Protein 3D7J (pdb70)

Radius of gyration: 25.8 Å; Cα contacts (8 Å, |Δi|>4): 2047; chains: 6; bounding box: 66×68×60 Å

Sequence (794 aa):
SHFSITVRDHIIAHSFRGDVFGPAQRLHGATFLVDATFRRREQLDEDNIVVDIGLATQELGAVVGALNYRNLDNEPDFAGVNTSTEFLAKVIADRLAERVHKGALGEGARGLAGLTVTLHEESHVAWASYERALSHFSITVRDHIIAHSFRGDVFGPAQRLHGATFLVDATFRREQLDEDNIVVDIGLATQELGAVVGALNYRNLDNEPDFAGVNTSTEFLAKVIADRLAERVHKGALGEGARGLAGLTVTLHEESHVAWASYEERALLGSHFSSITVRDHIIAHSFRGDVFGPAQRLHGATFLVDATFRREQLDEDNIVVDIGLATQELGAVVGALNYRNLDNEPDFAGVNTSTEFLAKVIADRLAERVHKGALGEGARGLAGLTVTLHESHVAWASYERALSHFSITVRDHIIAHSFRGDVFGPAQRLHGATFLVDATFRREQLDEDNIVVDIGLATQELGAVVGALNYRNLDNEPDFAGVNTSTEFLAKVIADRLAERVHKGALGEGARGLAGLTVTLHEESHVAWASYERALSHFSITVRDHIIAHSFRRGDVFGPAQRLHGATFLVDATFRREQQLDEDNIVVVVDDIIGLATQELGAVVGALNYRNLDNEPDFAGVNTSTEFLAKKVIADRLAERVHKGALGEGARGLAGLTVTLHEESHVAWASYERALGSHFSSITVRDHIIAHSFRGDVFGPAQRLHGATFLVDATFRRREQLDEDNIVVDIGLATQELGAVVGALNYRNLDNEPDFAGVNTSTEFLAKVIADRLAERVHKGALGEGARGLAGLTVTLHESHVAWASYERAL

Organism: Streptomyces coelicolor (strain ATCC BAA-471 / A3(2) / M145) (NCBI:txid100226)

Structure (mmCIF, N/CA/C/O backbone):
data_3D7J
#
_entry.id   3D7J
#
_cell.length_a   77.400
_cell.length_b   88.000
_cell.length_c   120.900
_cell.angle_alpha   90.00
_cell.angle_beta   90.00
_cell.angle_gamma   90.00
#
_symmetry.space_group_name_H-M   'P 21 21 21'
#
loop_
_entity.id
_entity.type
_entity.pdbx_description
1 polymer 'Uncharacterized protein SCO6650'
2 non-polymer 'SODIUM ION'
3 non-polymer 'CHLORIDE ION'
4 water water
#
loop_
_atom_site.group_PDB
_atom_site.id
_atom_site.type_symbol
_atom_site.label_atom_id
_atom_site.label_alt_id
_atom_site.label_comp_id
_atom_site.label_asym_id
_atom_site.label_entity_id
_atom_site.label_seq_id
_atom_site.pdbx_PDB_ins_code
_atom_site.Cartn_x
_atom_site.Cartn_y
_atom_site.Cartn_z
_atom_site.occupancy
_atom_site.B_iso_or_equiv
_atom_site.auth_seq_id
_atom_site.auth_comp_id
_atom_site.auth_asym_id
_atom_site.auth_atom_id
_atom_site.pdbx_PDB_model_num
ATOM 1 N N . SER A 1 19 ? 87.669 8.841 78.338 1.00 32.24 -1 SER A N 1
ATOM 2 C CA . SER A 1 19 ? 87.148 8.846 79.737 1.00 31.26 -1 SER A CA 1
ATOM 3 C C . SER A 1 19 ? 86.127 7.703 79.900 1.00 29.97 -1 SER A C 1
ATOM 4 O O . SER A 1 19 ? 85.787 7.038 78.916 1.00 30.96 -1 SER A O 1
ATOM 7 N N . HIS A 1 20 ? 85.650 7.474 81.125 1.00 26.88 0 HIS A N 1
ATOM 8 C CA . HIS A 1 20 ? 84.663 6.406 81.390 1.00 23.94 0 HIS A CA 1
ATOM 9 C C . HIS A 1 20 ? 83.750 6.737 82.573 1.00 21.45 0 HIS A C 1
ATOM 10 O O . HIS A 1 20 ? 84.060 7.577 83.398 1.00 20.87 0 HIS A O 1
ATOM 25 N N . PHE A 1 22 ? 80.542 4.811 85.223 1.00 14.26 2 PHE A N 1
ATOM 26 C CA . PHE A 1 22 ? 79.573 3.790 85.634 1.00 14.61 2 PHE A CA 1
ATOM 27 C C . PHE A 1 22 ? 78.298 4.462 86.118 1.00 14.03 2 PHE A C 1
ATOM 28 O O . PHE A 1 22 ? 78.344 5.585 86.650 1.00 14.19 2 PHE A O 1
ATOM 36 N N . SER A 1 23 ? 77.159 3.762 85.987 1.00 14.23 3 SER A N 1
ATOM 37 C CA . SER A 1 23 ? 75.923 4.250 86.587 1.00 13.99 3 SER A CA 1
ATOM 38 C C . SER A 1 23 ? 75.032 3.103 86.983 1.00 13.70 3 SER A C 1
ATOM 39 O O . SER A 1 23 ? 75.162 1.975 86.477 1.00 13.57 3 SER A O 1
ATOM 42 N N . ILE A 1 24 ? 74.142 3.408 87.922 1.00 12.44 4 ILE A N 1
ATOM 43 C CA . ILE A 1 24 ? 73.008 2.528 88.223 1.00 12.76 4 ILE A CA 1
ATOM 44 C C . ILE A 1 24 ? 71.752 3.376 88.270 1.00 12.51 4 ILE A C 1
ATOM 45 O O . ILE A 1 24 ? 71.795 4.566 88.617 1.00 12.68 4 ILE A O 1
ATOM 50 N N . THR A 1 25 ? 70.633 2.760 87.902 1.00 11.52 5 THR A N 1
ATOM 51 C CA . THR A 1 25 ? 69.326 3.432 87.916 1.00 11.64 5 THR A CA 1
ATOM 52 C C . THR A 1 25 ? 68.326 2.554 88.634 1.00 12.33 5 THR A C 1
ATOM 53 O O . THR A 1 25 ? 68.287 1.337 88.412 1.00 12.59 5 THR A O 1
ATOM 57 N N . VAL A 1 26 ? 67.544 3.181 89.503 1.00 10.87 6 VAL A N 1
ATOM 58 C CA . VAL A 1 26 ? 66.442 2.532 90.179 1.00 11.43 6 VAL A CA 1
ATOM 59 C C . VAL A 1 26 ? 65.134 3.279 89.906 1.00 11.86 6 VAL A C 1
ATOM 60 O O . VAL A 1 26 ? 65.132 4.515 89.743 1.00 11.72 6 VAL A O 1
ATOM 64 N N . ARG A 1 27 ? 64.023 2.534 89.847 1.00 11.15 7 ARG A N 1
ATOM 65 C CA . ARG A 1 27 ? 62.718 3.062 89.484 1.00 10.89 7 ARG A CA 1
ATOM 66 C C . ARG A 1 27 ? 61.678 2.979 90.595 1.00 11.50 7 ARG A C 1
ATOM 67 O O . ARG A 1 27 ? 61.490 1.928 91.218 1.00 13.26 7 ARG A O 1
ATOM 75 N N . ASP A 1 28 ? 61.016 4.097 90.860 1.00 11.50 8 ASP A N 1
ATOM 76 C CA . ASP A 1 28 ? 59.866 4.156 91.763 1.00 11.65 8 ASP A CA 1
ATOM 77 C C . ASP A 1 28 ? 58.751 4.884 90.983 1.00 10.92 8 ASP A C 1
ATOM 78 O O . ASP A 1 28 ? 58.855 5.072 89.756 1.00 10.83 8 ASP A O 1
ATOM 83 N N . HIS A 1 29 ? 57.668 5.267 91.665 1.00 11.27 9 HIS A N 1
ATOM 84 C CA . HIS A 1 29 ? 56.637 6.074 91.021 1.00 11.81 9 HIS A CA 1
ATOM 85 C C . HIS A 1 29 ? 55.798 6.820 92.010 1.00 11.83 9 HIS A C 1
ATOM 86 O O . HIS A 1 29 ? 55.698 6.444 93.183 1.00 12.42 9 HIS A O 1
ATOM 93 N N . ILE A 1 30 ? 55.186 7.892 91.506 1.00 11.51 10 ILE A N 1
ATOM 94 C CA . ILE A 1 30 ? 54.259 8.688 92.316 1.00 12.36 10 ILE A CA 1
ATOM 95 C C . ILE A 1 30 ? 52.992 8.984 91.530 1.00 10.54 10 ILE A C 1
ATOM 96 O O . ILE A 1 30 ? 52.970 8.948 90.300 1.00 11.34 10 ILE A O 1
ATOM 109 N N . ILE A 1 32 ? 50.025 11.931 91.597 1.00 12.89 12 ILE A N 1
ATOM 110 C CA . ILE A 1 32 ? 49.744 13.244 92.155 1.00 13.33 12 ILE A CA 1
ATOM 111 C C . ILE A 1 32 ? 48.655 13.969 91.380 1.00 13.96 12 ILE A C 1
ATOM 112 O O . ILE A 1 32 ? 48.309 13.593 90.255 1.00 13.34 12 ILE A O 1
ATOM 117 N N . ALA A 1 33 ? 48.122 15.030 91.998 1.00 13.44 13 ALA A N 1
ATOM 118 C CA . ALA A 1 33 ? 47.244 15.983 91.314 1.00 13.51 13 ALA A CA 1
ATOM 119 C C . ALA A 1 33 ? 47.918 17.344 91.192 1.00 13.10 13 ALA A C 1
ATOM 120 O O . ALA A 1 33 ? 48.735 17.712 92.034 1.00 13.49 13 ALA A O 1
ATOM 122 N N . HIS A 1 34 ? 47.546 18.082 90.151 1.00 12.66 14 HIS A N 1
ATOM 123 C CA . HIS A 1 34 ? 48.028 19.463 89.975 1.00 13.30 14 HIS A CA 1
ATOM 124 C C . HIS A 1 34 ? 47.316 20.125 88.816 1.00 13.37 14 HIS A C 1
ATOM 125 O O . HIS A 1 34 ? 46.640 19.473 88.020 1.00 13.69 14 HIS A O 1
ATOM 132 N N . SER A 1 35 ? 47.450 21.447 88.757 1.00 14.43 15 SER A N 1
ATOM 133 C CA . SER A 1 35 ? 46.987 22.250 87.606 1.00 14.55 15 SER A CA 1
ATOM 134 C C . SER A 1 35 ? 48.123 23.194 87.209 1.00 14.99 15 SER A C 1
ATOM 135 O O . SER A 1 35 ? 49.023 23.436 88.017 1.00 15.13 15 SER A O 1
ATOM 138 N N . PHE A 1 36 ? 48.066 23.711 85.984 1.00 15.56 16 PHE A N 1
ATOM 139 C CA . PHE A 1 36 ? 49.087 24.662 85.520 1.00 15.92 16 PHE A CA 1
ATOM 140 C C . PHE A 1 36 ? 48.522 26.052 85.312 1.00 16.79 16 PHE A C 1
ATOM 141 O O . PHE A 1 36 ? 47.335 26.211 85.012 1.00 16.43 16 PHE A O 1
ATOM 149 N N . ARG A 1 37 ? 49.398 27.045 85.483 1.00 16.24 17 ARG A N 1
ATOM 150 C CA . ARG A 1 37 ? 49.030 28.446 85.300 1.00 16.97 17 ARG A CA 1
ATOM 151 C C . ARG A 1 37 ? 49.582 28.907 83.969 1.00 16.46 17 ARG A C 1
ATOM 152 O O . ARG A 1 37 ? 50.797 28.815 83.733 1.00 17.06 17 ARG A O 1
ATOM 160 N N . GLY A 1 38 ? 48.696 29.405 83.110 1.00 16.76 18 GLY A N 1
ATOM 161 C CA . GLY A 1 38 ? 49.089 29.930 81.811 1.00 17.38 18 GLY A CA 1
ATOM 162 C C . GLY A 1 38 ? 48.281 29.348 80.677 1.00 18.42 18 GLY A C 1
ATOM 163 O O . GLY A 1 38 ? 48.085 28.123 80.588 1.00 17.90 18 GLY A O 1
ATOM 164 N N . ASP A 1 39 ? 47.802 30.233 79.808 1.00 19.35 19 ASP A N 1
ATOM 165 C CA . ASP A 1 39 ? 46.999 29.841 78.653 1.00 20.57 19 ASP A CA 1
ATOM 166 C C . ASP A 1 39 ? 47.693 28.792 77.779 1.00 20.71 19 ASP A C 1
ATOM 167 O O . ASP A 1 39 ? 47.026 27.958 77.165 1.00 21.55 19 ASP A O 1
ATOM 172 N N . VAL A 1 40 ? 49.027 28.823 77.749 1.00 21.07 20 VAL A N 1
ATOM 173 C CA . VAL A 1 40 ? 49.812 27.870 76.965 1.00 20.72 20 VAL A CA 1
ATOM 174 C C . VAL A 1 40 ? 49.500 26.400 77.332 1.00 20.54 20 VAL A C 1
ATOM 175 O O . VAL A 1 40 ? 49.632 25.501 76.506 1.00 20.52 20 VAL A O 1
ATOM 179 N N . PHE A 1 41 ? 49.082 26.171 78.568 1.00 18.97 21 PHE A N 1
ATOM 180 C CA . PHE A 1 41 ? 48.816 24.807 79.020 1.00 18.41 21 PHE A CA 1
ATOM 181 C C . PHE A 1 41 ? 47.470 24.258 78.570 1.00 18.67 21 PHE A C 1
ATOM 182 O O . PHE A 1 41 ? 47.205 23.065 78.725 1.00 19.29 21 PHE A O 1
ATOM 190 N N . GLY A 1 42 ? 46.616 25.106 78.009 1.00 18.39 22 GLY A N 1
ATOM 191 C CA . GLY A 1 42 ? 45.344 24.622 77.471 1.00 18.66 22 GLY A CA 1
ATOM 192 C C . GLY A 1 42 ? 44.535 23.914 78.538 1.00 18.21 22 GLY A C 1
ATOM 193 O O . GLY A 1 42 ? 44.381 24.447 79.640 1.00 18.02 22 GLY A O 1
ATOM 194 N N . PRO A 1 43 ? 44.065 22.674 78.249 1.00 18.60 23 PRO A N 1
ATOM 195 C CA . PRO A 1 43 ? 43.219 21.976 79.223 1.00 18.21 23 PRO A CA 1
ATOM 196 C C . PRO A 1 43 ? 43.967 21.592 80.498 1.00 16.97 23 PRO A C 1
ATOM 197 O O . PRO A 1 43 ? 43.330 21.307 81.504 1.00 17.71 23 PRO A O 1
ATOM 201 N N . ALA A 1 44 ? 45.305 21.607 80.470 1.00 16.18 24 ALA A N 1
ATOM 202 C CA . ALA A 1 44 ? 46.083 21.325 81.679 1.00 15.97 24 ALA A CA 1
ATOM 203 C C . ALA A 1 44 ? 46.090 22.481 82.697 1.00 15.58 24 ALA A C 1
ATOM 204 O O . ALA A 1 44 ? 46.713 22.398 83.762 1.00 15.44 24 ALA A O 1
ATOM 206 N N . GLN A 1 45 ? 45.383 23.562 82.371 1.00 15.28 25 GLN A N 1
ATOM 207 C CA . GLN A 1 45 ? 45.047 24.580 83.358 1.00 15.90 25 GLN A CA 1
ATOM 208 C C . GLN A 1 45 ? 44.032 24.084 84.382 1.00 14.87 25 GLN A C 1
ATOM 209 O O . GLN A 1 45 ? 43.922 24.639 85.474 1.00 15.90 25 GLN A O 1
ATOM 215 N N . ARG A 1 46 ? 43.261 23.046 84.037 1.00 15.08 26 ARG A N 1
ATOM 216 C CA . ARG A 1 46 ? 42.316 22.447 84.976 1.00 15.69 26 ARG A CA 1
ATOM 217 C C . ARG A 1 46 ? 43.044 21.581 85.983 1.00 15.16 26 ARG A C 1
ATOM 218 O O . ARG A 1 46 ? 44.094 21.009 85.682 1.00 14.78 26 ARG A O 1
ATOM 226 N N . LEU A 1 47 ? 42.471 21.422 87.159 1.00 15.13 27 LEU A N 1
ATOM 227 C CA . LEU A 1 47 ? 43.015 20.486 88.126 1.00 14.78 27 LEU A CA 1
ATOM 228 C C . LEU A 1 47 ? 42.909 19.055 87.554 1.00 14.69 27 LEU A C 1
ATOM 229 O O . LEU A 1 47 ? 41.828 18.593 87.218 1.00 15.23 27 LEU A O 1
ATOM 234 N N . HIS A 1 48 ? 44.050 18.387 87.384 1.00 14.09 28 HIS A N 1
ATOM 235 C CA . HIS A 1 48 ? 44.071 17.022 86.883 1.00 13.51 28 HIS A CA 1
ATOM 236 C C . HIS A 1 48 ? 45.190 16.314 87.645 1.00 13.50 28 HIS A C 1
ATOM 237 O O . HIS A 1 48 ? 45.470 16.646 88.801 1.00 12.86 28 HIS A O 1
ATOM 244 N N . GLY A 1 49 ? 45.816 15.308 87.039 1.00 13.32 29 GLY A N 1
ATOM 245 C CA . GLY A 1 49 ? 46.856 14.595 87.746 1.00 13.60 29 GLY A CA 1
ATOM 246 C C . GLY A 1 49 ? 47.646 13.743 86.804 1.00 13.87 29 GLY A C 1
ATOM 247 O O . GLY A 1 49 ? 47.442 13.787 85.587 1.00 15.50 29 GLY A O 1
ATOM 248 N N . ALA A 1 50 ? 48.556 12.979 87.399 1.00 13.30 30 ALA A N 1
ATOM 249 C CA . ALA A 1 50 ? 49.440 12.124 86.612 1.00 13.33 30 ALA A CA 1
ATOM 250 C C . ALA A 1 50 ? 50.082 11.059 87.460 1.00 12.31 30 ALA A C 1
ATOM 251 O O . ALA A 1 50 ? 50.209 11.198 88.685 1.00 11.99 30 ALA A O 1
ATOM 253 N N . THR A 1 51 ? 50.470 9.964 86.786 1.00 11.32 31 THR A N 1
ATOM 254 C CA . THR A 1 51 ? 51.423 9.028 87.340 1.00 11.56 31 THR A CA 1
ATOM 255 C C . THR A 1 51 ? 52.768 9.390 86.731 1.00 11.87 31 THR A C 1
ATOM 256 O O . THR A 1 51 ? 52.897 9.513 85.495 1.00 12.65 31 THR A O 1
ATOM 260 N N . PHE A 1 52 ? 53.768 9.534 87.583 1.00 11.35 32 PHE A N 1
ATOM 261 C CA . PHE A 1 52 ? 55.124 9.674 87.107 1.00 11.87 32 PHE A CA 1
ATOM 262 C C . PHE A 1 52 ? 55.937 8.459 87.519 1.00 10.83 32 PHE A C 1
ATOM 263 O O . PHE A 1 52 ? 56.065 8.184 88.710 1.00 10.83 32 PHE A O 1
ATOM 271 N N . LEU A 1 53 ? 56.510 7.750 86.558 1.00 10.99 33 LEU A N 1
ATOM 272 C CA . LEU A 1 53 ? 57.578 6.799 86.890 1.00 11.60 33 LEU A CA 1
ATOM 273 C C . LEU A 1 53 ? 58.804 7.627 87.172 1.00 11.82 33 LEU A C 1
ATOM 274 O O . LEU A 1 53 ? 59.114 8.561 86.437 1.00 13.22 33 LEU A O 1
ATOM 279 N N . VAL A 1 54 ? 59.458 7.320 88.271 1.00 10.71 34 VAL A N 1
ATOM 280 C CA . VAL A 1 54 ? 60.619 8.118 88.716 1.00 11.03 34 VAL A CA 1
ATOM 281 C C . VAL A 1 54 ? 61.870 7.257 88.701 1.00 12.01 34 VAL A C 1
ATOM 282 O O . VAL A 1 54 ? 61.998 6.325 89.505 1.00 11.95 34 VAL A O 1
ATOM 286 N N . ASP A 1 55 ? 62.785 7.574 87.784 1.00 10.76 35 ASP A N 1
ATOM 287 C CA . ASP A 1 55 ? 64.046 6.842 87.624 1.00 11.91 35 ASP A CA 1
ATOM 288 C C . ASP A 1 55 ? 65.175 7.705 88.148 1.00 12.14 35 ASP A C 1
ATOM 289 O O . ASP A 1 55 ? 65.382 8.831 87.658 1.00 13.21 35 ASP A O 1
ATOM 294 N N . ALA A 1 56 ? 65.902 7.195 89.123 1.00 11.93 36 ALA A N 1
ATOM 295 C CA . ALA A 1 56 ? 67.070 7.901 89.660 1.00 11.33 36 ALA A CA 1
ATOM 296 C C . ALA A 1 56 ? 68.350 7.200 89.230 1.00 11.72 36 ALA A C 1
ATOM 297 O O . ALA A 1 56 ? 68.545 6.033 89.586 1.00 11.39 36 ALA A O 1
ATOM 299 N N . THR A 1 57 ? 69.208 7.909 88.490 1.00 12.53 37 THR A N 1
ATOM 300 C CA . THR A 1 57 ? 70.476 7.399 88.011 1.00 12.57 37 THR A CA 1
ATOM 301 C C . THR A 1 57 ? 71.588 8.030 88.819 1.00 12.73 37 THR A C 1
ATOM 302 O O . THR A 1 57 ? 71.593 9.236 88.990 1.00 13.05 37 THR A O 1
ATOM 306 N N . PHE A 1 58 ? 72.491 7.206 89.318 1.00 12.82 38 PHE A N 1
ATOM 307 C CA . PHE A 1 58 ? 73.659 7.659 90.066 1.00 13.00 38 PHE A CA 1
ATOM 308 C C . PHE A 1 58 ? 74.881 7.262 89.273 1.00 13.87 38 PHE A C 1
ATOM 309 O O . PHE A 1 58 ? 74.983 6.122 88.820 1.00 14.11 38 PHE A O 1
ATOM 317 N N . ARG A 1 59 ? 75.809 8.200 89.077 1.00 14.77 39 ARG A N 1
ATOM 318 C CA . ARG A 1 59 ? 76.982 7.895 88.266 1.00 15.18 39 ARG A CA 1
ATOM 319 C C . ARG A 1 59 ? 78.275 8.124 89.010 1.00 14.59 39 ARG A C 1
ATOM 320 O O . ARG A 1 59 ? 78.342 9.007 89.875 1.00 15.17 39 ARG A O 1
ATOM 328 N N A ARG A 1 60 ? 79.287 7.313 88.715 0.50 14.71 40 ARG A N 1
ATOM 329 N N B ARG A 1 60 ? 79.284 7.321 88.668 0.50 15.52 40 ARG A N 1
ATOM 330 C CA A ARG A 1 60 ? 80.598 7.506 89.317 0.50 14.72 40 ARG A CA 1
ATOM 331 C CA B ARG A 1 60 ? 80.563 7.285 89.368 0.50 16.28 40 ARG A CA 1
ATOM 332 C C A ARG A 1 60 ? 81.684 6.880 88.477 0.50 15.04 40 ARG A C 1
ATOM 333 C C B ARG A 1 60 ? 81.668 6.941 88.371 0.50 15.96 40 ARG A C 1
ATOM 334 O O A ARG A 1 60 ? 81.464 5.887 87.778 0.50 14.74 40 ARG A O 1
ATOM 335 O O B ARG A 1 60 ? 81.438 6.219 87.399 0.50 15.75 40 ARG A O 1
ATOM 350 N N . GLU A 1 61 ? 82.876 7.454 88.599 1.00 15.88 41 GLU A N 1
ATOM 351 C CA . GLU A 1 61 ? 83.981 7.138 87.704 1.00 17.55 41 GLU A CA 1
ATOM 352 C C . GLU A 1 61 ? 84.613 5.784 87.997 1.00 16.89 41 GLU A C 1
ATOM 353 O O . GLU A 1 61 ? 85.091 5.130 87.088 1.00 18.71 41 GLU A O 1
ATOM 359 N N . GLN A 1 62 ? 84.601 5.378 89.260 1.00 17.64 42 GLN A N 1
ATOM 360 C CA . GLN A 1 62 ? 85.208 4.100 89.660 1.00 18.21 42 GLN A CA 1
ATOM 361 C C . GLN A 1 62 ? 84.285 3.376 90.622 1.00 18.53 42 GLN A C 1
ATOM 362 O O . GLN A 1 62 ? 83.649 3.993 91.457 1.00 19.06 42 GLN A O 1
ATOM 368 N N . LEU A 1 63 ? 84.223 2.059 90.515 1.00 18.58 43 LEU A N 1
ATOM 369 C CA . LEU A 1 63 ? 83.446 1.283 91.477 1.00 18.30 43 LEU A CA 1
ATOM 370 C C . LEU A 1 63 ? 84.027 1.384 92.870 1.00 19.06 43 LEU A C 1
ATOM 371 O O . LEU A 1 63 ? 85.255 1.510 93.029 1.00 19.43 43 LEU A O 1
ATOM 376 N N . ASP A 1 64 ? 83.151 1.317 93.875 1.00 18.70 44 ASP A N 1
ATOM 377 C CA . ASP A 1 64 ? 83.554 1.440 95.270 1.00 19.72 44 ASP A CA 1
ATOM 378 C C . ASP A 1 64 ? 84.161 0.135 95.785 1.00 19.68 44 ASP A C 1
ATOM 379 O O . ASP A 1 64 ? 84.335 -0.811 95.029 1.00 19.39 44 ASP A O 1
ATOM 384 N N . GLU A 1 65 ? 84.503 0.078 97.067 1.00 20.18 45 GLU A N 1
ATOM 385 C CA . GLU A 1 65 ? 85.201 -1.112 97.576 1.00 21.25 45 GLU A CA 1
ATOM 386 C C . GLU A 1 65 ? 84.339 -2.381 97.638 1.00 20.88 45 GLU A C 1
ATOM 387 O O . GLU A 1 65 ? 84.869 -3.475 97.844 1.00 21.26 45 GLU A O 1
ATOM 393 N N . ASP A 1 66 ? 83.021 -2.239 97.473 1.00 19.23 46 ASP A N 1
ATOM 394 C CA . ASP A 1 66 ? 82.141 -3.412 97.311 1.00 18.35 46 ASP A CA 1
ATOM 395 C C . ASP A 1 66 ? 81.918 -3.763 95.828 1.00 17.51 46 ASP A C 1
ATOM 396 O O . ASP A 1 66 ? 81.175 -4.705 95.509 1.00 16.58 46 ASP A O 1
ATOM 401 N N . ASN A 1 67 ? 82.576 -3.018 94.943 1.00 16.93 47 ASN A N 1
ATOM 402 C CA . ASN A 1 67 ? 82.492 -3.200 93.502 1.00 15.77 47 ASN A CA 1
ATOM 403 C C . ASN A 1 67 ? 81.140 -2.751 92.918 1.00 16.06 47 ASN A C 1
ATOM 404 O O . ASN A 1 67 ? 80.650 -3.313 91.925 1.00 15.82 47 ASN A O 1
ATOM 409 N N . ILE A 1 68 ? 80.582 -1.700 93.517 1.00 16.20 48 ILE A N 1
ATOM 410 C CA . ILE A 1 68 ? 79.310 -1.142 93.066 1.00 16.42 48 ILE A CA 1
ATOM 411 C C . ILE A 1 68 ? 79.352 0.377 92.970 1.00 16.02 48 ILE A C 1
ATOM 412 O O . ILE A 1 68 ? 80.291 1.036 93.460 1.00 16.50 48 ILE A O 1
ATOM 417 N N . VAL A 1 69 ? 78.346 0.944 92.308 1.00 15.66 49 VAL A N 1
ATOM 418 C CA . VAL A 1 69 ? 78.215 2.407 92.223 1.00 16.06 49 VAL A CA 1
ATOM 419 C C . VAL A 1 69 ? 77.634 2.918 93.530 1.00 16.94 49 VAL A C 1
ATOM 420 O O . VAL A 1 69 ? 78.133 3.868 94.125 1.00 17.02 49 VAL A O 1
ATOM 424 N N . VAL A 1 70 ? 76.542 2.301 93.948 1.00 18.13 50 VAL A N 1
ATOM 425 C CA . VAL A 1 70 ? 75.901 2.649 95.193 1.00 19.78 50 VAL A CA 1
ATOM 426 C C . VAL A 1 70 ? 75.095 1.445 95.637 1.00 21.01 50 VAL A C 1
ATOM 427 O O . VAL A 1 70 ? 74.672 0.633 94.802 1.00 20.39 50 VAL A O 1
ATOM 431 N N . ASP A 1 71 ? 74.982 1.343 96.962 1.00 22.89 51 ASP A N 1
ATOM 432 C CA . ASP A 1 71 ? 74.149 0.398 97.675 1.00 24.55 51 ASP A CA 1
ATOM 433 C C . ASP A 1 71 ? 72.724 0.594 97.160 1.00 25.05 51 ASP A C 1
ATOM 434 O O . ASP A 1 71 ? 72.087 1.598 97.486 1.00 25.61 51 ASP A O 1
ATOM 439 N N . ILE A 1 72 ? 72.246 -0.347 96.339 1.00 24.98 52 ILE A N 1
ATOM 440 C CA . ILE A 1 72 ? 70.882 -0.296 95.780 1.00 25.69 52 ILE A CA 1
ATOM 441 C C . ILE A 1 72 ? 69.807 -0.282 96.858 1.00 24.82 52 ILE A C 1
ATOM 442 O O . ILE A 1 72 ? 68.754 0.336 96.682 1.00 24.07 52 ILE A O 1
ATOM 447 N N . GLY A 1 73 ? 70.063 -0.972 97.965 1.00 24.39 53 GLY A N 1
ATOM 448 C CA . GLY A 1 73 ? 69.131 -0.958 99.083 1.00 23.96 53 GLY A CA 1
ATOM 449 C C . GLY A 1 73 ? 68.981 0.440 99.629 1.00 23.09 53 GLY A C 1
ATOM 450 O O . GLY A 1 73 ? 67.861 0.901 99.895 1.00 23.16 53 GLY A O 1
ATOM 451 N N . LEU A 1 74 ? 70.100 1.135 99.800 1.00 21.28 54 LEU A N 1
ATOM 452 C CA . LEU A 1 74 ? 70.024 2.508 100.263 1.00 20.81 54 LEU A CA 1
ATOM 453 C C . LEU A 1 74 ? 69.450 3.395 99.166 1.00 19.26 54 LEU A C 1
ATOM 454 O O . LEU A 1 74 ? 68.649 4.267 99.475 1.00 19.77 54 LEU A O 1
ATOM 459 N N . ALA A 1 75 ? 69.842 3.151 97.911 1.00 18.99 55 ALA A N 1
ATOM 460 C CA . ALA A 1 75 ? 69.338 3.956 96.776 1.00 17.70 55 ALA A CA 1
ATOM 461 C C . ALA A 1 75 ? 67.815 3.903 96.669 1.00 17.61 55 ALA A C 1
ATOM 462 O O . ALA A 1 75 ? 67.149 4.930 96.568 1.00 17.17 55 ALA A O 1
ATOM 464 N N . THR A 1 76 ? 67.271 2.691 96.707 1.00 17.40 56 THR A N 1
ATOM 465 C CA . THR A 1 76 ? 65.819 2.528 96.621 1.00 18.67 56 THR A CA 1
ATOM 466 C C . THR A 1 76 ? 65.118 3.061 97.879 1.00 17.89 56 THR A C 1
ATOM 467 O O . THR A 1 76 ? 64.059 3.689 97.792 1.00 17.78 56 THR A O 1
ATOM 471 N N . GLN A 1 77 ? 65.696 2.806 99.051 1.00 17.90 57 GLN A N 1
ATOM 472 C CA . GLN A 1 77 ? 65.188 3.368 100.297 1.00 18.27 57 GLN A CA 1
ATOM 473 C C . GLN A 1 77 ? 65.120 4.885 100.245 1.00 17.68 57 GLN A C 1
ATOM 474 O O . GLN A 1 77 ? 64.109 5.468 100.594 1.00 17.51 57 GLN A O 1
ATOM 480 N N . GLU A 1 78 ? 66.225 5.524 99.855 1.00 16.72 58 GLU A N 1
ATOM 481 C CA . GLU A 1 78 ? 66.325 6.963 99.920 1.00 17.04 58 GLU A CA 1
ATOM 482 C C . GLU A 1 78 ? 65.478 7.609 98.837 1.00 15.76 58 GLU A C 1
ATOM 483 O O . GLU A 1 78 ? 64.858 8.642 99.079 1.00 16.04 58 GLU A O 1
ATOM 489 N N . LEU A 1 79 ? 65.433 6.989 97.649 1.00 15.00 59 LEU A N 1
ATOM 490 C CA . LEU A 1 79 ? 64.497 7.450 96.626 1.00 14.78 59 LEU A CA 1
ATOM 491 C C . LEU A 1 79 ? 63.071 7.371 97.170 1.00 14.80 59 LEU A C 1
ATOM 492 O O . LEU A 1 79 ? 62.298 8.304 96.995 1.00 15.00 59 LEU A O 1
ATOM 497 N N . GLY A 1 80 ? 62.756 6.263 97.841 1.00 15.47 60 GLY A N 1
ATOM 498 C CA . GLY A 1 80 ? 61.429 6.054 98.439 1.00 15.98 60 GLY A CA 1
ATOM 499 C C . GLY A 1 80 ? 61.133 7.137 99.466 1.00 16.79 60 GLY A C 1
ATOM 500 O O . GLY A 1 80 ? 60.004 7.641 99.530 1.00 17.38 60 GLY A O 1
ATOM 501 N N . ALA A 1 81 ? 62.131 7.497 100.273 1.00 15.65 61 ALA A N 1
ATOM 502 C CA . ALA A 1 81 ? 61.960 8.564 101.261 1.00 15.99 61 ALA A CA 1
ATOM 503 C C . ALA A 1 81 ? 61.643 9.891 100.602 1.00 16.26 61 ALA A C 1
ATOM 504 O O . ALA A 1 81 ? 60.778 10.637 101.069 1.00 17.98 61 ALA A O 1
ATOM 506 N N . VAL A 1 82 ? 62.305 10.187 99.484 1.00 16.16 62 VAL A N 1
ATOM 507 C CA . VAL A 1 82 ? 62.062 11.450 98.793 1.00 15.75 62 VAL A CA 1
ATOM 508 C C . VAL A 1 82 ? 60.675 11.474 98.163 1.00 16.72 62 VAL A C 1
ATOM 509 O O . VAL A 1 82 ? 59.916 12.420 98.381 1.00 17.42 62 VAL A O 1
ATOM 513 N N . VAL A 1 83 ? 60.346 10.447 97.382 1.00 16.61 63 VAL A N 1
ATOM 514 C CA . VAL A 1 83 ? 59.090 10.500 96.627 1.00 17.96 63 VAL A CA 1
ATOM 515 C C . VAL A 1 83 ? 57.890 10.250 97.530 1.00 18.01 63 VAL A C 1
ATOM 516 O O . VAL A 1 83 ? 56.778 10.706 97.229 1.00 18.80 63 VAL A O 1
ATOM 520 N N . GLY A 1 84 ? 58.114 9.573 98.658 1.00 18.11 64 GLY A N 1
ATOM 521 C CA . GLY A 1 84 ? 57.039 9.323 99.645 1.00 18.90 64 GLY A CA 1
ATOM 522 C C . GLY A 1 84 ? 56.409 10.600 100.182 1.00 18.83 64 GLY A C 1
ATOM 523 O O . GLY A 1 84 ? 55.233 10.614 100.592 1.00 19.94 64 GLY A O 1
ATOM 524 N N . ALA A 1 85 ? 57.177 11.684 100.166 1.00 18.82 65 ALA A N 1
ATOM 525 C CA . ALA A 1 85 ? 56.690 12.988 100.609 1.00 18.94 65 ALA A CA 1
ATOM 526 C C . ALA A 1 85 ? 55.850 13.718 99.566 1.00 19.44 65 ALA A C 1
ATOM 527 O O . ALA A 1 85 ? 55.218 14.737 99.871 1.00 19.74 65 ALA A O 1
ATOM 529 N N . LEU A 1 86 ? 55.848 13.195 98.338 1.00 18.50 66 LEU A N 1
ATOM 530 C CA . LEU A 1 86 ? 55.080 13.763 97.230 1.00 18.10 66 LEU A CA 1
ATOM 531 C C . LEU A 1 86 ? 53.886 12.898 96.862 1.00 17.59 66 LEU A C 1
ATOM 532 O O . LEU A 1 86 ? 52.893 13.382 96.314 1.00 18.03 66 LEU A O 1
ATOM 537 N N . ASN A 1 87 ? 53.986 11.607 97.140 1.00 16.80 67 ASN A N 1
ATOM 538 C CA . ASN A 1 87 ? 53.015 10.651 96.645 1.00 16.75 67 ASN A CA 1
ATOM 539 C C . ASN A 1 87 ? 51.634 10.889 97.219 1.00 17.03 67 ASN A C 1
ATOM 540 O O . ASN A 1 87 ? 51.504 11.319 98.375 1.00 18.54 67 ASN A O 1
ATOM 545 N N . TYR A 1 88 ? 50.616 10.626 96.401 1.00 16.47 68 TYR A N 1
ATOM 546 C CA . TYR A 1 88 ? 49.215 10.728 96.815 1.00 17.05 68 TYR A CA 1
ATOM 547 C C . TYR A 1 88 ? 48.871 12.111 97.353 1.00 17.13 68 TYR A C 1
ATOM 548 O O . TYR A 1 88 ? 48.164 12.245 98.348 1.00 17.49 68 TYR A O 1
ATOM 557 N N . ARG A 1 89 ? 49.403 13.143 96.707 1.00 16.21 69 ARG A N 1
ATOM 558 C CA . ARG A 1 89 ? 49.150 14.524 97.108 1.00 16.87 69 ARG A CA 1
ATOM 559 C C . ARG A 1 89 ? 48.660 15.379 95.955 1.00 15.84 69 ARG A C 1
ATOM 560 O O . ARG A 1 89 ? 48.996 15.143 94.782 1.00 15.82 69 ARG A O 1
ATOM 568 N N . ASN A 1 90 ? 47.881 16.394 96.307 1.00 15.77 70 ASN A N 1
ATOM 569 C CA . ASN A 1 90 ? 47.557 17.470 95.395 1.00 15.13 70 ASN A CA 1
ATOM 570 C C . ASN A 1 90 ? 48.625 18.548 95.573 1.00 15.23 70 ASN A C 1
ATOM 571 O O . ASN A 1 90 ? 48.678 19.257 96.605 1.00 16.09 70 ASN A O 1
ATOM 576 N N . LEU A 1 91 ? 49.495 18.655 94.575 1.00 15.69 71 LEU A N 1
ATOM 577 C CA . LEU A 1 91 ? 50.635 19.567 94.647 1.00 16.32 71 LEU A CA 1
ATOM 578 C C . LEU A 1 91 ? 50.251 21.046 94.608 1.00 17.43 71 LEU A C 1
ATOM 579 O O . LEU A 1 91 ? 51.048 21.884 95.023 1.00 17.79 71 LEU A O 1
ATOM 584 N N . ASP A 1 92 ? 49.047 21.353 94.135 1.00 17.74 72 ASP A N 1
ATOM 585 C CA . ASP A 1 92 ? 48.522 22.725 94.176 1.00 18.51 72 ASP A CA 1
ATOM 586 C C . ASP A 1 92 ? 48.323 23.199 95.605 1.00 20.36 72 ASP A C 1
ATOM 587 O O . ASP A 1 92 ? 48.235 24.406 95.855 1.00 21.16 72 ASP A O 1
ATOM 592 N N . ASN A 1 93 ? 48.245 22.260 96.541 1.00 20.93 73 ASN A N 1
ATOM 593 C CA . ASN A 1 93 ? 48.062 22.601 97.957 1.00 22.47 73 ASN A CA 1
ATOM 594 C C . ASN A 1 93 ? 49.325 22.501 98.788 1.00 23.30 73 ASN A C 1
ATOM 595 O O . ASN A 1 93 ? 49.299 22.703 100.012 1.00 23.87 73 ASN A O 1
ATOM 600 N N . GLU A 1 94 ? 50.439 22.201 98.136 1.00 23.63 74 GLU A N 1
ATOM 601 C CA . GLU A 1 94 ? 51.701 22.010 98.834 1.00 24.90 74 GLU A CA 1
ATOM 602 C C . GLU A 1 94 ? 52.480 23.324 98.927 1.00 25.29 74 GLU A C 1
ATOM 603 O O . GLU A 1 94 ? 52.837 23.905 97.911 1.00 25.61 74 GLU A O 1
ATOM 609 N N . PRO A 1 95 ? 52.701 23.832 100.161 1.00 25.89 75 PRO A N 1
ATOM 610 C CA . PRO A 1 95 ? 53.409 25.110 100.326 1.00 26.32 75 PRO A CA 1
ATOM 611 C C . PRO A 1 95 ? 54.770 25.201 99.636 1.00 26.08 75 PRO A C 1
ATOM 612 O O . PRO A 1 95 ? 55.147 26.289 99.200 1.00 26.17 75 PRO A O 1
ATOM 616 N N . ASP A 1 96 ? 55.483 24.073 99.522 1.00 25.82 76 ASP A N 1
ATOM 617 C CA . ASP A 1 96 ? 56.805 24.055 98.890 1.00 25.91 76 ASP A CA 1
ATOM 618 C C . ASP A 1 96 ? 56.726 24.537 97.438 1.00 24.91 76 ASP A C 1
ATOM 619 O O . ASP A 1 96 ? 57.716 25.035 96.888 1.00 25.67 76 ASP A O 1
ATOM 624 N N . PHE A 1 97 ? 55.543 24.400 96.835 1.00 23.73 77 PHE A N 1
ATOM 625 C CA . PHE A 1 97 ? 55.329 24.714 95.419 1.00 22.35 77 PHE A CA 1
ATOM 626 C C . PHE A 1 97 ? 54.360 25.870 95.165 1.00 22.44 77 PHE A C 1
ATOM 627 O O . PHE A 1 97 ? 53.950 26.110 94.023 1.00 21.89 77 PHE A O 1
ATOM 635 N N . ALA A 1 98 ? 54.034 26.628 96.217 1.00 22.17 78 ALA A N 1
ATOM 636 C CA . ALA A 1 98 ? 53.125 27.766 96.055 1.00 22.10 78 ALA A CA 1
ATOM 637 C C . ALA A 1 98 ? 53.579 28.689 94.926 1.00 21.85 78 ALA A C 1
ATOM 638 O O . ALA A 1 98 ? 54.730 29.122 94.894 1.00 22.06 78 ALA A O 1
ATOM 640 N N . GLY A 1 99 ? 52.667 28.968 94.003 1.00 21.97 79 GLY A N 1
ATOM 641 C CA . GLY A 1 99 ? 52.915 29.889 92.893 1.00 20.98 79 GLY A CA 1
ATOM 642 C C . GLY A 1 99 ? 53.799 29.371 91.770 1.00 20.63 79 GLY A C 1
ATOM 643 O O . GLY A 1 99 ? 54.182 30.122 90.868 1.00 21.63 79 GLY A O 1
ATOM 644 N N . VAL A 1 100 ? 54.144 28.089 91.837 1.00 20.06 80 VAL A N 1
ATOM 645 C CA . VAL A 1 100 ? 55.060 27.477 90.862 1.00 19.53 80 VAL A CA 1
ATOM 646 C C . VAL A 1 100 ? 54.361 26.380 90.060 1.00 18.17 80 VAL A C 1
ATOM 647 O O . VAL A 1 100 ? 53.636 25.562 90.613 1.00 17.73 80 VAL A O 1
ATOM 651 N N . ASN A 1 101 ? 54.576 26.377 88.753 1.00 16.23 81 ASN A N 1
ATOM 652 C CA . ASN A 1 101 ? 54.114 25.281 87.910 1.00 16.08 81 ASN A CA 1
ATOM 653 C C . ASN A 1 101 ? 54.902 23.990 88.117 1.00 14.99 81 ASN A C 1
ATOM 654 O O . ASN A 1 101 ? 56.089 23.922 87.830 1.00 15.08 81 ASN A O 1
ATOM 659 N N . THR A 1 102 ? 54.212 22.957 88.585 1.00 14.30 82 THR A N 1
ATOM 660 C CA . THR A 1 102 ? 54.883 21.691 88.905 1.00 14.34 82 THR A CA 1
ATOM 661 C C . THR A 1 102 ? 54.933 20.790 87.670 1.00 14.08 82 THR A C 1
ATOM 662 O O . THR A 1 102 ? 54.378 19.687 87.660 1.00 14.28 82 THR A O 1
ATOM 666 N N . SER A 1 103 ? 55.636 21.270 86.648 1.00 13.60 83 SER A N 1
ATOM 667 C CA . SER A 1 103 ? 55.831 20.551 85.402 1.00 13.13 83 SER A CA 1
ATOM 668 C C . SER A 1 103 ? 56.703 19.322 85.662 1.00 12.71 83 SER A C 1
ATOM 669 O O . SER A 1 103 ? 57.368 19.239 86.690 1.00 13.39 83 SER A O 1
ATOM 672 N N . THR A 1 104 ? 56.653 18.370 84.739 1.00 12.67 84 THR A N 1
ATOM 673 C CA . THR A 1 104 ? 57.404 17.132 84.875 1.00 13.35 84 THR A CA 1
ATOM 674 C C . THR A 1 104 ? 58.903 17.442 85.048 1.00 12.88 84 THR A C 1
ATOM 675 O O . THR A 1 104 ? 59.566 16.882 85.915 1.00 13.52 84 THR A O 1
ATOM 679 N N . GLU A 1 105 ? 59.422 18.371 84.239 1.00 12.57 85 GLU A N 1
ATOM 680 C CA . GLU A 1 105 ? 60.842 18.750 84.296 1.00 13.01 85 GLU A CA 1
ATOM 681 C C . GLU A 1 105 ? 61.188 19.458 85.601 1.00 13.25 85 GLU A C 1
ATOM 682 O O . GLU A 1 105 ? 62.260 19.226 86.180 1.00 13.62 85 GLU A O 1
ATOM 688 N N . PHE A 1 106 ? 60.281 20.293 86.088 1.00 12.71 86 PHE A N 1
ATOM 689 C CA . PHE A 1 106 ? 60.501 20.908 87.404 1.00 12.58 86 PHE A CA 1
ATOM 690 C C . PHE A 1 106 ? 60.577 19.876 88.532 1.00 13.02 86 PHE A C 1
ATOM 691 O O . PHE A 1 106 ? 61.472 19.921 89.378 1.00 13.45 86 PHE A O 1
ATOM 699 N N . LEU A 1 107 ? 59.619 18.944 88.547 1.00 12.52 87 LEU A N 1
ATOM 700 C CA . LEU A 1 107 ? 59.623 17.908 89.583 1.00 12.60 87 LEU A CA 1
ATOM 701 C C . LEU A 1 107 ? 60.844 16.982 89.513 1.00 11.98 87 LEU A C 1
ATOM 702 O O . LEU A 1 107 ? 61.297 16.496 90.539 1.00 13.16 87 LEU A O 1
ATOM 707 N N . ALA A 1 108 ? 61.348 16.732 88.302 1.00 12.13 88 ALA A N 1
ATOM 708 C CA . ALA A 1 108 ? 62.589 15.953 88.160 1.00 12.04 88 ALA A CA 1
ATOM 709 C C . ALA A 1 108 ? 63.723 16.634 88.940 1.00 11.93 88 ALA A C 1
ATOM 710 O O . ALA A 1 108 ? 64.476 15.994 89.674 1.00 12.73 88 ALA A O 1
ATOM 712 N N . LYS A 1 109 ? 63.816 17.956 88.811 1.00 12.70 89 LYS A N 1
ATOM 713 C CA . LYS A 1 109 ? 64.815 18.696 89.567 1.00 12.87 89 LYS A CA 1
ATOM 714 C C . LYS A 1 109 ? 64.566 18.665 91.075 1.00 12.36 89 LYS A C 1
ATOM 715 O O . LYS A 1 109 ? 65.509 18.526 91.861 1.00 13.05 89 LYS A O 1
ATOM 721 N N . VAL A 1 110 ? 63.301 18.823 91.475 1.00 12.45 90 VAL A N 1
ATOM 722 C CA . VAL A 1 110 ? 62.978 18.791 92.908 1.00 13.55 90 VAL A CA 1
ATOM 723 C C . VAL A 1 110 ? 63.464 17.477 93.521 1.00 13.31 90 VAL A C 1
ATOM 724 O O . VAL A 1 110 ? 64.126 17.445 94.551 1.00 14.15 90 VAL A O 1
ATOM 728 N N . ILE A 1 111 ? 63.145 16.377 92.857 1.00 12.68 91 ILE A N 1
ATOM 729 C CA . ILE A 1 111 ? 63.526 15.073 93.362 1.00 12.74 91 ILE A CA 1
ATOM 730 C C . ILE A 1 111 ? 65.052 14.882 93.302 1.00 12.91 91 ILE A C 1
ATOM 731 O O . ILE A 1 111 ? 65.646 14.326 94.228 1.00 13.26 91 ILE A O 1
ATOM 736 N N . ALA A 1 112 ? 65.686 15.340 92.217 1.00 13.24 92 ALA A N 1
ATOM 737 C CA . ALA A 1 112 ? 67.157 15.269 92.095 1.00 12.92 92 ALA A CA 1
ATOM 738 C C . ALA A 1 112 ? 67.859 16.016 93.240 1.00 12.72 92 ALA A C 1
ATOM 739 O O . ALA A 1 112 ? 68.827 15.524 93.819 1.00 12.94 92 ALA A O 1
ATOM 741 N N . ASP A 1 113 ? 67.361 17.212 93.532 1.00 13.57 93 ASP A N 1
ATOM 742 C CA . ASP A 1 113 ? 67.974 18.021 94.580 1.00 13.18 93 ASP A CA 1
ATOM 743 C C . ASP A 1 113 ? 67.799 17.420 95.965 1.00 13.63 93 ASP A C 1
ATOM 744 O O . ASP A 1 113 ? 68.724 17.440 96.784 1.00 14.22 93 ASP A O 1
ATOM 749 N N . ARG A 1 114 ? 66.620 16.864 96.220 1.00 13.52 94 ARG A N 1
ATOM 750 C CA . ARG A 1 114 ? 66.376 16.261 97.532 1.00 14.33 94 ARG A CA 1
ATOM 751 C C . ARG A 1 114 ? 67.221 14.996 97.697 1.00 13.98 94 ARG A C 1
ATOM 752 O O . ARG A 1 114 ? 67.761 14.730 98.785 1.00 14.13 94 ARG A O 1
ATOM 760 N N . LEU A 1 115 ? 67.384 14.247 96.610 1.00 13.55 95 LEU A N 1
ATOM 761 C CA . LEU A 1 115 ? 68.278 13.099 96.618 1.00 14.24 95 LEU A CA 1
ATOM 762 C C . LEU A 1 115 ? 69.735 13.510 96.831 1.00 13.74 95 LEU A C 1
ATOM 763 O O . LEU A 1 115 ? 70.474 12.842 97.564 1.00 14.35 95 LEU A O 1
ATOM 768 N N . ALA A 1 116 ? 70.141 14.596 96.164 1.00 13.95 96 ALA A N 1
ATOM 769 C CA . ALA A 1 116 ? 71.505 15.095 96.283 1.00 14.18 96 ALA A CA 1
ATOM 770 C C . ALA A 1 116 ? 71.807 15.444 97.739 1.00 14.06 96 ALA A C 1
ATOM 771 O O . ALA A 1 116 ? 72.852 15.070 98.264 1.00 14.80 96 ALA A O 1
ATOM 773 N N . GLU A 1 117 ? 70.867 16.120 98.400 1.00 14.48 97 GLU A N 1
ATOM 774 C CA . GLU A 1 117 ? 71.038 16.417 99.834 1.00 15.18 97 GLU A CA 1
ATOM 775 C C . GLU A 1 117 ? 71.198 15.181 100.702 1.00 15.85 97 GLU A C 1
ATOM 776 O O . GLU A 1 117 ? 72.044 15.141 101.602 1.00 15.44 97 GLU A O 1
ATOM 782 N N . ARG A 1 118 ? 70.425 14.139 100.403 1.00 14.69 98 ARG A N 1
ATOM 783 C CA . ARG A 1 118 ? 70.607 12.865 101.102 1.00 14.80 98 ARG A CA 1
ATOM 784 C C . ARG A 1 118 ? 71.973 12.221 100.856 1.00 14.63 98 ARG A C 1
ATOM 785 O O . ARG A 1 118 ? 72.578 11.684 101.795 1.00 15.14 98 ARG A O 1
ATOM 793 N N . VAL A 1 119 ? 72.484 12.312 99.623 1.00 14.47 99 VAL A N 1
ATOM 794 C CA . VAL A 1 119 ? 73.831 11.825 99.339 1.00 14.50 99 VAL A CA 1
ATOM 795 C C . VAL A 1 119 ? 74.827 12.596 100.198 1.00 15.79 99 VAL A C 1
ATOM 796 O O . VAL A 1 119 ? 75.681 11.992 100.854 1.00 15.34 99 VAL A O 1
ATOM 800 N N . HIS A 1 120 ? 74.702 13.921 100.217 1.00 15.79 100 HIS A N 1
ATOM 801 C CA . HIS A 1 120 ? 75.671 14.758 100.944 1.00 17.02 100 HIS A CA 1
ATOM 802 C C . HIS A 1 120 ? 75.660 14.484 102.427 1.00 17.14 100 HIS A C 1
ATOM 803 O O . HIS A 1 120 ? 76.679 14.639 103.099 1.00 18.15 100 HIS A O 1
ATOM 810 N N . LYS A 1 121 ? 74.502 14.084 102.931 1.00 16.83 101 LYS A N 1
ATOM 811 C CA . LYS A 1 121 ? 74.312 13.798 104.349 1.00 17.20 101 LYS A CA 1
ATOM 812 C C . LYS A 1 121 ? 74.782 12.398 104.750 1.00 17.39 101 LYS A C 1
ATOM 813 O O . LYS A 1 121 ? 74.790 12.065 105.933 1.00 17.60 101 LYS A O 1
ATOM 819 N N . GLY A 1 122 ? 75.193 11.595 103.770 1.00 16.89 102 GLY A N 1
ATOM 820 C CA . GLY A 1 122 ? 75.693 10.249 104.026 1.00 16.64 102 GLY A CA 1
ATOM 821 C C . GLY A 1 122 ? 74.636 9.156 103.988 1.00 16.68 102 GLY A C 1
ATOM 822 O O . GLY A 1 122 ? 74.934 8.001 104.298 1.00 17.30 102 GLY A O 1
ATOM 823 N N . ALA A 1 123 ? 73.414 9.509 103.594 1.00 16.77 103 ALA A N 1
ATOM 824 C CA . ALA A 1 123 ? 72.315 8.545 103.624 1.00 17.49 103 ALA A CA 1
ATOM 825 C C . ALA A 1 123 ? 72.444 7.390 102.632 1.00 18.41 103 ALA A C 1
ATOM 826 O O . ALA A 1 123 ? 71.804 6.345 102.818 1.00 18.40 103 ALA A O 1
ATOM 828 N N . LEU A 1 124 ? 73.266 7.562 101.599 1.00 18.00 104 LEU A N 1
ATOM 829 C CA . LEU A 1 124 ? 73.519 6.488 100.656 1.00 18.74 104 LEU A CA 1
ATOM 830 C C . LEU A 1 124 ? 74.890 5.836 100.913 1.00 18.85 104 LEU A C 1
ATOM 831 O O . LEU A 1 124 ? 75.448 5.150 100.051 1.00 19.50 104 LEU A O 1
ATOM 836 N N . GLY A 1 125 ? 75.421 6.047 102.119 1.00 19.49 105 GLY A N 1
ATOM 837 C CA . GLY A 1 125 ? 76.725 5.502 102.509 1.00 20.30 105 GLY A CA 1
ATOM 838 C C . GLY A 1 125 ? 77.884 6.442 102.233 1.00 21.25 105 GLY A C 1
ATOM 839 O O . GLY A 1 125 ? 77.784 7.324 101.363 1.00 20.66 105 GLY A O 1
ATOM 840 N N . GLU A 1 126 ? 78.991 6.258 102.958 1.00 21.75 106 GLU A N 1
ATOM 841 C CA . GLU A 1 126 ? 80.212 7.066 102.742 1.00 22.80 106 GLU A CA 1
ATOM 842 C C . GLU A 1 126 ? 80.742 6.953 101.308 1.00 22.55 106 GLU A C 1
ATOM 843 O O . GLU A 1 126 ? 81.320 7.907 100.751 1.00 24.45 106 GLU A O 1
ATOM 849 N N . GLY A 1 127 ? 80.550 5.791 100.704 1.00 22.33 107 GLY A N 1
ATOM 850 C CA . GLY A 1 127 ? 80.940 5.566 99.318 1.00 20.55 107 GLY A CA 1
ATOM 851 C C . GLY A 1 127 ? 80.237 6.514 98.362 1.00 19.85 107 GLY A C 1
ATOM 852 O O . GLY A 1 127 ? 80.823 6.921 97.348 1.00 20.13 107 GLY A O 1
ATOM 853 N N . ALA A 1 128 ? 78.985 6.857 98.664 1.00 18.32 108 ALA A N 1
ATOM 854 C CA . ALA A 1 128 ? 78.177 7.645 97.725 1.00 17.21 108 ALA A CA 1
ATOM 855 C C . ALA A 1 128 ? 78.643 9.108 97.653 1.00 16.89 108 ALA A C 1
ATOM 856 O O . ALA A 1 128 ? 78.262 9.840 96.747 1.00 15.47 108 ALA A O 1
ATOM 858 N N . ARG A 1 129 ? 79.467 9.519 98.615 1.00 17.32 109 ARG A N 1
ATOM 859 C CA . ARG A 1 129 ? 80.082 10.857 98.560 1.00 17.13 109 ARG A CA 1
ATOM 860 C C . ARG A 1 129 ? 80.958 11.010 97.331 1.00 16.97 109 ARG A C 1
ATOM 861 O O . ARG A 1 129 ? 81.197 12.125 96.892 1.00 16.59 109 ARG A O 1
ATOM 869 N N . GLY A 1 130 ? 81.469 9.905 96.810 1.00 16.05 110 GLY A N 1
ATOM 870 C CA . GLY A 1 130 ? 82.266 9.919 95.603 1.00 15.51 110 GLY A CA 1
ATOM 871 C C . GLY A 1 130 ? 81.502 9.840 94.285 1.00 15.30 110 GLY A C 1
ATOM 872 O O . GLY A 1 130 ? 82.126 9.799 93.211 1.00 15.61 110 GLY A O 1
ATOM 873 N N . LEU A 1 131 ? 80.165 9.845 94.335 1.00 15.24 111 LEU A N 1
ATOM 874 C CA . LEU A 1 131 ? 79.381 9.919 93.104 1.00 15.67 111 LEU A CA 1
ATOM 875 C C . LEU A 1 131 ? 79.701 11.215 92.358 1.00 15.12 111 LEU A C 1
ATOM 876 O O . LEU A 1 131 ? 79.892 12.264 92.981 1.00 15.78 111 LEU A O 1
ATOM 881 N N . ALA A 1 132 ? 79.707 11.149 91.033 1.00 15.25 112 ALA A N 1
ATOM 882 C CA . ALA A 1 132 ? 79.991 12.309 90.186 1.00 14.71 112 ALA A CA 1
ATOM 883 C C . ALA A 1 132 ? 78.746 13.107 89.874 1.00 15.13 112 ALA A C 1
ATOM 884 O O . ALA A 1 132 ? 78.828 14.293 89.609 1.00 15.88 112 ALA A O 1
ATOM 886 N N . GLY A 1 133 ? 77.596 12.446 89.831 1.00 13.95 113 GLY A N 1
ATOM 887 C CA . GLY A 1 133 ? 76.381 13.153 89.479 1.00 14.05 113 GLY A CA 1
ATOM 888 C C . GLY A 1 133 ? 75.189 12.248 89.572 1.00 13.56 113 GLY A C 1
ATOM 889 O O . GLY A 1 133 ? 75.318 11.051 89.847 1.00 13.57 113 GLY A O 1
ATOM 890 N N . LEU A 1 134 ? 74.027 12.833 89.347 1.00 13.69 114 LEU A N 1
ATOM 891 C CA . LEU A 1 134 ? 72.816 12.037 89.276 1.00 14.72 114 LEU A CA 1
ATOM 892 C C . LEU A 1 134 ? 71.846 12.617 88.262 1.00 15.10 114 LEU A C 1
ATOM 893 O O . LEU A 1 134 ? 71.964 13.775 87.864 1.00 15.17 114 LEU A O 1
ATOM 898 N N . THR A 1 135 ? 70.908 11.804 87.815 1.00 13.92 115 THR A N 1
ATOM 899 C CA . THR A 1 135 ? 69.869 12.216 86.875 1.00 14.13 115 THR A CA 1
ATOM 900 C C . THR A 1 135 ? 68.568 11.665 87.403 1.00 13.64 115 THR A C 1
ATOM 901 O O . THR A 1 135 ? 68.508 10.514 87.863 1.00 13.82 115 THR A O 1
ATOM 905 N N . VAL A 1 136 ? 67.534 12.487 87.360 1.00 12.58 116 VAL A N 1
ATOM 906 C CA . VAL A 1 136 ? 66.195 12.011 87.635 1.00 11.86 116 VAL A CA 1
ATOM 907 C C . VAL A 1 136 ? 65.369 12.170 86.382 1.00 11.78 116 VAL A C 1
ATOM 908 O O . VAL A 1 136 ? 65.336 13.252 85.789 1.00 12.17 116 VAL A O 1
ATOM 912 N N . THR A 1 137 ? 64.710 11.078 85.985 1.00 11.71 117 THR A N 1
ATOM 913 C CA . THR A 1 137 ? 63.836 11.053 84.820 1.00 11.26 117 THR A CA 1
ATOM 914 C C . THR A 1 137 ? 62.422 10.705 85.289 1.00 11.85 117 THR A C 1
ATOM 915 O O . THR A 1 137 ? 62.229 9.727 86.023 1.00 12.41 117 THR A O 1
ATOM 919 N N . LEU A 1 138 ? 61.454 11.530 84.903 1.00 11.60 118 LEU A N 1
ATOM 920 C CA . LEU A 1 138 ? 60.037 11.274 85.192 1.00 10.77 118 LEU A CA 1
ATOM 921 C C . LEU A 1 138 ? 59.300 10.996 83.902 1.00 10.75 118 LEU A C 1
ATOM 922 O O . LEU A 1 138 ? 59.336 11.785 82.961 1.00 12.03 118 LEU A O 1
ATOM 927 N N . HIS A 1 139 ? 58.595 9.865 83.881 1.00 11.27 119 HIS A N 1
ATOM 928 C CA . HIS A 1 139 ? 57.786 9.482 82.728 1.00 11.49 119 HIS A CA 1
ATOM 929 C C . HIS A 1 139 ? 56.346 9.735 83.063 1.00 12.08 119 HIS A C 1
ATOM 930 O O . HIS A 1 139 ? 55.807 9.066 83.957 1.00 12.90 119 HIS A O 1
ATOM 937 N N A GLU A 1 140 ? 55.714 10.675 82.366 0.50 11.85 120 GLU A N 1
ATOM 938 N N B GLU A 1 140 ? 55.725 10.689 82.371 0.50 12.21 120 GLU A N 1
ATOM 939 C CA A GLU A 1 140 ? 54.335 11.054 82.676 0.50 12.10 120 GLU A CA 1
ATOM 940 C CA B GLU A 1 140 ? 54.343 11.072 82.654 0.50 12.82 120 GLU A CA 1
ATOM 941 C C A GLU A 1 140 ? 53.300 10.257 81.876 0.50 11.77 120 GLU A C 1
ATOM 942 C C B GLU A 1 140 ? 53.335 10.166 81.940 0.50 12.15 120 GLU A C 1
ATOM 943 O O A GLU A 1 140 ? 52.096 10.310 82.188 0.50 12.11 120 GLU A O 1
ATOM 944 O O B GLU A 1 140 ? 52.194 10.022 82.394 0.50 12.72 120 GLU A O 1
ATOM 955 N N . SER A 1 141 ? 53.758 9.579 80.824 1.00 11.88 121 SER A N 1
ATOM 956 C CA . SER A 1 141 ? 52.911 8.733 79.998 1.00 12.39 121 SER A CA 1
ATOM 957 C C . SER A 1 141 ? 53.807 7.856 79.142 1.00 12.80 121 SER A C 1
ATOM 958 O O . SER A 1 141 ? 55.032 7.874 79.274 1.00 13.47 121 SER A O 1
ATOM 961 N N . HIS A 1 142 ? 53.204 7.109 78.233 1.00 12.51 122 HIS A N 1
ATOM 962 C CA . HIS A 1 142 ? 54.001 6.285 77.324 1.00 12.94 122 HIS A CA 1
ATOM 963 C C . HIS A 1 142 ? 54.627 7.112 76.198 1.00 13.49 122 HIS A C 1
ATOM 964 O O . HIS A 1 142 ? 55.459 6.588 75.457 1.00 14.93 122 HIS A O 1
ATOM 971 N N . VAL A 1 143 ? 54.256 8.394 76.107 1.00 13.06 123 VAL A N 1
ATOM 972 C CA . VAL A 1 143 ? 54.727 9.240 75.019 1.00 13.78 123 VAL A CA 1
ATOM 973 C C . VAL A 1 143 ? 55.397 10.542 75.449 1.00 13.63 123 VAL A C 1
ATOM 974 O O . VAL A 1 143 ? 55.789 11.332 74.578 1.00 14.28 123 VAL A O 1
ATOM 978 N N . ALA A 1 144 ? 55.553 10.756 76.761 1.00 13.04 124 ALA A N 1
ATOM 979 C CA . ALA A 1 144 ? 56.256 11.949 77.252 1.00 13.84 124 ALA A CA 1
ATOM 980 C C . ALA A 1 144 ? 57.016 11.668 78.543 1.00 13.75 124 ALA A C 1
ATOM 981 O O . ALA A 1 144 ? 56.469 11.056 79.483 1.00 13.58 124 ALA A O 1
ATOM 983 N N . TRP A 1 145 ? 58.273 12.120 78.581 1.00 13.18 125 TRP A N 1
ATOM 984 C CA . TRP A 1 145 ? 59.111 12.016 79.772 1.00 13.41 125 TRP A CA 1
ATOM 985 C C . TRP A 1 145 ? 60.075 13.174 79.862 1.00 14.08 125 TRP A C 1
ATOM 986 O O . TRP A 1 145 ? 60.319 13.847 78.858 1.00 16.61 125 TRP A O 1
ATOM 997 N N . ALA A 1 146 ? 60.532 13.480 81.056 1.00 12.42 126 ALA A N 1
ATOM 998 C CA . ALA A 1 146 ? 61.413 14.625 81.254 1.00 13.10 126 ALA A CA 1
ATOM 999 C C . ALA A 1 146 ? 62.551 14.233 82.162 1.00 13.64 126 ALA A C 1
ATOM 1000 O O . ALA A 1 146 ? 62.441 13.253 82.919 1.00 13.64 126 ALA A O 1
ATOM 1002 N N . SER A 1 147 ? 63.661 14.961 82.098 1.00 13.13 127 SER A N 1
ATOM 1003 C CA . SER A 1 147 ? 64.774 14.626 82.955 1.00 13.65 127 SER A CA 1
ATOM 1004 C C . SER A 1 147 ? 65.489 15.857 83.447 1.00 13.03 127 SER A C 1
ATOM 1005 O O . SER A 1 147 ? 65.418 16.929 82.835 1.00 13.31 127 SER A O 1
ATOM 1008 N N . TYR A 1 148 ? 66.181 15.672 84.563 1.00 12.65 128 TYR A N 1
ATOM 1009 C CA . TYR A 1 148 ? 67.104 16.679 85.067 1.00 12.34 128 TYR A CA 1
ATOM 1010 C C . TYR A 1 148 ? 68.379 15.992 85.493 1.00 12.53 128 TYR A C 1
ATOM 1011 O O . TYR A 1 148 ? 68.371 15.070 86.312 1.00 13.00 128 TYR A O 1
ATOM 1020 N N . GLU A 1 149 ? 69.495 16.471 84.966 1.00 13.50 129 GLU A N 1
ATOM 1021 C CA . GLU A 1 149 ? 70.792 15.925 85.286 1.00 13.48 129 GLU A CA 1
ATOM 1022 C C . GLU A 1 149 ? 71.582 16.964 86.049 1.00 14.18 129 GLU A C 1
ATOM 1023 O O . GLU A 1 149 ? 71.547 18.139 85.709 1.00 13.84 129 GLU A O 1
ATOM 1029 N N . ARG A 1 150 ? 72.334 16.547 87.055 1.00 13.55 130 ARG A N 1
ATOM 1030 C CA . ARG A 1 150 ? 73.210 17.485 87.760 1.00 14.31 130 ARG A CA 1
ATOM 1031 C C . ARG A 1 150 ? 74.454 16.814 88.301 1.00 14.82 130 ARG A C 1
ATOM 1032 O O . ARG A 1 150 ? 74.505 15.600 88.498 1.00 14.80 130 ARG A O 1
ATOM 1040 N N . ALA A 1 151 ? 75.475 17.612 88.549 1.00 15.09 131 ALA A N 1
ATOM 1041 C CA . ALA A 1 151 ? 76.671 17.120 89.196 1.00 15.36 131 ALA A CA 1
ATOM 1042 C C . ALA A 1 151 ? 76.484 17.006 90.712 1.00 16.38 131 ALA A C 1
ATOM 1043 O O . ALA A 1 151 ? 75.551 17.553 91.284 1.00 17.69 131 ALA A O 1
ATOM 1045 N N . LEU A 1 152 ? 77.387 16.269 91.344 1.00 17.04 132 LEU A N 1
ATOM 1046 C CA . LEU A 1 152 ? 77.408 16.140 92.795 1.00 18.60 132 LEU A CA 1
ATOM 1047 C C . LEU A 1 152 ? 78.780 16.512 93.362 1.00 19.06 132 LEU A C 1
ATOM 1048 O O . LEU A 1 152 ? 78.868 16.943 94.505 1.00 19.69 132 LEU A O 1
ATOM 1054 N N . SER B 1 19 ? 78.557 20.549 68.411 1.00 31.33 -1 SER B N 1
ATOM 1055 C CA . SER B 1 19 ? 79.093 19.213 67.991 1.00 30.71 -1 SER B CA 1
ATOM 1056 C C . SER B 1 19 ? 77.929 18.236 67.730 1.00 29.47 -1 SER B C 1
ATOM 1057 O O . SER B 1 19 ? 76.764 18.630 67.839 1.00 30.49 -1 SER B O 1
ATOM 1060 N N . HIS B 1 20 ? 78.237 16.986 67.366 1.00 27.31 0 HIS B N 1
ATOM 1061 C CA . HIS B 1 20 ? 77.181 15.988 67.090 1.00 24.52 0 HIS B CA 1
ATOM 1062 C C . HIS B 1 20 ? 77.654 14.540 67.239 1.00 22.20 0 HIS B C 1
ATOM 1063 O O . HIS B 1 20 ? 78.859 14.262 67.271 1.00 20.92 0 HIS B O 1
ATOM 1078 N N . PHE B 1 22 ? 76.306 10.252 66.343 1.00 15.20 2 PHE B N 1
ATOM 1079 C CA . PHE B 1 22 ? 75.393 9.165 65.966 1.00 15.94 2 PHE B CA 1
ATOM 1080 C C . PHE B 1 22 ? 75.615 7.971 66.879 1.00 16.08 2 PHE B C 1
ATOM 1081 O O . PHE B 1 22 ? 76.737 7.734 67.359 1.00 16.84 2 PHE B O 1
ATOM 1089 N N . SER B 1 23 ? 74.562 7.184 67.093 1.00 15.74 3 SER B N 1
ATOM 1090 C CA . SER B 1 23 ? 74.724 5.907 67.776 1.00 16.05 3 SER B CA 1
ATOM 1091 C C . SER B 1 23 ? 73.760 4.855 67.255 1.00 15.48 3 SER B C 1
ATOM 1092 O O . SER B 1 23 ? 72.722 5.178 66.675 1.00 15.40 3 SER B O 1
ATOM 1095 N N . ILE B 1 24 ? 74.117 3.599 67.480 1.00 15.50 4 ILE B N 1
ATOM 1096 C CA . ILE B 1 24 ? 73.136 2.533 67.354 1.00 15.05 4 ILE B CA 1
ATOM 1097 C C . ILE B 1 24 ? 73.264 1.640 68.564 1.00 15.47 4 ILE B C 1
ATOM 1098 O O . ILE B 1 24 ? 74.348 1.509 69.135 1.00 15.61 4 ILE B O 1
ATOM 1103 N N . THR B 1 25 ? 72.156 1.001 68.940 1.00 14.76 5 THR B N 1
ATOM 1104 C CA . THR B 1 25 ? 72.143 0.097 70.079 1.00 14.41 5 THR B CA 1
ATOM 1105 C C . THR B 1 25 ? 71.482 -1.203 69.666 1.00 14.40 5 THR B C 1
ATOM 1106 O O . THR B 1 25 ? 70.453 -1.183 68.964 1.00 15.82 5 THR B O 1
ATOM 1110 N N . VAL B 1 26 ? 72.094 -2.319 70.085 1.00 13.78 6 VAL B N 1
ATOM 1111 C CA . VAL B 1 26 ? 71.507 -3.645 69.913 1.00 14.57 6 VAL B CA 1
ATOM 1112 C C . VAL B 1 26 ? 71.342 -4.344 71.266 1.00 13.82 6 VAL B C 1
ATOM 1113 O O . VAL B 1 26 ? 72.150 -4.152 72.188 1.00 14.29 6 VAL B O 1
ATOM 1117 N N . ARG B 1 27 ? 70.297 -5.156 71.374 1.00 13.21 7 ARG B N 1
ATOM 1118 C CA . ARG B 1 27 ? 69.942 -5.844 72.616 1.00 13.23 7 ARG B CA 1
ATOM 1119 C C . ARG B 1 27 ? 70.099 -7.366 72.497 1.00 13.85 7 ARG B C 1
ATOM 1120 O O . ARG B 1 27 ? 69.586 -7.979 71.552 1.00 14.14 7 ARG B O 1
ATOM 1128 N N . ASP B 1 28 ? 70.777 -7.938 73.495 1.00 14.18 8 ASP B N 1
ATOM 1129 C CA . ASP B 1 28 ? 70.847 -9.382 73.722 1.00 14.84 8 ASP B CA 1
ATOM 1130 C C . ASP B 1 28 ? 70.447 -9.623 75.181 1.00 14.87 8 ASP B C 1
ATOM 1131 O O . ASP B 1 28 ? 70.009 -8.697 75.869 1.00 14.16 8 ASP B O 1
ATOM 1136 N N . HIS B 1 29 ? 70.582 -10.851 75.655 1.00 14.55 9 HIS B N 1
ATOM 1137 C CA . HIS B 1 29 ? 70.329 -11.145 77.056 1.00 14.78 9 HIS B CA 1
ATOM 1138 C C . HIS B 1 29 ? 71.056 -12.393 77.501 1.00 14.38 9 HIS B C 1
ATOM 1139 O O . HIS B 1 29 ? 71.375 -13.266 76.685 1.00 16.04 9 HIS B O 1
ATOM 1146 N N . ILE B 1 30 ? 71.341 -12.440 78.797 1.00 14.55 10 ILE B N 1
ATOM 1147 C CA . ILE B 1 30 ? 71.910 -13.637 79.417 1.00 15.35 10 ILE B CA 1
ATOM 1148 C C . ILE B 1 30 ? 71.183 -13.949 80.710 1.00 14.92 10 ILE B C 1
ATOM 1149 O O . ILE B 1 30 ? 70.507 -13.078 81.302 1.00 14.46 10 ILE B O 1
ATOM 1162 N N . ILE B 1 32 ? 72.018 -15.841 84.363 1.00 14.18 12 ILE B N 1
ATOM 1163 C CA . ILE B 1 32 ? 73.181 -16.216 85.173 1.00 14.31 12 ILE B CA 1
ATOM 1164 C C . ILE B 1 32 ? 72.833 -16.420 86.637 1.00 14.61 12 ILE B C 1
ATOM 1165 O O . ILE B 1 32 ? 71.779 -15.986 87.114 1.00 15.10 12 ILE B O 1
ATOM 1170 N N . ALA B 1 33 ? 73.724 -17.109 87.353 1.00 14.97 13 ALA B N 1
ATOM 1171 C CA . ALA B 1 33 ? 73.653 -17.152 88.809 1.00 14.88 13 ALA B CA 1
ATOM 1172 C C . ALA B 1 33 ? 74.855 -16.416 89.371 1.00 14.62 13 ALA B C 1
ATOM 1173 O O . ALA B 1 33 ? 75.903 -16.358 88.717 1.00 15.26 13 ALA B O 1
ATOM 1175 N N . HIS B 1 34 ? 74.688 -15.883 90.576 1.00 15.29 14 HIS B N 1
ATOM 1176 C CA . HIS B 1 34 ? 75.794 -15.286 91.352 1.00 15.70 14 HIS B CA 1
ATOM 1177 C C . HIS B 1 34 ? 75.337 -14.979 92.768 1.00 16.48 14 HIS B C 1
ATOM 1178 O O . HIS B 1 34 ? 74.128 -14.975 93.038 1.00 16.50 14 HIS B O 1
ATOM 1185 N N . SER B 1 35 ? 76.298 -14.743 93.671 1.00 17.85 15 SER B N 1
ATOM 1186 C CA . SER B 1 35 ? 76.046 -14.200 95.012 1.00 18.47 15 SER B CA 1
ATOM 1187 C C . SER B 1 35 ? 77.032 -13.070 95.278 1.00 18.56 15 SER B C 1
ATOM 1188 O O . SER B 1 35 ? 78.031 -12.962 94.580 1.00 19.18 15 SER B O 1
ATOM 1191 N N . PHE B 1 36 ? 76.766 -12.256 96.293 1.00 19.03 16 PHE B N 1
ATOM 1192 C CA . PHE B 1 36 ? 77.656 -11.140 96.605 1.00 19.43 16 PHE B CA 1
ATOM 1193 C C . PHE B 1 36 ? 78.275 -11.253 98.000 1.00 20.03 16 PHE B C 1
ATOM 1194 O O . PHE B 1 36 ? 77.667 -11.798 98.929 1.00 20.71 16 PHE B O 1
ATOM 1202 N N . ARG B 1 37 ? 79.482 -10.704 98.138 1.00 20.57 17 ARG B N 1
ATOM 1203 C CA . ARG B 1 37 ? 80.184 -10.677 99.418 1.00 21.74 17 ARG B CA 1
ATOM 1204 C C . ARG B 1 37 ? 80.118 -9.257 99.979 1.00 22.74 17 ARG B C 1
ATOM 1205 O O . ARG B 1 37 ? 80.492 -8.296 99.298 1.00 21.86 17 ARG B O 1
ATOM 1213 N N . GLY B 1 38 ? 79.634 -9.135 101.215 1.00 24.55 18 GLY B N 1
ATOM 1214 C CA . GLY B 1 38 ? 79.468 -7.837 101.872 1.00 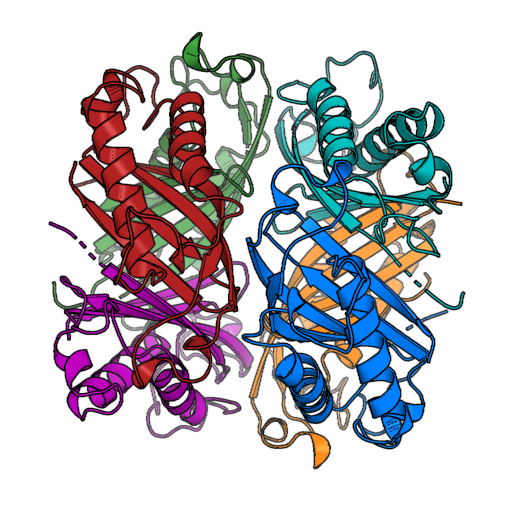27.18 18 GLY B CA 1
ATOM 1215 C C . GLY B 1 38 ? 78.109 -7.669 102.532 1.00 28.85 18 GLY B C 1
ATOM 1216 O O . GLY B 1 38 ? 77.077 -8.043 101.957 1.00 29.03 18 GLY B O 1
ATOM 1217 N N . ASP B 1 39 ? 78.108 -7.099 103.739 1.00 29.93 19 ASP B N 1
ATOM 1218 C CA . ASP B 1 39 ? 76.881 -6.875 104.521 1.00 30.46 19 ASP B CA 1
ATOM 1219 C C . ASP B 1 39 ? 75.905 -5.948 103.814 1.00 30.74 19 ASP B C 1
ATOM 1220 O O . ASP B 1 39 ? 74.691 -6.099 103.936 1.00 31.19 19 ASP B O 1
ATOM 1225 N N . VAL B 1 40 ? 76.455 -4.997 103.067 1.00 30.84 20 VAL B N 1
ATOM 1226 C CA . VAL B 1 40 ? 75.687 -4.050 102.269 1.00 30.89 20 VAL B CA 1
ATOM 1227 C C . VAL B 1 40 ? 74.604 -4.740 101.403 1.00 30.28 20 VAL B C 1
ATOM 1228 O O . VAL B 1 40 ? 73.532 -4.169 101.153 1.00 30.51 20 VAL B O 1
ATOM 1232 N N . PHE B 1 41 ? 74.878 -5.975 100.984 1.00 29.37 21 PHE B N 1
ATOM 1233 C CA . PHE B 1 41 ? 74.027 -6.676 100.011 1.00 28.63 21 PHE B CA 1
ATOM 1234 C C . PHE B 1 41 ? 72.793 -7.385 100.573 1.00 29.02 21 PHE B C 1
ATOM 1235 O O . PHE B 1 41 ? 71.907 -7.785 99.809 1.00 29.18 21 PHE B O 1
ATOM 1243 N N . GLY B 1 42 ? 72.744 -7.570 101.890 1.00 28.79 22 GLY B N 1
ATOM 1244 C CA . GLY B 1 42 ? 71.590 -8.192 102.535 1.00 28.75 22 GLY B CA 1
ATOM 1245 C C . GLY B 1 42 ? 71.276 -9.567 101.967 1.00 28.36 22 GLY B C 1
ATOM 1246 O O . GLY B 1 42 ? 72.129 -10.457 101.957 1.00 28.16 22 GLY B O 1
ATOM 1247 N N . PRO B 1 43 ? 70.047 -9.749 101.453 1.00 27.79 23 PRO B N 1
ATOM 1248 C CA . PRO B 1 43 ? 69.689 -11.079 100.965 1.00 27.30 23 PRO B CA 1
ATOM 1249 C C . PRO B 1 43 ? 70.445 -11.486 99.692 1.00 26.51 23 PRO B C 1
ATOM 1250 O O . PRO B 1 43 ? 70.495 -12.671 99.375 1.00 26.21 23 PRO B O 1
ATOM 1254 N N . ALA B 1 44 ? 71.043 -10.514 98.996 1.00 25.71 24 ALA B N 1
ATOM 1255 C CA . ALA B 1 44 ? 71.808 -10.787 97.772 1.00 25.20 24 ALA B CA 1
ATOM 1256 C C . ALA B 1 44 ? 73.162 -11.452 98.065 1.00 24.82 24 ALA B C 1
ATOM 1257 O O . ALA B 1 44 ? 73.896 -11.842 97.153 1.00 23.86 24 ALA B O 1
ATOM 1259 N N . GLN B 1 45 ? 73.472 -11.599 99.353 1.00 25.05 25 GLN B N 1
ATOM 1260 C CA . GLN B 1 45 ? 74.614 -12.404 99.772 1.00 24.88 25 GLN B CA 1
ATOM 1261 C C . GLN B 1 45 ? 74.383 -13.876 99.460 1.00 24.87 25 GLN B C 1
ATOM 1262 O O . GLN B 1 45 ? 75.325 -14.635 99.269 1.00 24.93 25 GLN B O 1
ATOM 1268 N N . ARG B 1 46 ? 73.109 -14.266 99.392 1.00 24.51 26 ARG B N 1
ATOM 1269 C CA . ARG B 1 46 ? 72.739 -15.619 99.000 1.00 24.58 26 ARG B CA 1
ATOM 1270 C C . ARG B 1 46 ? 72.945 -15.844 97.504 1.00 23.66 26 ARG B C 1
ATOM 1271 O O . ARG B 1 46 ? 72.870 -14.909 96.720 1.00 23.24 26 ARG B O 1
ATOM 1279 N N . LEU B 1 47 ? 73.236 -17.084 97.131 1.00 22.56 27 LEU B N 1
ATOM 1280 C CA . LEU B 1 47 ? 73.290 -17.485 95.735 1.00 21.83 27 LEU B CA 1
ATOM 1281 C C . LEU B 1 47 ? 71.908 -17.285 95.106 1.00 21.52 27 LEU B C 1
ATOM 1282 O O . LEU B 1 47 ? 70.900 -17.833 95.566 1.00 22.21 27 LEU B O 1
ATOM 1287 N N . HIS B 1 48 ? 71.874 -16.446 94.075 1.00 20.21 28 HIS B N 1
ATOM 1288 C CA . HIS B 1 48 ? 70.651 -16.176 93.351 1.00 19.13 28 HIS B CA 1
ATOM 1289 C C . HIS B 1 48 ? 71.014 -16.044 91.876 1.00 19.18 28 HIS B C 1
ATOM 1290 O O . HIS B 1 48 ? 71.978 -16.669 91.406 1.00 19.34 28 HIS B O 1
ATOM 1297 N N . GLY B 1 49 ? 70.217 -15.311 91.119 1.00 18.07 29 GLY B N 1
ATOM 1298 C CA . GLY B 1 49 ? 70.503 -15.132 89.707 1.00 17.34 29 GLY B CA 1
ATOM 1299 C C . GLY B 1 49 ? 69.901 -13.874 89.115 1.00 17.16 29 GLY B C 1
ATOM 1300 O O . GLY B 1 49 ? 69.348 -13.025 89.823 1.00 18.18 29 GLY B O 1
ATOM 1301 N N . ALA B 1 50 ? 70.030 -13.763 87.808 1.00 15.96 30 ALA B N 1
ATOM 1302 C CA . ALA B 1 50 ? 69.491 -12.593 87.107 1.00 15.56 30 ALA B CA 1
ATOM 1303 C C . ALA B 1 50 ? 69.343 -12.912 85.658 1.00 15.23 30 ALA B C 1
ATOM 1304 O O . ALA B 1 50 ? 70.104 -13.689 85.087 1.00 14.93 30 ALA B O 1
ATOM 1306 N N . THR B 1 51 ? 68.319 -12.322 85.052 1.00 13.25 31 THR B N 1
ATOM 1307 C CA . THR B 1 51 ? 68.314 -12.173 83.624 1.00 13.85 31 THR B CA 1
ATOM 1308 C C . THR B 1 51 ? 68.753 -10.747 83.371 1.00 13.47 31 THR B C 1
ATOM 1309 O O . THR B 1 51 ? 68.162 -9.800 83.907 1.00 15.52 31 THR B O 1
ATOM 1313 N N . PHE B 1 52 ? 69.854 -10.598 82.648 1.00 12.79 32 PHE B N 1
ATOM 1314 C CA . PHE B 1 52 ? 70.318 -9.277 82.228 1.00 12.64 32 PHE B CA 1
ATOM 1315 C C . PHE B 1 52 ? 69.973 -9.043 80.778 1.00 13.21 32 PHE B C 1
ATOM 1316 O O . PHE B 1 52 ? 70.430 -9.786 79.903 1.00 14.35 32 PHE B O 1
ATOM 1324 N N . LEU B 1 53 ? 69.153 -8.024 80.506 1.00 13.08 33 LEU B N 1
ATOM 1325 C CA . LEU B 1 53 ? 69.073 -7.513 79.131 1.00 13.54 33 LEU B CA 1
ATOM 1326 C C . LEU B 1 53 ? 70.352 -6.725 78.910 1.00 13.33 33 LEU B C 1
ATOM 1327 O O . LEU B 1 53 ? 70.718 -5.900 79.747 1.00 14.60 33 LEU B O 1
ATOM 1332 N N . VAL B 1 54 ? 71.031 -6.997 77.806 1.00 13.08 34 VAL B N 1
ATOM 1333 C CA . VAL B 1 54 ? 72.331 -6.392 77.529 1.00 13.23 34 VAL B CA 1
ATOM 1334 C C . VAL B 1 54 ? 72.227 -5.539 76.285 1.00 13.75 34 VAL B C 1
ATOM 1335 O O . VAL B 1 54 ? 72.011 -6.045 75.192 1.00 13.67 34 VAL B O 1
ATOM 1339 N N . ASP B 1 55 ? 72.359 -4.232 76.468 1.00 13.34 35 ASP B N 1
ATOM 1340 C CA . ASP B 1 55 ? 72.254 -3.303 75.354 1.00 13.68 35 ASP B CA 1
ATOM 1341 C C . ASP B 1 55 ? 73.630 -2.737 75.071 1.00 14.26 35 ASP B C 1
ATOM 1342 O O . ASP B 1 55 ? 74.210 -2.078 75.928 1.00 14.94 35 ASP B O 1
ATOM 1347 N N . ALA B 1 56 ? 74.124 -2.950 73.862 1.00 14.26 36 ALA B N 1
ATOM 1348 C CA . ALA B 1 56 ? 75.413 -2.379 73.474 1.00 14.12 36 ALA B CA 1
ATOM 1349 C C . ALA B 1 56 ? 75.184 -1.224 72.511 1.00 14.92 36 ALA B C 1
ATOM 1350 O O . ALA B 1 56 ? 74.612 -1.415 71.437 1.00 13.91 36 ALA B O 1
ATOM 1352 N N . THR B 1 57 ? 75.657 -0.037 72.899 1.00 14.30 37 THR B N 1
ATOM 1353 C CA . THR B 1 57 ? 75.551 1.193 72.119 1.00 14.61 37 THR B CA 1
ATOM 1354 C C . THR B 1 57 ? 76.905 1.528 71.538 1.00 15.22 37 THR B C 1
ATOM 1355 O O . THR B 1 57 ? 77.887 1.597 72.284 1.00 16.17 37 THR B O 1
ATOM 1359 N N . PHE B 1 58 ? 76.942 1.750 70.227 1.00 15.54 38 PHE B N 1
ATOM 1360 C CA . PHE B 1 58 ? 78.184 2.136 69.518 1.00 16.20 38 PHE B CA 1
ATOM 1361 C C . PHE B 1 58 ? 77.970 3.547 69.015 1.00 17.02 38 PHE B C 1
ATOM 1362 O O . PHE B 1 58 ? 76.929 3.831 68.440 1.00 16.38 38 PHE B O 1
ATOM 1370 N N . ARG B 1 59 ? 78.946 4.436 69.216 1.00 16.98 39 ARG B N 1
ATOM 1371 C CA . ARG B 1 59 ? 78.771 5.821 68.798 1.00 17.83 39 ARG B CA 1
ATOM 1372 C C . ARG B 1 59 ? 79.896 6.278 67.887 1.00 17.17 39 ARG B C 1
ATOM 1373 O O . ARG B 1 59 ? 81.052 5.839 68.038 1.00 17.60 39 ARG B O 1
ATOM 1381 N N . ARG B 1 60 ? 79.556 7.141 66.942 1.00 17.94 40 ARG B N 1
ATOM 1382 C CA . ARG B 1 60 ? 80.583 7.779 66.101 1.00 18.61 40 ARG B CA 1
ATOM 1383 C C . ARG B 1 60 ? 80.126 9.134 65.621 1.00 18.50 40 ARG B C 1
ATOM 1384 O O . ARG B 1 60 ? 78.924 9.395 65.537 1.00 17.85 40 ARG B O 1
ATOM 1392 N N . GLU B 1 61 ? 81.085 9.992 65.262 1.00 19.13 41 GLU B N 1
ATOM 1393 C CA . GLU B 1 61 ? 80.772 11.360 64.841 1.00 19.75 41 GLU B CA 1
ATOM 1394 C C . GLU B 1 61 ? 80.254 11.475 63.402 1.00 19.73 41 GLU B C 1
ATOM 1395 O O . GLU B 1 61 ? 79.472 12.370 63.096 1.00 20.96 41 GLU B O 1
ATOM 1401 N N . GLN B 1 62 ? 80.722 10.592 62.520 1.00 20.45 42 GLN B N 1
ATOM 1402 C CA . GLN B 1 62 ? 80.306 10.610 61.105 1.00 20.95 42 GLN B CA 1
ATOM 1403 C C . GLN B 1 62 ? 79.953 9.197 60.659 1.00 20.82 42 GLN B C 1
ATOM 1404 O O . GLN B 1 62 ? 80.654 8.246 60.994 1.00 20.47 42 GLN B O 1
ATOM 1410 N N . LEU B 1 63 ? 78.867 9.066 59.901 1.00 20.71 43 LEU B N 1
ATOM 1411 C CA . LEU B 1 63 ? 78.481 7.764 59.337 1.00 20.74 43 LEU B CA 1
ATOM 1412 C C . LEU B 1 63 ? 79.556 7.202 58.393 1.00 21.44 43 LEU B C 1
ATOM 1413 O O . LEU B 1 63 ? 80.308 7.961 57.762 1.00 22.66 43 LEU B O 1
ATOM 1418 N N . ASP B 1 64 ? 79.638 5.879 58.322 1.00 21.77 44 ASP B N 1
ATOM 1419 C CA . ASP B 1 64 ? 80.662 5.212 57.511 1.00 22.28 44 ASP B CA 1
ATOM 1420 C C . ASP B 1 64 ? 80.255 5.199 56.037 1.00 22.93 44 ASP B C 1
ATOM 1421 O O . ASP B 1 64 ? 79.265 5.826 55.656 1.00 23.04 44 ASP B O 1
ATOM 1426 N N . GLU B 1 65 ? 81.028 4.496 55.212 1.00 24.14 45 GLU B N 1
ATOM 1427 C CA . GLU B 1 65 ? 80.773 4.499 53.767 1.00 25.17 45 GLU B CA 1
ATOM 1428 C C . GLU B 1 65 ? 79.459 3.835 53.343 1.00 24.69 45 GLU B C 1
ATOM 1429 O O . GLU B 1 65 ? 78.971 4.086 52.242 1.00 24.94 45 GLU B O 1
ATOM 1435 N N . ASP B 1 66 ? 78.886 3.008 54.218 1.00 23.81 46 ASP B N 1
ATOM 1436 C CA . ASP B 1 66 ? 77.571 2.400 53.976 1.00 23.02 46 ASP B CA 1
ATOM 1437 C C . ASP B 1 66 ? 76.418 3.229 54.559 1.00 22.46 46 ASP B C 1
ATOM 1438 O O . ASP B 1 66 ? 75.249 2.840 54.454 1.00 22.33 46 ASP B O 1
ATOM 1443 N N . ASN B 1 67 ? 76.759 4.383 55.138 1.00 21.74 47 ASN B N 1
ATOM 1444 C CA . ASN B 1 67 ? 75.809 5.287 55.801 1.00 20.85 47 ASN B CA 1
ATOM 1445 C C . ASN B 1 67 ? 75.261 4.759 57.134 1.00 20.39 47 ASN B C 1
ATOM 1446 O O . ASN B 1 67 ? 74.100 5.020 57.503 1.00 19.81 47 ASN B O 1
ATOM 1451 N N . ILE B 1 68 ? 76.124 4.038 57.846 1.00 20.34 48 ILE B N 1
ATOM 1452 C CA . ILE B 1 68 ? 75.778 3.445 59.135 1.00 19.84 48 ILE B CA 1
ATOM 1453 C C . ILE B 1 68 ? 76.851 3.683 60.196 1.00 20.19 48 ILE B C 1
ATOM 1454 O O . ILE B 1 68 ? 77.984 4.100 59.905 1.00 20.10 48 ILE B O 1
ATOM 1459 N N . VAL B 1 69 ? 76.480 3.426 61.447 1.00 20.13 49 VAL B N 1
ATOM 1460 C CA . VAL B 1 69 ? 77.432 3.516 62.548 1.00 19.86 49 VAL B CA 1
ATOM 1461 C C . VAL B 1 69 ? 78.300 2.268 62.568 1.00 20.60 49 VAL B C 1
ATOM 1462 O O . VAL B 1 69 ? 79.520 2.350 62.653 1.00 20.20 49 VAL B O 1
ATOM 1466 N N . VAL B 1 70 ? 77.667 1.107 62.492 1.00 21.11 50 VAL B N 1
ATOM 1467 C CA . VAL B 1 70 ? 78.411 -0.147 62.459 1.00 23.22 50 VAL B CA 1
ATOM 1468 C C . VAL B 1 70 ? 77.596 -1.214 61.732 1.00 24.79 50 VAL B C 1
ATOM 1469 O O . VAL B 1 70 ? 76.368 -1.163 61.728 1.00 24.69 50 VAL B O 1
ATOM 1473 N N . ASP B 1 71 ? 78.305 -2.152 61.098 1.00 26.32 51 ASP B N 1
ATOM 1474 C CA . ASP B 1 71 ? 77.723 -3.372 60.559 1.00 27.65 51 ASP B CA 1
ATOM 1475 C C . ASP B 1 71 ? 76.905 -4.025 61.679 1.00 28.11 51 ASP B C 1
ATOM 1476 O O . ASP B 1 71 ? 77.464 -4.588 62.628 1.00 28.15 51 ASP B O 1
ATOM 1481 N N . ILE B 1 72 ? 75.580 -3.893 61.590 1.00 28.65 52 ILE B N 1
ATOM 1482 C CA . ILE B 1 72 ? 74.668 -4.386 62.631 1.00 29.42 52 ILE B CA 1
ATOM 1483 C C . ILE B 1 72 ? 74.704 -5.912 62.813 1.00 29.46 52 ILE B C 1
ATOM 1484 O O . ILE B 1 72 ? 74.517 -6.426 63.929 1.00 30.03 52 ILE B O 1
ATOM 1489 N N . GLY B 1 73 ? 74.940 -6.630 61.718 1.00 29.30 53 GLY B N 1
ATOM 1490 C CA . GLY B 1 73 ? 75.113 -8.074 61.759 1.00 29.19 53 GLY B CA 1
ATOM 1491 C C . GLY B 1 73 ? 76.361 -8.479 62.521 1.00 29.00 53 GLY B C 1
ATOM 1492 O O . GLY B 1 73 ? 76.326 -9.421 63.323 1.00 29.32 53 GLY B O 1
ATOM 1493 N N . LEU B 1 74 ? 77.468 -7.771 62.297 1.00 28.68 54 LEU B N 1
ATOM 1494 C CA . LEU B 1 74 ? 78.680 -8.065 63.052 1.00 28.18 54 LEU B CA 1
ATOM 1495 C C . LEU B 1 74 ? 78.520 -7.624 64.508 1.00 27.44 54 LEU B C 1
ATOM 1496 O O . LEU B 1 74 ? 79.017 -8.294 65.409 1.00 27.45 54 LEU B O 1
ATOM 1501 N N . ALA B 1 75 ? 77.818 -6.511 64.725 1.00 26.43 55 ALA B N 1
ATOM 1502 C CA . ALA B 1 75 ? 77.557 -6.004 66.082 1.00 25.96 55 ALA B CA 1
ATOM 1503 C C . ALA B 1 75 ? 76.770 -7.009 66.933 1.00 25.50 55 ALA B C 1
ATOM 1504 O O . ALA B 1 75 ? 77.160 -7.305 68.068 1.00 25.25 55 ALA B O 1
ATOM 1506 N N . THR B 1 76 ? 75.677 -7.538 66.387 1.00 25.19 56 THR B N 1
ATOM 1507 C CA . THR B 1 76 ? 74.904 -8.572 67.078 1.00 24.95 56 THR B CA 1
ATOM 1508 C C . THR B 1 76 ? 75.699 -9.875 67.209 1.00 25.02 56 THR B C 1
ATOM 1509 O O . T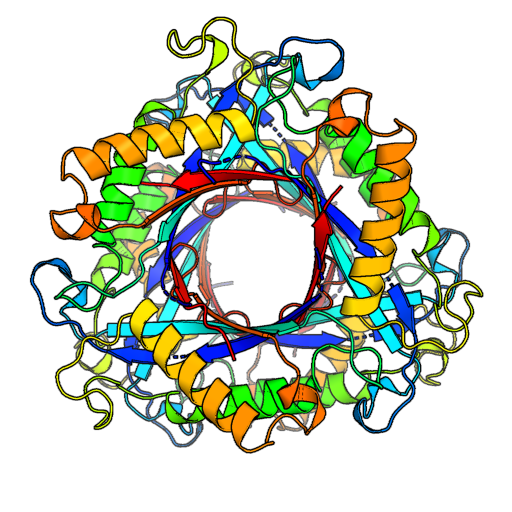HR B 1 76 ? 75.677 -10.514 68.269 1.00 23.93 56 THR B O 1
ATOM 1513 N N . GLN B 1 77 ? 76.421 -10.261 66.152 1.00 24.89 57 GLN B N 1
ATOM 1514 C CA . GLN B 1 77 ? 77.284 -11.449 66.211 1.00 25.02 57 GLN B CA 1
ATOM 1515 C C . GLN B 1 77 ? 78.321 -11.337 67.327 1.00 24.52 57 GLN B C 1
ATOM 1516 O O . GLN B 1 77 ? 78.500 -12.265 68.127 1.00 24.71 57 GLN B O 1
ATOM 1522 N N . GLU B 1 78 ? 79.014 -10.198 67.365 1.00 23.46 58 GLU B N 1
ATOM 1523 C CA . GLU B 1 78 ? 80.115 -10.038 68.296 1.00 23.11 58 GLU B CA 1
ATOM 1524 C C . GLU B 1 78 ? 79.602 -9.867 69.725 1.00 21.65 58 GLU B C 1
ATOM 1525 O O . GLU B 1 78 ? 80.186 -10.420 70.663 1.00 21.53 58 GLU B O 1
ATOM 1531 N N . LEU B 1 79 ? 78.501 -9.128 69.892 1.00 21.01 59 LEU B N 1
ATOM 1532 C CA . LEU B 1 79 ? 77.860 -9.057 71.211 1.00 19.74 59 LEU B CA 1
ATOM 1533 C C . LEU B 1 79 ? 77.409 -10.447 71.677 1.00 19.76 59 LEU B C 1
ATOM 1534 O O . LEU B 1 79 ? 77.594 -10.813 72.844 1.00 19.21 59 LEU B O 1
ATOM 1539 N N . GLY B 1 80 ? 76.819 -11.200 70.753 1.00 20.49 60 GLY B N 1
ATOM 1540 C CA . GLY B 1 80 ? 76.377 -12.563 71.027 1.00 20.74 60 GLY B CA 1
ATOM 1541 C C . GLY B 1 80 ? 77.533 -13.433 71.472 1.00 21.15 60 GLY B C 1
ATOM 1542 O O . GLY B 1 80 ? 77.399 -14.196 72.422 1.00 21.45 60 GLY B O 1
ATOM 1543 N N . ALA B 1 81 ? 78.676 -13.296 70.799 1.00 21.29 61 ALA B N 1
ATOM 1544 C CA . ALA B 1 81 ? 79.875 -14.032 71.191 1.00 21.66 61 ALA B CA 1
ATOM 1545 C C . ALA B 1 81 ? 80.369 -13.624 72.574 1.00 21.63 61 ALA B C 1
ATOM 1546 O O . ALA B 1 81 ? 80.735 -14.482 73.381 1.00 21.81 61 ALA B O 1
ATOM 1548 N N . VAL B 1 82 ? 80.370 -12.317 72.864 1.00 21.26 62 VAL B N 1
ATOM 1549 C CA . VAL B 1 82 ? 80.836 -11.856 74.165 1.00 21.19 62 VAL B CA 1
ATOM 1550 C C . VAL B 1 82 ? 79.952 -12.392 75.286 1.00 20.82 62 VAL B C 1
ATOM 1551 O O . VAL B 1 82 ? 80.444 -13.003 76.238 1.00 21.74 62 VAL B O 1
ATOM 1555 N N . VAL B 1 83 ? 78.643 -12.158 75.192 1.00 21.15 63 VAL B N 1
ATOM 1556 C CA . VAL B 1 83 ? 77.753 -12.584 76.277 1.00 20.63 63 VAL B CA 1
ATOM 1557 C C . VAL B 1 83 ? 77.537 -14.110 76.309 1.00 20.63 63 VAL B C 1
ATOM 1558 O O . VAL B 1 83 ? 77.225 -14.682 77.369 1.00 20.88 63 VAL B O 1
ATOM 1562 N N . GLY B 1 84 ? 77.732 -14.761 75.157 1.00 20.68 64 GLY B N 1
ATOM 1563 C CA . GLY B 1 84 ? 77.648 -16.226 75.059 1.00 21.26 64 GLY B CA 1
ATOM 1564 C C . GLY B 1 84 ? 78.611 -16.956 75.986 1.00 20.78 64 GLY B C 1
ATOM 1565 O O . GLY B 1 84 ? 78.340 -18.071 76.415 1.00 21.63 64 GLY B O 1
ATOM 1566 N N . ALA B 1 85 ? 79.740 -16.322 76.294 1.00 19.73 65 ALA B N 1
ATOM 1567 C CA . ALA B 1 85 ? 80.695 -16.868 77.252 1.00 19.29 65 ALA B CA 1
ATOM 1568 C C . ALA B 1 85 ? 80.207 -16.806 78.707 1.00 19.04 65 ALA B C 1
ATOM 1569 O O . ALA B 1 85 ? 80.787 -17.443 79.605 1.00 19.74 65 ALA B O 1
ATOM 1571 N N . LEU B 1 86 ? 79.160 -16.005 78.946 1.00 18.57 66 LEU B N 1
ATOM 1572 C CA . LEU B 1 86 ? 78.643 -15.796 80.293 1.00 18.29 66 LEU B CA 1
ATOM 1573 C C . LEU B 1 86 ? 77.306 -16.513 80.501 1.00 17.29 66 LEU B C 1
ATOM 1574 O O . LEU B 1 86 ? 76.932 -16.845 81.624 1.00 17.78 66 LEU B O 1
ATOM 1579 N N . ASN B 1 87 ? 76.611 -16.756 79.405 1.00 17.77 67 ASN B N 1
ATOM 1580 C CA . ASN B 1 87 ? 75.228 -17.218 79.474 1.00 18.68 67 ASN B CA 1
ATOM 1581 C C . ASN B 1 87 ? 75.085 -18.598 80.102 1.00 19.05 67 ASN B C 1
ATOM 1582 O O . ASN B 1 87 ? 75.923 -19.471 79.882 1.00 19.36 67 ASN B O 1
ATOM 1587 N N . TYR B 1 88 ? 74.018 -18.792 80.870 1.00 18.35 68 TYR B N 1
ATOM 1588 C CA . TYR B 1 88 ? 73.713 -20.082 81.510 1.00 18.77 68 TYR B CA 1
ATOM 1589 C C . TYR B 1 88 ? 74.816 -20.558 82.448 1.00 19.03 68 TYR B C 1
ATOM 1590 O O . TYR B 1 88 ? 75.044 -21.771 82.605 1.00 19.25 68 TYR B O 1
ATOM 1599 N N . ARG B 1 89 ? 75.478 -19.611 83.102 1.00 18.62 69 ARG B N 1
ATOM 1600 C CA . ARG B 1 89 ? 76.556 -19.938 84.036 1.00 18.36 69 ARG B CA 1
ATOM 1601 C C . ARG B 1 89 ? 76.377 -19.352 85.417 1.00 17.96 69 ARG B C 1
ATOM 1602 O O . ARG B 1 89 ? 75.662 -18.359 85.590 1.00 16.36 69 ARG B O 1
ATOM 1610 N N . ASN B 1 90 ? 77.024 -19.958 86.405 1.00 17.34 70 ASN B N 1
ATOM 1611 C CA . ASN B 1 90 ? 77.109 -19.423 87.746 1.00 17.45 70 ASN B CA 1
ATOM 1612 C C . ASN B 1 90 ? 78.425 -18.659 87.808 1.00 17.77 70 ASN B C 1
ATOM 1613 O O . ASN B 1 90 ? 79.517 -19.258 87.817 1.00 17.84 70 ASN B O 1
ATOM 1618 N N . LEU B 1 91 ? 78.338 -17.339 87.837 1.00 16.92 71 LEU B N 1
ATOM 1619 C CA . LEU B 1 91 ? 79.529 -16.507 87.719 1.00 16.82 71 LEU B CA 1
ATOM 1620 C C . LEU B 1 91 ? 80.423 -16.610 88.956 1.00 17.14 71 LEU B C 1
ATOM 1621 O O . LEU B 1 91 ? 81.604 -16.264 88.872 1.00 17.27 71 LEU B O 1
ATOM 1626 N N . ASP B 1 92 ? 79.874 -17.085 90.082 1.00 17.39 72 ASP B N 1
ATOM 1627 C CA . ASP B 1 92 ? 80.662 -17.297 91.321 1.00 19.03 72 ASP B CA 1
ATOM 1628 C C . ASP B 1 92 ? 81.732 -18.331 91.084 1.00 19.81 72 ASP B C 1
ATOM 1629 O O . ASP B 1 92 ? 82.760 -18.326 91.775 1.00 20.04 72 ASP B O 1
ATOM 1634 N N . ASN B 1 93 ? 81.466 -19.240 90.148 1.00 20.21 73 ASN B N 1
ATOM 1635 C CA . ASN B 1 93 ? 82.382 -20.348 89.876 1.00 20.49 73 ASN B CA 1
ATOM 1636 C C . ASN B 1 93 ? 83.199 -20.141 88.617 1.00 20.79 73 ASN B C 1
ATOM 1637 O O . ASN B 1 93 ? 83.934 -21.039 88.203 1.00 22.37 73 ASN B O 1
ATOM 1642 N N . GLU B 1 94 ? 83.085 -18.947 88.031 1.00 21.85 74 GLU B N 1
ATOM 1643 C CA . GLU B 1 94 ? 83.861 -18.574 86.846 1.00 21.50 74 GLU B CA 1
ATOM 1644 C C . GLU B 1 94 ? 85.237 -18.018 87.211 1.00 22.24 74 GLU B C 1
ATOM 1645 O O . GLU B 1 94 ? 85.337 -17.034 87.953 1.00 22.64 74 GLU B O 1
ATOM 1651 N N . PRO B 1 95 ? 86.313 -18.668 86.713 1.00 22.85 75 PRO B N 1
ATOM 1652 C CA . PRO B 1 95 ? 87.689 -18.266 87.031 1.00 22.93 75 PRO B CA 1
ATOM 1653 C C . PRO B 1 95 ? 87.984 -16.786 86.793 1.00 22.74 75 PRO B C 1
ATOM 1654 O O . PRO B 1 95 ? 88.730 -16.170 87.561 1.00 22.99 75 PRO B O 1
ATOM 1658 N N . ASP B 1 96 ? 87.379 -16.214 85.749 1.00 22.46 76 ASP B N 1
ATOM 1659 C CA . ASP B 1 96 ? 87.631 -14.810 85.408 1.00 22.20 76 ASP B CA 1
ATOM 1660 C C . ASP B 1 96 ? 87.214 -13.847 86.544 1.00 21.81 76 ASP B C 1
ATOM 1661 O O . ASP B 1 96 ? 87.744 -12.742 86.644 1.00 22.55 76 ASP B O 1
ATOM 1666 N N . PHE B 1 97 ? 86.276 -14.278 87.388 1.00 20.56 77 PHE B N 1
ATOM 1667 C CA . PHE B 1 97 ? 85.657 -13.409 88.384 1.00 19.85 77 PHE B CA 1
ATOM 1668 C C . PHE B 1 97 ? 85.903 -13.885 89.814 1.00 19.66 77 PHE B C 1
ATOM 1669 O O . PHE B 1 97 ? 85.250 -13.442 90.750 1.00 19.62 77 PHE B O 1
ATOM 1677 N N . ALA B 1 98 ? 86.894 -14.765 89.978 1.00 19.88 78 ALA B N 1
ATOM 1678 C CA . ALA B 1 98 ? 87.186 -15.331 91.287 1.00 20.38 78 ALA B CA 1
ATOM 1679 C C . ALA B 1 98 ? 87.428 -14.231 92.308 1.00 20.73 78 ALA B C 1
ATOM 1680 O O . ALA B 1 98 ? 88.284 -13.356 92.115 1.00 21.35 78 ALA B O 1
ATOM 1682 N N . GLY B 1 99 ? 86.639 -14.269 93.376 1.00 21.08 79 GLY B N 1
ATOM 1683 C CA . GLY B 1 99 ? 86.772 -13.344 94.490 1.00 21.31 79 GLY B CA 1
ATOM 1684 C C . GLY B 1 99 ? 86.193 -11.951 94.276 1.00 21.86 79 GLY B C 1
ATOM 1685 O O . GLY B 1 99 ? 86.307 -11.104 95.155 1.00 22.74 79 GLY B O 1
ATOM 1686 N N . VAL B 1 100 ? 85.550 -11.738 93.131 1.00 20.85 80 VAL B N 1
ATOM 1687 C CA . VAL B 1 100 ? 85.065 -10.408 92.728 1.00 20.68 80 VAL B CA 1
ATOM 1688 C C . VAL B 1 100 ? 83.540 -10.400 92.728 1.00 18.93 80 VAL B C 1
ATOM 1689 O O . VAL B 1 100 ? 82.920 -11.376 92.313 1.00 18.58 80 VAL B O 1
ATOM 1693 N N . ASN B 1 101 ? 82.935 -9.321 93.220 1.00 17.04 81 ASN B N 1
ATOM 1694 C CA . ASN B 1 101 ? 81.478 -9.174 93.168 1.00 16.35 81 ASN B CA 1
ATOM 1695 C C . ASN B 1 101 ? 81.048 -8.835 91.755 1.00 16.67 81 ASN B C 1
ATOM 1696 O O . ASN B 1 101 ? 81.427 -7.778 91.218 1.00 16.53 81 ASN B O 1
ATOM 1701 N N . THR B 1 102 ? 80.252 -9.710 91.156 1.00 15.58 82 THR B N 1
ATOM 1702 C CA . THR B 1 102 ? 79.838 -9.514 89.766 1.00 15.46 82 THR B CA 1
ATOM 1703 C C . THR B 1 102 ? 78.556 -8.695 89.690 1.00 15.18 82 THR B C 1
ATOM 1704 O O . THR B 1 102 ? 77.496 -9.176 89.264 1.00 15.77 82 THR B O 1
ATOM 1708 N N . SER B 1 103 ? 78.666 -7.449 90.143 1.00 14.36 83 SER B N 1
ATOM 1709 C CA . SER B 1 103 ? 77.534 -6.520 90.132 1.00 13.54 83 SER B CA 1
ATOM 1710 C C . SER B 1 103 ? 77.147 -6.205 88.697 1.00 13.27 83 SER B C 1
ATOM 1711 O O . SER B 1 103 ? 77.918 -6.399 87.767 1.00 14.37 83 SER B O 1
ATOM 1714 N N . THR B 1 104 ? 75.924 -5.705 88.537 1.00 13.64 84 THR B N 1
ATOM 1715 C CA . THR B 1 104 ? 75.464 -5.334 87.223 1.00 13.92 84 THR B CA 1
ATOM 1716 C C . THR B 1 104 ? 76.425 -4.338 86.553 1.00 13.38 84 THR B C 1
ATOM 1717 O O . THR B 1 104 ? 76.780 -4.482 85.382 1.00 13.71 84 THR B O 1
ATOM 1721 N N . GLU B 1 105 ? 76.836 -3.329 87.314 1.00 13.83 85 GLU B N 1
ATOM 1722 C CA . GLU B 1 105 ? 77.744 -2.324 86.784 1.00 13.77 85 GLU B CA 1
ATOM 1723 C C . GLU B 1 105 ? 79.147 -2.885 86.440 1.00 13.88 85 GLU B C 1
ATOM 1724 O O . GLU B 1 105 ? 79.757 -2.480 85.441 1.00 15.18 85 GLU B O 1
ATOM 1730 N N . PHE B 1 106 ? 79.643 -3.807 87.264 1.00 14.17 86 PHE B N 1
ATOM 1731 C CA . PHE B 1 106 ? 80.925 -4.443 86.970 1.00 14.64 86 PHE B CA 1
ATOM 1732 C C . PHE B 1 106 ? 80.855 -5.225 85.675 1.00 14.41 86 PHE B C 1
ATOM 1733 O O . PHE B 1 106 ? 81.729 -5.112 84.843 1.00 14.60 86 PHE B O 1
ATOM 1741 N N . LEU B 1 107 ? 79.783 -6.016 85.510 1.00 13.59 87 LEU B N 1
ATOM 1742 C CA . LEU B 1 107 ? 79.605 -6.808 84.308 1.00 13.79 87 LEU B CA 1
ATOM 1743 C C . LEU B 1 107 ? 79.439 -5.952 83.056 1.00 13.97 87 LEU B C 1
ATOM 1744 O O . LEU B 1 107 ? 79.886 -6.328 81.953 1.00 14.88 87 LEU B O 1
ATOM 1749 N N . ALA B 1 108 ? 78.802 -4.790 83.213 1.00 13.62 88 ALA B N 1
ATOM 1750 C CA . ALA B 1 108 ? 78.673 -3.888 82.069 1.00 13.74 88 ALA B CA 1
ATOM 1751 C C . ALA B 1 108 ? 80.047 -3.482 81.531 1.00 12.99 88 ALA B C 1
ATOM 1752 O O . ALA B 1 108 ? 80.227 -3.440 80.317 1.00 14.01 88 ALA B O 1
ATOM 1754 N N . LYS B 1 109 ? 81.000 -3.205 82.434 1.00 14.76 89 LYS B N 1
ATOM 1755 C CA . LYS B 1 109 ? 82.380 -2.906 82.021 1.00 14.92 89 LYS B CA 1
ATOM 1756 C C . LYS B 1 109 ? 83.079 -4.112 81.392 1.00 15.17 89 LYS B C 1
ATOM 1757 O O . LYS B 1 109 ? 83.782 -3.977 80.381 1.00 15.23 89 LYS B O 1
ATOM 1763 N N . VAL B 1 110 ? 82.896 -5.284 82.003 1.00 15.50 90 VAL B N 1
ATOM 1764 C CA . VAL B 1 110 ? 83.484 -6.507 81.446 1.00 16.35 90 VAL B CA 1
ATOM 1765 C C . VAL B 1 110 ? 83.052 -6.692 79.982 1.00 16.36 90 VAL B C 1
ATOM 1766 O O . VAL B 1 110 ? 83.860 -6.932 79.088 1.00 17.22 90 VAL B O 1
ATOM 1770 N N . ILE B 1 111 ? 81.757 -6.556 79.741 1.00 15.22 91 ILE B N 1
ATOM 1771 C CA . ILE B 1 111 ? 81.214 -6.700 78.398 1.00 15.55 91 ILE B CA 1
ATOM 1772 C C . ILE B 1 111 ? 81.690 -5.590 77.459 1.00 15.47 91 ILE B C 1
ATOM 1773 O O . ILE B 1 111 ? 82.083 -5.857 76.335 1.00 16.37 91 ILE B O 1
ATOM 1778 N N . ALA B 1 112 ? 81.682 -4.350 77.939 1.00 15.61 92 ALA B N 1
ATOM 1779 C CA . ALA B 1 112 ? 82.178 -3.220 77.145 1.00 15.88 92 ALA B CA 1
ATOM 1780 C C . ALA B 1 112 ? 83.639 -3.411 76.727 1.00 15.69 92 ALA B C 1
ATOM 1781 O O . ALA B 1 112 ? 83.973 -3.179 75.576 1.00 16.94 92 ALA B O 1
ATOM 1783 N N . ASP B 1 113 ? 84.476 -3.859 77.662 1.00 16.56 93 ASP B N 1
ATOM 1784 C CA . ASP B 1 113 ? 85.909 -4.013 77.368 1.00 17.02 93 ASP B CA 1
ATOM 1785 C C . ASP B 1 113 ? 86.127 -5.153 76.408 1.00 17.49 93 ASP B C 1
ATOM 1786 O O . ASP B 1 113 ? 86.965 -5.076 75.511 1.00 17.46 93 ASP B O 1
ATOM 1791 N N . ARG B 1 114 ? 85.337 -6.214 76.547 1.00 17.04 94 ARG B N 1
ATOM 1792 C CA . ARG B 1 114 ? 85.483 -7.331 75.629 1.00 17.92 94 ARG B CA 1
ATOM 1793 C C . ARG B 1 114 ? 85.036 -6.971 74.215 1.00 18.05 94 ARG B C 1
ATOM 1794 O O . ARG B 1 114 ? 85.637 -7.396 73.224 1.00 18.30 94 ARG B O 1
ATOM 1802 N N . LEU B 1 115 ? 83.966 -6.188 74.127 1.00 17.33 95 LEU B N 1
ATOM 1803 C CA . LEU B 1 115 ? 83.528 -5.640 72.840 1.00 17.74 95 LEU B CA 1
ATOM 1804 C C . LEU B 1 115 ? 84.574 -4.728 72.203 1.00 18.00 95 LEU B C 1
ATOM 1805 O O . LEU B 1 115 ? 84.810 -4.798 70.996 1.00 18.06 95 LEU B O 1
ATOM 1810 N N . ALA B 1 116 ? 85.191 -3.877 73.022 1.00 18.25 96 ALA B N 1
ATOM 1811 C CA . ALA B 1 116 ? 86.240 -2.960 72.554 1.00 19.84 96 ALA B CA 1
ATOM 1812 C C . ALA B 1 116 ? 87.431 -3.748 71.983 1.00 21.07 96 ALA B C 1
ATOM 1813 O O . ALA B 1 116 ? 87.957 -3.406 70.928 1.00 21.71 96 ALA B O 1
ATOM 1815 N N . GLU B 1 117 ? 87.814 -4.823 72.667 1.00 22.34 97 GLU B N 1
ATOM 1816 C CA . GLU B 1 117 ? 88.903 -5.703 72.230 1.00 23.55 97 GLU B CA 1
ATOM 1817 C C . GLU B 1 117 ? 88.606 -6.221 70.822 1.00 24.24 97 GLU B C 1
ATOM 1818 O O . GLU B 1 117 ? 89.478 -6.210 69.946 1.00 24.67 97 GLU B O 1
ATOM 1824 N N . ARG B 1 118 ? 87.356 -6.619 70.590 1.00 24.50 98 ARG B N 1
ATOM 1825 C CA . ARG B 1 118 ? 86.916 -7.118 69.288 1.00 25.25 98 ARG B CA 1
ATOM 1826 C C . ARG B 1 118 ? 86.867 -6.031 68.217 1.00 25.72 98 ARG B C 1
ATOM 1827 O O . ARG B 1 118 ? 87.244 -6.273 67.074 1.00 25.58 98 ARG B O 1
ATOM 1835 N N . VAL B 1 119 ? 86.410 -4.836 68.585 1.00 26.11 99 VAL B N 1
ATOM 1836 C CA . VAL B 1 119 ? 86.491 -3.684 67.680 1.00 27.17 99 VAL B CA 1
ATOM 1837 C C . VAL B 1 119 ? 87.943 -3.434 67.237 1.00 27.81 99 VAL B C 1
ATOM 1838 O O . VAL B 1 119 ? 88.209 -3.237 66.047 1.00 28.21 99 VAL B O 1
ATOM 1842 N N . HIS B 1 120 ? 88.876 -3.478 68.185 1.00 28.75 100 HIS B N 1
ATOM 1843 C CA . HIS B 1 120 ? 90.291 -3.185 67.904 1.00 29.60 100 HIS B CA 1
ATOM 1844 C C . HIS B 1 120 ? 91.023 -4.303 67.150 1.00 30.02 100 HIS B C 1
ATOM 1845 O O . HIS B 1 120 ? 92.094 -4.068 66.564 1.00 30.29 100 HIS B O 1
ATOM 1852 N N . LYS B 1 121 ? 90.455 -5.507 67.164 1.00 30.16 101 LYS B N 1
ATOM 1853 C CA . LYS B 1 121 ? 90.972 -6.632 66.373 1.00 30.46 101 LYS B CA 1
ATOM 1854 C C . LYS B 1 121 ? 90.302 -6.707 64.992 1.00 30.32 101 LYS B C 1
ATOM 1855 O O . LYS B 1 121 ? 90.591 -7.613 64.203 1.00 30.64 101 LYS B O 1
ATOM 1861 N N . GLY B 1 122 ? 89.413 -5.756 64.705 1.00 29.97 102 GLY B N 1
ATOM 1862 C CA . GLY B 1 122 ? 88.737 -5.678 63.404 1.00 29.72 102 GLY B CA 1
ATOM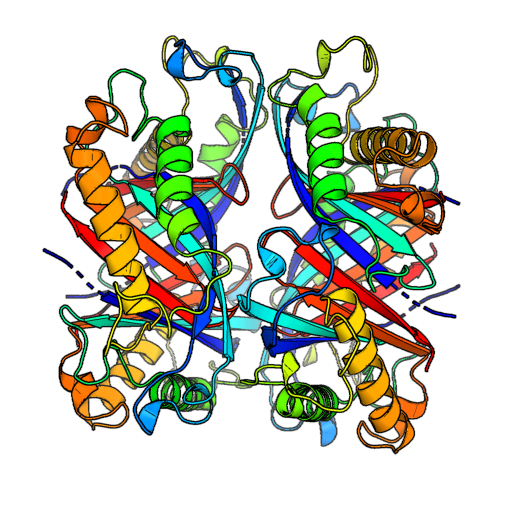 1863 C C . GLY B 1 122 ? 87.503 -6.551 63.231 1.00 29.60 102 GLY B C 1
ATOM 1864 O O . GLY B 1 122 ? 86.975 -6.670 62.117 1.00 29.68 102 GLY B O 1
ATOM 1865 N N . ALA B 1 123 ? 87.019 -7.135 64.330 1.00 29.26 103 ALA B N 1
ATOM 1866 C CA . ALA B 1 123 ? 85.912 -8.088 64.271 1.00 28.97 103 ALA B CA 1
ATOM 1867 C C . ALA B 1 123 ? 84.555 -7.454 63.922 1.00 28.80 103 ALA B C 1
ATOM 1868 O O . ALA B 1 123 ? 83.624 -8.159 63.521 1.00 28.53 103 ALA B O 1
ATOM 1870 N N . LEU B 1 124 ? 84.456 -6.133 64.065 1.00 28.47 104 LEU B N 1
ATOM 1871 C CA . LEU B 1 124 ? 83.228 -5.406 63.720 1.00 28.28 104 LEU B CA 1
ATOM 1872 C C . LEU B 1 124 ? 83.385 -4.615 62.416 1.00 28.21 104 LEU B C 1
ATOM 1873 O O . LEU B 1 124 ? 82.610 -3.691 62.122 1.00 28.21 104 LEU B O 1
ATOM 1878 N N . GLY B 1 125 ? 84.390 -5.005 61.637 1.00 28.07 105 GLY B N 1
ATOM 1879 C CA . GLY B 1 125 ? 84.689 -4.372 60.365 1.00 27.94 105 GLY B CA 1
ATOM 1880 C C . GLY B 1 125 ? 85.739 -3.301 60.532 1.00 27.86 105 GLY B C 1
ATOM 1881 O O . GLY B 1 125 ? 85.937 -2.786 61.637 1.00 27.68 105 GLY B O 1
ATOM 1882 N N . GLU B 1 126 ? 86.428 -2.967 59.442 1.00 28.05 106 GLU B N 1
ATOM 1883 C CA . GLU B 1 126 ? 87.457 -1.927 59.492 1.00 28.20 106 GLU B CA 1
ATOM 1884 C C . GLU B 1 126 ? 86.874 -0.557 59.829 1.00 28.07 106 GLU B C 1
ATOM 1885 O O . GLU B 1 126 ? 87.507 0.237 60.525 1.00 27.85 106 GLU B O 1
ATOM 1891 N N . GLY B 1 127 ? 85.657 -0.304 59.349 1.00 27.52 107 GLY B N 1
ATOM 1892 C CA . GLY B 1 127 ? 84.951 0.951 59.619 1.00 27.55 107 GLY B CA 1
ATOM 1893 C C . GLY B 1 127 ? 84.687 1.200 61.094 1.00 27.18 107 GLY B C 1
ATOM 1894 O O . GLY B 1 127 ? 84.605 2.358 61.522 1.00 27.52 107 GLY B O 1
ATOM 1895 N N . ALA B 1 128 ? 84.569 0.118 61.871 1.00 26.60 108 ALA B N 1
ATOM 1896 C CA . ALA B 1 128 ? 84.343 0.221 63.314 1.00 26.50 108 ALA B CA 1
ATOM 1897 C C . ALA B 1 128 ? 85.539 0.813 64.081 1.00 26.28 108 ALA B C 1
ATOM 1898 O O . ALA B 1 128 ? 85.388 1.268 65.209 1.00 26.34 108 ALA B O 1
ATOM 1900 N N . ARG B 1 129 ? 86.727 0.814 63.472 1.00 26.42 109 ARG B N 1
ATOM 1901 C CA . ARG B 1 129 ? 87.889 1.466 64.100 1.00 26.30 109 ARG B CA 1
ATOM 1902 C C . ARG B 1 129 ? 87.687 2.981 64.207 1.00 25.27 109 ARG B C 1
ATOM 1903 O O . ARG B 1 129 ? 88.339 3.643 65.014 1.00 25.54 109 ARG B O 1
ATOM 1911 N N . GLY B 1 130 ? 86.768 3.516 63.405 1.00 24.88 110 GLY B N 1
ATOM 1912 C CA . GLY B 1 130 ? 86.386 4.916 63.480 1.00 23.73 110 GLY B CA 1
ATOM 1913 C C . GLY B 1 130 ? 85.401 5.278 64.585 1.00 23.06 110 GLY B C 1
ATOM 1914 O O . GLY B 1 130 ? 85.132 6.459 64.804 1.00 22.69 110 GLY B O 1
ATOM 1915 N N . LEU B 1 131 ? 84.869 4.277 65.295 1.00 22.37 111 LEU B N 1
ATOM 1916 C CA . LEU B 1 131 ? 83.946 4.557 66.416 1.00 21.89 111 LEU B CA 1
ATOM 1917 C C . LEU B 1 131 ? 84.591 5.405 67.509 1.00 21.50 111 LEU B C 1
ATOM 1918 O O . LEU B 1 131 ? 85.787 5.242 67.818 1.00 22.24 111 LEU B O 1
ATOM 1923 N N . ALA B 1 132 ? 83.799 6.306 68.096 1.00 20.72 112 ALA B N 1
ATOM 1924 C CA . ALA B 1 132 ? 84.246 7.173 69.190 1.00 19.65 112 ALA B CA 1
ATOM 1925 C C . ALA B 1 132 ? 84.193 6.470 70.548 1.00 19.37 112 ALA B C 1
ATOM 1926 O O . ALA B 1 132 ? 85.024 6.711 71.426 1.00 20.86 112 ALA B O 1
ATOM 1928 N N . GLY B 1 133 ? 83.215 5.589 70.726 1.00 18.34 113 GLY B N 1
ATOM 1929 C CA . GLY B 1 133 ? 83.048 4.964 72.023 1.00 17.20 113 GLY B CA 1
ATOM 1930 C C . GLY B 1 133 ? 81.902 3.982 72.031 1.00 16.77 113 GLY B C 1
ATOM 1931 O O . GLY B 1 133 ? 81.272 3.723 71.004 1.00 15.98 113 GLY B O 1
ATOM 1932 N N . LEU B 1 134 ? 81.669 3.412 73.205 1.00 16.45 114 LEU B N 1
ATOM 1933 C CA . LEU B 1 134 ? 80.547 2.524 73.389 1.00 17.55 114 LEU B CA 1
ATOM 1934 C C . LEU B 1 134 ? 80.037 2.593 74.810 1.00 16.70 114 LEU B C 1
ATOM 1935 O O . LEU B 1 134 ? 80.724 3.037 75.731 1.00 17.25 114 LEU B O 1
ATOM 1940 N N . THR B 1 135 ? 78.781 2.173 74.952 1.00 15.31 115 THR B N 1
ATOM 1941 C CA . THR B 1 135 ? 78.131 2.066 76.249 1.00 14.79 115 THR B CA 1
ATOM 1942 C C . THR B 1 135 ? 77.482 0.704 76.311 1.00 15.17 115 THR B C 1
ATOM 1943 O O . THR B 1 135 ? 76.923 0.233 75.312 1.00 15.93 115 THR B O 1
ATOM 1947 N N . VAL B 1 136 ? 77.625 0.055 77.457 1.00 13.38 116 VAL B N 1
ATOM 1948 C CA . VAL B 1 136 ? 76.902 -1.200 77.687 1.00 13.68 116 VAL B CA 1
ATOM 1949 C C . VAL B 1 136 ? 75.972 -0.967 78.865 1.00 13.44 116 VAL B C 1
ATOM 1950 O O . VAL B 1 136 ? 76.397 -0.493 79.924 1.00 13.81 116 VAL B O 1
ATOM 1954 N N . THR B 1 137 ? 74.693 -1.306 78.662 1.00 12.88 117 THR B N 1
ATOM 1955 C CA . THR B 1 137 ? 73.674 -1.204 79.714 1.00 13.18 117 THR B CA 1
ATOM 1956 C C . THR B 1 137 ? 73.114 -2.598 80.004 1.00 13.17 117 THR B C 1
ATOM 1957 O O . THR B 1 137 ? 72.730 -3.323 79.083 1.00 13.57 117 THR B O 1
ATOM 1961 N N . LEU B 1 138 ? 73.116 -2.962 81.280 1.00 13.22 118 LEU B N 1
ATOM 1962 C CA . LEU B 1 138 ? 72.515 -4.230 81.728 1.00 13.35 118 LEU B CA 1
ATOM 1963 C C . LEU B 1 138 ? 71.295 -3.934 82.575 1.00 13.35 118 LEU B C 1
ATOM 1964 O O . LEU B 1 138 ? 71.365 -3.167 83.540 1.00 13.64 118 LEU B O 1
ATOM 1969 N N . HIS B 1 139 ? 70.172 -4.548 82.190 1.00 13.29 119 HIS B N 1
ATOM 1970 C CA . HIS B 1 139 ? 68.937 -4.415 82.948 1.00 13.90 119 HIS B CA 1
ATOM 1971 C C . HIS B 1 139 ? 68.708 -5.676 83.745 1.00 13.69 119 HIS B C 1
ATOM 1972 O O . HIS B 1 139 ? 68.531 -6.750 83.149 1.00 13.60 119 HIS B O 1
ATOM 1979 N N . GLU B 1 140 ? 68.737 -5.546 85.072 1.00 13.64 120 GLU B N 1
ATOM 1980 C CA A GLU B 1 140 ? 68.564 -6.671 86.002 0.50 13.74 120 GLU B CA 1
ATOM 1981 C CA B GLU B 1 140 ? 68.559 -6.710 85.933 0.50 14.02 120 GLU B CA 1
ATOM 1982 C C . GLU B 1 140 ? 67.086 -7.003 86.211 1.00 14.18 120 GLU B C 1
ATOM 1983 O O . GLU B 1 140 ? 66.723 -8.136 86.553 1.00 13.56 120 GLU B O 1
ATOM 1994 N N . SER B 1 141 ? 66.233 -5.999 86.042 1.00 13.24 121 SER B N 1
ATOM 1995 C CA . SER B 1 141 ? 64.814 -6.152 86.287 1.00 12.81 121 SER B CA 1
ATOM 1996 C C . SER B 1 141 ? 64.111 -4.958 85.667 1.00 12.69 121 SER B C 1
ATOM 1997 O O . SER B 1 141 ? 64.740 -4.145 84.977 1.00 13.88 121 SER B O 1
ATOM 2000 N N . HIS B 1 142 ? 62.812 -4.858 85.948 1.00 12.96 122 HIS B N 1
ATOM 2001 C CA . HIS B 1 142 ? 62.032 -3.723 85.456 1.00 12.74 122 HIS B CA 1
ATOM 2002 C C . HIS B 1 142 ? 62.314 -2.463 86.285 1.00 13.92 122 HIS B C 1
ATOM 2003 O O . HIS B 1 142 ? 61.890 -1.368 85.902 1.00 15.18 122 HIS B O 1
ATOM 2010 N N . VAL B 1 143 ? 63.052 -2.602 87.390 1.00 12.58 123 VAL B N 1
ATOM 2011 C CA . VAL B 1 143 ? 63.266 -1.480 88.321 1.00 13.20 123 VAL B CA 1
ATOM 2012 C C . VAL B 1 143 ? 64.738 -1.201 88.661 1.00 13.29 123 VAL B C 1
ATOM 2013 O O . VAL B 1 143 ? 65.032 -0.347 89.490 1.00 12.96 123 VAL B O 1
ATOM 2017 N N . ALA B 1 144 ? 65.653 -1.904 88.025 1.00 12.71 124 ALA B N 1
ATOM 2018 C CA . ALA B 1 144 ? 67.085 -1.653 88.226 1.00 13.53 124 ALA B CA 1
ATOM 2019 C C . ALA B 1 144 ? 67.900 -1.979 86.983 1.00 13.18 124 ALA B C 1
ATOM 2020 O O . ALA B 1 144 ? 67.714 -3.025 86.359 1.00 13.07 124 ALA B O 1
ATOM 2022 N N . TRP B 1 145 ? 68.803 -1.068 86.635 1.00 13.12 125 TRP B N 1
ATOM 2023 C CA . TRP B 1 145 ? 69.704 -1.276 85.531 1.00 13.06 125 TRP B CA 1
ATOM 2024 C C . TRP B 1 145 ? 70.990 -0.533 85.789 1.00 13.97 125 TRP B C 1
ATOM 2025 O O . TRP B 1 145 ? 71.049 0.276 86.713 1.00 16.41 125 TRP B O 1
ATOM 2036 N N . ALA B 1 146 ? 72.013 -0.851 85.016 1.00 12.88 126 ALA B N 1
ATOM 2037 C CA . ALA B 1 146 ? 73.349 -0.261 85.217 1.00 13.23 126 ALA B CA 1
ATOM 2038 C C . ALA B 1 146 ? 73.989 -0.058 83.875 1.00 13.70 126 ALA B C 1
ATOM 2039 O O . ALA B 1 146 ? 73.674 -0.748 82.915 1.00 14.24 126 ALA B O 1
ATOM 2041 N N . SER B 1 147 ? 74.953 0.849 83.817 1.00 13.48 127 SER B N 1
ATOM 2042 C CA . SER B 1 147 ? 75.670 1.062 82.562 1.00 13.84 127 SER B CA 1
ATOM 2043 C C . SER B 1 147 ? 77.130 1.393 82.782 1.00 13.48 127 SER B C 1
ATOM 2044 O O . SER B 1 147 ? 77.537 1.816 83.865 1.00 13.28 127 SER B O 1
ATOM 2047 N N . TYR B 1 148 ? 77.905 1.180 81.731 1.00 13.42 128 TYR B N 1
ATOM 2048 C CA . TYR B 1 148 ? 79.303 1.620 81.684 1.00 13.40 128 TYR B CA 1
ATOM 2049 C C . TYR B 1 148 ? 79.541 2.221 80.333 1.00 14.45 128 TYR B C 1
ATOM 2050 O O . TYR B 1 148 ? 79.210 1.615 79.311 1.00 14.56 128 TYR B O 1
ATOM 2059 N N A GLU B 1 149 ? 80.105 3.431 80.338 0.50 14.09 129 GLU B N 1
ATOM 2060 N N B GLU B 1 149 ? 80.124 3.420 80.323 0.50 14.02 129 GLU B N 1
ATOM 2061 C CA A GLU B 1 149 ? 80.468 4.140 79.116 0.50 15.32 129 GLU B CA 1
ATOM 2062 C CA B GLU B 1 149 ? 80.437 4.122 79.083 0.50 15.12 129 GLU B CA 1
ATOM 2063 C C A GLU B 1 149 ? 81.978 4.215 79.033 0.50 15.12 129 GLU B C 1
ATOM 2064 C C B GLU B 1 149 ? 81.934 4.358 78.995 0.50 15.08 129 GLU B C 1
ATOM 2065 O O A GLU B 1 149 ? 82.656 4.370 80.051 0.50 15.44 129 GLU B O 1
ATOM 2066 O O B GLU B 1 149 ? 82.552 4.780 79.972 0.50 15.46 129 GLU B O 1
ATOM 2077 N N . ARG B 1 150 ? 82.502 4.088 77.824 1.00 15.35 130 ARG B N 1
ATOM 2078 C CA . ARG B 1 150 ? 83.950 4.267 77.604 1.00 16.15 130 ARG B CA 1
ATOM 2079 C C . ARG B 1 150 ? 84.222 4.741 76.192 1.00 17.45 130 ARG B C 1
ATOM 2080 O O . ARG B 1 150 ? 83.394 4.596 75.290 1.00 18.11 130 ARG B O 1
ATOM 2088 N N . ALA B 1 151 ? 85.392 5.347 76.020 1.00 18.38 131 ALA B N 1
ATOM 2089 C CA . ALA B 1 151 ? 85.871 5.715 74.694 1.00 19.49 131 ALA B CA 1
ATOM 2090 C C . ALA B 1 151 ? 86.462 4.507 73.979 1.00 20.34 131 ALA B C 1
ATOM 2091 O O . ALA B 1 151 ? 86.853 3.525 74.625 1.00 20.91 131 ALA B O 1
ATOM 2093 N N A LEU B 1 152 ? 86.515 4.520 72.651 0.50 20.68 132 LEU B N 1
ATOM 2094 N N B LEU B 1 152 ? 86.512 4.627 72.651 0.50 21.35 132 LEU B N 1
ATOM 2095 C CA A LEU B 1 152 ? 87.076 3.355 71.954 0.50 21.55 132 LEU B CA 1
ATOM 2096 C CA B LEU B 1 152 ? 87.236 3.737 71.753 0.50 22.89 132 LEU B CA 1
ATOM 2097 C C A LEU B 1 152 ? 88.551 3.494 71.597 0.50 22.09 132 LEU B C 1
ATOM 2098 C C B LEU B 1 152 ? 88.468 4.488 71.241 0.50 23.28 132 LEU B C 1
ATOM 2099 O O A LEU B 1 152 ? 89.356 3.652 72.517 0.50 22.18 132 LEU B O 1
ATOM 2100 O O B LEU B 1 152 ? 89.597 4.004 71.340 0.50 24.40 132 LEU B O 1
ATOM 2111 N N . GLY C 1 18 ? 37.821 -25.783 82.222 0.50 23.35 -2 GLY C N 1
ATOM 2112 C CA . GLY C 1 18 ? 37.511 -24.563 83.033 1.00 24.19 -2 GLY C CA 1
ATOM 2113 C C . GLY C 1 18 ? 38.226 -24.477 84.368 1.00 23.53 -2 GLY C C 1
ATOM 2114 O O . GLY C 1 18 ? 37.966 -23.558 85.164 1.00 24.80 -2 GLY C O 1
ATOM 2115 N N . SER C 1 19 ? 39.104 -25.447 84.625 1.00 22.23 -1 SER C N 1
ATOM 2116 C CA . SER C 1 19 ? 39.829 -25.531 85.878 1.00 20.29 -1 SER C CA 1
ATOM 2117 C C . SER C 1 19 ? 41.109 -24.693 85.801 1.00 18.47 -1 SER C C 1
ATOM 2118 O O . SER C 1 19 ? 41.302 -23.822 86.639 1.00 18.93 -1 SER C O 1
ATOM 2121 N N . HIS C 1 20 ? 41.979 -24.981 84.825 1.00 17.18 0 HIS C N 1
ATOM 2122 C CA . HIS C 1 20 ? 43.273 -24.282 84.700 1.00 16.25 0 HIS C CA 1
ATOM 2123 C C . HIS C 1 20 ? 43.898 -24.404 83.330 1.00 15.93 0 HIS C C 1
ATOM 2124 O O . HIS C 1 20 ? 43.491 -25.215 82.514 1.00 16.80 0 HIS C O 1
ATOM 2139 N N . PHE C 1 22 ? 48.001 -23.715 81.398 1.00 13.14 2 PHE C N 1
ATOM 2140 C CA . PHE C 1 22 ? 49.386 -23.229 81.323 1.00 14.17 2 PHE C CA 1
ATOM 2141 C C . PHE C 1 22 ? 49.620 -22.631 79.962 1.00 13.59 2 PHE C C 1
ATOM 2142 O O . PHE C 1 22 ? 49.016 -23.054 78.980 1.00 14.38 2 PHE C O 1
ATOM 2150 N N . SER C 1 23 ? 50.526 -21.649 79.889 1.00 13.83 3 SER C N 1
ATOM 2151 C CA A SER C 1 23 ? 50.963 -21.164 78.585 0.80 13.54 3 SER C CA 1
ATOM 2152 C CA B SER C 1 23 ? 50.919 -21.051 78.619 0.20 13.26 3 SER C CA 1
ATOM 2153 C C . SER C 1 23 ? 52.397 -20.689 78.660 1.00 13.19 3 SER C C 1
ATOM 2154 O O . SER C 1 23 ? 52.924 -20.404 79.733 1.00 13.39 3 SER C O 1
ATOM 2159 N N . ILE C 1 24 ? 53.030 -20.705 77.493 1.00 13.14 4 ILE C N 1
ATOM 2160 C CA . ILE C 1 24 ? 54.327 -20.027 77.298 1.00 12.78 4 ILE C CA 1
ATOM 2161 C C . ILE C 1 24 ? 54.260 -19.234 76.014 1.00 13.70 4 ILE C C 1
ATOM 2162 O O . ILE C 1 24 ? 53.583 -19.616 75.066 1.00 13.73 4 ILE C O 1
ATOM 2167 N N . THR C 1 25 ? 54.973 -18.105 76.004 1.00 12.58 5 THR C N 1
ATOM 2168 C CA . THR C 1 25 ? 55.021 -17.204 74.857 1.00 13.75 5 THR C CA 1
ATOM 2169 C C . THR C 1 25 ? 56.474 -16.881 74.545 1.00 13.89 5 THR C C 1
ATOM 2170 O O . THR C 1 25 ? 57.278 -16.630 75.439 1.00 14.33 5 THR C O 1
ATOM 2174 N N . VAL C 1 26 ? 56.778 -16.897 73.256 1.00 13.18 6 VAL C N 1
ATOM 2175 C CA . VAL C 1 26 ? 58.084 -16.505 72.750 1.00 13.42 6 VAL C CA 1
ATOM 2176 C C . VAL C 1 26 ? 57.925 -15.414 71.693 1.00 13.00 6 VAL C C 1
ATOM 2177 O O . VAL C 1 26 ? 56.956 -15.420 70.920 1.00 12.95 6 VAL C O 1
ATOM 2181 N N . ARG C 1 27 ? 58.886 -14.481 71.674 1.00 12.67 7 ARG C N 1
ATOM 2182 C CA . ARG C 1 27 ? 58.837 -13.319 70.789 1.00 13.52 7 ARG C CA 1
ATOM 2183 C C . ARG C 1 27 ? 59.927 -13.324 69.718 1.00 13.52 7 ARG C C 1
ATOM 2184 O O . ARG C 1 27 ? 61.109 -13.539 70.018 1.00 14.43 7 ARG C O 1
ATOM 2192 N N . ASP C 1 28 ? 59.501 -13.075 68.487 1.00 13.93 8 ASP C N 1
ATOM 2193 C CA . ASP C 1 28 ? 60.385 -12.831 67.344 1.00 14.88 8 ASP C CA 1
ATOM 2194 C C . ASP C 1 28 ? 59.901 -11.541 66.674 1.00 14.75 8 ASP C C 1
ATOM 2195 O O . ASP C 1 28 ? 59.049 -10.821 67.209 1.00 13.85 8 ASP C O 1
ATOM 2200 N N . HIS C 1 29 ? 60.438 -11.215 65.505 1.00 14.70 9 HIS C N 1
ATOM 2201 C CA . HIS C 1 29 ? 59.933 -10.037 64.790 1.00 14.79 9 HIS C CA 1
ATOM 2202 C C . HIS C 1 29 ? 60.259 -10.136 63.329 1.00 15.62 9 HIS C C 1
ATOM 2203 O O . HIS C 1 29 ? 61.177 -10.865 62.948 1.00 16.08 9 HIS C O 1
ATOM 2210 N N . ILE C 1 30 ? 59.504 -9.389 62.538 1.00 15.49 10 ILE C N 1
ATOM 2211 C CA . ILE C 1 30 ? 59.740 -9.269 61.109 1.00 16.33 10 ILE C CA 1
ATOM 2212 C C . ILE C 1 30 ? 59.630 -7.823 60.670 1.00 15.97 10 ILE C C 1
ATOM 2213 O O . ILE C 1 30 ? 58.999 -6.993 61.337 1.00 14.86 10 ILE C O 1
ATOM 2226 N N . ILE C 1 32 ? 58.688 -5.778 57.155 1.00 16.28 12 ILE C N 1
ATOM 2227 C CA . ILE C 1 32 ? 58.086 -6.037 55.850 1.00 16.50 12 ILE C CA 1
ATOM 2228 C C . ILE C 1 32 ? 57.555 -4.774 55.209 1.00 16.42 12 ILE C C 1
ATOM 2229 O O . ILE C 1 32 ? 57.355 -3.744 55.868 1.00 17.07 12 ILE C O 1
ATOM 2234 N N . ALA C 1 33 ? 57.304 -4.873 53.898 1.00 15.88 13 ALA C N 1
ATOM 2235 C CA . ALA C 1 33 ? 56.599 -3.833 53.171 1.00 15.55 13 ALA C CA 1
ATOM 2236 C C . ALA C 1 33 ? 55.254 -4.355 52.683 1.00 15.26 13 ALA C C 1
ATOM 2237 O O . ALA C 1 33 ? 55.092 -5.552 52.444 1.00 15.56 13 ALA C O 1
ATOM 2239 N N . HIS C 1 34 ? 54.283 -3.463 52.593 1.00 16.42 14 HIS C N 1
ATOM 2240 C CA . HIS C 1 34 ? 52.971 -3.805 52.034 1.00 17.58 14 HIS C CA 1
ATOM 2241 C C . HIS C 1 34 ? 52.162 -2.551 51.814 1.00 18.15 14 HIS C C 1
ATOM 2242 O O . HIS C 1 34 ? 52.542 -1.472 52.272 1.00 18.42 14 HIS C O 1
ATOM 2249 N N . SER C 1 35 ? 51.059 -2.706 51.085 1.00 19.17 15 SER C N 1
ATOM 2250 C CA . SER C 1 35 ? 50.087 -1.649 50.856 1.00 19.85 15 SER C CA 1
ATOM 2251 C C . SER C 1 35 ? 48.693 -2.240 51.021 1.00 20.01 15 SER C C 1
ATOM 2252 O O . SER C 1 35 ? 48.510 -3.452 50.866 1.00 19.89 15 SER C O 1
ATOM 2255 N N . PHE C 1 36 ? 47.719 -1.393 51.329 1.00 20.76 16 PHE C N 1
ATOM 2256 C CA . PHE C 1 36 ? 46.349 -1.866 51.480 1.00 22.05 16 PHE C CA 1
ATOM 2257 C C . PHE C 1 36 ? 45.458 -1.341 50.369 1.00 23.19 16 PHE C C 1
ATOM 2258 O O . PHE C 1 36 ? 45.674 -0.248 49.833 1.00 23.38 16 PHE C O 1
ATOM 2266 N N . ARG C 1 37 ? 44.448 -2.141 50.042 1.00 25.00 17 ARG C N 1
ATOM 2267 C CA . ARG C 1 37 ? 43.529 -1.843 48.962 1.00 27.24 17 ARG C CA 1
ATOM 2268 C C . ARG C 1 37 ? 42.172 -1.502 49.582 1.00 27.74 17 ARG C C 1
ATOM 2269 O O . ARG C 1 37 ? 41.578 -2.316 50.295 1.00 28.19 17 ARG C O 1
ATOM 2277 N N . GLY C 1 38 ? 41.715 -0.281 49.326 1.00 28.97 18 GLY C N 1
ATOM 2278 C CA . GLY C 1 38 ? 40.448 0.216 49.853 1.00 30.16 18 GLY C CA 1
ATOM 2279 C C . GLY C 1 38 ? 40.621 1.616 50.403 1.00 31.14 18 GLY C C 1
ATOM 2280 O O . GLY C 1 38 ? 41.602 1.892 51.103 1.00 30.81 18 GLY C O 1
ATOM 2281 N N . ASP C 1 39 ? 39.670 2.500 50.093 1.00 32.04 19 ASP C N 1
ATOM 2282 C CA . ASP C 1 39 ? 39.728 3.898 50.532 1.00 32.77 19 ASP C CA 1
ATOM 2283 C C . ASP C 1 39 ? 39.738 4.049 52.052 1.00 32.41 19 ASP C C 1
ATOM 2284 O O . ASP C 1 39 ? 40.257 5.035 52.579 1.00 33.17 19 ASP C O 1
ATOM 2289 N N . VAL C 1 40 ? 39.162 3.070 52.745 1.00 31.87 20 VAL C N 1
ATOM 2290 C CA . VAL C 1 40 ? 39.138 3.028 54.208 1.00 31.16 20 VAL C CA 1
ATOM 2291 C C . VAL C 1 40 ? 40.534 3.177 54.844 1.00 30.52 20 VAL C C 1
ATOM 2292 O O . VAL C 1 40 ? 40.667 3.686 55.963 1.00 30.50 20 VAL C O 1
ATOM 2296 N N . PHE C 1 41 ? 41.558 2.750 54.109 1.00 29.37 21 PHE C N 1
ATOM 2297 C CA . PHE C 1 41 ? 42.926 2.727 54.620 1.00 28.07 21 PHE C CA 1
ATOM 2298 C C . PHE C 1 41 ? 43.695 4.043 54.488 1.00 28.18 21 PHE C C 1
ATOM 2299 O O . PHE C 1 41 ? 44.798 4.167 55.027 1.00 27.98 21 PHE C O 1
ATOM 2307 N N . GLY C 1 42 ? 43.121 5.024 53.785 1.00 27.68 22 GLY C N 1
ATOM 2308 C CA . GLY C 1 42 ? 43.753 6.339 53.636 1.00 26.90 22 GLY C CA 1
ATOM 2309 C C . GLY C 1 42 ? 45.181 6.270 53.102 1.00 26.13 22 GLY C C 1
ATOM 2310 O O . GLY C 1 42 ? 45.415 5.688 52.043 1.00 26.80 22 GLY C O 1
ATOM 2311 N N . PRO C 1 43 ? 46.153 6.841 53.846 1.00 25.54 23 PRO C N 1
ATOM 2312 C CA . PRO C 1 43 ? 47.546 6.865 53.403 1.00 24.81 23 PRO C CA 1
ATOM 2313 C C . PRO C 1 43 ? 48.180 5.483 53.365 1.00 23.86 23 PRO C C 1
ATOM 2314 O O . PRO C 1 43 ? 49.190 5.309 52.698 1.00 22.76 23 PRO C O 1
ATOM 2318 N N . ALA C 1 44 ? 47.576 4.510 54.050 1.00 23.24 24 ALA C N 1
ATOM 2319 C CA . ALA C 1 44 ? 48.124 3.152 54.079 1.00 22.63 24 ALA C CA 1
ATOM 2320 C C . ALA C 1 44 ? 47.789 2.372 52.798 1.00 22.11 24 ALA C C 1
ATOM 2321 O O . ALA C 1 44 ? 48.189 1.220 52.632 1.00 21.13 24 ALA C O 1
ATOM 2323 N N . GLN C 1 45 ? 47.061 3.023 51.888 1.00 22.35 25 GLN C N 1
ATOM 2324 C CA . GLN C 1 45 ? 46.939 2.535 50.515 1.00 22.71 25 GLN C CA 1
ATOM 2325 C C . GLN C 1 45 ? 48.256 2.624 49.744 1.00 22.54 25 GLN C C 1
ATOM 2326 O O . GLN C 1 45 ? 48.437 1.941 48.724 1.00 22.84 25 GLN C O 1
ATOM 2332 N N . ARG C 1 46 ? 49.162 3.489 50.210 1.00 21.91 26 ARG C N 1
ATOM 2333 C CA . ARG C 1 46 ? 50.481 3.629 49.603 1.00 21.45 26 ARG C CA 1
ATOM 2334 C C . ARG C 1 46 ? 51.361 2.478 50.082 1.00 21.27 26 ARG C C 1
ATOM 2335 O O . ARG C 1 46 ? 51.127 1.933 51.165 1.00 21.34 26 ARG C O 1
ATOM 2343 N N . LEU C 1 47 ? 52.355 2.097 49.284 1.00 20.64 27 LEU C N 1
ATOM 2344 C CA . LEU C 1 47 ? 53.340 1.120 49.710 1.00 20.25 27 LEU C CA 1
ATOM 2345 C C . LEU C 1 47 ? 54.092 1.713 50.906 1.00 20.23 27 LEU C C 1
ATOM 2346 O O . LEU C 1 47 ? 54.686 2.789 50.813 1.00 20.00 27 LEU C O 1
ATOM 2351 N N . HIS C 1 48 ? 54.025 1.017 52.029 1.00 19.30 28 HIS C N 1
ATOM 2352 C CA . HIS C 1 48 ? 54.763 1.405 53.213 1.00 19.64 28 HIS C CA 1
ATOM 2353 C C . HIS C 1 48 ? 55.289 0.129 53.858 1.00 19.83 28 HIS C C 1
ATOM 2354 O O . HIS C 1 48 ? 55.485 -0.883 53.178 1.00 20.00 28 HIS C O 1
ATOM 2361 N N . GLY C 1 49 ? 55.541 0.159 55.158 1.00 19.11 29 GLY C N 1
ATOM 2362 C CA . GLY C 1 49 ? 56.078 -1.019 55.823 1.00 18.57 29 GLY C CA 1
ATOM 2363 C C . GLY C 1 49 ? 55.750 -1.034 57.295 1.00 17.41 29 GLY C C 1
ATOM 2364 O O . GLY C 1 49 ? 55.039 -0.147 57.802 1.00 19.51 29 GLY C O 1
ATOM 2365 N N . ALA C 1 50 ? 56.248 -2.060 57.968 1.00 16.97 30 ALA C N 1
ATOM 2366 C CA . ALA C 1 50 ? 56.018 -2.201 59.404 1.00 15.75 30 ALA C CA 1
ATOM 2367 C C . ALA C 1 50 ? 57.027 -3.143 59.989 1.00 16.10 30 ALA C C 1
ATOM 2368 O O . ALA C 1 50 ? 57.513 -4.047 59.304 1.00 16.53 30 ALA C O 1
ATOM 2370 N N . THR C 1 51 ? 57.347 -2.908 61.264 1.00 14.59 31 THR C N 1
ATOM 2371 C CA . THR C 1 51 ? 57.985 -3.906 62.079 1.00 14.47 31 THR C CA 1
ATOM 2372 C C . THR C 1 51 ? 56.866 -4.535 62.880 1.00 14.80 31 THR C C 1
ATOM 2373 O O . THR C 1 51 ? 56.089 -3.842 63.553 1.00 15.61 31 THR C O 1
ATOM 2377 N N . PHE C 1 52 ? 56.755 -5.846 62.779 1.00 14.74 32 PHE C N 1
ATOM 2378 C CA . PHE C 1 52 ? 55.803 -6.580 63.609 1.00 15.06 32 PHE C CA 1
ATOM 2379 C C . PHE C 1 52 ? 56.572 -7.373 64.638 1.00 14.13 32 PHE C C 1
ATOM 2380 O O . PHE C 1 52 ? 57.382 -8.238 64.275 1.00 14.63 32 PHE C O 1
ATOM 2388 N N . LEU C 1 53 ? 56.353 -7.090 65.924 1.00 14.20 33 LEU C N 1
ATOM 2389 C CA . LEU C 1 53 ? 56.812 -8.012 66.957 1.00 14.44 33 LEU C CA 1
ATOM 2390 C C . LEU C 1 53 ? 55.832 -9.177 66.920 1.00 14.46 33 LEU C C 1
ATOM 2391 O O . LEU C 1 53 ? 54.625 -8.939 66.865 1.00 16.00 33 LEU C O 1
ATOM 2396 N N . VAL C 1 54 ? 56.347 -10.405 66.893 1.00 13.74 34 VAL C N 1
ATOM 2397 C CA . VAL C 1 54 ? 55.504 -11.590 66.699 1.00 13.72 34 VAL C CA 1
ATOM 2398 C C . VAL C 1 54 ? 55.597 -12.422 67.972 1.00 13.67 34 VAL C C 1
ATOM 2399 O O . VAL C 1 54 ? 56.658 -12.954 68.275 1.00 14.18 34 VAL C O 1
ATOM 2403 N N . ASP C 1 55 ? 54.493 -12.527 68.720 1.00 13.88 35 ASP C N 1
ATOM 2404 C CA . ASP C 1 55 ? 54.485 -13.306 69.950 1.00 13.89 35 ASP C CA 1
ATOM 2405 C C . ASP C 1 55 ? 53.664 -14.571 69.738 1.00 13.78 35 ASP C C 1
ATOM 2406 O O . ASP C 1 55 ? 52.487 -14.464 69.399 1.00 15.61 35 ASP C O 1
ATOM 2411 N N . ALA C 1 56 ? 54.266 -15.733 69.959 1.00 12.95 36 ALA C N 1
ATOM 2412 C CA . ALA C 1 56 ? 53.538 -16.991 69.818 1.00 13.20 36 ALA C CA 1
ATOM 2413 C C . ALA C 1 56 ? 53.324 -17.605 71.186 1.00 13.30 36 ALA C C 1
ATOM 2414 O O . ALA C 1 56 ? 54.282 -17.900 71.886 1.00 13.34 36 ALA C O 1
ATOM 2416 N N . THR C 1 57 ? 52.048 -17.805 71.551 1.00 14.21 37 THR C N 1
ATOM 2417 C CA . THR C 1 57 ? 51.640 -18.361 72.819 1.00 14.84 37 THR C CA 1
ATOM 2418 C C . THR C 1 57 ? 51.123 -19.779 72.595 1.00 15.04 37 THR C C 1
ATOM 2419 O O . THR C 1 57 ? 50.269 -19.989 71.733 1.00 16.64 37 THR C O 1
ATOM 2423 N N . PHE C 1 58 ? 51.678 -20.728 73.339 1.00 14.84 38 PHE C N 1
ATOM 2424 C CA . PHE C 1 58 ? 51.282 -22.140 73.286 1.00 14.78 38 PHE C CA 1
ATOM 2425 C C . PHE C 1 58 ? 50.654 -22.467 74.612 1.00 14.93 38 PHE C C 1
ATOM 2426 O O . PHE C 1 58 ? 51.221 -22.156 75.646 1.00 14.48 38 PHE C O 1
ATOM 2434 N N . ARG C 1 59 ? 49.462 -23.075 74.591 1.00 14.99 39 ARG C N 1
ATOM 2435 C CA . ARG C 1 59 ? 48.751 -23.367 75.836 1.00 15.19 39 ARG C CA 1
ATOM 2436 C C . ARG C 1 59 ? 48.434 -24.846 75.997 1.00 15.05 39 ARG C C 1
ATOM 2437 O O . ARG C 1 59 ? 48.204 -25.550 74.999 1.00 15.64 39 ARG C O 1
ATOM 2445 N N . ARG C 1 60 ? 48.458 -25.319 77.238 1.00 15.50 40 ARG C N 1
ATOM 2446 C CA . ARG C 1 60 ? 48.015 -26.690 77.523 1.00 16.12 40 ARG C CA 1
ATOM 2447 C C . ARG C 1 60 ? 47.563 -26.854 78.956 1.00 16.48 40 ARG C C 1
ATOM 2448 O O . ARG C 1 60 ? 47.950 -26.082 79.826 1.00 15.83 40 ARG C O 1
ATOM 2456 N N . GLU C 1 61 ? 46.742 -27.874 79.202 1.00 17.15 41 GLU C N 1
ATOM 2457 C CA . GLU C 1 61 ? 46.176 -28.081 80.520 1.00 17.93 41 GLU C CA 1
ATOM 2458 C C . GLU C 1 61 ? 47.115 -28.698 81.545 1.00 18.20 41 GLU C C 1
ATOM 2459 O O . GLU C 1 61 ? 46.964 -28.447 82.738 1.00 18.47 41 GLU C O 1
ATOM 2465 N N . GLN C 1 62 ? 48.063 -29.513 81.079 1.00 18.65 42 GLN C N 1
ATOM 2466 C CA . GLN C 1 62 ? 48.979 -30.220 81.966 1.00 19.74 42 GLN C CA 1
ATOM 2467 C C . GLN C 1 62 ? 50.379 -30.095 81.409 1.00 19.09 42 GLN C C 1
ATOM 2468 O O . GLN C 1 62 ? 50.564 -30.162 80.194 1.00 19.12 42 GLN C O 1
ATOM 2474 N N . LEU C 1 63 ? 51.359 -29.927 82.291 1.00 19.40 43 LEU C N 1
ATOM 2475 C CA . LEU C 1 63 ? 52.751 -29.863 81.869 1.00 19.57 43 LEU C CA 1
ATOM 2476 C C . LEU C 1 63 ? 53.174 -31.234 81.361 1.00 20.13 43 LEU C C 1
ATOM 2477 O O . LEU C 1 63 ? 52.627 -32.256 81.788 1.00 20.37 43 LEU C O 1
ATOM 2482 N N . ASP C 1 64 ? 54.139 -31.242 80.444 1.00 20.21 44 ASP C N 1
ATOM 2483 C CA . ASP C 1 64 ? 54.640 -32.501 79.874 1.00 21.76 44 ASP C CA 1
ATOM 2484 C C . ASP C 1 64 ? 55.611 -33.195 80.844 1.00 22.28 44 ASP C C 1
ATOM 2485 O O . ASP C 1 64 ? 55.801 -32.741 81.973 1.00 22.99 44 ASP C O 1
ATOM 2490 N N . GLU C 1 65 ? 56.229 -34.289 80.403 1.00 23.42 45 GLU C N 1
ATOM 2491 C CA . GLU C 1 65 ? 57.094 -35.085 81.266 1.00 23.80 45 GLU C CA 1
ATOM 2492 C C . GLU C 1 65 ? 58.376 -34.380 81.710 1.00 23.09 45 GLU C C 1
ATOM 2493 O O . GLU C 1 65 ? 59.004 -34.783 82.699 1.00 23.03 45 GLU C O 1
ATOM 2499 N N . ASP C 1 66 ? 58.736 -33.313 80.998 1.00 22.33 46 ASP C N 1
ATOM 2500 C CA . ASP C 1 66 ? 59.890 -32.485 81.364 1.00 21.40 46 ASP C CA 1
ATOM 2501 C C . ASP C 1 66 ? 59.493 -31.295 82.253 1.00 20.06 46 ASP C C 1
ATOM 2502 O O . ASP C 1 66 ? 60.347 -30.505 82.699 1.00 19.86 46 ASP C O 1
ATOM 2507 N N . ASN C 1 67 ? 58.193 -31.202 82.521 1.00 19.36 47 ASN C N 1
ATOM 2508 C CA . ASN C 1 67 ? 57.600 -30.151 83.363 1.00 18.25 47 ASN C CA 1
ATOM 2509 C C . ASN C 1 67 ? 57.491 -28.804 82.648 1.00 18.18 47 ASN C C 1
ATOM 2510 O O . ASN C 1 67 ? 57.593 -27.739 83.275 1.00 17.57 47 ASN C O 1
ATOM 2515 N N . ILE C 1 68 ? 57.263 -28.875 81.348 1.00 17.27 48 ILE C N 1
ATOM 2516 C CA . ILE C 1 68 ? 57.142 -27.689 80.501 1.00 17.99 48 ILE C CA 1
ATOM 2517 C C . ILE C 1 68 ? 55.909 -27.754 79.585 1.00 17.86 48 ILE C C 1
ATOM 2518 O O . ILE C 1 68 ? 55.274 -28.808 79.426 1.00 17.38 48 ILE C O 1
ATOM 2523 N N . VAL C 1 69 ? 55.574 -26.615 78.988 1.00 17.20 49 VAL C N 1
ATOM 2524 C CA . VAL C 1 69 ? 54.487 -26.541 78.027 1.00 17.75 49 VAL C CA 1
ATOM 2525 C C . VAL C 1 69 ? 54.958 -27.073 76.676 1.00 18.81 49 VAL C C 1
ATOM 2526 O O . VAL C 1 69 ? 54.268 -27.862 76.032 1.00 19.31 49 VAL C O 1
ATOM 2530 N N . VAL C 1 70 ? 56.134 -26.627 76.255 1.00 18.89 50 VAL C N 1
ATOM 2531 C CA . VAL C 1 70 ? 56.714 -27.053 74.988 1.00 20.29 50 VAL C CA 1
ATOM 2532 C C . VAL C 1 70 ? 58.199 -26.826 75.060 1.00 20.99 50 VAL C C 1
ATOM 2533 O O . VAL C 1 70 ? 58.660 -25.949 75.805 1.00 21.44 50 VAL C O 1
ATOM 2537 N N . ASP C 1 71 ? 58.931 -27.670 74.334 1.00 21.68 51 ASP C N 1
ATOM 2538 C CA . ASP C 1 71 ? 60.370 -27.508 74.128 1.00 22.88 51 ASP C CA 1
ATOM 2539 C C . ASP C 1 71 ? 60.584 -26.102 73.563 1.00 22.88 51 ASP C C 1
ATOM 2540 O O . ASP C 1 71 ? 60.226 -25.821 72.423 1.00 22.11 51 ASP C O 1
ATOM 2545 N N . ILE C 1 72 ? 61.157 -25.225 74.385 1.00 23.50 52 ILE C N 1
ATOM 2546 C CA . ILE C 1 72 ? 61.335 -23.817 74.022 1.00 24.79 52 ILE C CA 1
ATOM 2547 C C . ILE C 1 72 ? 62.312 -23.611 72.856 1.00 24.32 52 ILE C C 1
ATOM 2548 O O . ILE C 1 72 ? 62.138 -22.698 72.047 1.00 24.49 52 ILE C O 1
ATOM 2553 N N . GLY C 1 73 ? 63.318 -24.481 72.751 1.00 24.25 53 GLY C N 1
ATOM 2554 C CA . GLY C 1 73 ? 64.252 -24.439 71.627 1.00 24.22 53 GLY C CA 1
ATOM 2555 C C . GLY C 1 73 ? 63.571 -24.751 70.306 1.00 23.47 53 GLY C C 1
ATOM 2556 O O . GLY C 1 73 ? 63.833 -24.099 69.297 1.00 23.48 53 GLY C O 1
ATOM 2557 N N . LEU C 1 74 ? 62.706 -25.763 70.307 1.00 23.69 54 LEU C N 1
ATOM 2558 C CA . LEU C 1 74 ? 61.894 -26.063 69.132 1.00 23.66 54 LEU C CA 1
ATOM 2559 C C . LEU C 1 74 ? 60.822 -24.995 68.852 1.00 22.96 54 LEU C C 1
ATOM 2560 O O . LEU C 1 74 ? 60.536 -24.707 67.699 1.00 23.63 54 LEU C O 1
ATOM 2565 N N . ALA C 1 75 ? 60.249 -24.403 69.897 1.00 22.50 55 ALA C N 1
ATOM 2566 C CA . ALA C 1 75 ? 59.264 -23.334 69.697 1.00 22.23 55 ALA C CA 1
ATOM 2567 C C . ALA C 1 75 ? 59.900 -22.126 69.016 1.00 21.99 55 ALA C C 1
ATOM 2568 O O . ALA C 1 75 ? 59.355 -21.601 68.048 1.00 21.04 55 ALA C O 1
ATOM 2570 N N . THR C 1 76 ? 61.066 -21.706 69.501 1.00 22.16 56 THR C N 1
ATOM 2571 C CA . THR C 1 76 ? 61.755 -20.567 68.890 1.00 23.05 56 THR C CA 1
ATOM 2572 C C . THR C 1 76 ? 62.293 -20.883 67.475 1.00 23.17 56 THR C C 1
ATOM 2573 O O . THR C 1 76 ? 62.217 -20.047 66.572 1.00 23.26 56 THR C O 1
ATOM 2577 N N . GLN C 1 77 ? 62.844 -22.084 67.294 1.00 23.22 57 GLN C N 1
ATOM 2578 C CA . GLN C 1 77 ? 63.265 -22.536 65.971 1.00 23.40 57 GLN C CA 1
ATOM 2579 C C . GLN C 1 77 ? 62.117 -22.503 64.962 1.00 23.00 57 GLN C C 1
ATOM 2580 O O . GLN C 1 77 ? 62.259 -21.968 63.866 1.00 23.17 57 GLN C O 1
ATOM 2586 N N . GLU C 1 78 ? 60.979 -23.091 65.330 1.00 22.00 58 GLU C N 1
ATOM 2587 C CA . GLU C 1 78 ? 59.859 -23.202 64.409 1.00 22.21 58 GLU C CA 1
ATOM 2588 C C . GLU C 1 78 ? 59.175 -21.861 64.177 1.00 21.56 58 GLU C C 1
ATOM 2589 O O . GLU C 1 78 ? 58.788 -21.560 63.053 1.00 22.08 58 GLU C O 1
ATOM 2595 N N . LEU C 1 79 ? 59.059 -21.040 65.219 1.00 21.60 59 LEU C N 1
ATOM 2596 C CA . LEU C 1 79 ? 58.573 -19.678 65.004 1.00 20.75 59 LEU C CA 1
ATOM 2597 C C . LEU C 1 79 ? 59.516 -18.931 64.064 1.00 20.75 59 LEU C C 1
ATOM 2598 O O . LEU C 1 79 ? 59.062 -18.252 63.143 1.00 20.70 59 LEU C O 1
ATOM 2603 N N . GLY C 1 80 ? 60.815 -19.081 64.300 1.00 20.78 60 GLY C N 1
ATOM 2604 C CA . GLY C 1 80 ? 61.848 -18.456 63.465 1.00 22.04 60 GLY C CA 1
ATOM 2605 C C . GLY C 1 80 ? 61.761 -18.902 62.008 1.00 22.52 60 GLY C C 1
ATOM 2606 O O . GLY C 1 80 ? 61.919 -18.094 61.082 1.00 22.87 60 GLY C O 1
ATOM 2607 N N . ALA C 1 81 ? 61.470 -20.180 61.792 1.00 22.96 61 ALA C N 1
ATOM 2608 C CA . ALA C 1 81 ? 61.292 -20.688 60.430 1.00 23.42 61 ALA C CA 1
ATOM 2609 C C . ALA C 1 81 ? 60.053 -20.100 59.748 1.00 23.52 61 ALA C C 1
ATOM 2610 O O . ALA C 1 81 ? 60.106 -19.675 58.591 1.00 24.18 61 ALA C O 1
ATOM 2612 N N . VAL C 1 82 ? 58.936 -20.061 60.472 1.00 23.62 62 VAL C N 1
ATOM 2613 C CA . VAL C 1 82 ? 57.701 -19.477 59.952 1.00 23.66 62 VAL C CA 1
ATOM 2614 C C . VAL C 1 82 ? 57.869 -18.012 59.561 1.00 23.89 62 VAL C C 1
ATOM 2615 O O . VAL C 1 82 ? 57.542 -17.627 58.446 1.00 24.47 62 VAL C O 1
ATOM 2619 N N . VAL C 1 83 ? 58.373 -17.194 60.481 1.00 24.47 63 VAL C N 1
ATOM 2620 C CA . VAL C 1 83 ? 58.501 -15.761 60.203 1.00 24.64 63 VAL C CA 1
ATOM 2621 C C . VAL C 1 83 ? 59.620 -15.455 59.188 1.00 24.50 63 VAL C C 1
ATOM 2622 O O . VAL C 1 83 ? 59.538 -14.468 58.444 1.00 24.45 63 VAL C O 1
ATOM 2626 N N . GLY C 1 84 ? 60.630 -16.325 59.142 1.00 24.49 64 GLY C N 1
ATOM 2627 C CA . GLY C 1 84 ? 61.750 -16.158 58.209 1.00 24.72 64 GLY C CA 1
ATOM 2628 C C . GLY C 1 84 ? 61.289 -16.128 56.764 1.00 24.65 64 GLY C C 1
ATOM 2629 O O . GLY C 1 84 ? 61.843 -15.379 55.943 1.00 25.14 64 GLY C O 1
ATOM 2630 N N . ALA C 1 85 ? 60.273 -16.934 56.454 1.00 24.07 65 ALA C N 1
ATOM 2631 C CA . ALA C 1 85 ? 59.661 -16.959 55.120 1.00 23.89 65 ALA C CA 1
ATOM 2632 C C . ALA C 1 85 ? 58.912 -15.682 54.761 1.00 23.67 65 ALA C C 1
ATOM 2633 O O . ALA C 1 85 ? 58.581 -15.453 53.596 1.00 24.39 65 ALA C O 1
ATOM 2635 N N . LEU C 1 86 ? 58.628 -14.855 55.770 1.00 22.85 66 LEU C N 1
ATOM 2636 C CA . LEU C 1 86 ? 57.908 -13.598 55.564 1.00 22.29 66 LEU C CA 1
ATOM 2637 C C . LEU C 1 86 ? 58.819 -12.375 55.617 1.00 21.24 66 LEU C C 1
ATOM 2638 O O . LEU C 1 86 ? 58.468 -11.315 55.097 1.00 21.96 66 LEU C O 1
ATOM 2643 N N . ASN C 1 87 ? 59.973 -12.538 56.251 1.00 21.10 67 ASN C N 1
ATOM 2644 C CA . ASN C 1 87 ? 60.832 -11.424 56.630 1.00 20.46 67 ASN C CA 1
ATOM 2645 C C . ASN C 1 87 ? 61.567 -10.753 55.476 1.00 20.96 67 ASN C C 1
ATOM 2646 O O . ASN C 1 87 ? 61.919 -11.417 54.497 1.00 21.75 67 ASN C O 1
ATOM 2651 N N . TYR C 1 88 ? 61.789 -9.443 55.604 1.00 20.35 68 TYR C N 1
ATOM 2652 C CA . TYR C 1 88 ? 62.494 -8.644 54.604 1.00 20.49 68 TYR C CA 1
ATOM 2653 C C . TYR C 1 88 ? 61.914 -8.786 53.198 1.00 20.87 68 TYR C C 1
ATOM 2654 O O . TYR C 1 88 ? 62.654 -8.942 52.211 1.00 20.46 68 TYR C O 1
ATOM 2663 N N . ARG C 1 89 ? 60.591 -8.715 53.097 1.00 20.78 69 ARG C N 1
ATOM 2664 C CA . ARG C 1 89 ? 59.913 -8.865 51.811 1.00 20.83 69 ARG C CA 1
ATOM 2665 C C . ARG C 1 89 ? 58.827 -7.823 51.671 1.00 20.20 69 ARG C C 1
ATOM 2666 O O . ARG C 1 89 ? 58.293 -7.335 52.670 1.00 18.96 69 ARG C O 1
ATOM 2674 N N . ASN C 1 90 ? 58.488 -7.495 50.425 1.00 19.19 70 ASN C N 1
ATOM 2675 C CA . ASN C 1 90 ? 57.266 -6.795 50.111 1.00 18.81 70 ASN C CA 1
ATOM 2676 C C . ASN C 1 90 ? 56.175 -7.838 49.949 1.00 18.73 70 ASN C C 1
ATOM 2677 O O . ASN C 1 90 ? 56.136 -8.573 48.951 1.00 18.73 70 ASN C O 1
ATOM 2682 N N . LEU C 1 91 ? 55.272 -7.900 50.920 1.00 18.19 71 LEU C N 1
ATOM 2683 C CA . LEU C 1 91 ? 54.248 -8.952 50.922 1.00 18.39 71 LEU C CA 1
ATOM 2684 C C . LEU C 1 91 ? 53.238 -8.785 49.778 1.00 19.02 71 LEU C C 1
ATOM 2685 O O . LEU C 1 91 ? 52.532 -9.739 49.433 1.00 19.12 71 LEU C O 1
ATOM 2690 N N . ASP C 1 92 ? 53.182 -7.592 49.185 1.00 19.12 72 ASP C N 1
ATOM 2691 C CA . ASP C 1 92 ? 52.303 -7.353 48.041 1.00 20.01 72 ASP C CA 1
ATOM 2692 C C . ASP C 1 92 ? 52.658 -8.290 46.898 1.00 20.25 72 ASP C C 1
ATOM 2693 O O . ASP C 1 92 ? 51.794 -8.623 46.090 1.00 20.95 72 ASP C O 1
ATOM 2698 N N . ASN C 1 93 ? 53.913 -8.720 46.841 1.00 20.85 73 ASN C N 1
ATOM 2699 C CA . ASN C 1 93 ? 54.376 -9.531 45.715 1.00 21.60 73 ASN C CA 1
ATOM 2700 C C . ASN C 1 93 ? 54.062 -11.010 45.874 1.00 23.01 73 ASN C C 1
ATOM 2701 O O . ASN C 1 93 ? 54.061 -11.748 44.887 1.00 23.83 73 ASN C O 1
ATOM 2706 N N . GLU C 1 94 ? 53.779 -11.441 47.103 1.00 23.61 74 GLU C N 1
ATOM 2707 C CA . GLU C 1 94 ? 53.557 -12.855 47.405 1.00 24.15 74 GLU C CA 1
ATOM 2708 C C . GLU C 1 94 ? 52.246 -13.367 46.787 1.00 24.55 74 GLU C C 1
ATOM 2709 O O . GLU C 1 94 ? 51.177 -12.822 47.056 1.00 24.56 74 GLU C O 1
ATOM 2715 N N . PRO C 1 95 ? 52.341 -14.395 45.912 1.00 24.79 75 PRO C N 1
ATOM 2716 C CA . PRO C 1 95 ? 51.170 -14.996 45.249 1.00 25.14 75 PRO C CA 1
ATOM 2717 C C . PRO C 1 95 ? 50.067 -15.414 46.226 1.00 25.51 75 PRO C C 1
ATOM 2718 O O . PRO C 1 95 ? 48.889 -15.173 45.957 1.00 25.45 75 PRO C O 1
ATOM 2722 N N . ASP C 1 96 ? 50.466 -16.017 47.345 1.00 26.54 76 ASP C N 1
ATOM 2723 C CA . ASP C 1 96 ? 49.540 -16.495 48.386 1.00 26.96 76 ASP C CA 1
ATOM 2724 C C . ASP C 1 96 ? 48.684 -15.389 48.990 1.00 26.57 76 ASP C C 1
ATOM 2725 O O . ASP C 1 96 ? 47.576 -15.646 49.455 1.00 27.13 76 ASP C O 1
ATOM 2730 N N . PHE C 1 97 ? 49.213 -14.169 48.981 1.00 25.36 77 PHE C N 1
ATOM 2731 C CA . PHE C 1 97 ? 48.513 -13.006 49.505 1.00 24.35 77 PHE C CA 1
ATOM 2732 C C . PHE C 1 97 ? 47.920 -12.109 48.410 1.00 24.32 77 PHE C C 1
ATOM 2733 O O . PHE C 1 97 ? 47.431 -11.014 48.706 1.00 24.78 77 PHE C O 1
ATOM 2741 N N . ALA C 1 98 ? 47.935 -12.553 47.146 1.00 24.24 78 ALA C N 1
ATOM 2742 C CA . ALA C 1 98 ? 47.306 -11.747 46.092 1.00 24.05 78 ALA C CA 1
ATOM 2743 C C . ALA C 1 98 ? 45.824 -11.547 46.374 1.00 23.70 78 ALA C C 1
ATOM 2744 O O . ALA C 1 98 ? 45.113 -12.495 46.697 1.00 23.43 78 ALA C O 1
ATOM 2746 N N . GLY C 1 99 ? 45.367 -10.304 46.270 1.00 23.47 79 GLY C N 1
ATOM 2747 C CA . GLY C 1 99 ? 43.962 -9.978 46.454 1.00 24.36 79 GLY C CA 1
ATOM 2748 C C . GLY C 1 99 ? 43.570 -9.815 47.908 1.00 24.37 79 GLY C C 1
ATOM 2749 O O . GLY C 1 99 ? 42.408 -9.557 48.212 1.00 25.40 79 GLY C O 1
ATOM 2750 N N . VAL C 1 100 ? 44.552 -9.976 48.798 1.00 24.71 80 VAL C N 1
ATOM 2751 C CA . VAL C 1 100 ? 44.317 -10.005 50.237 1.00 24.48 80 VAL C CA 1
ATOM 2752 C C . VAL C 1 100 ? 45.058 -8.835 50.892 1.00 23.10 80 VAL C C 1
ATOM 2753 O O . VAL C 1 100 ? 46.251 -8.653 50.645 1.00 23.56 80 VAL C O 1
ATOM 2757 N N . ASN C 1 101 ? 44.356 -8.060 51.720 1.00 22.17 81 ASN C N 1
ATOM 2758 C CA . ASN C 1 101 ? 45.015 -7.083 52.600 1.00 20.99 81 ASN C CA 1
ATOM 2759 C C . ASN C 1 101 ? 45.761 -7.789 53.734 1.00 20.61 81 ASN C C 1
ATOM 2760 O O . ASN C 1 101 ? 45.153 -8.495 54.537 1.00 20.32 81 ASN C O 1
ATOM 2765 N N . THR C 1 102 ? 47.075 -7.592 53.780 1.00 19.05 82 THR C N 1
ATOM 2766 C CA . THR C 1 102 ? 47.921 -8.238 54.775 1.00 18.30 82 THR C CA 1
ATOM 2767 C C . THR C 1 102 ? 47.941 -7.413 56.064 1.00 18.10 82 THR C C 1
ATOM 2768 O O . THR C 1 102 ? 48.995 -6.936 56.502 1.00 18.20 82 THR C O 1
ATOM 2772 N N . SER C 1 103 ? 46.755 -7.240 56.639 1.00 17.36 83 SER C N 1
ATOM 2773 C CA . SER C 1 103 ? 46.592 -6.524 57.899 1.00 16.73 83 SER C CA 1
ATOM 2774 C C . SER C 1 103 ? 47.282 -7.295 59.010 1.00 16.81 83 SER C C 1
ATOM 2775 O O . SER C 1 103 ? 47.592 -8.481 58.884 1.00 16.19 83 SER C O 1
ATOM 2778 N N . THR C 1 104 ? 47.556 -6.588 60.103 1.00 16.21 84 THR C N 1
ATOM 2779 C CA . THR C 1 104 ? 48.170 -7.194 61.275 1.00 16.63 84 THR C CA 1
ATOM 2780 C C . THR C 1 104 ? 47.378 -8.429 61.745 1.00 16.10 84 THR C C 1
ATOM 2781 O O . THR C 1 104 ? 47.945 -9.501 61.989 1.00 16.25 84 THR C O 1
ATOM 2785 N N . GLU C 1 105 ? 46.054 -8.272 61.830 1.00 15.87 85 GLU C N 1
ATOM 2786 C CA . GLU C 1 105 ? 45.198 -9.385 62.253 1.00 16.29 85 GLU C CA 1
ATOM 2787 C C . GLU C 1 105 ? 45.201 -10.573 61.275 1.00 16.32 85 GLU C C 1
ATOM 2788 O O . GLU C 1 105 ? 45.199 -11.741 61.696 1.00 16.74 85 GLU C O 1
ATOM 2794 N N . PHE C 1 106 ? 45.235 -10.273 59.973 1.00 16.75 86 PHE C N 1
ATOM 2795 C CA . PHE C 1 106 ? 45.316 -11.336 58.966 1.00 17.20 86 PHE C CA 1
ATOM 2796 C C . PHE C 1 106 ? 46.627 -12.112 59.105 1.00 16.97 86 PHE C C 1
ATOM 2797 O O . PHE C 1 106 ? 46.642 -13.350 59.105 1.00 17.69 86 PHE C O 1
ATOM 2805 N N . LEU C 1 107 ? 47.734 -11.383 59.248 1.00 16.31 87 LEU C N 1
ATOM 2806 C CA . LEU C 1 107 ? 49.032 -12.033 59.379 1.00 16.34 87 LEU C CA 1
ATOM 2807 C C . LEU C 1 107 ? 49.161 -12.846 60.660 1.00 15.99 87 LEU C C 1
ATOM 2808 O O . LEU C 1 107 ? 49.833 -13.872 60.669 1.00 16.73 87 LEU C O 1
ATOM 2813 N N . ALA C 1 108 ? 48.508 -12.402 61.734 1.00 15.47 88 ALA C N 1
ATOM 2814 C CA . ALA C 1 108 ? 48.492 -13.203 62.960 1.00 16.05 88 ALA C CA 1
ATOM 2815 C C . ALA C 1 108 ? 47.935 -14.604 62.699 1.00 15.84 88 ALA C C 1
ATOM 2816 O O . ALA C 1 108 ? 48.481 -15.596 63.184 1.00 16.39 88 ALA C O 1
ATOM 2818 N N . LYS C 1 109 ? 46.857 -14.683 61.912 1.00 16.55 89 LYS C N 1
ATOM 2819 C CA . LYS C 1 109 ? 46.290 -15.990 61.579 1.00 16.97 89 LYS C CA 1
ATOM 2820 C C . LYS C 1 109 ? 47.205 -16.788 60.651 1.00 17.39 89 LYS C C 1
ATOM 2821 O O . LYS C 1 109 ? 47.355 -17.997 60.826 1.00 17.68 89 LYS C O 1
ATOM 2827 N N . VAL C 1 110 ? 47.830 -16.106 59.688 1.00 16.99 90 VAL C N 1
ATOM 2828 C CA . VAL C 1 110 ? 48.746 -16.796 58.782 1.00 17.53 90 VAL C CA 1
ATOM 2829 C C . VAL C 1 110 ? 49.821 -17.507 59.578 1.00 17.55 90 VAL C C 1
ATOM 2830 O O . VAL C 1 110 ? 50.088 -18.696 59.376 1.00 18.09 90 VAL C O 1
ATOM 2834 N N . ILE C 1 111 ? 50.426 -16.779 60.515 1.00 17.32 91 ILE C N 1
ATOM 2835 C CA . ILE C 1 111 ? 51.519 -17.304 61.306 1.00 17.54 91 ILE C CA 1
ATOM 2836 C C . ILE C 1 111 ? 51.029 -18.394 62.260 1.00 17.39 91 ILE C C 1
ATOM 2837 O O . ILE C 1 111 ? 51.666 -19.428 62.406 1.00 17.98 91 ILE C O 1
ATOM 2842 N N . ALA C 1 112 ? 49.872 -18.176 62.875 1.00 17.74 92 ALA C N 1
ATOM 2843 C CA . ALA C 1 112 ? 49.282 -19.183 63.765 1.00 18.31 92 ALA C CA 1
ATOM 2844 C C . ALA C 1 112 ? 49.018 -20.497 63.023 1.00 18.35 92 ALA C C 1
ATOM 2845 O O . ALA C 1 112 ? 49.347 -21.574 63.512 1.00 18.68 92 ALA C O 1
ATOM 2847 N N . ASP C 1 113 ? 48.473 -20.386 61.815 1.00 19.05 93 ASP C N 1
ATOM 2848 C CA . ASP C 1 113 ? 48.116 -21.580 61.035 1.00 20.02 93 ASP C CA 1
ATOM 2849 C C . ASP C 1 113 ? 49.348 -22.362 60.611 1.00 20.52 93 ASP C C 1
ATOM 2850 O O . ASP C 1 113 ? 49.357 -23.600 60.677 1.00 20.59 93 ASP C O 1
ATOM 2855 N N . ARG C 1 114 ? 50.406 -21.640 60.229 1.00 20.04 94 ARG C N 1
ATOM 2856 C CA . ARG C 1 114 ? 51.677 -22.270 59.859 1.00 20.64 94 ARG C CA 1
ATOM 2857 C C . ARG C 1 114 ? 52.387 -22.921 61.054 1.00 20.63 94 ARG C C 1
ATOM 2858 O O . ARG C 1 114 ? 52.991 -23.988 60.926 1.00 21.77 94 ARG C O 1
ATOM 2866 N N . LEU C 1 115 ? 52.335 -22.282 62.224 1.00 20.30 95 LEU C N 1
ATOM 2867 C CA . LEU C 1 115 ? 52.832 -22.904 63.441 1.00 20.81 95 LEU C CA 1
ATOM 2868 C C . LEU C 1 115 ? 52.054 -24.173 63.781 1.00 20.96 95 LEU C C 1
ATOM 2869 O O . LEU C 1 115 ? 52.651 -25.174 64.184 1.00 21.10 95 LEU C O 1
ATOM 2874 N N . ALA C 1 116 ? 50.730 -24.115 63.637 1.00 21.42 96 ALA C N 1
ATOM 2875 C CA . ALA C 1 116 ? 49.885 -25.277 63.898 1.00 22.05 96 ALA C CA 1
ATOM 2876 C C . ALA C 1 116 ? 50.277 -26.459 63.008 1.00 22.83 96 ALA C C 1
ATOM 2877 O O . ALA C 1 116 ? 50.389 -27.592 63.487 1.00 23.22 96 ALA C O 1
ATOM 2879 N N . GLU C 1 117 ? 50.501 -26.183 61.723 1.00 23.55 97 GLU C N 1
ATOM 2880 C CA . GLU C 1 117 ? 50.952 -27.220 60.788 1.00 24.95 97 GLU C CA 1
ATOM 2881 C C . GLU C 1 117 ? 52.207 -27.905 61.310 1.00 24.71 97 GLU C C 1
ATOM 2882 O O . GLU C 1 117 ? 52.316 -29.140 61.264 1.00 25.57 97 GLU C O 1
ATOM 2888 N N . ARG C 1 118 ? 53.145 -27.113 61.831 1.00 24.17 98 ARG C N 1
ATOM 2889 C CA . ARG C 1 118 ? 54.408 -27.636 62.350 1.00 24.74 98 ARG C CA 1
ATOM 2890 C C . ARG C 1 118 ? 54.246 -28.445 63.647 1.00 25.11 98 ARG C C 1
ATOM 2891 O O . ARG C 1 118 ? 54.914 -29.474 63.846 1.00 25.46 98 ARG C O 1
ATOM 2899 N N . VAL C 1 119 ? 53.346 -27.993 64.519 1.00 25.31 99 VAL C N 1
ATOM 2900 C CA . VAL C 1 119 ? 52.975 -28.767 65.708 1.00 25.87 99 VAL C CA 1
ATOM 2901 C C . VAL C 1 119 ? 52.422 -30.128 65.282 1.00 26.46 99 VAL C C 1
ATOM 2902 O O . VAL C 1 119 ? 52.854 -31.170 65.780 1.00 27.23 99 VAL C O 1
ATOM 2906 N N . HIS C 1 120 ? 51.481 -30.097 64.344 1.00 27.50 100 HIS C N 1
ATOM 2907 C CA . HIS C 1 120 ? 50.773 -31.296 63.913 1.00 28.86 100 HIS C CA 1
ATOM 2908 C C . HIS C 1 120 ? 51.668 -32.304 63.180 1.00 29.67 100 HIS C C 1
ATOM 2909 O O . HIS C 1 120 ? 51.361 -33.502 63.157 1.00 30.30 100 HIS C O 1
ATOM 2916 N N . LYS C 1 121 ? 52.773 -31.823 62.607 1.00 29.80 101 LYS C N 1
ATOM 2917 C CA . LYS C 1 121 ? 53.769 -32.693 61.969 1.00 30.34 101 LYS C CA 1
ATOM 2918 C C . LYS C 1 121 ? 54.802 -33.231 62.957 1.00 30.08 101 LYS C C 1
ATOM 2919 O O . LYS C 1 121 ? 55.671 -34.017 62.580 1.00 30.67 101 LYS C O 1
ATOM 2925 N N . GLY C 1 122 ? 54.719 -32.803 64.215 1.00 29.60 102 GLY C N 1
ATOM 2926 C CA . GLY C 1 122 ? 55.656 -33.235 65.245 1.00 28.13 102 GLY C CA 1
ATOM 2927 C C . GLY C 1 122 ? 56.922 -32.406 65.355 1.00 27.83 102 GLY C C 1
ATOM 2928 O O . GLY C 1 122 ? 57.845 -32.779 66.081 1.00 27.21 102 GLY C O 1
ATOM 2929 N N . ALA C 1 123 ? 56.956 -31.260 64.674 1.00 27.13 103 ALA C N 1
ATOM 2930 C CA . ALA C 1 123 ? 58.167 -30.435 64.602 1.00 26.88 103 ALA C CA 1
ATOM 2931 C C . ALA C 1 123 ? 58.522 -29.709 65.912 1.00 26.54 103 ALA C C 1
ATOM 2932 O O . ALA C 1 123 ? 59.648 -29.236 66.078 1.00 26.26 103 ALA C O 1
ATOM 2934 N N . LEU C 1 124 ? 57.568 -29.631 66.841 1.00 26.70 104 LEU C N 1
ATOM 2935 C CA . LEU C 1 124 ? 57.832 -29.043 68.160 1.00 26.95 104 LEU C CA 1
ATOM 2936 C C . LEU C 1 124 ? 57.933 -30.110 69.246 1.00 27.38 104 LEU C C 1
ATOM 2937 O O . LEU C 1 124 ? 57.832 -29.814 70.447 1.00 26.80 104 LEU C O 1
ATOM 2942 N N . GLY C 1 125 ? 58.161 -31.353 68.815 1.00 27.59 105 GLY C N 1
ATOM 2943 C CA . GLY C 1 125 ? 58.244 -32.495 69.723 1.00 28.10 105 GLY C CA 1
ATOM 2944 C C . GLY C 1 125 ? 56.935 -33.263 69.765 1.00 28.88 105 GLY C C 1
ATOM 2945 O O . GLY C 1 125 ? 55.869 -32.714 69.470 1.00 28.25 105 GLY C O 1
ATOM 2946 N N . GLU C 1 126 ? 57.004 -34.542 70.130 1.00 29.13 106 GLU C N 1
ATOM 2947 C CA . GLU C 1 126 ? 55.783 -35.350 70.249 1.00 29.58 106 GLU C CA 1
ATOM 2948 C C . GLU C 1 126 ? 54.855 -34.838 71.356 1.00 29.16 106 GLU C C 1
ATOM 2949 O O . GLU C 1 126 ? 53.635 -34.920 71.227 1.00 29.49 106 GLU C O 1
ATOM 2955 N N . GLY C 1 127 ? 55.448 -34.303 72.424 1.00 28.93 107 GLY C N 1
ATOM 2956 C CA . GLY C 1 127 ? 54.701 -33.662 73.518 1.00 27.80 107 GLY C CA 1
ATOM 2957 C C . GLY C 1 127 ? 53.774 -32.546 73.050 1.00 27.19 107 GLY C C 1
ATOM 2958 O O . GLY C 1 127 ? 52.668 -32.391 73.581 1.00 27.31 107 GLY C O 1
ATOM 2959 N N . ALA C 1 128 ? 54.201 -31.790 72.039 1.00 26.34 108 ALA C N 1
ATOM 2960 C CA . ALA C 1 128 ? 53.424 -30.638 71.561 1.00 25.63 108 ALA C CA 1
ATOM 2961 C C . ALA C 1 128 ? 52.074 -31.028 70.959 1.00 25.57 108 ALA C C 1
ATOM 2962 O O . ALA C 1 128 ? 51.187 -30.192 70.826 1.00 25.56 108 ALA C O 1
ATOM 2964 N N . ARG C 1 129 ? 51.920 -32.303 70.596 1.00 25.69 109 ARG C N 1
ATOM 2965 C CA . ARG C 1 129 ? 50.638 -32.797 70.096 1.00 26.04 109 ARG C CA 1
ATOM 2966 C C . ARG C 1 129 ? 49.542 -32.671 71.150 1.00 25.23 109 ARG C C 1
ATOM 2967 O O . ARG C 1 129 ? 48.361 -32.623 70.810 1.00 26.29 109 ARG C O 1
ATOM 2975 N N . GLY C 1 130 ? 49.953 -32.619 72.417 1.00 24.77 110 GLY C N 1
ATOM 2976 C CA . GLY C 1 130 ? 49.047 -32.435 73.558 1.00 22.94 110 GLY C CA 1
ATOM 2977 C C . GLY C 1 130 ? 48.635 -30.994 73.854 1.00 22.13 110 GLY C C 1
ATOM 2978 O O . GLY C 1 130 ? 47.826 -30.755 74.751 1.00 21.90 110 GLY C O 1
ATOM 2979 N N . LEU C 1 131 ? 49.173 -30.043 73.095 1.00 21.04 111 LEU C N 1
ATOM 2980 C CA . LEU C 1 131 ? 48.794 -28.627 73.275 1.00 20.09 111 LEU C CA 1
ATOM 2981 C C . LEU C 1 131 ? 47.313 -28.401 73.011 1.00 19.83 111 LEU C C 1
ATOM 2982 O O . LEU C 1 131 ? 46.727 -29.011 72.100 1.00 20.24 111 LEU C O 1
ATOM 2987 N N . ALA C 1 132 ? 46.703 -27.532 73.809 1.00 18.42 112 ALA C N 1
ATOM 2988 C CA . ALA C 1 132 ? 45.291 -27.195 73.648 1.00 17.92 112 ALA C CA 1
ATOM 2989 C C . ALA C 1 132 ? 45.074 -26.131 72.585 1.00 17.63 112 ALA C C 1
ATOM 2990 O O . ALA C 1 132 ? 44.052 -26.123 71.889 1.00 18.66 112 ALA C O 1
ATOM 2992 N N . GLY C 1 133 ? 46.024 -25.206 72.445 1.00 16.87 113 GLY C N 1
ATOM 2993 C CA . GLY C 1 133 ? 45.802 -24.125 71.501 1.00 17.06 113 GLY C CA 1
ATOM 2994 C C . GLY C 1 133 ? 47.008 -23.230 71.354 1.00 16.03 113 GLY C C 1
ATOM 2995 O O . GLY C 1 133 ? 48.053 -23.448 71.976 1.00 15.98 113 GLY C O 1
ATOM 2996 N N . LEU C 1 134 ? 46.856 -22.243 70.484 1.00 16.52 114 LEU C N 1
ATOM 2997 C CA . LEU C 1 134 ? 47.881 -21.225 70.332 1.00 17.79 114 LEU C CA 1
ATOM 2998 C C . LEU C 1 134 ? 47.257 -19.888 70.009 1.00 17.09 114 LEU C C 1
ATOM 2999 O O . LEU C 1 134 ? 46.157 -19.804 69.473 1.00 17.19 114 LEU C O 1
ATOM 3004 N N . THR C 1 135 ? 47.978 -18.837 70.387 1.00 16.36 115 THR C N 1
ATOM 3005 C CA . THR C 1 135 ? 47.637 -17.479 70.026 1.00 16.37 115 THR C CA 1
ATOM 3006 C C . THR C 1 135 ? 48.869 -16.832 69.435 1.00 16.28 115 THR C C 1
ATOM 3007 O O . THR C 1 135 ? 49.985 -17.041 69.923 1.00 17.49 115 THR C O 1
ATOM 3011 N N . VAL C 1 136 ? 48.662 -16.061 68.380 1.00 14.78 116 VAL C N 1
ATOM 3012 C CA . VAL C 1 136 ? 49.737 -15.258 67.811 1.00 14.53 116 VAL C CA 1
ATOM 3013 C C . VAL C 1 136 ? 49.292 -13.798 67.900 1.00 13.89 116 VAL C C 1
ATOM 3014 O O . VAL C 1 136 ? 48.165 -13.439 67.502 1.00 13.15 116 VAL C O 1
ATOM 3018 N N . THR C 1 137 ? 50.196 -12.960 68.420 1.00 14.00 117 THR C N 1
ATOM 3019 C CA . THR C 1 137 ? 49.960 -11.530 68.591 1.00 13.99 117 THR C CA 1
ATOM 3020 C C . THR C 1 137 ? 51.043 -10.781 67.809 1.00 13.91 117 THR C C 1
ATOM 3021 O O . THR C 1 137 ? 52.218 -11.082 67.972 1.00 14.92 117 THR C O 1
ATOM 3025 N N . LEU C 1 138 ? 50.630 -9.881 66.921 1.00 13.68 118 LEU C N 1
ATOM 3026 C CA . LEU C 1 138 ? 51.561 -8.997 66.199 1.00 13.97 118 LEU C CA 1
ATOM 3027 C C . LEU C 1 138 ? 51.409 -7.574 66.667 1.00 13.76 118 LEU C C 1
ATOM 3028 O O . LEU C 1 138 ? 50.297 -7.044 66.707 1.00 13.62 118 LEU C O 1
ATOM 3033 N N . HIS C 1 139 ? 52.537 -6.957 67.018 1.00 14.55 119 HIS C N 1
ATOM 3034 C CA . HIS C 1 139 ? 52.571 -5.557 67.474 1.00 14.48 119 HIS C CA 1
ATOM 3035 C C . HIS C 1 139 ? 53.169 -4.750 66.354 1.00 15.08 119 HIS C C 1
ATOM 3036 O O . HIS C 1 139 ? 54.341 -4.953 66.000 1.00 16.10 119 HIS C O 1
ATOM 3043 N N . GLU C 1 140 ? 52.372 -3.854 65.796 1.00 14.96 120 GLU C N 1
ATOM 3044 C CA . GLU C 1 140 ? 52.782 -3.036 64.641 1.00 15.41 120 GLU C CA 1
ATOM 3045 C C . GLU C 1 140 ? 53.412 -1.709 65.087 1.00 15.03 120 GLU C C 1
ATOM 3046 O O . GLU C 1 140 ? 54.136 -1.058 64.335 1.00 15.10 120 GLU C O 1
ATOM 3052 N N . SER C 1 141 ? 53.132 -1.299 66.317 1.00 14.21 121 SER C N 1
ATOM 3053 C CA . SER C 1 141 ? 53.691 -0.069 66.860 1.00 14.16 121 SER C CA 1
ATOM 3054 C C . SER C 1 141 ? 53.526 -0.112 68.380 1.00 13.55 121 SER C C 1
ATOM 3055 O O . SER C 1 141 ? 53.116 -1.127 68.956 1.00 14.90 121 SER C O 1
ATOM 3058 N N . HIS C 1 142 ? 53.835 1.001 69.021 1.00 12.87 122 HIS C N 1
ATOM 3059 C CA . HIS C 1 142 ? 53.659 1.094 70.450 1.00 13.03 122 HIS C CA 1
ATOM 3060 C C . HIS C 1 142 ? 52.185 1.299 70.824 1.00 13.92 122 HIS C C 1
ATOM 3061 O O . HIS C 1 142 ? 51.839 1.233 72.013 1.00 15.02 122 HIS C O 1
ATOM 3068 N N . VAL C 1 143 ? 51.334 1.552 69.827 1.00 14.27 123 VAL C N 1
ATOM 3069 C CA . VAL C 1 143 ? 49.922 1.884 70.092 1.00 14.51 123 VAL C CA 1
ATOM 3070 C C . VAL C 1 143 ? 48.895 1.017 69.343 1.00 14.00 123 VAL C C 1
ATOM 3071 O O . VAL C 1 143 ? 47.700 1.282 69.430 1.00 13.59 123 VAL C O 1
ATOM 3075 N N . ALA C 1 144 ? 49.348 -0.016 68.632 1.00 13.90 124 ALA C N 1
ATOM 3076 C CA . ALA C 1 144 ? 48.433 -0.919 67.910 1.00 14.28 124 ALA C CA 1
ATOM 3077 C C . ALA C 1 144 ? 48.995 -2.317 67.847 1.00 13.93 124 ALA C C 1
ATOM 3078 O O . ALA C 1 144 ? 50.172 -2.501 67.526 1.00 13.74 124 ALA C O 1
ATOM 3080 N N . TRP C 1 145 ? 48.150 -3.298 68.141 1.00 13.87 125 TRP C N 1
ATOM 3081 C CA . TRP C 1 145 ? 48.528 -4.703 68.044 1.00 14.68 125 TRP C CA 1
ATOM 3082 C C . TRP C 1 145 ? 47.300 -5.539 67.739 1.00 14.95 125 TRP C C 1
ATOM 3083 O O . TRP C 1 145 ? 46.175 -5.073 67.901 1.00 17.71 125 TRP C O 1
ATOM 3094 N N . ALA C 1 146 ? 47.508 -6.744 67.233 1.00 14.06 126 ALA C N 1
ATOM 3095 C CA . ALA C 1 146 ? 46.390 -7.618 66.850 1.00 13.78 126 ALA C CA 1
ATOM 3096 C C . ALA C 1 146 ? 46.728 -9.020 67.238 1.00 14.11 126 ALA C C 1
ATOM 3097 O O . ALA C 1 146 ? 47.907 -9.375 67.321 1.00 14.71 126 ALA C O 1
ATOM 3099 N N . SER C 1 147 ? 45.703 -9.853 67.402 1.00 14.16 127 SER C N 1
ATOM 3100 C CA . SER C 1 147 ? 45.933 -11.242 67.740 1.00 14.94 127 SER C CA 1
ATOM 3101 C C . SER C 1 147 ? 44.973 -12.170 67.023 1.00 14.85 127 SER C C 1
ATOM 3102 O O . SER C 1 147 ? 43.894 -11.755 66.547 1.00 14.67 127 SER C O 1
ATOM 3105 N N . TYR C 1 148 ? 45.403 -13.429 66.934 1.00 14.43 128 TYR C N 1
ATOM 3106 C CA . TYR C 1 148 ? 44.537 -14.521 66.482 1.00 15.07 128 TYR C CA 1
ATOM 3107 C C . TYR C 1 148 ? 44.712 -15.686 67.411 1.00 15.46 128 TYR C C 1
ATOM 3108 O O . TYR C 1 148 ? 45.842 -16.133 67.666 1.00 16.03 128 TYR C O 1
ATOM 3117 N N . GLU C 1 149 ? 43.591 -16.208 67.908 1.00 16.19 129 GLU C N 1
ATOM 3118 C CA . GLU C 1 149 ? 43.598 -17.348 68.820 1.00 17.68 129 GLU C CA 1
ATOM 3119 C C . GLU C 1 149 ? 42.897 -18.520 68.150 1.00 17.29 129 GLU C C 1
ATOM 3120 O O . GLU C 1 149 ? 41.856 -18.331 67.531 1.00 17.38 129 GLU C O 1
ATOM 3126 N N . ARG C 1 150 ? 43.495 -19.705 68.250 1.00 16.71 130 ARG C N 1
ATOM 3127 C CA . ARG C 1 150 ? 42.887 -20.936 67.710 1.00 17.56 130 ARG C CA 1
ATOM 3128 C C . ARG C 1 150 ? 43.208 -22.140 68.566 1.00 18.32 130 ARG C C 1
ATOM 3129 O O . ARG C 1 150 ? 44.147 -22.142 69.356 1.00 18.61 130 ARG C O 1
ATOM 3137 N N . ALA C 1 151 ? 42.395 -23.182 68.393 1.00 19.58 131 ALA C N 1
ATOM 3138 C CA . ALA C 1 151 ? 42.654 -24.478 68.982 1.00 21.34 131 ALA C CA 1
ATOM 3139 C C . ALA C 1 151 ? 43.705 -25.248 68.182 1.00 22.41 131 ALA C C 1
ATOM 3140 O O . ALA C 1 151 ? 43.947 -24.948 67.003 1.00 22.78 131 ALA C O 1
ATOM 3142 N N . LEU C 1 152 ? 44.314 -26.237 68.830 1.00 23.82 132 LEU C N 1
ATOM 3143 C CA . LEU C 1 152 ? 45.171 -27.229 68.176 1.00 25.75 132 LEU C CA 1
ATOM 3144 C C . LEU C 1 152 ? 44.591 -28.637 68.380 1.00 27.17 132 LEU C C 1
ATOM 3145 O O . LEU C 1 152 ? 43.566 -28.809 69.045 1.00 28.87 132 LEU C O 1
ATOM 3151 N N . SER D 1 19 ? 37.180 -23.379 68.581 0.50 26.68 -1 SER D N 1
ATOM 3152 C CA . SER D 1 19 ? 36.771 -22.152 67.840 0.50 26.36 -1 SER D CA 1
ATOM 3153 C C . SER D 1 19 ? 37.992 -21.255 67.577 0.50 25.76 -1 SER D C 1
ATOM 3154 O O . SER D 1 19 ? 39.129 -21.678 67.798 0.50 25.87 -1 SER D O 1
ATOM 3157 N N . HIS D 1 20 ? 37.758 -20.032 67.096 1.00 25.00 0 HIS D N 1
ATOM 3158 C CA . HIS D 1 20 ? 38.851 -19.067 66.876 1.00 23.64 0 HIS D CA 1
ATOM 3159 C C . HIS D 1 20 ? 38.377 -17.629 67.071 1.00 21.97 0 HIS D C 1
ATOM 3160 O O . HIS D 1 20 ? 37.168 -17.356 67.094 1.00 21.66 0 HIS D O 1
ATOM 3175 N N . PHE D 1 22 ? 39.727 -13.312 66.313 1.00 16.09 2 PHE D N 1
ATOM 3176 C CA . PHE D 1 22 ? 40.652 -12.216 65.976 1.00 15.81 2 PHE D CA 1
ATOM 3177 C C . PHE D 1 22 ? 40.453 -11.044 66.927 1.00 16.17 2 PHE D C 1
ATOM 3178 O O . PHE D 1 22 ? 39.336 -10.805 67.412 1.00 16.88 2 PHE D O 1
ATOM 3186 N N . SER D 1 23 ? 41.506 -10.253 67.132 1.00 15.31 3 SER D N 1
ATOM 3187 C CA . SER D 1 23 ? 41.348 -9.009 67.881 1.00 15.37 3 SER D CA 1
ATOM 3188 C C . SER D 1 23 ? 42.323 -7.951 67.407 1.00 15.09 3 SER D C 1
ATOM 3189 O O . SER D 1 23 ? 43.334 -8.268 66.790 1.00 14.29 3 SER D O 1
ATOM 3192 N N . ILE D 1 24 ? 41.964 -6.694 67.630 1.00 14.91 4 ILE D N 1
ATOM 3193 C CA . ILE D 1 24 ? 42.898 -5.591 67.497 1.00 14.99 4 ILE D CA 1
ATOM 3194 C C . ILE D 1 24 ? 42.774 -4.768 68.769 1.00 15.32 4 ILE D C 1
ATOM 3195 O O . ILE D 1 24 ? 41.680 -4.668 69.356 1.00 14.90 4 ILE D O 1
ATOM 3200 N N . THR D 1 25 ? 43.900 -4.173 69.169 1.00 14.15 5 THR D N 1
ATOM 3201 C CA . THR D 1 25 ? 43.962 -3.285 70.325 1.00 14.08 5 THR D CA 1
ATOM 3202 C C . THR D 1 25 ? 44.625 -1.982 69.939 1.00 13.84 5 THR D C 1
ATOM 3203 O O . THR D 1 25 ? 45.646 -1.970 69.248 1.00 14.99 5 THR D O 1
ATOM 3207 N N . VAL D 1 26 ? 43.995 -0.890 70.358 1.00 13.35 6 VAL D N 1
ATOM 3208 C CA . VAL D 1 26 ? 44.564 0.447 70.206 1.00 13.84 6 VAL D CA 1
ATOM 3209 C C . VAL D 1 26 ? 44.731 1.125 71.551 1.00 12.97 6 VAL D C 1
ATOM 3210 O O . VAL D 1 26 ? 43.898 0.954 72.438 1.00 12.49 6 VAL D O 1
ATOM 3214 N N . ARG D 1 27 ? 45.816 1.890 71.695 1.00 12.71 7 ARG D N 1
ATOM 3215 C CA . ARG D 1 27 ? 46.175 2.538 72.955 1.00 12.24 7 ARG D CA 1
ATOM 3216 C C . ARG D 1 27 ? 46.032 4.061 72.894 1.00 12.75 7 ARG D C 1
ATOM 3217 O O . ARG D 1 27 ? 46.527 4.699 71.946 1.00 14.20 7 ARG D O 1
ATOM 3225 N N . ASP D 1 28 ? 45.370 4.625 73.918 1.00 12.77 8 ASP D N 1
ATOM 3226 C CA . ASP D 1 28 ? 45.281 6.072 74.138 1.00 13.18 8 ASP D CA 1
ATOM 3227 C C . ASP D 1 28 ? 45.683 6.294 75.614 1.00 12.51 8 ASP D C 1
ATOM 3228 O O . ASP D 1 28 ? 46.142 5.355 76.281 1.00 12.14 8 ASP D O 1
ATOM 3233 N N . HIS D 1 29 ? 45.538 7.524 76.121 1.00 12.20 9 HIS D N 1
ATOM 3234 C CA . HIS D 1 29 ? 45.811 7.758 77.537 1.00 12.25 9 HIS D CA 1
ATOM 3235 C C . HIS D 1 29 ? 45.095 8.990 78.019 1.00 12.20 9 HIS D C 1
ATOM 3236 O O . HIS D 1 29 ? 44.786 9.874 77.237 1.00 13.55 9 HIS D O 1
ATOM 3243 N N . ILE D 1 30 ? 44.839 9.016 79.325 1.00 13.04 10 ILE D N 1
ATOM 3244 C CA . ILE D 1 30 ? 44.283 10.193 79.993 1.00 13.83 10 ILE D CA 1
ATOM 3245 C C . ILE D 1 30 ? 45.037 10.514 81.281 1.00 13.50 10 ILE D C 1
ATOM 3246 O O . ILE D 1 30 ? 45.744 9.657 81.840 1.00 13.34 10 ILE D O 1
ATOM 3259 N N . ILE D 1 32 ? 44.225 12.285 84.978 1.00 13.08 12 ILE D N 1
ATOM 3260 C CA . ILE D 1 32 ? 43.084 12.673 85.808 1.00 12.66 12 ILE D CA 1
ATOM 3261 C C . ILE D 1 32 ? 43.451 12.842 87.266 1.00 12.98 12 ILE D C 1
ATOM 3262 O O . ILE D 1 32 ? 44.500 12.362 87.710 1.00 12.94 12 ILE D O 1
ATOM 3267 N N . ALA D 1 33 ? 42.578 13.524 88.012 1.00 12.10 13 ALA D N 1
ATOM 3268 C CA . ALA D 1 33 ? 42.680 13.538 89.462 1.00 12.26 13 ALA D CA 1
ATOM 3269 C C . ALA D 1 33 ? 41.510 12.772 90.055 1.00 12.36 13 ALA D C 1
ATOM 3270 O O . ALA D 1 33 ? 40.436 12.706 89.446 1.00 12.36 13 ALA D O 1
ATOM 3272 N N . HIS D 1 34 ? 41.716 12.192 91.235 1.00 13.17 14 HIS D N 1
ATOM 3273 C CA . HIS D 1 34 ? 40.621 11.613 92.007 1.00 13.36 14 HIS D CA 1
ATOM 3274 C C . HIS D 1 34 ? 41.067 11.237 93.400 1.00 13.43 14 HIS D C 1
ATOM 3275 O O . HIS D 1 34 ? 42.275 11.211 93.676 1.00 12.82 14 HIS D O 1
ATOM 3282 N N . SER D 1 35 ? 40.091 10.955 94.257 1.00 13.99 15 SER D N 1
ATOM 3283 C CA . SER D 1 35 ? 40.339 10.439 95.593 1.00 14.47 15 SER D CA 1
ATOM 3284 C C . SER D 1 35 ? 39.354 9.307 95.822 1.00 15.04 15 SER D C 1
ATOM 3285 O O . SER D 1 35 ? 38.313 9.239 95.161 1.00 16.80 15 SER D O 1
ATOM 3288 N N . PHE D 1 36 ? 39.652 8.445 96.781 1.00 15.44 16 PHE D N 1
ATOM 3289 C CA . PHE D 1 36 ? 38.745 7.336 97.074 1.00 15.61 16 PHE D CA 1
ATOM 3290 C C . PHE D 1 36 ? 38.136 7.452 98.468 1.00 16.63 16 PHE D C 1
ATOM 3291 O O . PHE D 1 36 ? 38.750 8.005 99.371 1.00 17.01 16 PHE D O 1
ATOM 3299 N N . ARG D 1 37 ? 36.956 6.852 98.637 1.00 15.84 17 ARG D N 1
ATOM 3300 C CA . ARG D 1 37 ? 36.262 6.794 99.928 1.00 17.27 17 ARG D CA 1
ATOM 3301 C C . ARG D 1 37 ? 36.353 5.363 100.450 1.00 17.79 17 ARG D C 1
ATOM 3302 O O . ARG D 1 37 ? 35.979 4.422 99.752 1.00 18.26 17 ARG D O 1
ATOM 3310 N N . GLY D 1 38 ? 36.880 5.212 101.664 1.00 18.85 18 GLY D N 1
ATOM 3311 C CA . GLY D 1 38 ? 37.039 3.889 102.277 1.00 20.46 18 GLY D CA 1
ATOM 3312 C C . GLY D 1 38 ? 38.399 3.605 102.891 1.00 22.35 18 GLY D C 1
ATOM 3313 O O . GLY D 1 38 ? 39.437 3.932 102.311 1.00 22.08 18 GLY D O 1
ATOM 3314 N N . ASP D 1 39 ? 38.385 2.982 104.072 1.00 23.88 19 ASP D N 1
ATOM 3315 C CA . ASP D 1 39 ? 39.599 2.637 104.821 1.00 25.40 19 ASP D CA 1
ATOM 3316 C C . ASP D 1 39 ? 40.581 1.832 104.019 1.00 25.58 19 ASP D C 1
ATOM 3317 O O . ASP D 1 39 ? 41.795 1.966 104.188 1.00 26.32 19 ASP D O 1
ATOM 3322 N N . VAL D 1 40 ? 40.044 0.967 103.172 1.00 25.43 20 VAL D N 1
ATOM 3323 C CA . VAL D 1 40 ? 40.845 0.046 102.391 1.00 25.38 20 VAL D CA 1
ATOM 3324 C C . VAL D 1 40 ? 41.885 0.791 101.523 1.00 24.93 20 VAL D C 1
ATOM 3325 O O . VAL D 1 40 ? 42.944 0.247 101.209 1.00 25.38 20 VAL D O 1
ATOM 3329 N N . PHE D 1 41 ? 41.595 2.053 101.204 1.00 23.99 21 PHE D N 1
ATOM 3330 C CA . PHE D 1 41 ? 42.388 2.801 100.232 1.00 22.98 21 PHE D CA 1
ATOM 3331 C C . PHE D 1 41 ? 43.619 3.490 100.803 1.00 22.85 21 PHE D C 1
ATOM 3332 O O . PHE D 1 41 ? 44.504 3.877 100.050 1.00 23.19 21 PHE D O 1
ATOM 3340 N N . GLY D 1 42 ? 43.667 3.637 102.121 1.00 22.44 22 GLY D N 1
ATOM 3341 C CA . GLY D 1 42 ? 44.806 4.229 102.795 1.00 22.43 22 GLY D CA 1
ATOM 3342 C C . GLY D 1 42 ? 45.093 5.632 102.294 1.00 21.97 22 GLY D C 1
ATOM 3343 O O . GLY D 1 42 ? 44.220 6.502 102.367 1.00 21.96 22 GLY D O 1
ATOM 3344 N N . PRO D 1 43 ? 46.319 5.866 101.776 1.00 21.71 23 PRO D N 1
ATOM 3345 C CA . PRO D 1 43 ? 46.657 7.232 101.385 1.00 20.63 23 PRO D CA 1
ATOM 3346 C C . PRO D 1 43 ? 45.941 7.668 100.105 1.00 19.43 23 PRO D C 1
ATOM 3347 O O . PRO D 1 43 ? 45.851 8.860 99.834 1.00 18.61 23 PRO D O 1
ATOM 3351 N N . ALA D 1 44 ? 45.396 6.702 99.363 1.00 18.67 24 ALA D N 1
ATOM 3352 C CA . ALA D 1 44 ? 44.644 6.993 98.167 1.00 17.92 24 ALA D CA 1
ATOM 3353 C C . ALA D 1 44 ? 43.263 7.595 98.497 1.00 17.41 24 ALA D C 1
ATOM 3354 O O . ALA D 1 44 ? 42.501 7.937 97.590 1.00 17.38 24 ALA D O 1
ATOM 3356 N N . GLN D 1 45 ? 42.960 7.758 99.783 1.00 17.83 25 GLN D N 1
ATOM 3357 C CA . GLN D 1 45 ? 41.800 8.555 100.192 1.00 18.28 25 GLN D CA 1
ATOM 3358 C C . GLN D 1 45 ? 42.030 10.050 99.979 1.00 18.05 25 GLN D C 1
ATOM 3359 O O . GLN D 1 45 ? 41.078 10.831 99.928 1.00 19.13 25 GLN D O 1
ATOM 3365 N N . ARG D 1 46 ? 43.298 10.451 99.877 1.00 16.94 26 ARG D N 1
ATOM 3366 C CA . ARG D 1 46 ? 43.660 11.827 99.572 1.00 17.05 26 ARG D CA 1
ATOM 3367 C C . ARG D 1 46 ? 43.484 12.085 98.079 1.00 16.25 26 ARG D C 1
ATOM 3368 O O . ARG D 1 46 ? 43.620 11.179 97.259 1.00 16.42 26 ARG D O 1
ATOM 3376 N N . LEU D 1 47 ? 43.189 13.336 97.725 1.00 15.73 27 LEU D N 1
ATOM 3377 C CA . LEU D 1 47 ? 43.119 13.711 96.309 1.00 15.57 27 LEU D CA 1
ATOM 3378 C C . LEU D 1 47 ? 44.500 13.510 95.693 1.00 15.84 27 LEU D C 1
ATOM 3379 O O . LEU D 1 47 ? 45.497 14.041 96.155 1.00 16.11 27 LEU D O 1
ATOM 3384 N N . HIS D 1 48 ? 44.541 12.700 94.645 1.00 15.93 28 HIS D N 1
ATOM 3385 C CA . HIS D 1 48 ? 45.753 12.468 93.906 1.00 15.59 28 HIS D CA 1
ATOM 3386 C C . HIS D 1 48 ? 45.397 12.374 92.437 1.00 16.21 28 HIS D C 1
ATOM 3387 O O . HIS D 1 48 ? 44.377 12.924 91.991 1.00 17.14 28 HIS D O 1
ATOM 3394 N N . GLY D 1 49 ? 46.234 11.706 91.662 1.00 15.97 29 GLY D N 1
ATOM 3395 C CA . GLY D 1 49 ? 45.906 11.533 90.258 1.00 15.50 29 GLY D CA 1
ATOM 3396 C C . GLY D 1 49 ? 46.524 10.287 89.658 1.00 15.43 29 GLY D C 1
ATOM 3397 O O . GLY D 1 49 ? 47.102 9.421 90.349 1.00 16.30 29 GLY D O 1
ATOM 3398 N N . ALA D 1 50 ? 46.359 10.186 88.357 1.00 13.96 30 ALA D N 1
ATOM 3399 C CA . ALA D 1 50 ? 46.864 9.038 87.620 1.00 14.22 30 ALA D CA 1
ATOM 3400 C C . ALA D 1 50 ? 46.968 9.393 86.173 1.00 13.39 30 ALA D C 1
ATOM 3401 O O . ALA D 1 50 ? 46.177 10.173 85.643 1.00 13.23 30 ALA D O 1
ATOM 3403 N N . THR D 1 51 ? 47.967 8.800 85.531 1.00 12.15 31 THR D N 1
ATOM 3404 C CA . THR D 1 51 ? 47.940 8.658 84.094 1.00 12.02 31 THR D CA 1
ATOM 3405 C C . THR D 1 51 ? 47.456 7.257 83.818 1.00 12.53 31 THR D C 1
ATOM 3406 O O . THR D 1 51 ? 48.027 6.295 84.320 1.00 13.59 31 THR D O 1
ATOM 3410 N N . PHE D 1 52 ? 46.396 7.136 83.039 1.00 12.17 32 PHE D N 1
ATOM 3411 C CA . PHE D 1 52 ? 45.915 5.802 82.669 1.00 12.87 32 PHE D CA 1
ATOM 3412 C C . PHE D 1 52 ? 46.229 5.608 81.205 1.00 12.17 32 PHE D C 1
ATOM 3413 O O . PHE D 1 52 ? 45.741 6.373 80.377 1.00 12.95 32 PHE D O 1
ATOM 3421 N N . LEU D 1 53 ? 47.063 4.622 80.874 1.00 11.69 33 LEU D N 1
ATOM 3422 C CA . LEU D 1 53 ? 47.093 4.122 79.510 1.00 12.59 33 LEU D CA 1
ATOM 3423 C C . LEU D 1 53 ? 45.813 3.327 79.270 1.00 12.27 33 LEU D C 1
ATOM 3424 O O . LEU D 1 53 ? 45.483 2.451 80.076 1.00 13.13 33 LEU D O 1
ATOM 3429 N N . VAL D 1 54 ? 45.105 3.633 78.187 1.00 11.95 34 VAL D N 1
ATOM 3430 C CA . VAL D 1 54 ? 43.795 3.027 77.918 1.00 11.99 34 VAL D CA 1
ATOM 3431 C C . VAL D 1 54 ? 43.884 2.202 76.637 1.00 12.68 34 VAL D C 1
ATOM 3432 O O . VAL D 1 54 ? 44.070 2.746 75.551 1.00 13.44 34 VAL D O 1
ATOM 3436 N N . ASP D 1 55 ? 43.794 0.884 76.797 1.00 12.84 35 ASP D N 1
ATOM 3437 C CA . ASP D 1 55 ? 43.901 -0.045 75.682 1.00 13.08 35 ASP D CA 1
ATOM 3438 C C . ASP D 1 55 ? 42.525 -0.618 75.410 1.00 13.03 35 ASP D C 1
ATOM 3439 O O . ASP D 1 55 ? 41.960 -1.292 76.280 1.00 14.14 35 ASP D O 1
ATOM 3444 N N . ALA D 1 56 ? 42.021 -0.369 74.212 1.00 13.22 36 ALA D N 1
ATOM 3445 C CA . ALA D 1 56 ? 40.720 -0.918 73.806 1.00 13.28 36 ALA D CA 1
ATOM 3446 C C . ALA D 1 56 ? 40.935 -2.043 72.812 1.00 13.60 36 A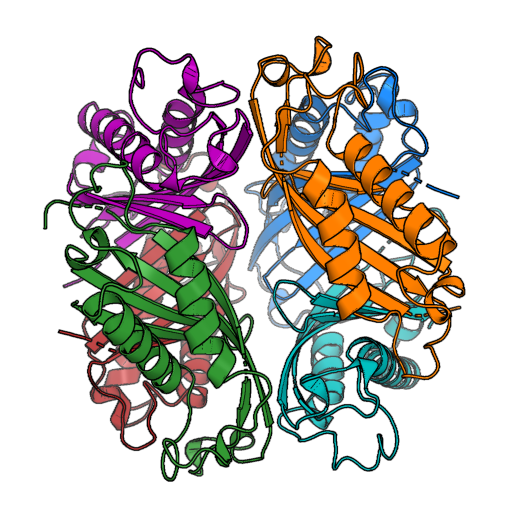LA D C 1
ATOM 3447 O O . ALA D 1 56 ? 41.502 -1.824 71.747 1.00 12.89 36 ALA D O 1
ATOM 3449 N N . THR D 1 57 ? 40.469 -3.234 73.188 1.00 13.81 37 THR D N 1
ATOM 3450 C CA . THR D 1 57 ? 40.549 -4.444 72.380 1.00 14.72 37 THR D CA 1
ATOM 3451 C C . THR D 1 57 ? 39.187 -4.757 71.782 1.00 15.01 37 THR D C 1
ATOM 3452 O O . THR D 1 57 ? 38.194 -4.866 72.518 1.00 15.95 37 THR D O 1
ATOM 3456 N N . PHE D 1 58 ? 39.149 -4.896 70.452 1.00 14.97 38 PHE D N 1
ATOM 3457 C CA . PHE D 1 58 ? 37.906 -5.263 69.742 1.00 15.27 38 PHE D CA 1
ATOM 3458 C C . PHE D 1 58 ? 38.096 -6.658 69.205 1.00 15.27 38 PHE D C 1
ATOM 3459 O O . PHE D 1 58 ? 39.112 -6.943 68.581 1.00 13.89 38 PHE D O 1
ATOM 3467 N N . ARG D 1 59 ? 37.132 -7.548 69.448 1.00 16.19 39 ARG D N 1
ATOM 3468 C CA . ARG D 1 59 ? 37.294 -8.935 68.966 1.00 17.75 39 ARG D CA 1
ATOM 3469 C C . ARG D 1 59 ? 36.184 -9.364 68.027 1.00 17.80 39 ARG D C 1
ATOM 3470 O O . ARG D 1 59 ? 35.042 -8.930 68.163 1.00 17.46 39 ARG D O 1
ATOM 3478 N N . ARG D 1 60 ? 36.529 -10.194 67.054 1.00 17.96 40 ARG D N 1
ATOM 3479 C CA . ARG D 1 60 ? 35.489 -10.806 66.216 1.00 19.30 40 ARG D CA 1
ATOM 3480 C C . ARG D 1 60 ? 35.929 -12.159 65.697 1.00 19.36 40 ARG D C 1
ATOM 3481 O O . ARG D 1 60 ? 37.120 -12.450 65.633 1.00 18.65 40 ARG D O 1
ATOM 3489 N N . GLU D 1 61 ? 34.957 -12.978 65.305 1.00 19.60 41 GLU D N 1
ATOM 3490 C CA . GLU D 1 61 ? 35.252 -14.347 64.857 1.00 20.44 41 GLU D CA 1
ATOM 3491 C C . GLU D 1 61 ? 35.782 -14.432 63.426 1.00 20.63 41 GLU D C 1
ATOM 3492 O O . GLU D 1 61 ? 36.615 -15.278 63.135 1.00 21.31 41 GLU D O 1
ATOM 3498 N N . GLN D 1 62 ? 35.310 -13.546 62.562 1.00 20.85 42 GLN D N 1
ATOM 3499 C CA . GLN D 1 62 ? 35.740 -13.518 61.169 1.00 22.57 42 GLN D CA 1
ATOM 3500 C C . GLN D 1 62 ? 36.100 -12.105 60.755 1.00 21.92 42 GLN D C 1
ATOM 3501 O O . GLN D 1 62 ? 35.391 -11.166 61.101 1.00 21.86 42 GLN D O 1
ATOM 3507 N N . LEU D 1 63 ? 37.200 -11.963 60.017 1.00 21.94 43 LEU D N 1
ATOM 3508 C CA . LEU D 1 63 ? 37.565 -10.673 59.452 1.00 21.56 43 LEU D CA 1
ATOM 3509 C C . LEU D 1 63 ? 36.469 -10.126 58.532 1.00 22.11 43 LEU D C 1
ATOM 3510 O O . LEU D 1 63 ? 35.755 -10.901 57.874 1.00 23.21 43 LEU D O 1
ATOM 3515 N N . ASP D 1 64 ? 36.335 -8.802 58.492 1.00 22.36 44 ASP D N 1
ATOM 3516 C CA . ASP D 1 64 ? 35.336 -8.144 57.642 1.00 22.60 44 ASP D CA 1
ATOM 3517 C C . ASP D 1 64 ? 35.769 -8.134 56.160 1.00 23.13 44 ASP D C 1
ATOM 3518 O O . ASP D 1 64 ? 36.777 -8.746 55.789 1.00 22.82 44 ASP D O 1
ATOM 3523 N N . GLU D 1 65 ? 35.001 -7.440 55.321 1.00 23.83 45 GLU D N 1
ATOM 3524 C CA . GLU D 1 65 ? 35.252 -7.475 53.878 1.00 25.04 45 GLU D CA 1
ATOM 3525 C C . GLU D 1 65 ? 36.571 -6.810 53.463 1.00 24.54 45 GLU D C 1
ATOM 3526 O O . GLU D 1 65 ? 37.118 -7.113 52.397 1.00 24.85 45 GLU D O 1
ATOM 3532 N N . ASP D 1 66 ? 37.081 -5.912 54.309 1.00 23.61 46 ASP D N 1
ATOM 3533 C CA . ASP D 1 66 ? 38.377 -5.282 54.064 1.00 22.45 46 ASP D CA 1
ATOM 3534 C C . ASP D 1 66 ? 39.526 -6.068 54.699 1.00 20.83 46 ASP D C 1
ATOM 3535 O O . ASP D 1 66 ? 40.683 -5.645 54.604 1.00 20.44 46 ASP D O 1
ATOM 3540 N N . ASN D 1 67 ? 39.198 -7.205 55.315 1.00 20.44 47 ASN D N 1
ATOM 3541 C CA . ASN D 1 67 ? 40.173 -8.111 55.949 1.00 19.82 47 ASN D CA 1
ATOM 3542 C C . ASN D 1 67 ? 40.748 -7.575 57.257 1.00 20.19 47 ASN D C 1
ATOM 3543 O O . ASN D 1 67 ? 41.914 -7.828 57.596 1.00 19.44 47 ASN D O 1
ATOM 3548 N N . ILE D 1 68 ? 39.909 -6.855 57.987 1.00 19.77 48 ILE D N 1
ATOM 3549 C CA . ILE D 1 68 ? 40.282 -6.295 59.279 1.00 19.35 48 ILE D CA 1
ATOM 3550 C C . ILE D 1 68 ? 39.210 -6.562 60.340 1.00 19.37 48 ILE D C 1
ATOM 3551 O O . ILE D 1 68 ? 38.079 -6.960 60.032 1.00 19.05 48 ILE D O 1
ATOM 3556 N N . VAL D 1 69 ? 39.583 -6.368 61.606 1.00 18.87 49 VAL D N 1
ATOM 3557 C CA . VAL D 1 69 ? 38.638 -6.496 62.711 1.00 18.56 49 VAL D CA 1
ATOM 3558 C C . VAL D 1 69 ? 37.734 -5.267 62.759 1.00 19.07 49 VAL D C 1
ATOM 3559 O O . VAL D 1 69 ? 36.516 -5.382 62.894 1.00 19.58 49 VAL D O 1
ATOM 3563 N N . VAL D 1 70 ? 38.332 -4.087 62.619 1.00 19.54 50 VAL D N 1
ATOM 3564 C CA . VAL D 1 70 ? 37.574 -2.847 62.653 1.00 20.51 50 VAL D CA 1
ATOM 3565 C C . VAL D 1 70 ? 38.391 -1.761 61.961 1.00 21.70 50 VAL D C 1
ATOM 3566 O O . VAL D 1 70 ? 39.628 -1.824 61.944 1.00 21.31 50 VAL D O 1
ATOM 3570 N N . ASP D 1 71 ? 37.693 -0.811 61.341 1.00 21.35 51 ASP D N 1
ATOM 3571 C CA . ASP D 1 71 ? 38.297 0.420 60.843 1.00 22.31 51 ASP D CA 1
ATOM 3572 C C . ASP D 1 71 ? 39.086 1.080 61.992 1.00 22.25 51 ASP D C 1
ATOM 3573 O O . ASP D 1 71 ? 38.490 1.601 62.954 1.00 21.48 51 ASP D O 1
ATOM 3578 N N . ILE D 1 72 ? 40.415 1.028 61.892 1.00 22.37 52 ILE D N 1
ATOM 3579 C CA . ILE D 1 72 ? 41.312 1.493 62.954 1.00 22.78 52 ILE D CA 1
ATOM 3580 C C . ILE D 1 72 ? 41.274 3.019 63.114 1.00 22.65 52 ILE D C 1
ATOM 3581 O O . ILE D 1 72 ? 41.438 3.546 64.221 1.00 22.90 52 ILE D O 1
ATOM 3586 N N . GLY D 1 73 ? 41.009 3.730 62.024 1.00 22.60 53 GLY D N 1
ATOM 3587 C CA . GLY D 1 73 ? 40.794 5.170 62.103 1.00 22.63 53 GLY D CA 1
ATOM 3588 C C . GLY D 1 73 ? 39.574 5.515 62.940 1.00 22.48 53 GLY D C 1
ATOM 3589 O O . GLY D 1 73 ? 39.628 6.421 63.781 1.00 23.01 53 GLY D O 1
ATOM 3590 N N . LEU D 1 74 ? 38.468 4.798 62.723 1.00 22.07 54 LEU D N 1
ATOM 3591 C CA . LEU D 1 74 ? 37.260 5.021 63.518 1.00 21.37 54 LEU D CA 1
ATOM 3592 C C . LEU D 1 74 ? 37.444 4.513 64.951 1.00 20.80 54 LEU D C 1
ATOM 3593 O O . LEU D 1 74 ? 36.970 5.150 65.889 1.00 20.94 54 LEU D O 1
ATOM 3598 N N . ALA D 1 75 ? 38.127 3.377 65.111 1.00 19.75 55 ALA D N 1
ATOM 3599 C CA . ALA D 1 75 ? 38.435 2.848 66.453 1.00 19.56 55 ALA D CA 1
ATOM 3600 C C . ALA D 1 75 ? 39.196 3.878 67.294 1.00 19.27 55 ALA D C 1
ATOM 3601 O O . ALA D 1 75 ? 38.812 4.152 68.436 1.00 19.27 55 ALA D O 1
ATOM 3603 N N . THR D 1 76 ? 40.271 4.445 66.745 1.00 19.31 56 THR D N 1
ATOM 3604 C CA . THR D 1 76 ? 41.046 5.428 67.498 1.00 19.50 56 THR D CA 1
ATOM 3605 C C . THR D 1 76 ? 40.250 6.728 67.673 1.00 19.95 56 THR D C 1
ATOM 3606 O O . THR D 1 76 ? 40.298 7.356 68.725 1.00 18.92 56 THR D O 1
ATOM 3610 N N . GLN D 1 77 ? 39.501 7.132 66.652 1.00 20.21 57 GLN D N 1
ATOM 3611 C CA . GLN D 1 77 ? 38.693 8.340 66.760 1.00 20.92 57 GLN D CA 1
ATOM 3612 C C . GLN D 1 77 ? 37.666 8.211 67.888 1.00 20.59 57 GLN D C 1
ATOM 3613 O O . GLN D 1 77 ? 37.518 9.114 68.719 1.00 21.62 57 GLN D O 1
ATOM 3619 N N . GLU D 1 78 ? 36.963 7.081 67.924 1.00 19.81 58 GLU D N 1
ATOM 3620 C CA . GLU D 1 78 ? 35.911 6.859 68.909 1.00 20.05 58 GLU D CA 1
ATOM 3621 C C . GLU D 1 78 ? 36.472 6.631 70.318 1.00 19.07 58 GLU D C 1
ATOM 3622 O O . GLU D 1 78 ? 35.928 7.137 71.298 1.00 18.81 58 GLU D O 1
ATOM 3628 N N . LEU D 1 79 ? 37.569 5.883 70.419 1.00 18.32 59 LEU D N 1
ATOM 3629 C CA . LEU D 1 79 ? 38.253 5.778 71.709 1.00 17.39 59 LEU D CA 1
ATOM 3630 C C . LEU D 1 79 ? 38.670 7.175 72.169 1.00 17.30 59 LEU D C 1
ATOM 3631 O O . LEU D 1 79 ? 38.484 7.530 73.343 1.00 16.91 59 LEU D O 1
ATOM 3636 N N . GLY D 1 80 ? 39.228 7.955 71.253 1.00 16.76 60 GLY D N 1
ATOM 3637 C CA . GLY D 1 80 ? 39.653 9.318 71.554 1.00 17.78 60 GLY D CA 1
ATOM 3638 C C . GLY D 1 80 ? 38.526 10.175 72.109 1.00 18.34 60 GLY D C 1
ATOM 3639 O O . GLY D 1 80 ? 38.719 10.941 73.059 1.00 18.76 60 GLY D O 1
ATOM 3640 N N . ALA D 1 81 ? 37.340 10.025 71.525 1.00 18.45 61 ALA D N 1
ATOM 3641 C CA . ALA D 1 81 ? 36.167 10.797 71.930 1.00 18.79 61 ALA D CA 1
ATOM 3642 C C . ALA D 1 81 ? 35.709 10.358 73.307 1.00 18.09 61 ALA D C 1
ATOM 3643 O O . ALA D 1 81 ? 35.413 11.199 74.169 1.00 19.32 61 ALA D O 1
ATOM 3645 N N . VAL D 1 82 ? 35.683 9.046 73.536 1.00 18.26 62 VAL D N 1
ATOM 3646 C CA . VAL D 1 82 ? 35.259 8.519 74.830 1.00 18.78 62 VAL D CA 1
ATOM 3647 C C . VAL D 1 82 ? 36.183 9.009 75.950 1.00 18.72 62 VAL D C 1
ATOM 3648 O O . VAL D 1 82 ? 35.726 9.589 76.941 1.00 19.24 62 VAL D O 1
ATOM 3652 N N . VAL D 1 83 ? 37.485 8.788 75.812 1.00 18.44 63 VAL D N 1
ATOM 3653 C CA . VAL D 1 83 ? 38.402 9.174 76.889 1.00 18.45 63 VAL D CA 1
ATOM 3654 C C . VAL D 1 83 ? 38.627 10.694 76.956 1.00 18.63 63 VAL D C 1
ATOM 3655 O O . VAL D 1 83 ? 38.923 11.243 78.043 1.00 18.67 63 VAL D O 1
ATOM 3659 N N . GLY D 1 84 ? 38.422 11.379 75.829 1.00 18.82 64 GLY D N 1
ATOM 3660 C CA . GLY D 1 84 ? 38.518 12.837 75.774 1.00 19.04 64 GLY D CA 1
ATOM 3661 C C . GLY D 1 84 ? 37.544 13.529 76.722 1.00 18.21 64 GLY D C 1
ATOM 3662 O O . GLY D 1 84 ? 37.815 14.630 77.191 1.00 19.87 64 GLY D O 1
ATOM 3663 N N . ALA D 1 85 ? 36.414 12.888 77.008 1.00 17.38 65 ALA D N 1
ATOM 3664 C CA . ALA D 1 85 ? 35.428 13.456 77.932 1.00 16.94 65 ALA D CA 1
ATOM 3665 C C . ALA D 1 85 ? 35.874 13.320 79.395 1.00 16.60 65 ALA D C 1
ATOM 3666 O O . ALA D 1 85 ? 35.277 13.899 80.303 1.00 17.21 65 ALA D O 1
ATOM 3668 N N . LEU D 1 86 ? 36.936 12.543 79.614 1.00 16.71 66 LEU D N 1
ATOM 3669 C CA . LEU D 1 86 ? 37.448 12.289 80.954 1.00 16.48 66 LEU D CA 1
ATOM 3670 C C . LEU D 1 86 ? 38.772 13.014 81.186 1.00 16.19 66 LEU D C 1
ATOM 3671 O O . LEU D 1 86 ? 39.163 13.256 82.325 1.00 17.29 66 LEU D O 1
ATOM 3676 N N . ASN D 1 87 ? 39.477 13.322 80.112 1.00 15.79 67 ASN D N 1
ATOM 3677 C CA . ASN D 1 87 ? 40.858 13.788 80.212 1.00 15.38 67 ASN D CA 1
ATOM 3678 C C . ASN D 1 87 ? 40.980 15.139 80.888 1.00 15.50 67 ASN D C 1
ATOM 3679 O O . ASN D 1 87 ? 40.109 16.000 80.731 1.00 16.20 67 ASN D O 1
ATOM 3684 N N . TYR D 1 88 ? 42.073 15.323 81.624 1.00 15.03 68 TYR D N 1
ATOM 3685 C CA . TYR D 1 88 ? 42.394 16.603 82.282 1.00 15.77 68 TYR D CA 1
ATOM 3686 C C . TYR D 1 88 ? 41.339 17.098 83.267 1.00 16.29 68 TYR D C 1
ATOM 3687 O O . TYR D 1 88 ? 41.085 18.306 83.382 1.00 16.64 68 TYR D O 1
ATOM 3696 N N . ARG D 1 89 ? 40.725 16.156 83.968 1.00 15.69 69 ARG D N 1
ATOM 3697 C CA . ARG D 1 89 ? 39.641 16.467 84.897 1.00 15.21 69 ARG D CA 1
ATOM 3698 C C . ARG D 1 89 ? 39.855 15.820 86.255 1.00 14.97 69 ARG D C 1
ATOM 3699 O O . ARG D 1 89 ? 40.492 14.776 86.379 1.00 14.17 69 ARG D O 1
ATOM 3707 N N . ASN D 1 90 ? 39.325 16.444 87.289 1.00 14.03 70 ASN D N 1
ATOM 3708 C CA . ASN D 1 90 ? 39.185 15.814 88.580 1.00 13.60 70 ASN D CA 1
ATOM 3709 C C . ASN D 1 90 ? 37.889 15.023 88.582 1.00 13.39 70 ASN D C 1
ATOM 3710 O O . ASN D 1 90 ? 36.795 15.606 88.603 1.00 13.29 70 ASN D O 1
ATOM 3715 N N . LEU D 1 91 ? 37.988 13.696 88.538 1.00 12.79 71 LEU D N 1
ATOM 3716 C CA . LEU D 1 91 ? 36.787 12.897 88.398 1.00 13.21 71 LEU D CA 1
ATOM 3717 C C . LEU D 1 91 ? 35.877 12.988 89.618 1.00 13.29 71 LEU D C 1
ATOM 3718 O O . LEU D 1 91 ? 34.686 12.688 89.504 1.00 13.38 71 LEU D O 1
ATOM 3723 N N . ASP D 1 92 ? 36.407 13.430 90.758 1.00 13.47 72 ASP D N 1
ATOM 3724 C CA . ASP D 1 92 ? 35.580 13.579 91.960 1.00 14.25 72 ASP D CA 1
ATOM 3725 C C . ASP D 1 92 ? 34.469 14.604 91.725 1.00 14.35 72 ASP D C 1
ATOM 3726 O O . ASP D 1 92 ? 33.430 14.561 92.400 1.00 16.00 72 ASP D O 1
ATOM 3731 N N . ASN D 1 93 ? 34.715 15.529 90.797 1.00 14.45 73 ASN D N 1
ATOM 3732 C CA . ASN D 1 93 ? 33.774 16.623 90.524 1.00 15.23 73 ASN D CA 1
ATOM 3733 C C . ASN D 1 93 ? 32.967 16.416 89.254 1.00 15.84 73 ASN D C 1
ATOM 3734 O O . ASN D 1 93 ? 32.164 17.286 88.872 1.00 17.13 73 ASN D O 1
ATOM 3739 N N . GLU D 1 94 ? 33.118 15.250 88.630 1.00 15.72 74 GLU D N 1
ATOM 3740 C CA . GLU D 1 94 ? 32.337 14.922 87.454 1.00 16.67 74 GLU D CA 1
ATOM 3741 C C . GLU D 1 94 ? 30.964 14.372 87.839 1.00 17.13 74 GLU D C 1
ATOM 3742 O O . GLU D 1 94 ? 30.877 13.372 88.544 1.00 17.69 74 GLU D O 1
ATOM 3748 N N . PRO D 1 95 ? 29.879 15.028 87.377 1.00 18.35 75 PRO D N 1
ATOM 3749 C CA . PRO D 1 95 ? 28.539 14.564 87.758 1.00 19.41 75 PRO D CA 1
ATOM 3750 C C . PRO D 1 95 ? 28.272 13.087 87.482 1.00 19.34 75 PRO D C 1
ATOM 3751 O O . PRO D 1 95 ? 27.550 12.436 88.242 1.00 20.33 75 PRO D O 1
ATOM 3755 N N . ASP D 1 96 ? 28.866 12.565 86.412 1.00 19.56 76 ASP D N 1
ATOM 3756 C CA . ASP D 1 96 ? 28.653 11.164 86.047 1.00 20.55 76 ASP D CA 1
ATOM 3757 C C . ASP D 1 96 ? 29.100 10.188 87.124 1.00 20.63 76 ASP D C 1
ATOM 3758 O O . ASP D 1 96 ? 28.592 9.076 87.178 1.00 21.79 76 ASP D O 1
ATOM 3763 N N . PHE D 1 97 ? 30.052 10.603 87.960 1.00 20.20 77 PHE D N 1
ATOM 3764 C CA . PHE D 1 97 ? 30.658 9.727 88.962 1.00 19.87 77 PHE D CA 1
ATOM 3765 C C . PHE D 1 97 ? 30.426 10.190 90.401 1.00 20.08 77 PHE D C 1
ATOM 3766 O O . PHE D 1 97 ? 31.091 9.737 91.316 1.00 21.14 77 PHE D O 1
ATOM 3774 N N . ALA D 1 98 ? 29.449 11.078 90.606 1.00 20.13 78 ALA D N 1
ATOM 3775 C CA . ALA D 1 98 ? 29.172 11.584 91.936 1.00 20.30 78 ALA D CA 1
ATOM 3776 C C . ALA D 1 98 ? 28.964 10.462 92.955 1.00 20.33 78 ALA D C 1
ATOM 3777 O O . ALA D 1 98 ? 28.154 9.554 92.740 1.00 20.95 78 ALA D O 1
ATOM 3779 N N . GLY D 1 99 ? 29.719 10.514 94.050 1.00 20.08 79 GLY D N 1
ATOM 3780 C CA . GLY D 1 99 ? 29.596 9.538 95.126 1.00 20.89 79 GLY D CA 1
ATOM 3781 C C . GLY D 1 99 ? 30.133 8.139 94.853 1.00 20.86 79 GLY D C 1
ATOM 3782 O O . GLY D 1 99 ? 29.981 7.242 95.688 1.00 22.01 79 GLY D O 1
ATOM 3783 N N . VAL D 1 100 ? 30.789 7.956 93.707 1.00 19.53 80 VAL D N 1
ATOM 3784 C CA . VAL D 1 100 ? 31.324 6.643 93.286 1.00 19.14 80 VAL D CA 1
ATOM 3785 C C . VAL D 1 100 ? 32.847 6.655 93.246 1.00 17.41 80 VAL D C 1
ATOM 3786 O O . VAL D 1 100 ? 33.435 7.629 92.768 1.00 17.50 80 VAL D O 1
ATOM 3790 N N . ASN D 1 101 ? 33.472 5.579 93.734 1.00 15.36 81 ASN D N 1
ATOM 3791 C CA . ASN D 1 101 ? 34.931 5.406 93.645 1.00 14.50 81 ASN D CA 1
ATOM 3792 C C . ASN D 1 101 ? 35.332 5.073 92.225 1.00 14.64 81 ASN D C 1
ATOM 3793 O O . ASN D 1 101 ? 34.980 4.011 91.695 1.00 13.85 81 ASN D O 1
ATOM 3798 N N . THR D 1 102 ? 36.088 5.979 91.626 1.00 14.18 82 THR D N 1
ATOM 3799 C CA . THR D 1 102 ? 36.530 5.838 90.233 1.00 13.90 82 THR D CA 1
ATOM 3800 C C . THR D 1 102 ? 37.820 5.017 90.154 1.00 14.31 82 THR D C 1
ATOM 3801 O O . THR D 1 102 ? 38.883 5.492 89.722 1.00 14.86 82 THR D O 1
ATOM 3805 N N . SER D 1 103 ? 37.708 3.771 90.607 1.00 13.72 83 SER D N 1
ATOM 3806 C CA . SER D 1 103 ? 38.819 2.820 90.528 1.00 13.83 83 SER D CA 1
ATOM 3807 C C . SER D 1 103 ? 39.156 2.538 89.067 1.00 14.30 83 SER D C 1
ATOM 3808 O O . SER D 1 103 ? 38.347 2.754 88.188 1.00 14.42 83 SER D O 1
ATOM 3811 N N . THR D 1 104 ? 40.378 2.048 88.851 1.00 14.58 84 THR D N 1
ATOM 3812 C CA . THR D 1 104 ? 40.862 1.672 87.530 1.00 15.05 84 THR D CA 1
ATOM 3813 C C . THR D 1 104 ? 39.872 0.684 86.874 1.00 15.19 84 THR D C 1
ATOM 3814 O O . THR D 1 104 ? 39.462 0.852 85.727 1.00 15.21 84 THR D O 1
ATOM 3818 N N . GLU D 1 105 ? 39.457 -0.319 87.639 1.00 14.98 85 GLU D N 1
ATOM 3819 C CA . GLU D 1 105 ? 38.539 -1.337 87.110 1.00 14.95 85 GLU D CA 1
ATOM 3820 C C . GLU D 1 105 ? 37.146 -0.776 86.783 1.00 14.69 85 GLU D C 1
ATOM 3821 O O . GLU D 1 105 ? 36.546 -1.128 85.763 1.00 15.61 85 GLU D O 1
ATOM 3827 N N . PHE D 1 106 ? 36.638 0.107 87.638 1.00 14.56 86 PHE D N 1
ATOM 3828 C CA . PHE D 1 106 ? 35.349 0.732 87.370 1.00 14.58 86 PHE D CA 1
ATOM 3829 C C . PHE D 1 106 ? 35.396 1.577 86.085 1.00 14.72 86 PHE D C 1
ATOM 3830 O O . PHE D 1 106 ? 34.500 1.500 85.247 1.00 15.56 86 PHE D O 1
ATOM 3838 N N . LEU D 1 107 ? 36.469 2.377 85.937 1.00 14.17 87 LEU D N 1
ATOM 3839 C CA . LEU D 1 107 ? 36.645 3.218 84.755 1.00 13.56 87 LEU D CA 1
ATOM 3840 C C . LEU D 1 107 ? 36.811 2.377 83.483 1.00 13.99 87 LEU D C 1
ATOM 3841 O O . LEU D 1 107 ? 36.380 2.780 82.411 1.00 15.45 87 LEU D O 1
ATOM 3846 N N . ALA D 1 108 ? 37.459 1.218 83.602 1.00 14.29 88 ALA D N 1
ATOM 3847 C CA . ALA D 1 108 ? 37.565 0.314 82.440 1.00 13.91 88 ALA D CA 1
ATOM 3848 C C . ALA D 1 108 ? 36.171 -0.077 81.902 1.00 13.95 88 ALA D C 1
ATOM 3849 O O . ALA D 1 108 ? 35.934 -0.082 80.681 1.00 13.88 88 ALA D O 1
ATOM 3851 N N . LYS D 1 109 ? 35.248 -0.376 82.818 1.00 14.34 89 LYS D N 1
ATOM 3852 C CA . LYS D 1 109 ? 33.872 -0.679 82.416 1.00 15.12 89 LYS D CA 1
ATOM 3853 C C . LYS D 1 109 ? 33.164 0.546 81.849 1.00 15.32 89 LYS D C 1
ATOM 3854 O O . LYS D 1 109 ? 32.476 0.443 80.837 1.00 15.77 89 LYS D O 1
ATOM 3860 N N . VAL D 1 110 ? 33.342 1.709 82.485 1.00 14.81 90 VAL D N 1
ATOM 3861 C CA . VAL D 1 110 ? 32.728 2.942 81.977 1.00 16.09 90 VAL D CA 1
ATOM 3862 C C . VAL D 1 110 ? 33.126 3.153 80.515 1.00 16.08 90 VAL D C 1
ATOM 3863 O O . VAL D 1 110 ? 32.279 3.406 79.659 1.00 17.27 90 VAL D O 1
ATOM 3867 N N . ILE D 1 111 ? 34.420 3.020 80.242 1.00 15.28 91 ILE D N 1
ATOM 3868 C CA . ILE D 1 111 ? 34.948 3.211 78.891 1.00 15.32 91 ILE D CA 1
ATOM 3869 C C . ILE D 1 111 ? 34.485 2.120 77.906 1.00 15.50 91 ILE D C 1
ATOM 3870 O O . ILE D 1 111 ? 34.099 2.421 76.788 1.00 16.18 91 ILE D O 1
ATOM 3875 N N . ALA D 1 112 ? 34.504 0.865 78.357 1.00 15.53 92 ALA D N 1
ATOM 3876 C CA . ALA D 1 112 ? 33.980 -0.249 77.552 1.00 15.64 92 ALA D CA 1
ATOM 3877 C C . ALA D 1 112 ? 32.521 -0.068 77.166 1.00 16.41 92 ALA D C 1
ATOM 3878 O O . ALA D 1 112 ? 32.157 -0.276 76.007 1.00 16.67 92 ALA D O 1
ATOM 3880 N N . ASP D 1 113 ? 31.701 0.337 78.131 1.00 16.66 93 ASP D N 1
ATOM 3881 C CA . ASP D 1 113 ? 30.275 0.514 77.872 1.00 17.23 93 ASP D CA 1
ATOM 3882 C C . ASP D 1 113 ? 30.030 1.691 76.934 1.00 17.26 93 ASP D C 1
ATOM 3883 O O . ASP D 1 113 ? 29.167 1.635 76.057 1.00 17.49 93 ASP D O 1
ATOM 3888 N N . ARG D 1 114 ? 30.811 2.752 77.089 1.00 16.65 94 ARG D N 1
ATOM 3889 C CA . ARG D 1 114 ? 30.664 3.895 76.179 1.00 17.50 94 ARG D CA 1
ATOM 3890 C C . ARG D 1 114 ? 31.100 3.551 74.756 1.00 17.88 94 ARG D C 1
ATOM 3891 O O . ARG D 1 114 ? 30.446 3.964 73.796 1.00 18.65 94 ARG D O 1
ATOM 3899 N N . LEU D 1 115 ? 32.176 2.775 74.613 1.00 18.60 95 LEU D N 1
ATOM 3900 C CA . LEU D 1 115 ? 32.572 2.287 73.289 1.00 18.56 95 LEU D CA 1
ATOM 3901 C C . LEU D 1 115 ? 31.517 1.367 72.664 1.00 19.06 95 LEU D C 1
ATOM 3902 O O . LEU D 1 115 ? 31.259 1.452 71.454 1.00 18.98 95 LEU D O 1
ATOM 3907 N N . ALA D 1 116 ? 30.944 0.485 73.483 1.00 18.93 96 ALA D N 1
ATOM 3908 C CA . ALA D 1 116 ? 29.873 -0.414 73.039 1.00 19.35 96 ALA D CA 1
ATOM 3909 C C . ALA D 1 116 ? 28.693 0.405 72.497 1.00 20.17 96 ALA D C 1
ATOM 3910 O O . ALA D 1 116 ? 28.170 0.095 71.428 1.00 20.45 96 ALA D O 1
ATOM 3912 N N . GLU D 1 117 ? 28.292 1.455 73.218 1.00 20.97 97 GLU D N 1
ATOM 3913 C CA . GLU D 1 117 ? 27.198 2.317 72.749 1.00 22.31 97 GLU D CA 1
ATOM 3914 C C . GLU D 1 117 ? 27.512 2.907 71.382 1.00 22.46 97 GLU D C 1
ATOM 3915 O O . GLU D 1 117 ? 26.639 2.956 70.504 1.00 23.29 97 GLU D O 1
ATOM 3921 N N . ARG D 1 118 ? 28.757 3.331 71.183 1.00 21.97 98 ARG D N 1
ATOM 3922 C CA . ARG D 1 118 ? 29.169 3.881 69.888 1.00 22.73 98 ARG D CA 1
ATOM 3923 C C . ARG D 1 118 ? 29.189 2.835 68.769 1.00 22.87 98 ARG D C 1
ATOM 3924 O O . ARG D 1 118 ? 28.824 3.142 67.630 1.00 22.96 98 ARG D O 1
ATOM 3932 N N . VAL D 1 119 ? 29.618 1.613 69.094 1.00 23.62 99 VAL D N 1
ATOM 3933 C CA . VAL D 1 119 ? 29.547 0.474 68.167 1.00 24.13 99 VAL D CA 1
ATOM 3934 C C . VAL D 1 119 ? 28.099 0.250 67.718 1.00 25.34 99 VAL D C 1
ATOM 3935 O O . VAL D 1 119 ? 27.827 0.144 66.520 1.00 25.64 99 VAL D O 1
ATOM 3939 N N . HIS D 1 120 ? 27.185 0.214 68.683 1.00 26.60 100 HIS D N 1
ATOM 3940 C CA . HIS D 1 120 ? 25.772 -0.051 68.400 1.00 27.95 100 HIS D CA 1
ATOM 3941 C C . HIS D 1 120 ? 25.058 1.064 67.639 1.00 28.74 100 HIS D C 1
ATOM 3942 O O . HIS D 1 120 ? 24.050 0.806 66.972 1.00 29.14 100 HIS D O 1
ATOM 3949 N N . LYS D 1 121 ? 25.573 2.289 67.708 1.00 29.07 101 LYS D N 1
ATOM 3950 C CA . LYS D 1 121 ? 25.025 3.368 66.886 1.00 29.59 101 LYS D CA 1
ATOM 3951 C C . LYS D 1 121 ? 25.708 3.480 65.502 1.00 29.00 101 LYS D C 1
ATOM 3952 O O . LYS D 1 121 ? 25.372 4.356 64.704 1.00 30.14 101 LYS D O 1
ATOM 3958 N N . GLY D 1 122 ? 26.657 2.588 65.226 1.00 28.07 102 GLY D N 1
ATOM 3959 C CA . GLY D 1 122 ? 27.296 2.509 63.917 1.00 27.32 102 GLY D CA 1
ATOM 3960 C C . GLY D 1 122 ? 28.524 3.379 63.734 1.00 26.52 102 GLY D C 1
ATOM 3961 O O . GLY D 1 122 ? 29.036 3.497 62.622 1.00 26.36 102 GLY D O 1
ATOM 3962 N N . ALA D 1 123 ? 29.019 3.967 64.826 1.00 26.14 103 ALA D N 1
ATOM 3963 C CA . ALA D 1 123 ? 30.101 4.955 64.757 1.00 25.56 103 ALA D CA 1
ATOM 3964 C C . ALA D 1 123 ? 31.467 4.354 64.409 1.00 25.51 103 ALA D C 1
ATOM 3965 O O . ALA D 1 123 ? 32.380 5.075 64.016 1.00 25.65 103 ALA D O 1
ATOM 3967 N N . LEU D 1 124 ? 31.603 3.041 64.571 1.00 25.72 104 LEU D N 1
ATOM 3968 C CA . LEU D 1 124 ? 32.837 2.352 64.189 1.00 25.39 104 LEU D CA 1
ATOM 3969 C C . LEU D 1 124 ? 32.670 1.617 62.849 1.00 25.90 104 LEU D C 1
ATOM 3970 O O . LEU D 1 124 ? 33.447 0.717 62.520 1.00 25.88 104 LEU D O 1
ATOM 3975 N N . GLY D 1 125 ? 31.661 2.028 62.080 1.00 26.16 105 GLY D N 1
ATOM 3976 C CA . GLY D 1 125 ? 31.339 1.380 60.813 1.00 25.87 105 GLY D CA 1
ATOM 3977 C C . GLY D 1 125 ? 30.258 0.331 60.957 1.00 26.04 105 GLY D C 1
ATOM 3978 O O . GLY D 1 125 ? 30.052 -0.235 62.034 1.00 25.51 105 GLY D O 1
ATOM 3979 N N . GLU D 1 126 ? 29.540 0.077 59.868 1.00 26.53 106 GLU D N 1
ATOM 3980 C CA . GLU D 1 126 ? 28.506 -0.950 59.888 1.00 26.67 106 GLU D CA 1
ATOM 3981 C C . GLU D 1 126 ? 29.087 -2.339 60.171 1.00 26.63 106 GLU D C 1
ATOM 3982 O O . GLU D 1 126 ? 28.431 -3.164 60.805 1.00 27.33 106 GLU D O 1
ATOM 3988 N N . GLY D 1 127 ? 30.322 -2.572 59.720 1.00 26.55 107 GLY D N 1
ATOM 3989 C CA . GLY D 1 127 ? 31.014 -3.842 59.927 1.00 26.52 107 GLY D CA 1
ATOM 3990 C C . GLY D 1 127 ? 31.269 -4.148 61.392 1.00 26.20 107 GLY D C 1
ATOM 3991 O O . GLY D 1 127 ? 31.270 -5.313 61.807 1.00 26.27 107 GLY D O 1
ATOM 3992 N N . ALA D 1 128 ? 31.464 -3.099 62.186 1.00 25.73 108 ALA D N 1
ATOM 3993 C CA . ALA D 1 128 ? 31.716 -3.283 63.618 1.00 25.08 108 ALA D CA 1
ATOM 3994 C C . ALA D 1 128 ? 30.504 -3.838 64.392 1.00 24.85 108 ALA D C 1
ATOM 3995 O O . ALA D 1 128 ? 30.652 -4.303 65.516 1.00 24.54 108 ALA D O 1
ATOM 3997 N N . ARG D 1 129 ? 29.303 -3.799 63.799 1.00 25.22 109 ARG D N 1
ATOM 3998 C CA . ARG D 1 129 ? 28.139 -4.413 64.458 1.00 25.31 109 ARG D CA 1
ATOM 3999 C C . ARG D 1 129 ? 28.324 -5.928 64.582 1.00 24.88 109 ARG D C 1
ATOM 4000 O O . ARG D 1 129 ? 27.680 -6.573 65.410 1.00 25.97 109 ARG D O 1
ATOM 4008 N N . GLY D 1 130 ? 29.231 -6.473 63.771 1.00 24.32 110 GLY D N 1
ATOM 4009 C CA . GLY D 1 130 ? 29.609 -7.884 63.821 1.00 22.81 110 GLY D CA 1
ATOM 4010 C C . GLY D 1 130 ? 30.650 -8.280 64.868 1.00 22.22 110 GLY D C 1
ATOM 4011 O O . GLY D 1 130 ? 31.003 -9.460 64.972 1.00 22.11 110 GLY D O 1
ATOM 4012 N N . LEU D 1 131 ? 31.138 -7.314 65.648 1.00 21.35 111 LEU D N 1
ATOM 4013 C CA . LEU D 1 131 ? 32.101 -7.649 66.710 1.00 20.22 111 LEU D CA 1
ATOM 4014 C C . LEU D 1 131 ? 31.491 -8.570 67.765 1.00 19.98 111 LEU D C 1
ATOM 4015 O O . LEU D 1 131 ? 30.293 -8.497 68.051 1.00 20.94 111 LEU D O 1
ATOM 4020 N N . ALA D 1 132 ? 32.319 -9.430 68.347 1.00 19.10 112 ALA D N 1
ATOM 4021 C CA . ALA D 1 132 ? 31.877 -10.338 69.407 1.00 18.14 112 ALA D CA 1
ATOM 4022 C C . ALA D 1 132 ? 31.970 -9.720 70.798 1.00 18.26 112 ALA D C 1
ATOM 4023 O O . ALA D 1 132 ? 31.201 -10.059 71.706 1.00 18.03 112 ALA D O 1
ATOM 4025 N N . GLY D 1 133 ? 32.935 -8.825 70.980 1.00 17.20 113 GLY D N 1
ATOM 4026 C CA . GLY D 1 133 ? 33.138 -8.249 72.292 1.00 17.62 113 GLY D CA 1
ATOM 4027 C C . GLY D 1 133 ? 34.268 -7.254 72.335 1.00 17.48 113 GLY D C 1
ATOM 4028 O O . GLY D 1 133 ? 34.912 -6.962 71.319 1.00 17.27 113 GLY D O 1
ATOM 4029 N N . LEU D 1 134 ? 34.480 -6.758 73.551 1.00 17.48 114 LEU D N 1
ATOM 4030 C CA . LEU D 1 134 ? 35.412 -5.672 73.846 1.00 18.48 114 LEU D CA 1
ATOM 4031 C C . LEU D 1 134 ? 36.106 -5.984 75.153 1.00 17.18 114 LEU D C 1
ATOM 4032 O O . LEU D 1 134 ? 35.515 -6.567 76.058 1.00 17.43 114 LEU D O 1
ATOM 4037 N N . THR D 1 135 ? 37.359 -5.533 75.263 1.00 15.41 115 THR D N 1
ATOM 4038 C CA . THR D 1 135 ? 38.077 -5.467 76.545 1.00 15.29 115 THR D CA 1
ATOM 4039 C C . THR D 1 135 ? 38.722 -4.098 76.624 1.00 14.98 115 THR D C 1
ATOM 4040 O O . THR D 1 135 ? 39.285 -3.602 75.643 1.00 15.54 115 THR D O 1
ATOM 4044 N N . VAL D 1 136 ? 38.600 -3.476 77.785 1.00 13.75 116 VAL D N 1
ATOM 4045 C CA . VAL D 1 136 ? 39.315 -2.236 78.033 1.00 13.64 116 VAL D CA 1
ATOM 4046 C C . VAL D 1 136 ? 40.219 -2.467 79.214 1.00 13.74 116 VAL D C 1
ATOM 4047 O O . VAL D 1 136 ? 39.810 -2.978 80.252 1.00 13.32 116 VAL D O 1
ATOM 4051 N N . THR D 1 137 ? 41.491 -2.114 79.006 1.00 12.65 117 THR D N 1
ATOM 4052 C CA . THR D 1 137 ? 42.528 -2.258 80.029 1.00 13.65 117 THR D CA 1
ATOM 4053 C C . THR D 1 137 ? 43.088 -0.873 80.340 1.00 13.22 117 THR D C 1
ATOM 4054 O O . THR D 1 137 ? 43.421 -0.120 79.434 1.00 13.78 117 THR D O 1
ATOM 4058 N N . LEU D 1 138 ? 43.122 -0.533 81.628 1.00 12.89 118 LEU D N 1
ATOM 4059 C CA . LEU D 1 138 ? 43.716 0.746 82.080 1.00 12.80 118 LEU D CA 1
ATOM 4060 C C . LEU D 1 138 ? 44.960 0.455 82.885 1.00 12.55 118 LEU D C 1
ATOM 4061 O O . LEU D 1 138 ? 44.927 -0.334 83.826 1.00 12.73 118 LEU D O 1
ATOM 4066 N N . HIS D 1 139 ? 46.072 1.083 82.502 1.00 12.66 119 HIS D N 1
ATOM 4067 C CA . HIS D 1 139 ? 47.316 0.900 83.245 1.00 12.75 119 HIS D CA 1
ATOM 4068 C C . HIS D 1 139 ? 47.549 2.164 84.062 1.00 12.99 119 HIS D C 1
ATOM 4069 O O . HIS D 1 139 ? 47.733 3.225 83.491 1.00 13.22 119 HIS D O 1
ATOM 4076 N N A GLU D 1 140 ? 47.518 2.020 85.382 0.50 12.71 120 GLU D N 1
ATOM 4077 N N B GLU D 1 140 ? 47.516 2.065 85.381 0.50 12.71 120 GLU D N 1
ATOM 4078 C CA A GLU D 1 140 ? 47.724 3.125 86.335 0.50 12.81 120 GLU D CA 1
ATOM 4079 C CA B GLU D 1 140 ? 47.782 3.247 86.218 0.50 12.85 120 GLU D CA 1
ATOM 4080 C C A GLU D 1 140 ? 49.207 3.434 86.588 0.50 12.66 120 GLU D C 1
ATOM 4081 C C B GLU D 1 140 ? 49.269 3.505 86.422 0.50 12.74 120 GLU D C 1
ATOM 4082 O O A GLU D 1 140 ? 49.557 4.544 87.005 0.50 12.62 120 GLU D O 1
ATOM 4083 O O B GLU D 1 140 ? 49.683 4.640 86.678 0.50 13.02 120 GLU D O 1
ATOM 4094 N N . SER D 1 141 ? 50.070 2.443 86.351 1.00 12.23 121 SER D N 1
ATOM 4095 C CA . SER D 1 141 ? 51.512 2.572 86.569 1.00 12.40 121 SER D CA 1
ATOM 4096 C C . SER D 1 141 ? 52.210 1.423 85.866 1.00 12.54 121 SER D C 1
ATOM 4097 O O . SER D 1 141 ? 51.566 0.628 85.151 1.00 13.63 121 SER D O 1
ATOM 4100 N N . HIS D 1 142 ? 53.509 1.300 86.103 1.00 12.13 122 HIS D N 1
ATOM 4101 C CA . HIS D 1 142 ? 54.257 0.170 85.578 1.00 12.51 122 HIS D CA 1
ATOM 4102 C C . HIS D 1 142 ? 53.997 -1.117 86.361 1.00 13.53 122 HIS D C 1
ATOM 4103 O O . HIS D 1 142 ? 54.435 -2.193 85.949 1.00 14.99 122 HIS D O 1
ATOM 4110 N N . VAL D 1 143 ? 53.287 -1.011 87.477 1.00 13.14 123 VAL D N 1
ATOM 4111 C CA . VAL D 1 143 ? 53.093 -2.178 88.371 1.00 12.81 123 VAL D CA 1
ATOM 4112 C C . VAL D 1 143 ? 51.626 -2.458 88.751 1.00 13.56 123 VAL D C 1
ATOM 4113 O O . VAL D 1 143 ? 51.343 -3.340 89.576 1.00 13.60 123 VAL D O 1
ATOM 4117 N N . ALA D 1 144 ? 50.685 -1.739 88.158 1.00 13.53 124 ALA D N 1
ATOM 4118 C CA . ALA D 1 144 ? 49.253 -1.982 88.413 1.00 13.31 124 ALA D CA 1
ATOM 4119 C C . ALA D 1 144 ? 48.418 -1.654 87.192 1.00 13.79 124 ALA D C 1
ATOM 4120 O O . ALA D 1 144 ? 48.584 -0.595 86.598 1.00 12.88 124 ALA D O 1
ATOM 4122 N N . TRP D 1 145 ? 47.518 -2.559 86.815 1.00 13.28 125 TRP D N 1
ATOM 4123 C CA . TRP D 1 145 ? 46.599 -2.310 85.737 1.00 13.66 125 TRP D CA 1
ATOM 4124 C C . TRP D 1 145 ? 45.302 -3.066 85.985 1.00 13.76 125 TRP D C 1
ATOM 4125 O O . TRP D 1 145 ? 45.237 -3.901 86.885 1.00 16.43 125 TRP D O 1
ATOM 4136 N N . ALA D 1 146 ? 44.260 -2.718 85.252 1.00 12.60 126 ALA D N 1
ATOM 4137 C CA . ALA D 1 146 ? 42.942 -3.304 85.485 1.00 12.89 126 ALA D CA 1
ATOM 4138 C C . ALA D 1 146 ? 42.270 -3.480 84.159 1.00 13.40 126 ALA D C 1
ATOM 4139 O O . ALA D 1 146 ? 42.555 -2.764 83.203 1.00 14.26 126 ALA D O 1
ATOM 4141 N N . SER D 1 147 ? 41.337 -4.422 84.094 1.00 13.67 127 SER D N 1
ATOM 4142 C CA . SER D 1 147 ? 40.615 -4.616 82.842 1.00 14.58 127 SER D CA 1
ATOM 4143 C C . SER D 1 147 ? 39.158 -4.935 83.070 1.00 13.72 127 SER D C 1
ATOM 4144 O O . SER D 1 147 ? 38.768 -5.376 84.158 1.00 13.30 127 SER D O 1
ATOM 4147 N N . TYR D 1 148 ? 38.377 -4.713 82.012 1.00 13.68 128 TYR D N 1
ATOM 4148 C CA . TYR D 1 148 ? 36.979 -5.156 81.986 1.00 13.27 128 TYR D CA 1
ATOM 4149 C C . TYR D 1 148 ? 36.721 -5.739 80.622 1.00 14.16 128 TYR D C 1
ATOM 4150 O O . TYR D 1 148 ? 37.043 -5.119 79.618 1.00 15.02 128 TYR D O 1
ATOM 4159 N N . GLU D 1 149 ? 36.096 -6.925 80.603 1.00 15.12 129 GLU D N 1
ATOM 4160 C CA . GLU D 1 149 ? 35.749 -7.651 79.371 1.00 16.24 129 GLU D CA 1
ATOM 4161 C C . GLU D 1 149 ? 34.234 -7.749 79.279 1.00 15.60 129 GLU D C 1
ATOM 4162 O O . GLU D 1 149 ? 33.593 -8.050 80.284 1.00 15.71 129 GLU D O 1
ATOM 4168 N N . ARG D 1 150 ? 33.671 -7.506 78.101 1.00 15.83 130 ARG D N 1
ATOM 4169 C CA . ARG D 1 150 ? 32.225 -7.696 77.903 1.00 16.63 130 ARG D CA 1
ATOM 4170 C C . ARG D 1 150 ? 31.945 -8.176 76.498 1.00 17.29 130 ARG D C 1
ATOM 4171 O O . ARG D 1 150 ? 32.760 -8.012 75.581 1.00 17.57 130 ARG D O 1
ATOM 4179 N N . ALA D 1 151 ? 30.778 -8.786 76.333 1.00 18.50 131 ALA D N 1
ATOM 4180 C CA . ALA D 1 151 ? 30.312 -9.119 74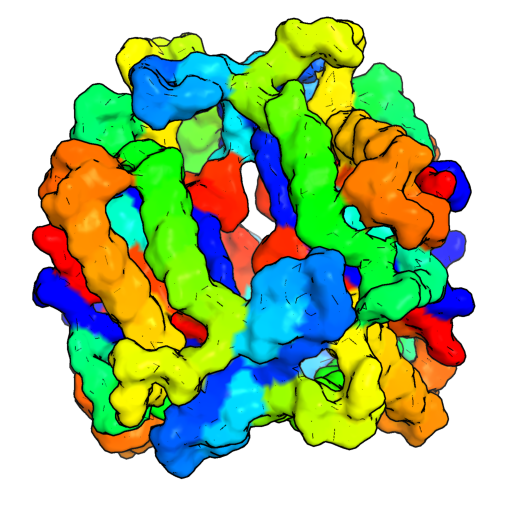.993 1.00 19.59 131 ALA D CA 1
ATOM 4181 C C . ALA D 1 151 ? 29.717 -7.879 74.340 1.00 21.34 131 ALA D C 1
ATOM 4182 O O . ALA D 1 151 ? 29.342 -6.912 75.032 1.00 21.54 131 ALA D O 1
ATOM 4184 N N . LEU D 1 152 ? 29.653 -7.903 73.009 1.00 23.55 132 LEU D N 1
ATOM 4185 C CA . LEU D 1 152 ? 28.866 -6.932 72.265 1.00 26.47 132 LEU D CA 1
ATOM 4186 C C . LEU D 1 152 ? 27.602 -7.611 71.763 1.00 28.04 132 LEU D C 1
ATOM 4187 O O . LEU D 1 152 ? 27.603 -8.804 71.409 1.00 29.49 132 LEU D O 1
ATOM 4193 N N . SER E 1 19 ? 29.178 -12.902 78.607 0.50 26.21 -1 SER E N 1
ATOM 4194 C CA . SER E 1 19 ? 29.356 -12.486 80.033 0.50 25.92 -1 SER E CA 1
ATOM 4195 C C . SER E 1 19 ? 30.663 -11.737 80.287 0.50 25.40 -1 SER E C 1
ATOM 4196 O O . SER E 1 19 ? 31.655 -11.902 79.564 0.50 26.32 -1 SER E O 1
ATOM 4199 N N . HIS E 1 20 ? 30.646 -10.947 81.357 1.00 24.49 0 HIS E N 1
ATOM 4200 C CA . HIS E 1 20 ? 31.633 -9.907 81.619 1.00 22.41 0 HIS E CA 1
ATOM 4201 C C . HIS E 1 20 ? 32.500 -10.262 82.811 1.00 20.33 0 HIS E C 1
ATOM 4202 O O . HIS E 1 20 ? 32.143 -11.109 83.626 1.00 20.24 0 HIS E O 1
ATOM 4217 N N . PHE E 1 22 ? 35.755 -8.427 85.476 1.00 13.52 2 PHE E N 1
ATOM 4218 C CA . PHE E 1 22 ? 36.724 -7.387 85.880 1.00 13.68 2 PHE E CA 1
ATOM 4219 C C . PHE E 1 22 ? 38.003 -8.079 86.320 1.00 13.59 2 PHE E C 1
ATOM 4220 O O . PHE E 1 22 ? 37.974 -9.216 86.822 1.00 14.71 2 PHE E O 1
ATOM 4228 N N . SER E 1 23 ? 39.142 -7.394 86.176 1.00 13.11 3 SER E N 1
ATOM 4229 C CA . SER E 1 23 ? 40.373 -7.889 86.814 1.00 12.88 3 SER E CA 1
ATOM 4230 C C . SER E 1 23 ? 41.274 -6.742 87.198 1.00 12.95 3 SER E C 1
ATOM 4231 O O . SER E 1 23 ? 41.127 -5.641 86.676 1.00 13.75 3 SER E O 1
ATOM 4234 N N . ILE E 1 24 ? 42.200 -7.032 88.105 1.00 12.29 4 ILE E N 1
ATOM 4235 C CA . ILE E 1 24 ? 43.339 -6.153 88.374 1.00 13.29 4 ILE E CA 1
ATOM 4236 C C . ILE E 1 24 ? 44.595 -7.003 88.383 1.00 13.06 4 ILE E C 1
ATOM 4237 O O . ILE E 1 24 ? 44.543 -8.213 88.664 1.00 12.94 4 ILE E O 1
ATOM 4242 N N . THR E 1 25 ? 45.733 -6.388 88.063 1.00 12.26 5 THR E N 1
ATOM 4243 C CA . THR E 1 25 ? 47.003 -7.094 88.009 1.00 12.11 5 THR E CA 1
ATOM 4244 C C . THR E 1 25 ? 48.043 -6.250 88.710 1.00 12.36 5 THR E C 1
ATOM 4245 O O . THR E 1 25 ? 48.103 -5.031 88.504 1.00 12.10 5 THR E O 1
ATOM 4249 N N . VAL E 1 26 ? 48.860 -6.882 89.540 1.00 10.99 6 VAL E N 1
ATOM 4250 C CA . VAL E 1 26 ? 49.963 -6.211 90.203 1.00 11.48 6 VAL E CA 1
ATOM 4251 C C . VAL E 1 26 ? 51.250 -6.952 89.868 1.00 11.49 6 VAL E C 1
ATOM 4252 O O . VAL E 1 26 ? 51.245 -8.175 89.659 1.00 12.66 6 VAL E O 1
ATOM 4256 N N . ARG E 1 27 ? 52.364 -6.211 89.839 1.00 11.38 7 ARG E N 1
ATOM 4257 C CA . ARG E 1 27 ? 53.659 -6.753 89.418 1.00 11.62 7 ARG E CA 1
ATOM 4258 C C . ARG E 1 27 ? 54.693 -6.665 90.525 1.00 12.11 7 ARG E C 1
ATOM 4259 O O . ARG E 1 27 ? 54.861 -5.625 91.160 1.00 13.26 7 ARG E O 1
ATOM 4267 N N . ASP E 1 28 ? 55.430 -7.753 90.688 1.00 11.77 8 ASP E N 1
ATOM 4268 C CA . ASP E 1 28 ? 56.589 -7.857 91.594 1.00 12.48 8 ASP E CA 1
ATOM 4269 C C . ASP E 1 28 ? 57.675 -8.594 90.784 1.00 11.75 8 ASP E C 1
ATOM 4270 O O . ASP E 1 28 ? 57.555 -8.753 89.561 1.00 11.65 8 ASP E O 1
ATOM 4275 N N . HIS E 1 29 ? 58.767 -8.984 91.442 1.00 12.81 9 HIS E N 1
ATOM 4276 C CA . HIS E 1 29 ? 59.807 -9.721 90.743 1.00 12.84 9 HIS E CA 1
ATOM 4277 C C . HIS E 1 29 ? 60.661 -10.514 91.718 1.00 12.29 9 HIS E C 1
ATOM 4278 O O . HIS E 1 29 ? 60.772 -10.178 92.894 1.00 14.16 9 HIS E O 1
ATOM 4285 N N . ILE E 1 30 ? 61.223 -11.595 91.199 1.00 12.72 10 ILE E N 1
ATOM 4286 C CA . ILE E 1 30 ? 62.172 -12.385 91.964 1.00 14.50 10 ILE E CA 1
ATOM 4287 C C . ILE E 1 30 ? 63.418 -12.673 91.146 1.00 13.71 10 ILE E C 1
ATOM 4288 O O . ILE E 1 30 ? 63.424 -12.601 89.916 1.00 12.48 10 ILE E O 1
ATOM 4301 N N . ILE E 1 32 ? 66.401 -15.625 91.116 1.00 14.13 12 ILE E N 1
ATOM 4302 C CA . ILE E 1 32 ? 66.691 -16.970 91.631 1.00 15.70 12 ILE E CA 1
ATOM 4303 C C . ILE E 1 32 ? 67.736 -17.692 90.819 1.00 15.60 12 ILE E C 1
ATOM 4304 O O . ILE E 1 32 ? 68.020 -17.327 89.684 1.00 15.70 12 ILE E O 1
ATOM 4309 N N . ALA E 1 33 ? 68.300 -18.739 91.432 1.00 15.53 13 ALA E N 1
ATOM 4310 C CA . ALA E 1 33 ? 69.156 -19.672 90.727 1.00 15.43 13 ALA E CA 1
ATOM 4311 C C . ALA E 1 33 ? 68.457 -21.029 90.579 1.00 14.76 13 ALA E C 1
ATOM 4312 O O . ALA E 1 33 ? 67.661 -21.406 91.449 1.00 16.54 13 ALA E O 1
ATOM 4314 N N . HIS E 1 34 ? 68.758 -21.715 89.483 1.00 15.59 14 HIS E N 1
ATOM 4315 C CA . HIS E 1 34 ? 68.294 -23.105 89.291 1.00 15.76 14 HIS E CA 1
ATOM 4316 C C . HIS E 1 34 ? 68.985 -23.740 88.093 1.00 16.84 14 HIS E C 1
ATOM 4317 O O . HIS E 1 34 ? 69.641 -23.057 87.321 1.00 16.52 14 HIS E O 1
ATOM 4324 N N . SER E 1 35 ? 68.835 -25.062 87.948 1.00 17.82 15 SER E N 1
ATOM 4325 C CA . SER E 1 35 ? 69.242 -25.774 86.753 1.00 18.77 15 SER E CA 1
ATOM 4326 C C . SER E 1 35 ? 68.114 -26.737 86.380 1.00 19.10 15 SER E C 1
ATOM 4327 O O . SER E 1 35 ? 67.291 -27.066 87.236 1.00 20.00 15 SER E O 1
ATOM 4330 N N . PHE E 1 36 ? 68.103 -27.185 85.125 1.00 19.50 16 PHE E N 1
ATOM 4331 C CA . PHE E 1 36 ? 67.073 -28.120 84.663 1.00 20.49 16 PHE E CA 1
ATOM 4332 C C . PHE E 1 36 ? 67.617 -29.508 84.346 1.00 21.29 16 PHE E C 1
ATOM 4333 O O . PHE E 1 36 ? 68.771 -29.665 83.910 1.00 21.88 16 PHE E O 1
ATOM 4341 N N A ARG E 1 37 ? 66.774 -30.513 84.550 0.50 21.42 17 ARG E N 1
ATOM 4342 N N B ARG E 1 37 ? 66.748 -30.499 84.555 0.50 21.51 17 ARG E N 1
ATOM 4343 C CA A ARG E 1 37 ? 67.166 -31.898 84.355 0.50 22.08 17 ARG E CA 1
ATOM 4344 C CA B ARG E 1 37 ? 67.043 -31.911 84.326 0.50 22.26 17 ARG E CA 1
ATOM 4345 C C A ARG E 1 37 ? 66.576 -32.411 83.049 0.50 22.33 17 ARG E C 1
ATOM 4346 C C B ARG E 1 37 ? 66.551 -32.320 82.955 0.50 22.49 17 ARG E C 1
ATOM 4347 O O A ARG E 1 37 ? 65.352 -32.382 82.865 0.50 22.11 17 ARG E O 1
ATOM 4348 O O B ARG E 1 37 ? 65.365 -32.171 82.639 0.50 22.29 17 ARG E O 1
ATOM 4363 N N . GLY E 1 38 ? 67.446 -32.852 82.140 1.00 22.72 18 GLY E N 1
ATOM 4364 C CA . GLY E 1 38 ? 67.044 -33.378 80.849 0.50 23.16 18 GLY E CA 1
ATOM 4365 C C . GLY E 1 38 ? 67.772 -32.750 79.683 1.00 24.52 18 GLY E C 1
ATOM 4366 O O . GLY E 1 38 ? 67.929 -31.527 79.624 1.00 23.57 18 GLY E O 1
ATOM 4367 N N . ASP E 1 39 ? 68.201 -33.596 78.744 1.00 25.39 19 ASP E N 1
ATOM 4368 C CA . ASP E 1 39 ? 68.889 -33.189 77.504 1.00 26.17 19 ASP E CA 1
ATOM 4369 C C . ASP E 1 39 ? 68.129 -32.123 76.700 1.00 26.46 19 ASP E C 1
ATOM 4370 O O . ASP E 1 39 ? 68.734 -31.344 75.960 1.00 27.24 19 ASP E O 1
ATOM 4375 N N . VAL E 1 40 ? 66.803 -32.093 76.848 1.00 26.29 20 VAL E N 1
ATOM 4376 C CA . VAL E 1 40 ? 65.963 -31.128 76.138 1.00 26.31 20 VAL E CA 1
ATOM 4377 C C . VAL E 1 40 ? 66.359 -29.676 76.472 1.00 25.84 20 VAL E C 1
ATOM 4378 O O . VAL E 1 40 ? 66.242 -28.781 75.627 1.00 25.98 20 VAL E O 1
ATOM 4382 N N . PHE E 1 41 ? 66.886 -29.478 77.677 1.00 24.78 21 PHE E N 1
ATOM 4383 C CA . PHE E 1 41 ? 67.193 -28.132 78.158 1.00 24.42 21 PHE E CA 1
ATOM 4384 C C . PHE E 1 41 ? 68.532 -27.582 77.693 1.00 24.19 21 PHE E C 1
ATOM 4385 O O . PHE E 1 41 ? 68.820 -26.412 77.926 1.00 24.79 21 PHE E O 1
ATOM 4393 N N . GLY E 1 42 ? 69.345 -28.416 77.044 1.00 24.04 22 GLY E N 1
ATOM 4394 C CA . GLY E 1 42 ? 70.624 -27.971 76.483 1.00 23.19 22 GLY E CA 1
ATOM 4395 C C . GLY E 1 42 ? 71.505 -27.280 77.509 1.00 22.47 22 GLY E C 1
ATOM 4396 O O . GLY E 1 42 ? 71.745 -27.822 78.575 1.00 21.97 22 GLY E O 1
ATOM 4397 N N . PRO E 1 43 ? 71.976 -26.052 77.201 1.00 22.30 23 PRO E N 1
ATOM 4398 C CA . PRO E 1 43 ? 72.839 -25.348 78.157 1.00 22.56 23 PRO E CA 1
ATOM 4399 C C . PRO E 1 43 ? 72.148 -25.020 79.487 1.00 21.65 23 PRO E C 1
ATOM 4400 O O . PRO E 1 43 ? 72.821 -24.822 80.488 1.00 21.12 23 PRO E O 1
ATOM 4404 N N . ALA E 1 44 ? 70.812 -25.001 79.505 1.00 20.88 24 ALA E N 1
ATOM 4405 C CA . ALA E 1 44 ? 70.091 -24.716 80.739 1.00 20.27 24 ALA E CA 1
ATOM 4406 C C . ALA E 1 44 ? 70.134 -25.853 81.759 1.00 19.93 24 ALA E C 1
ATOM 4407 O O . ALA E 1 44 ? 69.576 -25.765 82.848 1.00 19.62 24 ALA E O 1
ATOM 4409 N N . GLN E 1 45 ? 70.822 -26.935 81.398 1.00 19.86 25 GLN E N 1
ATOM 4410 C CA . GLN E 1 45 ? 71.101 -27.980 82.357 1.00 19.51 25 GLN E CA 1
ATOM 4411 C C . GLN E 1 45 ? 72.158 -27.558 83.388 1.00 19.13 25 GLN E C 1
ATOM 4412 O O . GLN E 1 45 ? 72.261 -28.161 84.451 1.00 18.38 25 GLN E O 1
ATOM 4418 N N . 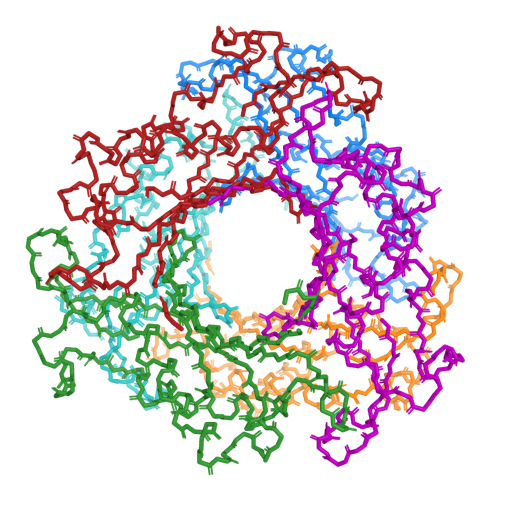ARG E 1 46 ? 72.942 -26.530 83.063 1.00 19.05 26 ARG E N 1
ATOM 4419 C CA . ARG E 1 46 ? 73.925 -26.002 84.010 1.00 19.98 26 ARG E CA 1
ATOM 4420 C C . ARG E 1 46 ? 73.240 -25.171 85.077 1.00 19.60 26 ARG E C 1
ATOM 4421 O O . ARG E 1 46 ? 72.193 -24.584 84.824 1.00 18.78 26 ARG E O 1
ATOM 4429 N N . LEU E 1 47 ? 73.820 -25.098 86.267 1.00 18.15 27 LEU E N 1
ATOM 4430 C CA . LEU E 1 47 ? 73.340 -24.156 87.271 1.00 18.14 27 LEU E CA 1
ATOM 4431 C C . LEU E 1 47 ? 73.466 -22.719 86.737 1.00 17.34 27 LEU E C 1
ATOM 4432 O O . LEU E 1 47 ? 74.553 -22.248 86.408 1.00 18.25 27 LEU E O 1
ATOM 4437 N N . HIS E 1 48 ? 72.326 -22.043 86.634 1.00 16.59 28 HIS E N 1
ATOM 4438 C CA . HIS E 1 48 ? 72.286 -20.660 86.228 1.00 16.22 28 HIS E CA 1
ATOM 4439 C C . HIS E 1 48 ? 71.188 -19.958 87.052 1.00 15.51 28 HIS E C 1
ATOM 4440 O O . HIS E 1 48 ? 70.920 -20.300 88.213 1.00 15.15 28 HIS E O 1
ATOM 4447 N N . GLY E 1 49 ? 70.567 -18.937 86.468 1.00 15.91 29 GLY E N 1
ATOM 4448 C CA . GLY E 1 49 ? 69.520 -18.246 87.191 1.00 15.27 29 GLY E CA 1
ATOM 4449 C C . GLY E 1 49 ? 68.800 -17.302 86.271 1.00 14.89 29 GLY E C 1
ATOM 4450 O O . GLY E 1 49 ? 69.069 -17.257 85.083 1.00 15.52 29 GLY E O 1
ATOM 4451 N N . ALA E 1 50 ? 67.853 -16.576 86.848 1.00 14.30 30 ALA E N 1
ATOM 4452 C CA . ALA E 1 50 ? 66.973 -15.691 86.087 1.00 14.94 30 ALA E CA 1
ATOM 4453 C C . ALA E 1 50 ? 66.334 -14.660 86.992 1.00 13.95 30 ALA E C 1
ATOM 4454 O O . ALA E 1 50 ? 66.240 -14.834 88.213 1.00 13.09 30 ALA E O 1
ATOM 4456 N N . THR E 1 51 ? 65.874 -13.584 86.342 1.00 12.98 31 THR E N 1
ATOM 4457 C CA . THR E 1 51 ? 64.953 -12.630 86.939 1.00 12.57 31 THR E CA 1
ATOM 4458 C C . THR E 1 51 ? 63.605 -12.961 86.351 1.00 12.09 31 THR E C 1
ATOM 4459 O O . THR E 1 51 ? 63.490 -13.083 85.130 1.00 12.46 31 THR E O 1
ATOM 4463 N N . PHE E 1 52 ? 62.602 -13.138 87.218 1.00 12.25 32 PHE E N 1
ATOM 4464 C CA . PHE E 1 52 ? 61.224 -13.287 86.761 1.00 12.83 32 PHE E CA 1
ATOM 4465 C C . PHE E 1 52 ? 60.399 -12.095 87.249 1.00 12.41 32 PHE E C 1
ATOM 4466 O O . PHE E 1 52 ? 60.255 -11.872 88.463 1.00 12.57 32 PHE E O 1
ATOM 4474 N N . LEU E 1 53 ? 59.831 -11.356 86.298 1.00 11.94 33 LEU E N 1
ATOM 4475 C CA . LEU E 1 53 ? 58.755 -10.391 86.612 1.00 12.54 33 LEU E CA 1
ATOM 4476 C C . LEU E 1 53 ? 57.541 -11.253 86.895 1.00 13.35 33 LEU E C 1
ATOM 4477 O O . LEU E 1 53 ? 57.262 -12.184 86.150 1.00 14.13 33 LEU E O 1
ATOM 4482 N N . VAL E 1 54 ? 56.860 -10.964 87.986 1.00 12.05 34 VAL E N 1
ATOM 4483 C CA . VAL E 1 54 ? 55.723 -11.784 88.424 1.00 12.22 34 VAL E CA 1
ATOM 4484 C C . VAL E 1 54 ? 54.497 -10.911 88.462 1.00 12.56 34 VAL E C 1
ATOM 4485 O O . VAL E 1 54 ? 54.407 -9.994 89.283 1.00 11.72 34 VAL E O 1
ATOM 4489 N N . ASP E 1 55 ? 53.553 -11.215 87.562 1.00 12.03 35 ASP E N 1
ATOM 4490 C CA . ASP E 1 55 ? 52.280 -10.485 87.475 1.00 12.52 35 ASP E CA 1
ATOM 4491 C C . ASP E 1 55 ? 51.161 -11.353 88.006 1.00 12.58 35 ASP E C 1
ATOM 4492 O O . ASP E 1 55 ? 50.946 -12.469 87.512 1.00 14.15 35 ASP E O 1
ATOM 4497 N N . ALA E 1 56 ? 50.460 -10.861 89.010 1.00 12.69 36 ALA E N 1
ATOM 4498 C CA . ALA E 1 56 ? 49.337 -11.603 89.572 1.00 12.21 36 ALA E CA 1
ATOM 4499 C C . ALA E 1 56 ? 48.064 -10.895 89.192 1.00 12.43 36 ALA E C 1
ATOM 4500 O O . ALA E 1 56 ? 47.893 -9.717 89.528 1.00 11.97 36 ALA E O 1
ATOM 4502 N N . THR E 1 57 ? 47.194 -11.593 88.458 1.00 11.88 37 THR E N 1
ATOM 4503 C CA . THR E 1 57 ? 45.893 -11.087 88.034 1.00 12.59 37 THR E CA 1
ATOM 4504 C C . THR E 1 57 ? 44.799 -11.726 88.869 1.00 13.01 37 THR E C 1
ATOM 4505 O O . THR E 1 57 ? 44.760 -12.955 88.991 1.00 14.16 37 THR E O 1
ATOM 4509 N N . PHE E 1 58 ? 43.917 -10.893 89.411 1.00 13.66 38 PHE E N 1
ATOM 4510 C CA . PHE E 1 58 ? 42.773 -11.344 90.204 1.00 13.92 38 PHE E CA 1
ATOM 4511 C C . PHE E 1 58 ? 41.536 -10.916 89.445 1.00 14.71 38 PHE E C 1
ATOM 4512 O O . PHE E 1 58 ? 41.414 -9.750 89.042 1.00 13.94 38 PHE E O 1
ATOM 4520 N N . ARG E 1 59 ? 40.602 -11.836 89.214 1.00 15.28 39 ARG E N 1
ATOM 4521 C CA . ARG E 1 59 ? 39.415 -11.463 88.475 1.00 15.82 39 ARG E CA 1
ATOM 4522 C C . ARG E 1 59 ? 38.140 -11.756 89.238 1.00 14.95 39 ARG E C 1
ATOM 4523 O O . ARG E 1 59 ? 38.095 -12.677 90.050 1.00 14.94 39 ARG E O 1
ATOM 4531 N N . ARG E 1 60 ? 37.130 -10.920 89.001 1.00 15.12 40 ARG E N 1
ATOM 4532 C CA . ARG E 1 60 ? 35.816 -11.127 89.618 1.00 15.99 40 ARG E CA 1
ATOM 4533 C C . ARG E 1 60 ? 34.703 -10.593 88.740 1.00 16.36 40 ARG E C 1
ATOM 4534 O O . ARG E 1 60 ? 34.903 -9.696 87.913 1.00 14.53 40 ARG E O 1
ATOM 4542 N N . GLU E 1 61 ? 33.510 -11.164 88.901 1.00 16.29 41 GLU E N 1
ATOM 4543 C CA . GLU E 1 61 ? 32.421 -10.819 87.997 1.00 16.50 41 GLU E CA 1
ATOM 4544 C C . GLU E 1 61 ? 31.758 -9.509 88.370 1.00 16.79 41 GLU E C 1
ATOM 4545 O O . GLU E 1 61 ? 31.249 -8.817 87.500 1.00 17.83 41 GLU E O 1
ATOM 4551 N N A GLN E 1 62 ? 31.743 -9.186 89.656 0.50 17.47 42 GLN E N 1
ATOM 4552 N N B GLN E 1 62 ? 31.783 -9.198 89.666 0.50 17.29 42 GLN E N 1
ATOM 4553 C CA A GLN E 1 62 ? 31.154 -7.922 90.102 0.50 18.15 42 GLN E CA 1
ATOM 4554 C CA B GLN E 1 62 ? 31.134 -8.005 90.228 0.50 18.00 42 GLN E CA 1
ATOM 4555 C C A GLN E 1 62 ? 32.042 -7.275 91.151 0.50 18.22 42 GLN E C 1
ATOM 4556 C C B GLN E 1 62 ? 32.105 -7.283 91.153 0.50 18.05 42 GLN E C 1
ATOM 4557 O O A GLN E 1 62 ? 32.583 -7.954 92.022 0.50 18.25 42 GLN E O 1
ATOM 4558 O O B GLN E 1 62 ? 32.779 -7.927 91.948 0.50 18.11 42 GLN E O 1
ATOM 4569 N N . LEU E 1 63 ? 32.160 -5.955 91.062 1.00 18.30 43 LEU E N 1
ATOM 4570 C CA . LEU E 1 63 ? 32.954 -5.158 91.990 1.00 18.44 43 LEU E CA 1
ATOM 4571 C C . LEU E 1 63 ? 32.415 -5.280 93.403 1.00 18.91 43 LEU E C 1
ATOM 4572 O O . LEU E 1 63 ? 31.197 -5.438 93.603 1.00 19.14 43 LEU E O 1
ATOM 4577 N N . ASP E 1 64 ? 33.314 -5.202 94.379 1.00 19.46 44 ASP E N 1
ATOM 4578 C CA . ASP E 1 64 ? 32.904 -5.311 95.776 1.00 20.61 44 ASP E CA 1
ATOM 4579 C C . ASP E 1 64 ? 32.284 -3.995 96.263 1.00 21.31 44 ASP E C 1
ATOM 4580 O O . ASP E 1 64 ? 32.050 -3.082 95.466 1.00 21.06 44 ASP E O 1
ATOM 4585 N N . GLU E 1 65 ? 32.009 -3.901 97.561 1.00 22.36 45 GLU E N 1
ATOM 4586 C CA . GLU E 1 65 ? 31.302 -2.735 98.082 1.00 23.24 45 GLU E CA 1
ATOM 4587 C C . GLU E 1 65 ? 32.151 -1.461 98.103 1.00 22.27 45 GLU E C 1
ATOM 4588 O O . GLU E 1 65 ? 31.614 -0.367 98.211 1.00 22.72 45 GLU E O 1
ATOM 4594 N N . ASP E 1 66 ? 33.465 -1.608 97.950 1.00 20.30 46 ASP E N 1
ATOM 4595 C CA . ASP E 1 66 ? 34.356 -0.447 97.796 1.00 19.74 46 ASP E CA 1
ATOM 4596 C C . ASP E 1 66 ? 34.554 -0.045 96.326 1.00 18.45 46 ASP E C 1
ATOM 4597 O O . ASP E 1 66 ? 35.269 0.898 96.021 1.00 17.50 46 ASP E O 1
ATOM 4602 N N . ASN E 1 67 ? 33.865 -0.754 95.435 1.00 17.15 47 ASN E N 1
ATOM 4603 C CA . ASN E 1 67 ? 33.913 -0.552 93.983 1.00 16.60 47 ASN E CA 1
ATOM 4604 C C . ASN E 1 67 ? 35.207 -1.049 93.335 1.00 16.25 47 ASN E C 1
ATOM 4605 O O . ASN E 1 67 ? 35.676 -0.481 92.329 1.00 16.37 47 ASN E O 1
ATOM 4610 N N . ILE E 1 68 ? 35.777 -2.110 93.901 1.00 17.00 48 ILE E N 1
ATOM 4611 C CA . ILE E 1 68 ? 37.040 -2.659 93.398 1.00 16.55 48 ILE E CA 1
ATOM 4612 C C . ILE E 1 68 ? 37.005 -4.173 93.285 1.00 16.26 48 ILE E C 1
ATOM 4613 O O . ILE E 1 68 ? 36.073 -4.825 93.781 1.00 16.78 48 ILE E O 1
ATOM 4618 N N A VAL E 1 69 ? 38.049 -4.718 92.664 0.50 14.64 49 VAL E N 1
ATOM 4619 N N B VAL E 1 69 ? 37.989 -4.747 92.606 0.50 16.93 49 VAL E N 1
ATOM 4620 C CA A VAL E 1 69 ? 38.220 -6.154 92.488 0.50 13.47 49 VAL E CA 1
ATOM 4621 C CA B VAL E 1 69 ? 38.105 -6.193 92.585 0.50 17.79 49 VAL E CA 1
ATOM 4622 C C A VAL E 1 69 ? 38.770 -6.769 93.771 0.50 14.37 49 VAL E C 1
ATOM 4623 C C B VAL E 1 69 ? 38.750 -6.555 93.913 0.50 18.12 49 VAL E C 1
ATOM 4624 O O A VAL E 1 69 ? 38.295 -7.821 94.228 0.50 14.50 49 VAL E O 1
ATOM 4625 O O B VAL E 1 69 ? 38.185 -7.293 94.723 0.50 18.41 49 VAL E O 1
ATOM 4632 N N A VAL E 1 70 ? 39.778 -6.112 94.340 0.50 14.81 50 VAL E N 1
ATOM 4633 N N B VAL E 1 70 ? 39.943 -6.005 94.111 0.50 18.50 50 VAL E N 1
ATOM 4634 C CA A VAL E 1 70 ? 40.413 -6.573 95.565 0.50 15.37 50 VAL E CA 1
ATOM 4635 C CA B VAL E 1 70 ? 40.642 -6.022 95.384 0.50 18.79 50 VAL E CA 1
ATOM 4636 C C A VAL E 1 70 ? 41.218 -5.437 96.207 0.50 15.84 50 VAL E C 1
ATOM 4637 C C B VAL E 1 70 ? 41.509 -4.753 95.417 0.50 19.47 50 VAL E C 1
ATOM 4638 O O A VAL E 1 70 ? 41.675 -4.513 95.513 0.50 15.46 50 VAL E O 1
ATOM 4639 O O B VAL E 1 70 ? 41.938 -4.272 94.371 0.50 18.95 50 VAL E O 1
ATOM 4646 N N A ASP E 1 71 ? 41.347 -5.491 97.529 0.50 16.40 51 ASP E N 1
ATOM 4647 N N B ASP E 1 71 ? 41.752 -4.209 96.605 0.50 20.34 51 ASP E N 1
ATOM 4648 C CA A ASP E 1 71 ? 42.226 -4.585 98.258 0.50 17.49 51 ASP E CA 1
ATOM 4649 C CA B ASP E 1 71 ? 42.612 -3.039 96.712 0.50 21.62 51 ASP E CA 1
ATOM 4650 C C A ASP E 1 71 ? 43.609 -4.626 97.598 0.50 18.29 51 ASP E C 1
ATOM 4651 C C B ASP E 1 71 ? 44.015 -3.402 96.298 0.50 22.20 51 ASP E C 1
ATOM 4652 O O A ASP E 1 71 ? 44.376 -5.562 97.809 0.50 18.32 51 ASP E O 1
ATOM 4653 O O B ASP E 1 71 ? 44.473 -4.528 96.486 0.50 22.09 51 ASP E O 1
ATOM 4662 N N A ILE E 1 72 ? 43.934 -3.623 96.788 0.50 19.73 52 ILE E N 1
ATOM 4663 N N B ILE E 1 72 ? 44.734 -2.443 95.753 0.50 22.84 52 ILE E N 1
ATOM 4664 C CA A ILE E 1 72 ? 45.177 -3.662 96.000 0.50 20.80 52 ILE E CA 1
ATOM 4665 C CA B ILE E 1 72 ? 46.105 -2.759 95.434 0.50 23.91 52 ILE E CA 1
ATOM 4666 C C A ILE E 1 72 ? 46.453 -3.676 96.859 0.50 21.92 52 ILE E C 1
ATOM 4667 C C B ILE E 1 72 ? 46.908 -3.168 96.683 0.50 24.14 52 ILE E C 1
ATOM 4668 O O A ILE E 1 72 ? 47.431 -4.352 96.555 0.50 22.08 52 ILE E O 1
ATOM 4669 O O B ILE E 1 72 ? 47.956 -3.791 96.523 0.50 24.06 52 ILE E O 1
ATOM 4678 N N . GLY E 1 73 ? 46.432 -2.873 97.909 1.00 23.98 53 GLY E N 1
ATOM 4679 C CA . GLY E 1 73 ? 47.359 -2.959 99.035 1.00 24.03 53 GLY E CA 1
ATOM 4680 C C . GLY E 1 73 ? 47.597 -4.346 99.569 1.00 24.61 53 GLY E C 1
ATOM 4681 O O . GLY E 1 73 ? 48.758 -4.787 99.674 1.00 24.60 53 GLY E O 1
ATOM 4682 N N . LEU E 1 74 ? 46.513 -5.047 99.902 1.00 24.00 54 LEU E N 1
ATOM 4683 C CA . LEU E 1 74 ? 46.647 -6.406 100.398 1.00 24.50 54 LEU E CA 1
ATOM 4684 C C . LEU E 1 74 ? 47.153 -7.292 99.269 1.00 23.71 54 LEU E C 1
ATOM 4685 O O . LEU E 1 74 ? 47.953 -8.177 99.514 1.00 24.84 54 LEU E O 1
ATOM 4690 N N . ALA E 1 75 ? 46.678 -7.039 98.048 1.00 24.09 55 ALA E N 1
ATOM 4691 C CA . ALA E 1 75 ? 47.130 -7.763 96.841 1.00 22.69 55 ALA E CA 1
ATOM 4692 C C . ALA E 1 75 ? 48.640 -7.647 96.613 1.00 22.54 55 ALA E C 1
ATOM 4693 O O . ALA E 1 75 ? 49.319 -8.659 96.471 1.00 21.93 55 ALA E O 1
ATOM 4695 N N . THR E 1 76 ? 49.149 -6.419 96.590 1.00 22.19 56 THR E N 1
ATOM 4696 C CA . THR E 1 76 ? 50.583 -6.176 96.420 1.00 22.09 56 THR E CA 1
ATOM 4697 C C . THR E 1 76 ? 51.364 -6.746 97.610 1.00 21.37 56 THR E C 1
ATOM 4698 O O . THR E 1 76 ? 52.386 -7.401 97.411 1.00 20.78 56 THR E O 1
ATOM 4702 N N . GLN E 1 77 ? 50.874 -6.544 98.839 1.00 21.37 57 GLN E N 1
ATOM 4703 C CA . GLN E 1 77 ? 51.478 -7.173 100.024 1.00 22.36 57 GLN E CA 1
ATOM 4704 C C . GLN E 1 77 ? 51.538 -8.701 99.956 1.00 21.75 57 GLN E C 1
ATOM 4705 O O . GLN E 1 77 ? 52.574 -9.302 100.241 1.00 21.68 57 GLN E O 1
ATOM 4711 N N . GLU E 1 78 ? 50.407 -9.326 99.609 1.00 21.57 58 GLU E N 1
ATOM 4712 C CA . GLU E 1 78 ? 50.327 -10.781 99.563 1.00 22.20 58 GLU E CA 1
ATOM 4713 C C . GLU E 1 78 ? 51.176 -11.375 98.450 1.00 20.66 58 GLU E C 1
ATOM 4714 O O . GLU E 1 78 ? 51.835 -12.407 98.648 1.00 20.65 58 GLU E O 1
ATOM 4720 N N . LEU E 1 79 ? 51.203 -10.706 97.298 1.00 20.07 59 LEU E N 1
ATOM 4721 C CA . LEU E 1 79 ? 52.108 -11.138 96.248 1.00 18.57 59 LEU E CA 1
ATOM 4722 C C . LEU E 1 79 ? 53.543 -11.076 96.784 1.00 18.57 59 LEU E C 1
ATOM 4723 O O . LEU E 1 79 ? 54.305 -12.018 96.603 1.00 18.41 59 LEU E O 1
ATOM 4728 N N . GLY E 1 80 ? 53.867 -9.984 97.491 1.00 19.24 60 GLY E N 1
ATOM 4729 C CA . GLY E 1 80 ? 55.199 -9.781 98.078 1.00 20.25 60 GLY E CA 1
ATOM 4730 C C . GLY E 1 80 ? 55.553 -10.895 99.048 1.00 21.05 60 GLY E C 1
ATOM 4731 O O . GLY E 1 80 ? 56.662 -11.419 99.017 1.00 22.20 60 GLY E O 1
ATOM 4732 N N . ALA E 1 81 ? 54.599 -11.269 99.895 1.00 22.41 61 ALA E N 1
ATOM 4733 C CA . ALA E 1 81 ? 54.804 -12.370 100.854 1.00 23.08 61 ALA E CA 1
ATOM 4734 C C . ALA E 1 81 ? 55.112 -13.693 100.142 1.00 23.19 61 ALA E C 1
ATOM 4735 O O . ALA E 1 81 ? 56.062 -14.428 100.495 1.00 24.29 61 ALA E O 1
ATOM 4737 N N . VAL E 1 82 ? 54.304 -13.991 99.128 1.00 21.83 62 VAL E N 1
ATOM 4738 C CA . VAL E 1 82 ? 54.428 -15.254 98.435 1.00 21.33 62 VAL E CA 1
ATOM 4739 C C . VAL E 1 82 ? 55.782 -15.348 97.746 1.00 22.20 62 VAL E C 1
ATOM 4740 O O . VAL E 1 82 ? 56.527 -16.305 97.963 1.00 22.61 62 VAL E O 1
ATOM 4744 N N . VAL E 1 83 ? 56.113 -14.348 96.929 1.00 22.78 63 VAL E N 1
ATOM 4745 C CA . VAL E 1 83 ? 57.354 -14.405 96.158 1.00 23.88 63 VAL E CA 1
ATOM 4746 C C . VAL E 1 83 ? 58.581 -14.191 97.058 1.00 24.40 63 VAL E C 1
ATOM 4747 O O . VAL E 1 83 ? 59.669 -14.675 96.745 1.00 24.16 63 VAL E O 1
ATOM 4751 N N . GLY E 1 84 ? 58.374 -13.509 98.187 1.00 24.91 64 GLY E N 1
ATOM 4752 C CA . GLY E 1 84 ? 59.433 -13.300 99.191 1.00 25.39 64 GLY E CA 1
ATOM 4753 C C . GLY E 1 84 ? 60.064 -14.593 99.685 1.00 25.59 64 GLY E C 1
ATOM 4754 O O . GLY E 1 84 ? 61.264 -14.639 99.979 1.00 25.84 64 GLY E O 1
ATOM 4755 N N . ALA E 1 85 ? 59.252 -15.641 99.782 1.00 25.36 65 ALA E N 1
ATOM 4756 C CA . ALA E 1 85 ? 59.732 -16.969 100.155 1.00 25.42 65 ALA E CA 1
ATOM 4757 C C . ALA E 1 85 ? 60.581 -17.647 99.081 1.00 25.27 65 ALA E C 1
ATOM 4758 O O . ALA E 1 85 ? 61.247 -18.655 99.353 1.00 25.76 65 ALA E O 1
ATOM 4760 N N . LEU E 1 86 ? 60.562 -17.102 97.865 1.00 24.34 66 LEU E N 1
ATOM 4761 C CA . LEU E 1 86 ? 61.293 -17.692 96.749 1.00 23.64 66 LEU E CA 1
ATOM 4762 C C . LEU E 1 86 ? 62.530 -16.882 96.384 1.00 23.18 66 LEU E C 1
ATOM 4763 O O . LEU E 1 86 ? 63.486 -17.419 95.836 1.00 23.73 66 LEU E O 1
ATOM 4768 N N . ASN E 1 87 ? 62.480 -15.592 96.674 1.00 22.37 67 ASN E N 1
ATOM 4769 C CA . ASN E 1 87 ? 63.464 -14.626 96.210 1.00 21.86 67 ASN E CA 1
ATOM 4770 C C . ASN E 1 87 ? 64.866 -14.866 96.758 1.00 22.06 67 ASN E C 1
ATOM 4771 O O . ASN E 1 87 ? 65.019 -15.325 97.887 1.00 22.32 67 ASN E O 1
ATOM 4776 N N . TYR E 1 88 ? 65.874 -14.536 95.952 1.00 21.28 68 TYR E N 1
ATOM 4777 C CA . TYR E 1 88 ? 67.295 -14.644 96.347 1.00 21.17 68 TYR E CA 1
ATOM 4778 C C . TYR E 1 88 ? 67.653 -16.035 96.844 1.00 21.52 68 TYR E C 1
ATOM 4779 O O . TYR E 1 88 ? 68.307 -16.187 97.892 1.00 22.06 68 TYR E O 1
ATOM 4788 N N . ARG E 1 89 ? 67.202 -17.044 96.103 1.00 21.13 69 ARG E N 1
ATOM 4789 C CA . ARG E 1 89 ? 67.431 -18.441 96.449 1.00 21.62 69 ARG E CA 1
ATOM 4790 C C . ARG E 1 89 ? 67.861 -19.288 95.271 1.00 21.47 69 ARG E C 1
ATOM 4791 O O . ARG E 1 89 ? 67.501 -19.017 94.124 1.00 20.73 69 ARG E O 1
ATOM 4799 N N . ASN E 1 90 ? 68.637 -20.334 95.560 1.00 21.09 70 ASN E N 1
ATOM 4800 C CA . ASN E 1 90 ? 68.882 -21.392 94.603 1.00 21.49 70 ASN E CA 1
ATOM 4801 C C . ASN E 1 90 ? 67.772 -22.407 94.797 1.00 21.99 70 ASN E C 1
ATOM 4802 O O . ASN E 1 90 ? 67.709 -23.087 95.835 1.00 22.52 70 ASN E O 1
ATOM 4807 N N . LEU E 1 91 ? 66.877 -22.486 93.819 1.00 21.31 71 LEU E N 1
ATOM 4808 C CA . LEU E 1 91 ? 65.692 -23.334 93.964 1.00 21.55 71 LEU E CA 1
ATOM 4809 C C . LEU E 1 91 ? 66.038 -24.814 93.892 1.00 22.50 71 LEU E C 1
ATOM 4810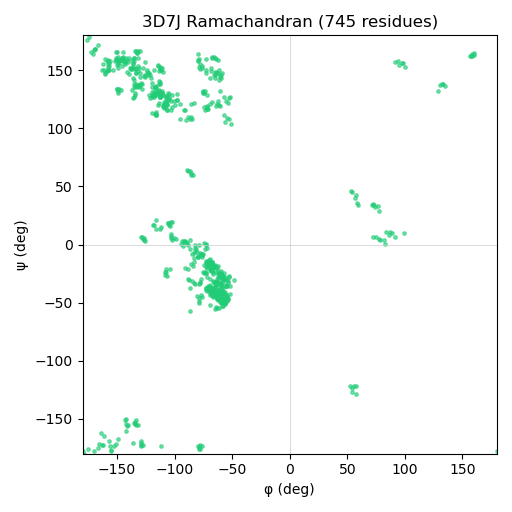 O O . LEU E 1 91 ? 65.242 -25.656 94.311 1.00 22.23 71 LEU E O 1
ATOM 4815 N N . ASP E 1 92 ? 67.224 -25.120 93.367 1.00 23.04 72 ASP E N 1
ATOM 4816 C CA . ASP E 1 92 ? 67.765 -26.491 93.405 1.00 24.81 72 ASP E CA 1
ATOM 4817 C C . ASP E 1 92 ? 67.936 -27.009 94.840 1.00 26.66 72 ASP E C 1
ATOM 4818 O O . ASP E 1 92 ? 67.957 -28.225 95.060 1.00 27.84 72 ASP E O 1
ATOM 4823 N N . ASN E 1 93 ? 68.049 -26.094 95.801 1.00 28.21 73 ASN E N 1
ATOM 4824 C CA . ASN E 1 93 ? 68.227 -26.456 97.217 1.00 30.01 73 ASN E CA 1
ATOM 4825 C C . ASN E 1 93 ? 66.947 -26.378 98.061 1.00 30.57 73 ASN E C 1
ATOM 4826 O O . ASN E 1 93 ? 66.981 -26.564 99.287 1.00 31.77 73 ASN E O 1
ATOM 4831 N N . GLU E 1 94 ? 65.821 -26.111 97.405 1.00 30.79 74 GLU E N 1
ATOM 4832 C CA . GLU E 1 94 ? 64.544 -25.986 98.088 1.00 31.10 74 GLU E CA 1
ATOM 4833 C C . GLU E 1 94 ? 63.829 -27.336 98.119 1.00 31.49 74 GLU E C 1
ATOM 4834 O O . GLU E 1 94 ? 63.492 -27.888 97.072 1.00 31.62 74 GLU E O 1
ATOM 4840 N N . PRO E 1 95 ? 63.621 -27.889 99.335 1.00 32.07 75 PRO E N 1
ATOM 4841 C CA . PRO E 1 95 ? 62.988 -29.202 99.498 1.00 32.01 75 PRO E CA 1
ATOM 4842 C C . PRO E 1 95 ? 61.603 -29.290 98.852 1.00 32.06 75 PRO E C 1
ATOM 4843 O O . PRO E 1 95 ? 61.209 -30.366 98.411 1.00 32.41 75 PRO E O 1
ATOM 4847 N N . ASP E 1 96 ? 60.885 -28.167 98.792 1.00 31.88 76 ASP E N 1
ATOM 4848 C CA . ASP E 1 96 ? 59.592 -28.102 98.099 1.00 31.68 76 ASP E CA 1
ATOM 4849 C C . ASP E 1 96 ? 59.685 -28.543 96.632 1.00 30.47 76 ASP E C 1
ATOM 4850 O O . ASP E 1 96 ? 58.726 -29.088 96.077 1.00 30.61 76 ASP E O 1
ATOM 4855 N N . PHE E 1 97 ? 60.848 -28.328 96.016 1.00 28.69 77 PHE E N 1
ATOM 4856 C CA . PHE E 1 97 ? 61.033 -28.597 94.591 1.00 27.35 77 PHE E CA 1
ATOM 4857 C C . PHE E 1 97 ? 61.999 -29.742 94.299 1.00 26.78 77 PHE E C 1
ATOM 4858 O O . PHE E 1 97 ? 62.428 -29.925 93.157 1.00 26.37 77 PHE E O 1
ATOM 4866 N N . ALA E 1 98 ? 62.334 -30.514 95.337 1.00 26.85 78 ALA E N 1
ATOM 4867 C CA . ALA E 1 98 ? 63.260 -31.625 95.193 1.00 27.07 78 ALA E CA 1
ATOM 4868 C C . ALA E 1 98 ? 62.782 -32.538 94.077 1.00 26.54 78 ALA E C 1
ATOM 4869 O O . ALA E 1 98 ? 61.647 -33.019 94.112 1.00 27.47 78 ALA E O 1
ATOM 4871 N N . GLY E 1 99 ? 63.637 -32.727 93.072 1.00 26.57 79 GLY E N 1
ATOM 4872 C CA . GLY E 1 99 ? 63.371 -33.613 91.938 1.00 25.79 79 GLY E CA 1
ATOM 4873 C C . GLY E 1 99 ? 62.510 -33.041 90.820 1.00 25.26 79 GLY E C 1
ATOM 4874 O O . GLY E 1 99 ? 62.196 -33.736 89.858 1.00 25.92 79 GLY E O 1
ATOM 4875 N N . VAL E 1 100 ? 62.149 -31.765 90.939 1.00 23.93 80 VAL E N 1
ATOM 4876 C CA . VAL E 1 100 ? 61.217 -31.121 90.007 1.00 22.56 80 VAL E CA 1
ATOM 4877 C C . VAL E 1 100 ? 61.873 -29.970 89.235 1.00 20.77 80 VAL E C 1
ATOM 4878 O O . VAL E 1 100 ? 62.581 -29.154 89.817 1.00 21.06 80 VAL E O 1
ATOM 4882 N N . ASN E 1 101 ? 61.649 -29.924 87.927 1.00 19.51 81 ASN E N 1
ATOM 4883 C CA . ASN E 1 101 ? 62.136 -28.802 87.117 1.00 18.73 81 ASN E CA 1
ATOM 4884 C C . ASN E 1 101 ? 61.327 -27.538 87.412 1.00 18.23 81 ASN E C 1
ATOM 4885 O O . ASN E 1 101 ? 60.106 -27.493 87.200 1.00 18.51 81 ASN E O 1
ATOM 4890 N N . THR E 1 102 ? 62.019 -26.519 87.912 1.00 17.36 82 THR E N 1
ATOM 4891 C CA . THR E 1 102 ? 61.380 -25.236 88.252 1.00 17.05 82 THR E CA 1
ATOM 4892 C C . THR E 1 102 ? 61.338 -24.315 87.011 1.00 16.55 82 THR E C 1
ATOM 4893 O O . THR E 1 102 ? 61.959 -23.237 86.969 1.00 16.76 82 THR E O 1
ATOM 4897 N N . SER E 1 103 ? 60.610 -24.769 85.990 1.00 15.55 83 SER E N 1
ATOM 4898 C CA . SER E 1 103 ? 60.399 -24.022 84.764 1.00 15.39 83 SER E CA 1
ATOM 4899 C C . SER E 1 103 ? 59.538 -22.803 85.087 1.00 14.83 83 SER E C 1
ATOM 4900 O O . SER E 1 103 ? 58.860 -22.757 86.107 1.00 14.89 83 SER E O 1
ATOM 4903 N N . THR E 1 104 ? 59.583 -21.827 84.188 1.00 14.99 84 THR E N 1
ATOM 4904 C CA . THR E 1 104 ? 58.835 -20.595 84.341 1.00 15.09 84 THR E CA 1
ATOM 4905 C C . THR E 1 104 ? 57.346 -20.907 84.519 1.00 14.87 84 THR E C 1
ATOM 4906 O O . THR E 1 104 ? 56.687 -20.372 85.428 1.00 14.83 84 THR E O 1
ATOM 4910 N N . GLU E 1 105 ? 56.841 -21.829 83.695 1.00 14.66 85 GLU E N 1
ATOM 4911 C CA . GLU E 1 105 ? 55.430 -22.224 83.758 1.00 15.50 85 GLU E CA 1
ATOM 4912 C C . GLU E 1 105 ? 55.097 -22.955 85.064 1.00 15.07 85 GLU E C 1
ATOM 4913 O O . GLU E 1 105 ? 54.028 -22.739 85.644 1.00 15.30 85 GLU E O 1
ATOM 4919 N N . PHE E 1 106 ? 55.991 -23.823 85.540 1.00 14.08 86 PHE E N 1
ATOM 4920 C CA . PHE E 1 106 ? 55.753 -24.469 86.835 1.00 14.68 86 PHE E CA 1
ATOM 4921 C C . PHE E 1 106 ? 55.707 -23.454 87.974 1.00 14.80 86 PHE E C 1
ATOM 4922 O O . PHE E 1 106 ? 54.827 -23.503 88.859 1.00 14.75 86 PHE E O 1
ATOM 4930 N N . LEU E 1 107 ? 56.660 -22.518 87.968 1.00 13.95 87 LEU E N 1
ATOM 4931 C CA . LEU E 1 107 ? 56.706 -21.526 89.029 1.00 13.78 87 LEU E CA 1
ATOM 4932 C C . LEU E 1 107 ? 55.514 -20.587 89.010 1.00 13.60 87 LEU E C 1
ATOM 4933 O O . LEU E 1 107 ? 55.066 -20.152 90.066 1.00 14.55 87 LEU E O 1
ATOM 4938 N N . ALA E 1 108 ? 54.984 -20.329 87.815 1.00 13.58 88 ALA E N 1
ATOM 4939 C CA . ALA E 1 108 ? 53.735 -19.585 87.722 1.00 12.86 88 ALA E CA 1
ATOM 4940 C C . ALA E 1 108 ? 52.620 -20.312 88.514 1.00 13.55 88 ALA E C 1
ATOM 4941 O O . ALA E 1 108 ? 51.848 -19.657 89.251 1.00 13.00 88 ALA E O 1
ATOM 4943 N N A LYS E 1 109 ? 52.545 -21.637 88.363 0.50 13.70 89 LYS E N 1
ATOM 4944 N N B LYS E 1 109 ? 52.543 -21.640 88.361 0.50 13.74 89 LYS E N 1
ATOM 4945 C CA A LYS E 1 109 ? 51.551 -22.430 89.083 0.50 14.20 89 LYS E CA 1
ATOM 4946 C CA B LYS E 1 109 ? 51.551 -22.441 89.086 0.50 14.27 89 LYS E CA 1
ATOM 4947 C C A LYS E 1 109 ? 51.801 -22.425 90.594 0.50 13.97 89 LYS E C 1
ATOM 4948 C C B LYS E 1 109 ? 51.802 -22.409 90.594 0.50 14.02 89 LYS E C 1
ATOM 4949 O O A LYS E 1 109 ? 50.864 -22.294 91.383 0.50 14.22 89 LYS E O 1
ATOM 4950 O O B LYS E 1 109 ? 50.870 -22.247 91.383 0.50 14.25 89 LYS E O 1
ATOM 4961 N N . VAL E 1 110 ? 53.065 -22.554 90.991 1.00 13.92 90 VAL E N 1
ATOM 4962 C CA . VAL E 1 110 ? 53.402 -22.556 92.425 1.00 15.04 90 VAL E CA 1
ATOM 4963 C C . VAL E 1 110 ? 52.895 -21.258 93.060 1.00 14.71 90 VAL E C 1
ATOM 4964 O O . VAL E 1 110 ? 52.222 -21.267 94.098 1.00 15.69 90 VAL E O 1
ATOM 4968 N N . ILE E 1 111 ? 53.202 -20.142 92.408 1.00 14.64 91 ILE E N 1
ATOM 4969 C CA . ILE E 1 111 ? 52.830 -18.853 92.963 1.00 14.05 91 ILE E CA 1
ATOM 4970 C C . ILE E 1 111 ? 51.301 -18.683 92.935 1.00 13.69 91 ILE E C 1
ATOM 4971 O O . ILE E 1 111 ? 50.725 -18.190 93.896 1.00 14.11 91 ILE E O 1
ATOM 4976 N N . ALA E 1 112 ? 50.657 -19.095 91.827 1.00 13.18 92 ALA E N 1
ATOM 4977 C CA . ALA E 1 112 ? 49.187 -19.062 91.772 1.00 13.74 92 ALA E CA 1
ATOM 4978 C C . ALA E 1 112 ? 48.546 -19.843 92.915 1.00 13.83 92 ALA E C 1
ATOM 4979 O O . ALA E 1 112 ? 47.605 -19.371 93.533 1.00 14.33 92 ALA E O 1
ATOM 4981 N N . ASP E 1 113 ? 49.058 -21.049 93.150 1.00 13.63 93 ASP E N 1
ATOM 4982 C CA . ASP E 1 113 ? 48.503 -21.923 94.181 1.00 14.61 93 ASP E CA 1
ATOM 4983 C C . ASP E 1 113 ? 48.685 -21.345 95.573 1.00 15.11 93 ASP E C 1
ATOM 4984 O O . ASP E 1 113 ? 47.766 -21.388 96.420 1.00 16.23 93 ASP E O 1
ATOM 4989 N N . ARG E 1 114 ? 49.868 -20.764 95.799 1.00 15.14 94 ARG E N 1
ATOM 4990 C CA . ARG E 1 114 ? 50.144 -20.149 97.101 1.00 15.55 94 ARG E CA 1
ATOM 4991 C C . ARG E 1 114 ? 49.272 -18.911 97.301 1.00 15.91 94 ARG E C 1
ATOM 4992 O O . ARG E 1 114 ? 48.723 -18.709 98.382 1.00 15.77 94 ARG E O 1
ATOM 5000 N N . LEU E 1 115 ? 49.091 -18.106 96.249 1.00 15.77 95 LEU E N 1
ATOM 5001 C CA . LEU E 1 115 ? 48.144 -16.992 96.314 1.00 15.76 95 LEU E CA 1
ATOM 5002 C C . LEU E 1 115 ? 46.709 -17.435 96.618 1.00 15.55 95 LEU E C 1
ATOM 5003 O O . LEU E 1 115 ? 46.044 -16.831 97.448 1.00 16.33 95 LEU E O 1
ATOM 5008 N N . ALA E 1 116 ? 46.259 -18.484 95.927 1.00 15.89 96 ALA E N 1
ATOM 5009 C CA . ALA E 1 116 ? 44.933 -19.038 96.138 1.00 15.94 96 ALA E CA 1
ATOM 5010 C C . ALA E 1 116 ? 44.707 -19.398 97.600 1.00 16.20 96 ALA E C 1
ATOM 5011 O O . ALA E 1 116 ? 43.665 -19.055 98.158 1.00 16.37 96 ALA E O 1
ATOM 5013 N N . GLU E 1 117 ? 45.684 -20.071 98.215 1.00 16.96 97 GLU E N 1
ATOM 5014 C CA . GLU E 1 117 ? 45.574 -20.457 99.634 1.00 18.40 97 GLU E CA 1
ATOM 5015 C C . GLU E 1 117 ? 45.485 -19.238 100.553 1.00 19.28 97 GLU E C 1
ATOM 5016 O O . GLU E 1 117 ? 44.735 -19.240 101.536 1.00 20.18 97 GLU E O 1
ATOM 5022 N N . ARG E 1 118 ? 46.254 -18.197 100.240 1.00 20.12 98 ARG E N 1
ATOM 5023 C CA . ARG E 1 118 ? 46.166 -16.929 100.966 1.00 20.89 98 ARG E CA 1
ATOM 5024 C C . ARG E 1 118 ? 44.790 -16.276 100.835 1.00 20.16 98 ARG E C 1
ATOM 5025 O O . ARG E 1 118 ? 44.264 -15.744 101.801 1.00 21.53 98 ARG E O 1
ATOM 5033 N N . VAL E 1 119 ? 44.201 -16.334 99.645 1.00 18.67 99 VAL E N 1
ATOM 5034 C CA . VAL E 1 119 ? 42.843 -15.850 99.467 1.00 18.79 99 VAL E CA 1
ATOM 5035 C C . VAL E 1 119 ? 41.877 -16.638 100.342 1.00 19.31 99 VAL E C 1
ATOM 5036 O O . VAL E 1 119 ? 41.062 -16.040 101.040 1.00 19.70 99 VAL E O 1
ATOM 5040 N N . HIS E 1 120 ? 41.988 -17.966 100.320 1.00 19.59 100 HIS E N 1
ATOM 5041 C CA . HIS E 1 120 ? 41.070 -18.809 101.091 1.00 20.52 100 HIS E CA 1
ATOM 5042 C C . HIS E 1 120 ? 41.153 -18.513 102.574 1.00 21.33 100 HIS E C 1
ATOM 5043 O O . HIS E 1 120 ? 40.131 -18.572 103.279 1.00 22.24 100 HIS E O 1
ATOM 5050 N N . LYS E 1 121 ? 42.366 -18.222 103.053 1.00 21.80 101 LYS E N 1
ATOM 5051 C CA . LYS E 1 121 ? 42.564 -17.999 104.477 1.00 23.39 101 LYS E CA 1
ATOM 5052 C C . LYS E 1 121 ? 42.149 -16.596 104.931 1.00 23.57 101 LYS E C 1
ATOM 5053 O O . LYS E 1 121 ? 42.051 -16.331 106.132 1.00 25.45 101 LYS E O 1
ATOM 5059 N N . GLY E 1 122 ? 41.878 -15.710 103.980 1.00 22.92 102 GLY E N 1
ATOM 5060 C CA . GLY E 1 122 ? 41.388 -14.370 104.281 1.00 23.09 102 GLY E CA 1
ATOM 5061 C C . GLY E 1 122 ? 42.457 -13.292 104.249 1.00 22.74 102 GLY E C 1
ATOM 5062 O O . GLY E 1 122 ? 42.188 -12.142 104.623 1.00 23.31 102 GLY E O 1
ATOM 5063 N N . ALA E 1 123 ? 43.646 -13.644 103.759 1.00 22.59 103 ALA E N 1
ATOM 5064 C CA . ALA E 1 123 ? 44.784 -12.716 103.767 1.00 22.44 103 ALA E CA 1
ATOM 5065 C C . ALA E 1 123 ? 44.637 -11.520 102.825 1.00 23.32 103 ALA E C 1
ATOM 5066 O O . ALA E 1 123 ? 45.333 -10.519 102.998 1.00 24.25 103 ALA E O 1
ATOM 5068 N N . LEU E 1 124 ? 43.758 -11.628 101.819 1.00 22.44 104 LEU E N 1
ATOM 5069 C CA . LEU E 1 124 ? 43.449 -10.515 100.922 1.00 22.46 104 LEU E CA 1
ATOM 5070 C C . LEU E 1 124 ? 42.095 -9.904 101.270 1.00 22.47 104 LEU E C 1
ATOM 5071 O O . LEU E 1 124 ? 41.508 -9.155 100.477 1.00 23.25 104 LEU E O 1
ATOM 5076 N N . GLY E 1 125 ? 41.605 -10.224 102.467 1.00 22.12 105 GLY E N 1
ATOM 5077 C CA . GLY E 1 125 ? 40.326 -9.697 102.934 1.00 22.98 105 GLY E CA 1
ATOM 5078 C C . GLY E 1 125 ? 39.200 -10.679 102.707 1.00 23.67 105 GLY E C 1
ATOM 5079 O O . GLY E 1 125 ? 39.280 -11.542 101.826 1.00 23.93 105 GLY E O 1
ATOM 5080 N N . GLU E 1 126 ? 38.139 -10.542 103.498 1.00 23.88 106 GLU E N 1
ATOM 5081 C CA . GLU E 1 126 ? 36.965 -11.409 103.371 1.00 23.95 106 GLU E CA 1
ATOM 5082 C C . GLU E 1 126 ? 36.372 -11.320 101.968 1.00 22.86 106 GLU E C 1
ATOM 5083 O O . GLU E 1 126 ? 35.921 -12.332 101.421 1.00 22.87 106 GLU E O 1
ATOM 5089 N N . GLY E 1 127 ? 36.385 -10.118 101.388 1.00 21.26 107 GLY E N 1
ATOM 5090 C CA . GLY E 1 127 ? 35.831 -9.862 100.057 1.00 20.15 107 GLY E CA 1
ATOM 5091 C C . GLY E 1 127 ? 36.530 -10.598 98.920 1.00 19.05 107 GLY E C 1
ATOM 5092 O O . GLY E 1 127 ? 35.946 -10.829 97.849 1.00 19.66 107 GLY E O 1
ATOM 5093 N N . ALA E 1 128 ? 37.792 -10.964 99.141 1.00 18.51 108 ALA E N 1
ATOM 5094 C CA . ALA E 1 128 ? 38.573 -11.648 98.113 1.00 18.02 108 ALA E CA 1
ATOM 5095 C C . ALA E 1 128 ? 38.083 -13.080 97.885 1.00 17.91 108 ALA E C 1
ATOM 5096 O O . ALA E 1 128 ? 38.394 -13.690 96.869 1.00 17.73 108 ALA E O 1
ATOM 5098 N N . ARG E 1 129 ? 37.284 -13.607 98.806 1.00 17.32 109 ARG E N 1
ATOM 5099 C CA . ARG E 1 129 ? 36.715 -14.936 98.566 1.00 17.16 109 ARG E CA 1
ATOM 5100 C C . ARG E 1 129 ? 35.660 -14.889 97.464 1.00 16.71 109 ARG E C 1
ATOM 5101 O O . ARG E 1 129 ? 35.263 -15.939 96.928 1.00 16.64 109 ARG E O 1
ATOM 5109 N N . GLY E 1 130 ? 35.208 -13.687 97.118 1.00 16.17 110 GLY E N 1
ATOM 5110 C CA . GLY E 1 130 ? 34.317 -13.505 95.967 1.00 16.05 110 GLY E CA 1
ATOM 5111 C C . GLY E 1 130 ? 34.989 -13.457 94.595 1.00 15.65 110 GLY E C 1
ATOM 5112 O O . GLY E 1 130 ? 34.318 -13.334 93.574 1.00 17.08 110 GLY E O 1
ATOM 5113 N N . LEU E 1 131 ? 36.323 -13.514 94.584 1.00 16.04 111 LEU E N 1
ATOM 5114 C CA . LEU E 1 131 ? 37.059 -13.624 93.335 1.00 15.88 111 LEU E CA 1
ATOM 5115 C C . LEU E 1 131 ? 36.688 -14.905 92.605 1.00 16.14 111 LEU E C 1
ATOM 5116 O O . LEU E 1 131 ? 36.405 -15.931 93.247 1.00 16.36 111 LEU E O 1
ATOM 5121 N N . ALA E 1 132 ? 36.703 -14.836 91.279 1.00 15.23 112 ALA E N 1
ATOM 5122 C CA . ALA E 1 132 ? 36.433 -15.979 90.387 1.00 15.36 112 ALA E CA 1
ATOM 5123 C C . ALA E 1 132 ? 37.695 -16.782 90.111 1.00 16.11 112 ALA E C 1
ATOM 5124 O O . ALA E 1 132 ? 37.649 -18.004 89.978 1.00 17.57 112 ALA E O 1
ATOM 5126 N N . GLY E 1 133 ? 38.834 -16.112 89.968 1.00 14.96 113 GLY E N 1
ATOM 5127 C CA . GLY E 1 133 ? 40.042 -16.832 89.620 1.00 15.19 113 GLY E CA 1
ATOM 5128 C C . GLY E 1 133 ? 41.233 -15.921 89.629 1.00 14.36 113 GLY E C 1
ATOM 5129 O O . GLY E 1 133 ? 41.131 -14.736 89.942 1.00 14.91 113 GLY E O 1
ATOM 5130 N N . LEU E 1 134 ? 42.362 -16.492 89.239 1.00 14.00 114 LEU E N 1
ATOM 5131 C CA . LEU E 1 134 ? 43.598 -15.728 89.160 1.00 15.12 114 LEU E CA 1
ATOM 5132 C C . LEU E 1 134 ? 44.501 -16.270 88.078 1.00 14.96 114 LEU E C 1
ATOM 5133 O O . LEU E 1 134 ? 44.375 -17.414 87.649 1.00 15.18 114 LEU E O 1
ATOM 5138 N N . THR E 1 135 ? 45.426 -15.428 87.643 1.00 14.11 115 THR E N 1
ATOM 5139 C CA . THR E 1 135 ? 46.436 -15.805 86.679 1.00 14.15 115 THR E CA 1
ATOM 5140 C C . THR E 1 135 ? 47.744 -15.254 87.197 1.00 13.95 115 THR E C 1
ATOM 5141 O O . THR E 1 135 ? 47.805 -14.132 87.706 1.00 14.24 115 THR E O 1
ATOM 5145 N N . VAL E 1 136 ? 48.789 -16.054 87.087 1.00 13.16 116 VAL E N 1
ATOM 5146 C CA . VAL E 1 136 ? 50.139 -15.603 87.403 1.00 12.93 116 VAL E CA 1
ATOM 5147 C C . VAL E 1 136 ? 50.941 -15.744 86.128 1.00 12.72 116 VAL E C 1
ATOM 5148 O O . VAL E 1 136 ? 50.961 -16.817 85.505 1.00 12.60 116 VAL E O 1
ATOM 5152 N N . THR E 1 137 ? 51.590 -14.645 85.733 1.00 12.89 117 THR E N 1
ATOM 5153 C CA . THR E 1 137 ? 52.464 -14.626 84.571 1.00 13.00 117 THR E CA 1
ATOM 5154 C C . THR E 1 137 ? 53.891 -14.295 84.994 1.00 12.90 117 THR E C 1
ATOM 5155 O O . THR E 1 137 ? 54.101 -13.322 85.727 1.00 14.02 117 THR E O 1
ATOM 5159 N N . LEU E 1 138 ? 54.847 -15.136 84.602 1.00 12.86 118 LEU E N 1
ATOM 5160 C CA . LEU E 1 138 ? 56.263 -14.862 84.881 1.00 12.70 118 LEU E CA 1
ATOM 5161 C C . LEU E 1 138 ? 56.970 -14.541 83.589 1.00 12.75 118 LEU E C 1
ATOM 5162 O O . LEU E 1 138 ? 56.883 -15.278 82.602 1.00 12.70 118 LEU E O 1
ATOM 5167 N N . HIS E 1 139 ? 57.711 -13.430 83.605 1.00 12.74 119 HIS E N 1
ATOM 5168 C CA . HIS E 1 139 ? 58.497 -13.001 82.454 1.00 13.25 119 HIS E CA 1
ATOM 5169 C C . HIS E 1 139 ? 59.943 -13.254 82.768 1.00 13.19 119 HIS E C 1
ATOM 5170 O O . HIS E 1 139 ? 60.508 -12.614 83.673 1.00 13.35 119 HIS E O 1
ATOM 5177 N N A GLU E 1 140 ? 60.554 -14.172 82.030 0.50 13.82 120 GLU E N 1
ATOM 5178 N N B GLU E 1 140 ? 60.535 -14.196 82.037 0.50 14.11 120 GLU E N 1
ATOM 5179 C CA A GLU E 1 140 ? 61.947 -14.557 82.291 0.50 13.69 120 GLU E CA 1
ATOM 5180 C CA B GLU E 1 140 ? 61.932 -14.595 82.254 0.50 14.37 120 GLU E CA 1
ATOM 5181 C C A GLU E 1 140 ? 62.948 -13.737 81.479 0.50 13.72 120 GLU E C 1
ATOM 5182 C C B GLU E 1 140 ? 62.904 -13.645 81.564 0.50 14.13 120 GLU E C 1
ATOM 5183 O O A GLU E 1 140 ? 64.151 -13.786 81.740 0.50 13.78 120 GLU E O 1
ATOM 5184 O O B GLU E 1 140 ? 64.041 -13.489 82.020 0.50 14.50 120 GLU E O 1
ATOM 5195 N N . SER E 1 141 ? 62.456 -13.032 80.468 1.00 13.32 121 SER E N 1
ATOM 5196 C CA . SER E 1 141 ? 63.283 -12.170 79.646 1.00 13.53 121 SER E CA 1
ATOM 5197 C C . SER E 1 141 ? 62.355 -11.265 78.843 1.00 13.52 121 SER E C 1
ATOM 5198 O O . SER E 1 141 ? 61.133 -11.273 79.055 1.00 14.62 121 SER E O 1
ATOM 5201 N N . HIS E 1 142 ? 62.941 -10.494 77.940 1.00 13.33 122 HIS E N 1
ATOM 5202 C CA . HIS E 1 142 ? 62.170 -9.639 77.047 1.00 13.80 122 HIS E CA 1
ATOM 5203 C C . HIS E 1 142 ? 61.520 -10.447 75.927 1.00 14.13 122 HIS E C 1
ATOM 5204 O O . HIS E 1 142 ? 60.683 -9.909 75.187 1.00 15.29 122 HIS E O 1
ATOM 5211 N N . VAL E 1 143 ? 61.884 -11.733 75.821 1.00 14.00 123 VAL E N 1
ATOM 5212 C CA . VAL E 1 143 ? 61.413 -12.552 74.699 1.00 13.87 123 VAL E CA 1
ATOM 5213 C C . VAL E 1 143 ? 60.739 -13.856 75.109 1.00 13.68 123 VAL E C 1
ATOM 5214 O O . VAL E 1 143 ? 60.348 -14.645 74.245 1.00 14.32 123 VAL E O 1
ATOM 5218 N N . ALA E 1 144 ? 60.580 -14.076 76.410 1.00 13.85 124 ALA E N 1
ATOM 5219 C CA . ALA E 1 144 ? 59.880 -15.284 76.885 1.00 14.79 124 ALA E CA 1
ATOM 5220 C C . ALA E 1 144 ? 59.169 -15.067 78.206 1.00 14.06 124 ALA E C 1
ATOM 5221 O O . ALA E 1 144 ? 59.743 -14.484 79.157 1.00 14.97 124 ALA E O 1
ATOM 5223 N N . TRP E 1 145 ? 57.918 -15.535 78.261 1.00 14.18 125 TRP E N 1
ATOM 5224 C CA . TRP E 1 145 ? 57.138 -15.471 79.472 1.00 13.56 125 TRP E CA 1
ATOM 5225 C C . TRP E 1 145 ? 56.166 -16.637 79.530 1.00 14.91 125 TRP E C 1
ATOM 5226 O O . TRP E 1 145 ? 55.952 -17.302 78.518 1.00 17.02 125 TRP E O 1
ATOM 5237 N N . ALA E 1 146 ? 55.700 -16.967 80.720 1.00 13.28 126 ALA E N 1
ATOM 5238 C CA . ALA E 1 146 ? 54.793 -18.112 80.882 1.00 13.75 126 ALA E CA 1
ATOM 5239 C C . ALA E 1 146 ? 53.679 -17.729 81.816 1.00 14.22 126 ALA E C 1
ATOM 5240 O O . ALA E 1 146 ? 53.821 -16.807 82.610 1.00 14.79 126 ALA E O 1
ATOM 5242 N N . SER E 1 147 ? 52.559 -18.445 81.758 1.00 13.31 127 SER E N 1
ATOM 5243 C CA . SER E 1 147 ? 51.455 -18.116 82.644 1.00 14.40 127 SER E CA 1
ATOM 5244 C C . SER E 1 147 ? 50.721 -19.356 83.125 1.00 13.32 127 SER E C 1
ATOM 5245 O O . SER E 1 147 ? 50.789 -20.407 82.490 1.00 14.26 127 SER E O 1
ATOM 5248 N N . TYR E 1 148 ? 50.048 -19.206 84.264 1.00 12.22 128 TYR E N 1
ATOM 5249 C CA . TYR E 1 148 ? 49.131 -20.229 84.744 1.00 12.77 128 TYR E CA 1
ATOM 5250 C C . TYR E 1 148 ? 47.869 -19.553 85.224 1.00 13.54 128 TYR E C 1
ATOM 5251 O O . TYR E 1 148 ? 47.927 -18.649 86.064 1.00 13.68 128 TYR E O 1
ATOM 5260 N N . GLU E 1 149 ? 46.735 -20.004 84.694 1.00 13.83 129 GLU E N 1
ATOM 5261 C CA . GLU E 1 149 ? 45.440 -19.468 85.069 1.00 14.66 129 GLU E CA 1
ATOM 5262 C C . GLU E 1 149 ? 44.680 -20.569 85.811 1.00 14.02 129 GLU E C 1
ATOM 5263 O O . GLU E 1 149 ? 44.728 -21.721 85.406 1.00 13.97 129 GLU E O 1
ATOM 5269 N N . ARG E 1 150 ? 43.968 -20.208 86.873 1.00 14.08 130 ARG E N 1
ATOM 5270 C CA . ARG E 1 150 ? 43.107 -21.171 87.588 1.00 14.87 130 ARG E CA 1
ATOM 5271 C C . ARG E 1 150 ? 41.896 -20.477 88.202 1.00 15.69 130 ARG E C 1
ATOM 5272 O O . ARG E 1 150 ? 41.937 -19.298 88.537 1.00 14.72 130 ARG E O 1
ATOM 5280 N N . ALA E 1 151 ? 40.802 -21.215 88.349 1.00 14.77 131 ALA E N 1
ATOM 5281 C CA . ALA E 1 151 ? 39.666 -20.752 89.120 1.00 16.56 131 ALA E CA 1
ATOM 5282 C C . ALA E 1 151 ? 40.018 -20.805 90.603 1.00 17.51 131 ALA E C 1
ATOM 5283 O O . ALA E 1 151 ? 40.939 -21.511 91.020 1.00 18.76 131 ALA E O 1
ATOM 5285 N N . LEU E 1 152 ? 39.269 -20.047 91.404 1.00 19.65 132 LEU E N 1
ATOM 5286 C CA . LEU E 1 152 ? 39.421 -20.092 92.849 1.00 21.65 132 LEU E CA 1
ATOM 5287 C C . LEU E 1 152 ? 38.319 -20.911 93.530 1.00 22.98 132 LEU E C 1
ATOM 5288 O O . LEU E 1 152 ? 37.101 -20.747 93.294 1.00 22.70 132 LEU E O 1
ATOM 5294 N N . GLY F 1 18 ? 78.539 20.291 82.472 1.00 28.59 -2 GLY F N 1
ATOM 5295 C CA . GLY F 1 18 ? 78.274 21.548 83.216 0.50 26.34 -2 GLY F CA 1
ATOM 5296 C C . GLY F 1 18 ? 77.695 21.273 84.591 1.00 25.53 -2 GLY F C 1
ATOM 5297 O O . GLY F 1 18 ? 77.963 20.224 85.209 1.00 26.73 -2 GLY F O 1
ATOM 5298 N N . SER F 1 19 ? 76.907 22.217 85.089 1.00 23.57 -1 SER F N 1
ATOM 5299 C CA . SER F 1 19 ? 76.281 22.017 86.381 1.00 21.31 -1 SER F CA 1
ATOM 5300 C C . SER F 1 19 ? 75.040 21.141 86.238 1.00 19.49 -1 SER F C 1
ATOM 5301 O O . SER F 1 19 ? 74.816 20.244 87.052 1.00 19.04 -1 SER F O 1
ATOM 5304 N N . HIS F 1 20 ? 74.222 21.416 85.222 1.00 17.69 0 HIS F N 1
ATOM 5305 C CA . HIS F 1 20 ? 72.951 20.696 85.084 1.00 16.29 0 HIS F CA 1
ATOM 5306 C C . HIS F 1 20 ? 72.341 20.850 83.703 1.00 15.22 0 HIS F C 1
ATOM 5307 O O . HIS F 1 20 ? 72.743 21.692 82.887 1.00 15.87 0 HIS F O 1
ATOM 5322 N N . PHE F 1 22 ? 68.219 20.238 81.791 1.00 13.40 2 PHE F N 1
ATOM 5323 C CA . PHE F 1 22 ? 66.836 19.740 81.745 1.00 13.40 2 PHE F CA 1
ATOM 5324 C C . PHE F 1 22 ? 66.561 19.173 80.373 1.00 13.31 2 PHE F C 1
ATOM 5325 O O . PHE F 1 22 ? 67.134 19.636 79.374 1.00 13.30 2 PHE F O 1
ATOM 5333 N N . SER F 1 23 ? 65.648 18.205 80.285 1.00 13.20 3 SER F N 1
ATOM 5334 C CA A SER F 1 23 ? 65.175 17.798 78.965 0.70 13.50 3 SER F CA 1
ATOM 5335 C CA B SER F 1 23 ? 65.239 17.664 78.994 0.30 13.49 3 SER F CA 1
ATOM 5336 C C . SER F 1 23 ? 63.771 17.286 79.041 1.00 13.40 3 SER F C 1
ATOM 5337 O O . SER F 1 23 ? 63.257 16.927 80.116 1.00 13.54 3 SER F O 1
ATOM 5342 N N . ILE F 1 24 ? 63.130 17.333 77.884 1.00 12.97 4 ILE F N 1
ATOM 5343 C CA . ILE F 1 24 ? 61.865 16.639 77.702 1.00 13.37 4 ILE F CA 1
ATOM 5344 C C . ILE F 1 24 ? 61.904 15.876 76.389 1.00 13.58 4 ILE F C 1
ATOM 5345 O O . ILE F 1 24 ? 62.549 16.294 75.433 1.00 13.88 4 ILE F O 1
ATOM 5350 N N . THR F 1 25 ? 61.207 14.738 76.372 1.00 12.89 5 THR F N 1
ATOM 5351 C CA . THR F 1 25 ? 61.118 13.865 75.200 1.00 12.73 5 THR F CA 1
ATOM 5352 C C . THR F 1 25 ? 59.667 13.570 74.888 1.00 12.82 5 THR F C 1
ATOM 5353 O O . THR F 1 25 ? 58.856 13.338 75.795 1.00 13.85 5 THR F O 1
ATOM 5357 N N . VAL F 1 26 ? 59.362 13.595 73.593 1.00 12.61 6 VAL F N 1
ATOM 5358 C CA . VAL F 1 26 ? 58.029 13.240 73.096 1.00 12.70 6 VAL F CA 1
ATOM 5359 C C . VAL F 1 26 ? 58.176 12.173 72.017 1.00 12.38 6 VAL F C 1
ATOM 5360 O O . VAL F 1 26 ? 59.138 12.165 71.250 1.00 12.90 6 VAL F O 1
ATOM 5364 N N . ARG F 1 27 ? 57.198 11.272 71.980 1.00 12.21 7 ARG F N 1
ATOM 5365 C CA . ARG F 1 27 ? 57.236 10.122 71.088 1.00 13.35 7 ARG F CA 1
ATOM 5366 C C . ARG F 1 27 ? 56.153 10.145 70.014 1.00 13.70 7 ARG F C 1
ATOM 5367 O O . ARG F 1 27 ? 54.974 10.376 70.311 1.00 13.89 7 ARG F O 1
ATOM 5375 N N . ASP F 1 28 ? 56.587 9.908 68.773 1.00 13.40 8 ASP F N 1
ATOM 5376 C CA . ASP F 1 28 ? 55.683 9.737 67.624 1.00 14.39 8 ASP F CA 1
ATOM 5377 C C . ASP F 1 28 ? 56.104 8.443 66.925 1.00 13.53 8 ASP F C 1
ATOM 5378 O O . ASP F 1 28 ? 56.969 7.725 67.423 1.00 13.46 8 ASP F O 1
ATOM 5383 N N . HIS F 1 29 ? 55.532 8.134 65.769 1.00 13.77 9 HIS F N 1
ATOM 5384 C CA . HIS F 1 29 ? 56.013 6.955 65.032 1.00 13.78 9 HIS F CA 1
ATOM 5385 C C . HIS F 1 29 ? 55.688 7.055 63.570 1.00 14.62 9 HIS F C 1
ATOM 5386 O O . HIS F 1 29 ? 54.751 7.775 63.205 1.00 15.39 9 HIS F O 1
ATOM 5393 N N . ILE F 1 30 ? 56.470 6.345 62.762 1.00 13.94 10 ILE F N 1
ATOM 5394 C CA . ILE F 1 30 ? 56.230 6.255 61.328 1.00 14.97 10 ILE F CA 1
ATOM 5395 C C . ILE F 1 30 ? 56.343 4.817 60.845 1.00 14.54 10 ILE F C 1
ATOM 5396 O O . ILE F 1 30 ? 56.993 3.968 61.470 1.00 13.72 10 ILE F O 1
ATOM 5409 N N . ILE F 1 32 ? 57.242 2.848 57.248 1.00 16.17 12 ILE F N 1
ATOM 5410 C CA . ILE F 1 32 ? 57.855 3.125 55.940 1.00 16.44 12 ILE F CA 1
ATOM 5411 C C . ILE F 1 32 ? 58.383 1.874 55.271 1.00 16.30 12 ILE F C 1
ATOM 5412 O O . ILE F 1 32 ? 58.585 0.849 55.907 1.00 16.66 12 ILE F O 1
ATOM 5417 N N . ALA F 1 33 ? 58.607 1.971 53.961 1.00 15.86 13 ALA F N 1
ATOM 5418 C CA . ALA F 1 33 ? 59.363 0.952 53.248 1.00 15.60 13 ALA F CA 1
ATOM 5419 C C . ALA F 1 33 ? 60.703 1.526 52.787 1.00 15.78 13 ALA F C 1
ATOM 5420 O O . ALA F 1 33 ? 60.828 2.721 52.538 1.00 15.94 13 ALA F O 1
ATOM 5422 N N . HIS F 1 34 ? 61.693 0.656 52.698 1.00 16.73 14 HIS F N 1
ATOM 5423 C CA . HIS F 1 34 ? 62.962 1.018 52.060 1.00 17.78 14 HIS F CA 1
ATOM 5424 C C . HIS F 1 34 ? 63.786 -0.227 51.785 1.00 18.12 14 HIS F C 1
ATOM 5425 O O . HIS F 1 34 ? 63.454 -1.317 52.234 1.00 18.29 14 HIS F O 1
ATOM 5432 N N . SER F 1 35 ? 64.882 -0.042 51.059 1.00 19.63 15 SER F N 1
ATOM 5433 C CA . SER F 1 35 ? 65.851 -1.099 50.875 1.00 20.80 15 SER F CA 1
ATOM 5434 C C . SER F 1 35 ? 67.234 -0.473 50.959 1.00 20.40 15 SER F C 1
ATOM 5435 O O . SER F 1 35 ? 67.387 0.736 50.782 1.00 21.04 15 SER F O 1
ATOM 5438 N N . PHE F 1 36 ? 68.231 -1.308 51.211 1.00 21.14 16 PHE F N 1
ATOM 5439 C CA . PHE F 1 36 ? 69.604 -0.818 51.308 1.00 22.25 16 PHE F CA 1
ATOM 5440 C C . PHE F 1 36 ? 70.521 -1.344 50.197 1.00 23.20 16 PHE F C 1
ATOM 5441 O O . PHE F 1 36 ? 70.309 -2.428 49.636 1.00 23.25 16 PHE F O 1
ATOM 5449 N N . ARG F 1 37 ? 71.544 -0.549 49.917 1.00 22.74 17 ARG F N 1
ATOM 5450 C CA . ARG F 1 37 ? 72.582 -0.871 48.949 1.00 24.11 17 ARG F CA 1
ATOM 5451 C C . ARG F 1 37 ? 73.861 -1.246 49.698 1.00 24.30 17 ARG F C 1
ATOM 5452 O O . ARG F 1 37 ? 74.368 -0.469 50.531 1.00 23.69 17 ARG F O 1
ATOM 5460 N N . GLY F 1 38 ? 74.364 -2.439 49.400 1.00 24.25 18 GLY F N 1
ATOM 5461 C CA . GLY F 1 38 ? 75.604 -2.944 49.986 1.00 25.42 18 GLY F CA 1
ATOM 5462 C C . GLY F 1 38 ? 75.385 -4.339 50.524 1.00 26.31 18 GLY F C 1
ATOM 5463 O O . GLY F 1 38 ? 74.360 -4.599 51.158 1.00 26.18 18 GLY F O 1
ATOM 5464 N N . ASP F 1 39 ? 76.340 -5.237 50.279 1.00 27.29 19 ASP F N 1
ATOM 5465 C CA . ASP F 1 39 ? 76.228 -6.635 50.718 1.00 28.82 19 ASP F CA 1
ATOM 5466 C C . ASP F 1 39 ? 76.235 -6.777 52.241 1.00 28.53 19 ASP F C 1
ATOM 5467 O O . ASP F 1 39 ? 75.775 -7.787 52.778 1.00 28.83 19 ASP F O 1
ATOM 5472 N N . VAL F 1 40 ? 76.734 -5.750 52.926 1.00 28.43 20 VAL F N 1
ATOM 5473 C CA . VAL F 1 40 ? 76.768 -5.734 54.387 1.00 28.26 20 VAL F CA 1
ATOM 5474 C C . VAL F 1 40 ? 75.348 -5.886 54.962 1.00 28.06 20 VAL F C 1
ATOM 5475 O O . VAL F 1 40 ? 75.162 -6.419 56.058 1.00 28.71 20 VAL F O 1
ATOM 5479 N N . PHE F 1 41 ? 74.357 -5.454 54.188 1.00 27.38 21 PHE F N 1
ATOM 5480 C CA . PHE F 1 41 ? 72.966 -5.436 54.644 1.00 27.01 21 PHE F CA 1
ATOM 5481 C C . PHE F 1 41 ? 72.223 -6.768 54.496 1.00 27.19 21 PHE F C 1
ATOM 5482 O O . PHE F 1 41 ? 71.128 -6.924 55.042 1.00 27.40 21 PHE F O 1
ATOM 5490 N N . GLY F 1 42 ? 72.816 -7.719 53.770 1.00 27.31 22 GLY F N 1
ATOM 5491 C CA . GLY F 1 42 ? 72.207 -9.041 53.560 1.00 27.39 22 GLY F CA 1
ATOM 5492 C C . GLY F 1 42 ? 70.778 -8.962 53.040 1.00 27.22 22 GLY F C 1
ATOM 5493 O O . GLY F 1 42 ? 70.529 -8.334 52.001 1.00 27.46 22 GLY F O 1
ATOM 5494 N N . PRO F 1 43 ? 69.814 -9.549 53.786 1.00 27.02 23 PRO F N 1
ATOM 5495 C CA . PRO F 1 43 ? 68.422 -9.559 53.323 1.00 26.60 23 PRO F CA 1
ATOM 5496 C C . PRO F 1 43 ? 67.770 -8.175 53.276 1.00 25.56 23 PRO F C 1
ATOM 5497 O O . PRO F 1 43 ? 66.801 -7.989 52.554 1.00 25.60 23 PRO F O 1
ATOM 5501 N N . ALA F 1 44 ? 68.323 -7.208 54.010 1.00 25.09 24 ALA F N 1
ATOM 5502 C CA . ALA F 1 44 ? 67.801 -5.839 53.996 1.00 24.27 24 ALA F CA 1
ATOM 5503 C C . ALA F 1 44 ? 68.105 -5.088 52.686 1.00 24.13 24 ALA F C 1
ATOM 5504 O O . ALA F 1 44 ? 67.675 -3.944 52.500 1.00 23.45 24 ALA F O 1
ATOM 5506 N N . GLN F 1 45 ? 68.838 -5.740 51.777 1.00 24.52 25 GLN F N 1
ATOM 5507 C CA . GLN F 1 45 ? 68.954 -5.249 50.405 1.00 24.65 25 GLN F CA 1
ATOM 5508 C C . GLN F 1 45 ? 67.645 -5.352 49.611 1.00 24.62 25 GLN F C 1
ATOM 5509 O O . GLN F 1 45 ? 67.474 -4.665 48.600 1.00 24.40 25 GLN F O 1
ATOM 5515 N N . ARG F 1 46 ? 66.749 -6.236 50.057 1.00 24.23 26 ARG F N 1
ATOM 5516 C CA . ARG F 1 46 ? 65.416 -6.375 49.472 1.00 24.35 26 ARG F CA 1
ATOM 5517 C C . ARG F 1 46 ? 64.543 -5.250 49.981 1.00 23.81 26 ARG F C 1
ATOM 5518 O O . ARG F 1 46 ? 64.790 -4.697 51.059 1.00 23.69 26 ARG F O 1
ATOM 5526 N N . LEU F 1 47 ? 63.521 -4.904 49.216 1.00 22.85 27 LEU F N 1
ATOM 5527 C CA . LEU F 1 47 ? 62.567 -3.930 49.690 1.00 22.24 27 LEU F CA 1
ATOM 5528 C C . LEU F 1 47 ? 61.783 -4.533 50.865 1.00 21.27 27 LEU F C 1
ATOM 5529 O O . LEU F 1 47 ? 61.195 -5.615 50.772 1.00 20.73 27 LEU F O 1
ATOM 5534 N N . HIS F 1 48 ? 61.852 -3.848 52.000 1.00 19.77 28 HIS F N 1
ATOM 5535 C CA . HIS F 1 48 ? 61.176 -4.277 53.219 1.00 18.80 28 H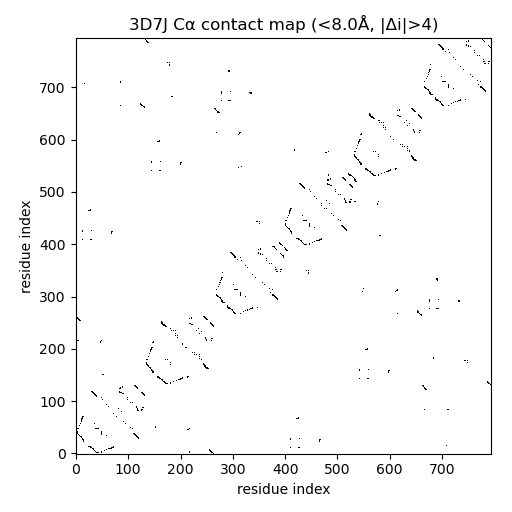IS F CA 1
ATOM 5536 C C . HIS F 1 48 ? 60.675 -3.000 53.867 1.00 18.47 28 HIS F C 1
ATOM 5537 O O . HIS F 1 48 ? 60.532 -1.967 53.206 1.00 18.79 28 HIS F O 1
ATOM 5544 N N . GLY F 1 49 ? 60.387 -3.057 55.157 1.00 18.02 29 GLY F N 1
ATOM 5545 C CA . GLY F 1 49 ? 59.895 -1.869 55.814 1.00 18.30 29 GLY F CA 1
ATOM 5546 C C . GLY F 1 49 ? 60.181 -1.903 57.286 1.00 18.03 29 GLY F C 1
ATOM 5547 O O . GLY F 1 49 ? 60.841 -2.817 57.778 1.00 20.21 29 GLY F O 1
ATOM 5548 N N . ALA F 1 50 ? 59.705 -0.875 57.968 1.00 17.22 30 ALA F N 1
ATOM 5549 C CA . ALA F 1 50 ? 59.971 -0.728 59.402 1.00 16.47 30 ALA F CA 1
ATOM 5550 C C . ALA F 1 50 ? 58.907 0.161 60.019 1.00 15.92 30 ALA F C 1
ATOM 5551 O O . ALA F 1 50 ? 58.349 1.042 59.361 1.00 15.49 30 ALA F O 1
ATOM 5553 N N . THR F 1 51 ? 58.635 -0.093 61.299 1.00 14.33 31 THR F N 1
ATOM 5554 C CA . THR F 1 51 ? 57.967 0.889 62.130 1.00 14.44 31 THR F CA 1
ATOM 5555 C C . THR F 1 51 ? 59.079 1.512 62.932 1.00 14.70 31 THR F C 1
ATOM 5556 O O . THR F 1 51 ? 59.856 0.808 63.592 1.00 16.38 31 THR F O 1
ATOM 5560 N N . PHE F 1 52 ? 59.204 2.826 62.835 1.00 14.03 32 PHE F N 1
ATOM 5561 C CA . PHE F 1 52 ? 60.155 3.538 63.673 1.00 14.53 32 PHE F CA 1
ATOM 5562 C C . PHE F 1 52 ? 59.371 4.317 64.721 1.00 13.33 32 PHE F C 1
ATOM 5563 O O . PHE F 1 52 ? 58.560 5.193 64.386 1.00 13.67 32 PHE F O 1
ATOM 5571 N N . LEU F 1 53 ? 59.628 4.024 65.992 1.00 13.34 33 LEU F N 1
ATOM 5572 C CA . LEU F 1 53 ? 59.229 4.926 67.071 1.00 13.51 33 LEU F CA 1
ATOM 5573 C C . LEU F 1 53 ? 60.206 6.083 67.038 1.00 13.25 33 LEU F C 1
ATOM 5574 O O . LEU F 1 53 ? 61.426 5.861 66.988 1.00 14.79 33 LEU F O 1
ATOM 5579 N N . VAL F 1 54 ? 59.685 7.297 67.050 1.00 12.57 34 VAL F N 1
ATOM 5580 C CA . VAL F 1 54 ? 60.532 8.487 66.928 1.00 13.19 34 VAL F CA 1
ATOM 5581 C C . VAL F 1 54 ? 60.422 9.302 68.217 1.00 13.18 34 VAL F C 1
ATOM 5582 O O . VAL F 1 54 ? 59.362 9.846 68.512 1.00 13.97 34 VAL F O 1
ATOM 5586 N N . ASP F 1 55 ? 61.533 9.395 68.949 1.00 13.23 35 ASP F N 1
ATOM 5587 C CA . ASP F 1 55 ? 61.580 10.122 70.217 1.00 13.08 35 ASP F CA 1
ATOM 5588 C C . ASP F 1 55 ? 62.411 11.372 69.995 1.00 13.43 35 ASP F C 1
ATOM 5589 O O . ASP F 1 55 ? 63.570 11.264 69.640 1.00 14.44 35 ASP F O 1
ATOM 5594 N N . ALA F 1 56 ? 61.811 12.532 70.196 1.00 12.90 36 ALA F N 1
ATOM 5595 C CA . ALA F 1 56 ? 62.551 13.793 70.096 1.00 12.40 36 ALA F CA 1
ATOM 5596 C C . ALA F 1 56 ? 62.756 14.371 71.483 1.00 13.46 36 ALA F C 1
ATOM 5597 O O . ALA F 1 56 ? 61.783 14.642 72.180 1.00 12.81 36 ALA F O 1
ATOM 5599 N N . THR F 1 57 ? 64.032 14.573 71.846 1.00 12.89 37 THR F N 1
ATOM 5600 C CA . THR F 1 57 ? 64.440 15.100 73.145 1.00 14.13 37 THR F CA 1
ATOM 5601 C C . THR F 1 57 ? 64.966 16.530 72.951 1.00 14.54 37 THR F C 1
ATOM 5602 O O . THR F 1 57 ? 65.836 16.751 72.108 1.00 16.08 37 THR F O 1
ATOM 5606 N N . PHE F 1 58 ? 64.434 17.470 73.726 1.00 14.18 38 PHE F N 1
ATOM 5607 C CA . PHE F 1 58 ? 64.836 18.874 73.678 1.00 13.18 38 PHE F CA 1
ATOM 5608 C C . PHE F 1 58 ? 65.482 19.150 75.011 1.00 13.54 38 PHE F C 1
ATOM 5609 O O . PHE F 1 58 ? 64.911 18.813 76.051 1.00 13.09 38 PHE F O 1
ATOM 5617 N N A ARG F 1 59 ? 66.671 19.743 75.002 0.50 13.58 39 ARG F N 1
ATOM 5618 N N B ARG F 1 59 ? 66.674 19.750 74.967 0.50 13.74 39 ARG F N 1
ATOM 5619 C CA A ARG F 1 59 ? 67.361 20.004 76.263 0.50 14.03 39 ARG F CA 1
ATOM 5620 C CA B ARG F 1 59 ? 67.456 20.040 76.170 0.50 14.37 39 ARG F CA 1
ATOM 5621 C C A ARG F 1 59 ? 67.777 21.448 76.423 0.50 13.70 39 ARG F C 1
ATOM 5622 C C B ARG F 1 59 ? 67.630 21.538 76.387 0.50 13.93 39 ARG F C 1
ATOM 5623 O O A ARG F 1 59 ? 68.205 22.092 75.447 0.50 13.90 39 ARG F O 1
ATOM 5624 O O B ARG F 1 59 ? 67.744 22.317 75.424 0.50 13.62 39 ARG F O 1
ATOM 5639 N N . ARG F 1 60 ? 67.636 21.951 77.648 1.00 13.76 40 ARG F N 1
ATOM 5640 C CA . ARG F 1 60 ? 68.083 23.306 77.973 1.00 14.85 40 ARG F CA 1
ATOM 5641 C C . ARG F 1 60 ? 68.569 23.431 79.405 1.00 15.33 40 ARG F C 1
ATOM 5642 O O . ARG F 1 60 ? 68.193 22.635 80.257 1.00 14.74 40 ARG F O 1
ATOM 5650 N N . GLU F 1 61 ? 69.391 24.448 79.660 1.00 15.47 41 GLU F N 1
ATOM 5651 C CA . GLU F 1 61 ? 70.002 24.622 80.982 1.00 15.93 41 GLU F CA 1
ATOM 5652 C C . GLU F 1 61 ? 69.066 25.220 82.029 1.00 15.68 41 GLU F C 1
ATOM 5653 O O . GLU F 1 61 ? 69.187 24.902 83.205 1.00 16.12 41 GLU F O 1
ATOM 5659 N N . GLN F 1 62 ? 68.159 26.094 81.607 1.00 16.64 42 GLN F N 1
ATOM 5660 C CA . GLN F 1 62 ? 67.257 26.762 82.550 1.00 18.41 42 GLN F CA 1
ATOM 5661 C C . GLN F 1 62 ? 65.828 26.637 82.048 1.00 17.74 42 GLN F C 1
ATOM 5662 O O . GLN F 1 62 ? 65.593 26.694 80.847 1.00 17.77 42 GLN F O 1
ATOM 5668 N N . LEU F 1 63 ? 64.878 26.483 82.962 1.00 17.40 43 LEU F N 1
ATOM 5669 C CA . LEU F 1 63 ? 63.467 26.434 82.584 1.00 17.79 43 LEU F CA 1
ATOM 5670 C C . LEU F 1 63 ? 63.017 27.807 82.080 1.00 18.10 43 LEU F C 1
ATOM 5671 O O . LEU F 1 63 ? 63.543 28.845 82.510 1.00 18.28 43 LEU F O 1
ATOM 5676 N N . ASP F 1 64 ? 62.063 27.807 81.157 1.00 18.44 44 ASP F N 1
ATOM 5677 C CA . ASP F 1 64 ? 61.546 29.072 80.592 1.00 18.32 44 ASP F CA 1
ATOM 5678 C C . ASP F 1 64 ? 60.572 29.752 81.566 1.00 18.72 44 ASP F C 1
ATOM 5679 O O . ASP F 1 64 ? 60.383 29.291 82.702 1.00 18.36 44 ASP F O 1
ATOM 5684 N N . GLU F 1 65 ? 59.969 30.860 81.144 1.00 19.25 45 GLU F N 1
ATOM 5685 C CA . GLU F 1 65 ? 59.145 31.656 82.052 1.00 19.54 45 GLU F CA 1
ATOM 5686 C C . GLU F 1 65 ? 57.845 30.967 82.479 1.00 19.53 45 GLU F C 1
ATOM 5687 O O . GLU F 1 65 ? 57.219 31.363 83.461 1.00 21.03 45 GLU F O 1
ATOM 5693 N N . ASP F 1 66 ? 57.472 29.905 81.767 1.00 18.92 46 ASP F N 1
ATOM 5694 C CA . ASP F 1 66 ? 56.334 29.075 82.159 1.00 18.15 46 ASP F CA 1
ATOM 5695 C C . ASP F 1 66 ? 56.740 27.863 83.002 1.00 17.56 46 ASP F C 1
ATOM 5696 O O . ASP F 1 66 ? 55.887 27.052 83.386 1.00 16.86 46 ASP F O 1
ATOM 5701 N N . ASN F 1 67 ? 58.038 27.751 83.260 1.00 17.15 47 ASN F N 1
ATOM 5702 C CA . ASN F 1 67 ? 58.617 26.666 84.067 1.00 16.18 47 ASN F CA 1
ATOM 5703 C C . ASN F 1 67 ? 58.734 25.338 83.306 1.00 16.64 47 ASN F C 1
ATOM 5704 O O . ASN F 1 67 ? 58.687 24.259 83.906 1.00 16.01 47 ASN F O 1
ATOM 5709 N N . ILE F 1 68 ? 58.900 25.438 81.989 1.00 15.83 48 ILE F N 1
ATOM 5710 C CA . ILE F 1 68 ? 59.024 24.257 81.139 1.00 15.67 48 ILE F CA 1
ATOM 5711 C C . ILE F 1 68 ? 60.242 24.356 80.217 1.00 15.92 48 ILE F C 1
ATOM 5712 O O . ILE F 1 68 ? 60.856 25.417 80.073 1.00 15.67 48 ILE F O 1
ATOM 5717 N N . VAL F 1 69 ? 60.594 23.227 79.615 1.00 15.52 49 VAL F N 1
ATOM 5718 C CA . VAL F 1 69 ? 61.680 23.166 78.623 1.00 16.14 49 VAL F CA 1
ATOM 5719 C C . VAL F 1 69 ? 61.222 23.716 77.272 1.00 16.49 49 VAL F C 1
ATOM 5720 O O . VAL F 1 69 ? 61.938 24.472 76.607 1.00 17.53 49 VAL F O 1
ATOM 5724 N N . VAL F 1 70 ? 60.017 23.329 76.867 1.00 16.76 50 VAL F N 1
ATOM 5725 C CA . VAL F 1 70 ? 59.446 23.772 75.604 1.00 17.52 50 VAL F CA 1
ATOM 5726 C C . VAL F 1 70 ? 57.963 23.495 75.680 1.00 17.95 50 VAL F C 1
ATOM 5727 O O . VAL F 1 70 ? 57.540 22.573 76.367 1.00 18.35 50 VAL F O 1
ATOM 5731 N N . ASP F 1 71 ? 57.186 24.319 74.979 1.00 17.93 51 ASP F N 1
ATOM 5732 C CA . ASP F 1 71 ? 55.744 24.130 74.820 1.00 18.43 51 ASP F CA 1
ATOM 5733 C C . ASP F 1 71 ? 55.533 22.743 74.199 1.00 18.47 51 ASP F C 1
ATOM 5734 O O . ASP F 1 71 ? 55.924 22.514 73.054 1.00 17.71 51 ASP F O 1
ATOM 5739 N N . ILE F 1 72 ? 54.972 21.816 74.978 1.00 19.17 52 ILE F N 1
ATOM 5740 C CA . ILE F 1 72 ? 54.786 20.424 74.510 1.00 20.46 52 ILE F CA 1
ATOM 5741 C C . ILE F 1 72 ? 53.828 20.334 73.329 1.00 19.76 52 ILE F C 1
ATOM 5742 O O . ILE F 1 72 ? 54.013 19.497 72.433 1.00 19.66 52 ILE F O 1
ATOM 5747 N N . GLY F 1 73 ? 52.819 21.208 73.326 1.00 19.39 53 GLY F N 1
ATOM 5748 C CA . GLY F 1 73 ? 51.858 21.285 72.229 1.00 20.22 53 GLY F CA 1
ATOM 5749 C C . GLY F 1 73 ? 52.545 21.594 70.914 1.00 19.90 53 GLY F C 1
ATOM 5750 O O . GLY F 1 73 ? 52.292 20.933 69.904 1.00 20.18 53 GLY F O 1
ATOM 5751 N N . LEU F 1 74 ? 53.426 22.595 70.923 1.00 19.83 54 LEU F N 1
ATOM 5752 C CA . LEU F 1 74 ? 54.206 22.914 69.728 1.00 19.56 54 LEU F CA 1
ATOM 5753 C C . LEU F 1 74 ? 55.258 21.828 69.408 1.00 19.56 54 LEU F C 1
ATOM 5754 O O . LEU F 1 74 ? 55.492 21.518 68.235 1.00 19.65 54 LEU F O 1
ATOM 5759 N N . ALA F 1 75 ? 55.868 21.232 70.433 1.00 19.03 55 ALA F N 1
ATOM 5760 C CA . ALA F 1 75 ? 56.864 20.180 70.191 1.00 18.82 55 ALA F CA 1
ATOM 5761 C C . ALA F 1 75 ? 56.235 18.979 69.472 1.00 18.64 55 ALA F C 1
ATOM 5762 O O . ALA F 1 75 ? 56.787 18.475 68.488 1.00 18.14 55 ALA F O 1
ATOM 5764 N N . THR F 1 76 ? 55.081 18.530 69.953 1.00 18.71 56 THR F N 1
ATOM 5765 C CA . THR F 1 76 ? 54.420 17.384 69.315 1.00 19.11 56 THR F CA 1
ATOM 5766 C C . THR F 1 76 ? 53.861 17.765 67.935 1.00 19.21 56 THR F C 1
ATOM 5767 O O . THR F 1 76 ? 53.913 16.977 67.007 1.00 19.60 56 THR F O 1
ATOM 5771 N N . GLN F 1 77 ? 53.321 18.972 67.810 1.00 19.45 57 GLN F N 1
ATOM 5772 C CA . GLN F 1 77 ? 52.853 19.451 66.508 1.00 20.63 57 GLN F CA 1
ATOM 5773 C C . GLN F 1 77 ? 53.984 19.480 65.486 1.00 20.04 57 GLN F C 1
ATOM 5774 O O . GLN F 1 77 ? 53.845 18.980 64.368 1.00 19.72 57 GLN F O 1
ATOM 5780 N N . GLU F 1 78 ? 55.109 20.083 65.862 1.00 19.30 58 GLU F N 1
ATOM 5781 C CA . GLU F 1 78 ? 56.229 20.216 64.932 1.00 19.08 58 GLU F CA 1
ATOM 5782 C C . GLU F 1 78 ? 56.906 18.882 64.634 1.00 18.37 58 GLU F C 1
ATOM 5783 O O . GLU F 1 78 ? 57.294 18.626 63.488 1.00 18.33 58 GLU F O 1
ATOM 5789 N N . LEU F 1 79 ? 57.008 18.012 65.640 1.00 17.93 59 LEU F N 1
ATOM 5790 C CA . LEU F 1 79 ? 57.501 16.662 65.382 1.00 17.96 59 LEU F CA 1
ATOM 5791 C C . LEU F 1 79 ? 56.549 15.907 64.453 1.00 18.17 59 LEU F C 1
ATOM 5792 O O . LEU F 1 79 ? 56.999 15.249 63.518 1.00 18.74 59 LEU F O 1
ATOM 5797 N N . GLY F 1 80 ? 55.248 16.037 64.701 1.00 19.24 60 GLY F N 1
ATOM 5798 C CA . GLY F 1 80 ? 54.219 15.428 63.842 1.00 19.37 60 GLY F CA 1
ATOM 5799 C C . GLY F 1 80 ? 54.337 15.876 62.388 1.00 19.65 60 GLY F C 1
ATOM 5800 O O . GLY F 1 80 ? 54.208 15.058 61.470 1.00 19.60 60 GLY F O 1
ATOM 5801 N N . ALA F 1 81 ? 54.597 17.167 62.183 1.00 19.85 61 ALA F N 1
ATOM 5802 C CA . ALA F 1 81 ? 54.725 17.719 60.834 1.00 20.27 61 ALA F CA 1
ATOM 5803 C C . ALA F 1 81 ? 55.986 17.206 60.142 1.00 20.42 61 ALA F C 1
ATOM 5804 O O . ALA F 1 81 ? 55.960 16.903 58.951 1.00 21.12 61 ALA F O 1
ATOM 5806 N N . VAL F 1 82 ? 57.079 17.078 60.891 1.00 19.95 62 VAL F N 1
ATOM 5807 C CA . VAL F 1 82 ? 58.335 16.579 60.328 1.00 19.76 62 VAL F CA 1
ATOM 5808 C C . VAL F 1 82 ? 58.184 15.131 59.876 1.00 20.42 62 VAL F C 1
ATOM 5809 O O . VAL F 1 82 ? 58.440 14.798 58.713 1.00 20.04 62 VAL F O 1
ATOM 5813 N N . VAL F 1 83 ? 57.759 14.268 60.789 1.00 20.65 63 VAL F N 1
ATOM 5814 C CA . VAL F 1 83 ? 57.642 12.853 60.444 1.00 21.43 63 VAL F CA 1
ATOM 5815 C C . VAL F 1 83 ? 56.452 12.551 59.505 1.00 21.40 63 VAL F C 1
ATOM 5816 O O . VAL F 1 83 ? 56.472 11.546 58.789 1.00 21.16 63 VAL F O 1
ATOM 5820 N N . GLY F 1 84 ? 55.427 13.406 59.509 1.00 21.77 64 GLY F N 1
ATOM 5821 C CA . GLY F 1 84 ? 54.278 13.245 58.597 1.00 21.75 64 GLY F CA 1
ATOM 5822 C C . GLY F 1 84 ? 54.682 13.265 57.123 1.00 22.19 64 GLY F C 1
ATOM 5823 O O . GLY F 1 84 ? 54.032 12.636 56.279 1.00 22.63 64 GLY F O 1
ATOM 5824 N N . ALA F 1 85 ? 55.755 13.991 56.813 1.00 21.98 65 ALA F N 1
ATOM 5825 C CA . ALA F 1 85 ? 56.316 14.027 55.465 1.00 21.31 65 ALA F CA 1
ATOM 5826 C C . ALA F 1 85 ? 56.985 12.718 55.046 1.00 21.05 65 ALA F C 1
ATOM 5827 O O . ALA F 1 85 ? 57.252 12.505 53.856 1.00 21.38 65 ALA F O 1
ATOM 5829 N N . LEU F 1 86 ? 57.255 11.847 56.016 1.00 19.57 66 LEU F N 1
ATOM 5830 C CA . LEU F 1 86 ? 57.946 10.578 55.771 1.00 19.54 66 LEU F CA 1
ATOM 5831 C C . LEU F 1 86 ? 57.013 9.385 55.877 1.00 19.02 66 LEU F C 1
ATOM 5832 O O . LEU F 1 86 ? 57.303 8.307 55.359 1.00 20.07 66 LEU F O 1
ATOM 5837 N N . ASN F 1 87 ? 55.897 9.587 56.570 1.00 18.38 67 ASN F N 1
ATOM 5838 C CA . ASN F 1 87 ? 55.029 8.493 56.975 1.00 17.95 67 ASN F CA 1
ATOM 5839 C C . ASN F 1 87 ? 54.297 7.842 55.809 1.00 17.78 67 ASN F C 1
ATOM 5840 O O . ASN F 1 87 ? 53.873 8.529 54.875 1.00 18.29 67 ASN F O 1
ATOM 5845 N N . TYR F 1 88 ? 54.130 6.523 55.881 1.00 18.31 68 TYR F N 1
ATOM 5846 C CA . TYR F 1 88 ? 53.402 5.773 54.844 1.00 19.22 68 TYR F CA 1
ATOM 5847 C C . TYR F 1 88 ? 54.007 5.962 53.459 1.00 19.91 68 TYR F C 1
ATOM 5848 O O . TYR F 1 88 ? 53.288 6.117 52.470 1.00 20.37 68 TYR F O 1
ATOM 5857 N N . ARG F 1 89 ? 55.332 5.935 53.388 1.00 20.20 69 ARG F N 1
ATOM 5858 C CA . ARG F 1 89 ? 56.030 6.120 52.119 1.00 20.45 69 ARG F CA 1
ATOM 5859 C C . ARG F 1 89 ? 57.117 5.086 51.934 1.00 19.50 69 ARG F C 1
ATOM 5860 O O . ARG F 1 89 ? 57.688 4.581 52.893 1.00 19.02 69 ARG F O 1
ATOM 5868 N N . ASN F 1 90 ? 57.392 4.768 50.677 1.00 18.83 70 ASN F N 1
ATOM 5869 C CA . ASN F 1 90 ? 58.582 4.053 50.306 1.00 18.82 70 ASN F CA 1
ATOM 5870 C C . ASN F 1 90 ? 59.688 5.073 50.131 1.00 19.35 70 ASN F C 1
ATOM 5871 O O . ASN F 1 90 ? 59.683 5.856 49.178 1.00 19.67 70 ASN F O 1
ATOM 5876 N N . LEU F 1 91 ? 60.636 5.069 51.053 1.00 19.36 71 LEU F N 1
ATOM 5877 C CA . LEU F 1 91 ? 61.698 6.076 51.028 1.00 20.12 71 LEU F CA 1
ATOM 5878 C C . LEU F 1 91 ? 62.626 5.912 49.834 1.00 21.13 71 LEU F C 1
ATOM 5879 O O . LEU F 1 91 ? 63.337 6.855 49.474 1.00 21.52 71 LEU F O 1
ATOM 5884 N N . ASP F 1 92 ? 62.632 4.718 49.241 1.00 21.59 72 ASP F N 1
ATOM 5885 C CA . ASP F 1 92 ? 63.429 4.477 48.028 1.00 23.26 72 ASP F CA 1
ATOM 5886 C C . ASP F 1 92 ? 62.986 5.350 46.848 1.00 24.62 72 ASP F C 1
ATOM 5887 O O . ASP F 1 92 ? 63.736 5.488 45.871 1.00 26.28 72 ASP F O 1
ATOM 5892 N N . ASN F 1 93 ? 61.774 5.896 46.920 1.00 25.65 73 ASN F N 1
ATOM 5893 C CA . ASN F 1 93 ? 61.229 6.733 45.847 1.00 26.44 73 ASN F CA 1
ATOM 5894 C C . ASN F 1 93 ? 61.088 8.182 46.273 1.00 26.43 73 ASN F C 1
ATOM 5895 O O . ASN F 1 93 ? 60.386 8.963 45.634 1.00 27.67 73 ASN F O 1
ATOM 5900 N N . GLU F 1 94 ? 61.744 8.542 47.372 1.00 26.45 74 GLU F N 1
ATOM 5901 C CA . GLU F 1 94 ? 61.724 9.915 47.852 1.00 26.64 74 GLU F CA 1
ATOM 5902 C C . GLU F 1 94 ? 62.953 10.653 47.339 1.00 26.31 74 GLU F C 1
ATOM 5903 O O . GLU F 1 94 ? 64.083 10.214 47.572 1.00 25.89 74 GLU F O 1
ATOM 5909 N N . PRO F 1 95 ? 62.736 11.750 46.585 1.00 26.67 75 PRO F N 1
ATOM 5910 C CA . PRO F 1 95 ? 63.821 12.552 46.009 1.00 26.53 75 PRO F CA 1
ATOM 5911 C C . PRO F 1 95 ? 64.821 13.060 47.035 1.00 26.34 75 PRO F C 1
ATOM 5912 O O . PRO F 1 95 ? 66.015 13.116 46.743 1.00 25.75 75 PRO F O 1
ATOM 5916 N N . ASP F 1 96 ? 64.335 13.401 48.230 1.00 26.40 76 ASP F N 1
ATOM 5917 C CA . ASP F 1 96 ? 65.203 13.916 49.297 1.00 26.33 76 ASP F CA 1
ATOM 5918 C C . ASP F 1 96 ? 66.314 12.947 49.675 1.00 25.57 76 ASP F C 1
ATOM 5919 O O . ASP F 1 96 ? 67.353 13.371 50.175 1.00 25.97 76 ASP F O 1
ATOM 5924 N N . PHE F 1 97 ? 66.079 11.654 49.446 1.00 24.52 77 PHE F N 1
ATOM 5925 C CA . PHE F 1 97 ? 67.014 10.598 49.860 1.00 24.39 77 PHE F CA 1
ATOM 5926 C C . PHE F 1 97 ? 67.603 9.821 48.700 1.00 24.36 77 PHE F C 1
ATOM 5927 O O . PHE F 1 97 ? 68.102 8.711 48.876 1.00 24.50 77 PHE F O 1
ATOM 5935 N N . ALA F 1 98 ? 67.568 10.431 47.516 1.00 24.25 78 ALA F N 1
ATOM 5936 C CA . ALA F 1 98 ? 68.091 9.801 46.313 1.00 24.49 78 ALA F CA 1
ATOM 5937 C C . ALA F 1 98 ? 69.560 9.400 46.462 1.00 24.12 78 ALA F C 1
ATOM 5938 O O . ALA F 1 98 ? 70.417 10.211 46.845 1.00 24.62 78 ALA F O 1
ATOM 5940 N N . GLY F 1 99 ? 69.834 8.136 46.173 1.00 24.38 79 GLY F N 1
ATOM 5941 C CA . GLY F 1 99 ? 71.189 7.601 46.194 1.00 24.69 79 GLY F CA 1
ATOM 5942 C C . GLY F 1 99 ? 71.790 7.277 47.552 1.00 24.89 79 GLY F C 1
ATOM 5943 O O . GLY F 1 99 ? 72.961 6.900 47.630 1.00 25.75 79 GLY F O 1
ATOM 5944 N N . VAL F 1 100 ? 70.988 7.420 48.610 1.00 24.57 80 VAL F N 1
ATOM 5945 C CA . VAL F 1 100 ? 71.463 7.321 49.992 1.00 23.93 80 VAL F CA 1
ATOM 5946 C C . VAL F 1 100 ? 70.752 6.190 50.730 1.00 22.64 80 VAL F C 1
ATOM 5947 O O . VAL F 1 100 ? 69.544 6.011 50.561 1.00 22.26 80 VAL F O 1
ATOM 5951 N N . ASN F 1 101 ? 71.505 5.443 51.541 1.00 21.32 81 ASN F N 1
ATOM 5952 C CA . ASN F 1 101 ? 70.916 4.442 52.449 1.00 20.88 81 ASN F CA 1
ATOM 5953 C C . ASN F 1 101 ? 70.175 5.114 53.605 1.00 19.99 81 ASN F C 1
ATOM 5954 O O . ASN F 1 101 ? 70.779 5.812 54.426 1.00 19.96 81 ASN F O 1
ATOM 5959 N N . THR F 1 102 ? 68.864 4.898 53.658 1.00 19.38 82 THR F N 1
ATOM 5960 C CA . THR F 1 102 ? 68.034 5.483 54.712 1.00 18.23 82 THR F CA 1
ATOM 5961 C C . THR F 1 102 ? 68.068 4.603 55.969 1.00 17.78 82 THR F C 1
ATOM 5962 O O . THR F 1 102 ? 67.039 4.058 56.411 1.00 18.01 82 THR F O 1
ATOM 5966 N N . SER F 1 103 ? 69.269 4.425 56.506 1.00 18.06 83 SER F N 1
ATOM 5967 C CA . SER F 1 103 ? 69.455 3.737 57.776 1.00 17.04 83 SER F CA 1
ATOM 5968 C C . SER F 1 103 ? 68.748 4.505 58.890 1.00 16.78 83 SER F C 1
ATOM 5969 O O . SER F 1 103 ? 68.478 5.710 58.779 1.00 16.45 83 SER F O 1
ATOM 5972 N N . THR F 1 104 ? 68.473 3.782 59.973 1.00 16.70 84 THR F N 1
ATOM 5973 C CA . THR F 1 104 ? 67.845 4.338 61.165 1.00 17.02 84 THR F CA 1
ATOM 5974 C C . THR F 1 104 ? 68.635 5.548 61.673 1.00 16.23 84 THR F C 1
ATOM 5975 O O . THR F 1 104 ? 68.070 6.593 61.972 1.00 16.22 84 THR F O 1
ATOM 5979 N N . GLU F 1 105 ? 69.957 5.399 61.734 1.00 15.75 85 GLU F N 1
ATOM 5980 C CA . GLU F 1 105 ? 70.821 6.485 62.220 1.00 16.55 85 GLU F CA 1
ATOM 5981 C C . GLU F 1 105 ? 70.831 7.679 61.264 1.00 16.69 85 GLU F C 1
ATOM 5982 O O . GLU F 1 105 ? 70.859 8.843 61.693 1.00 17.12 85 GLU F O 1
ATOM 5988 N N . PHE F 1 106 ? 70.804 7.406 59.957 1.00 16.75 86 PHE F N 1
ATOM 5989 C CA . PHE F 1 106 ? 70.709 8.500 58.984 1.00 17.48 86 PHE F CA 1
ATOM 5990 C C . PHE F 1 106 ? 69.408 9.278 59.156 1.00 16.19 86 PHE F C 1
ATOM 5991 O O . PHE F 1 106 ? 69.395 10.516 59.183 1.00 17.41 86 PHE F O 1
ATOM 5999 N N . LEU F 1 107 ? 68.306 8.538 59.298 1.00 16.33 87 LEU F N 1
ATOM 6000 C CA . LEU F 1 107 ? 67.004 9.159 59.458 1.00 16.20 87 LEU F CA 1
ATOM 6001 C C . LEU F 1 107 ? 66.875 9.961 60.759 1.00 16.04 87 LEU F C 1
ATOM 6002 O O . LEU F 1 107 ? 66.202 10.997 60.784 1.00 16.79 87 LEU F O 1
ATOM 6007 N N . ALA F 1 108 ? 67.515 9.480 61.822 1.00 16.40 88 ALA F N 1
ATOM 6008 C CA . ALA F 1 108 ? 67.548 10.256 63.074 1.00 16.14 88 ALA F CA 1
ATOM 6009 C C . ALA F 1 108 ? 68.089 11.681 62.840 1.00 16.66 88 ALA F C 1
ATOM 6010 O O . ALA F 1 108 ? 67.522 12.652 63.334 1.00 16.73 88 ALA F O 1
ATOM 6012 N N . LYS F 1 109 ? 69.190 11.807 62.085 1.00 16.75 89 LYS F N 1
ATOM 6013 C CA . LYS F 1 109 ? 69.740 13.132 61.778 1.00 17.16 89 LYS F CA 1
ATOM 6014 C C . LYS F 1 109 ? 68.814 13.954 60.875 1.00 16.80 89 LYS F C 1
ATOM 6015 O O . LYS F 1 109 ? 68.643 15.153 61.072 1.00 17.17 89 LYS F O 1
ATOM 6021 N N . VAL F 1 110 ? 68.201 13.295 59.891 1.00 17.04 90 VAL F N 1
ATOM 6022 C CA . VAL F 1 110 ? 67.265 13.999 59.012 1.00 17.83 90 VAL F CA 1
ATOM 6023 C C . VAL F 1 110 ? 66.168 14.660 59.848 1.00 16.81 90 VAL F C 1
ATOM 6024 O O . VAL F 1 110 ? 65.879 15.854 59.695 1.00 17.88 90 VAL F O 1
ATOM 6028 N N . ILE F 1 111 ? 65.573 13.879 60.751 1.00 16.64 91 ILE F N 1
ATOM 6029 C CA . ILE F 1 111 ? 64.488 14.379 61.591 1.00 16.56 91 ILE F CA 1
ATOM 6030 C C . ILE F 1 111 ? 64.977 15.443 62.577 1.00 16.31 91 ILE F C 1
ATOM 6031 O O . ILE F 1 111 ? 64.329 16.468 62.733 1.00 17.15 91 ILE F O 1
ATOM 6036 N N . ALA F 1 112 ? 66.129 15.202 63.201 1.00 17.08 92 ALA F N 1
ATOM 6037 C CA . ALA F 1 112 ? 66.765 16.176 64.104 1.00 17.15 92 ALA F CA 1
ATOM 6038 C C . ALA F 1 112 ? 67.008 17.526 63.412 1.00 17.32 92 ALA F C 1
ATOM 6039 O O . ALA F 1 112 ? 66.682 18.581 63.951 1.00 17.94 92 ALA F O 1
ATOM 6041 N N . ASP F 1 113 ? 67.580 17.470 62.210 1.00 18.67 93 ASP F N 1
ATOM 6042 C CA . ASP F 1 113 ? 67.924 18.693 61.473 1.00 19.19 93 ASP F CA 1
ATOM 6043 C C . ASP F 1 113 ? 66.687 19.489 61.055 1.00 19.15 93 ASP F C 1
ATOM 6044 O O . ASP F 1 113 ? 66.688 20.730 61.085 1.00 19.33 93 ASP F O 1
ATOM 6049 N N . ARG F 1 114 ? 65.633 18.769 60.671 1.00 18.66 94 ARG F N 1
ATOM 6050 C CA . ARG F 1 114 ? 64.369 19.401 60.303 1.00 19.32 94 ARG F CA 1
ATOM 6051 C C . ARG F 1 114 ? 63.666 20.019 61.509 1.00 19.25 94 ARG F C 1
ATOM 6052 O O . ARG F 1 114 ? 63.071 21.099 61.411 1.00 19.41 94 ARG F O 1
ATOM 6060 N N . LEU F 1 115 ? 63.747 19.352 62.655 1.00 19.19 95 LEU F N 1
ATOM 6061 C CA . LEU F 1 115 ? 63.224 19.932 63.883 1.00 19.27 95 LEU F CA 1
ATOM 6062 C C . LEU F 1 115 ? 63.979 21.202 64.267 1.00 19.21 95 LEU F C 1
ATOM 6063 O O . LEU F 1 115 ? 63.364 22.184 64.680 1.00 19.31 95 LEU F O 1
ATOM 6068 N N . ALA F 1 116 ? 65.303 21.154 64.123 1.00 19.14 96 ALA F N 1
ATOM 6069 C CA . ALA F 1 116 ? 66.170 22.295 64.407 1.00 20.09 96 ALA F CA 1
ATOM 6070 C C . ALA F 1 116 ? 65.795 23.514 63.562 1.00 20.56 96 ALA F C 1
ATOM 6071 O O . ALA F 1 116 ? 65.729 24.637 64.075 1.00 21.13 96 ALA F O 1
ATOM 6073 N N . GLU F 1 117 ? 65.567 23.276 62.268 1.00 21.10 97 GLU F N 1
ATOM 6074 C CA . GLU F 1 117 ? 65.160 24.322 61.336 1.00 22.34 97 GLU F CA 1
ATOM 6075 C C . GLU F 1 117 ? 63.861 24.964 61.818 1.00 22.18 97 GLU F C 1
ATOM 6076 O O . GLU F 1 117 ? 63.716 26.188 61.787 1.00 22.81 97 GLU F O 1
ATOM 6082 N N . ARG F 1 118 ? 62.934 24.146 62.309 1.00 21.70 98 ARG F N 1
ATOM 6083 C CA . ARG F 1 118 ? 61.687 24.670 62.855 1.00 21.75 98 ARG F CA 1
ATOM 6084 C C . ARG F 1 118 ? 61.894 25.472 64.139 1.00 21.82 98 ARG F C 1
ATOM 6085 O O . ARG F 1 118 ? 61.242 26.499 64.342 1.00 21.27 98 ARG F O 1
ATOM 6093 N N . VAL F 1 119 ? 62.797 25.010 65.004 1.00 21.49 99 VAL F N 1
ATOM 6094 C CA . VAL F 1 119 ? 63.140 25.767 66.221 1.00 22.47 99 VAL F CA 1
ATOM 6095 C C . VAL F 1 119 ? 63.684 27.144 65.834 1.00 23.64 99 VAL F C 1
ATOM 6096 O O . VAL F 1 119 ? 63.272 28.170 66.395 1.00 22.88 99 VAL F O 1
ATOM 6100 N N . HIS F 1 120 ? 64.594 27.151 64.860 1.00 24.63 100 HIS F N 1
ATOM 6101 C CA . HIS F 1 120 ? 65.244 28.379 64.415 1.00 26.33 100 HIS F CA 1
ATOM 6102 C C . HIS F 1 120 ? 64.318 29.345 63.673 1.00 27.04 100 HIS F C 1
ATOM 6103 O O . HIS F 1 120 ? 64.661 30.518 63.509 1.00 27.90 100 HIS F O 1
ATOM 6110 N N . LYS F 1 121 ? 63.159 28.871 63.217 1.00 27.35 101 LYS F N 1
ATOM 6111 C CA . LYS F 1 121 ? 62.190 29.772 62.598 1.00 27.78 101 LYS F CA 1
ATOM 6112 C C . LYS F 1 121 ? 61.097 30.187 63.589 1.00 27.25 101 LYS F C 1
ATOM 6113 O O . LYS F 1 121 ? 60.146 30.876 63.223 1.00 27.92 101 LYS F O 1
ATOM 6119 N N . GLY F 1 122 ? 61.244 29.772 64.849 1.00 26.45 102 GLY F N 1
ATOM 6120 C CA . GLY F 1 122 ? 60.330 30.184 65.917 1.00 25.12 102 GLY F CA 1
ATOM 6121 C C . GLY F 1 122 ? 59.076 29.339 66.083 1.00 24.33 102 GLY F C 1
ATOM 6122 O O . GLY F 1 122 ? 58.192 29.685 66.866 1.00 24.64 102 GLY F O 1
ATOM 6123 N N . ALA F 1 123 ? 59.016 28.215 65.368 1.00 23.60 103 ALA F N 1
ATOM 6124 C CA . ALA F 1 123 ? 57.827 27.373 65.320 1.00 23.05 103 ALA F CA 1
ATOM 6125 C C . ALA F 1 123 ? 57.536 26.616 66.621 1.00 22.80 103 ALA F C 1
ATOM 6126 O O . ALA F 1 123 ? 56.429 26.128 66.815 1.00 23.69 103 ALA F O 1
ATOM 6128 N N . LEU F 1 124 ? 58.534 26.509 67.496 1.00 22.70 104 LEU F N 1
ATOM 6129 C CA . LEU F 1 124 ? 58.312 25.875 68.797 1.00 22.53 104 LEU F CA 1
ATOM 6130 C C . LEU F 1 124 ? 58.230 26.903 69.918 1.00 23.04 104 LEU F C 1
ATOM 6131 O O . LEU F 1 124 ? 58.320 26.561 71.101 1.00 22.86 104 LEU F O 1
ATOM 6136 N N . GLY F 1 125 ? 58.021 28.165 69.526 1.00 22.64 105 GLY F N 1
ATOM 6137 C CA . GLY F 1 125 ? 57.904 29.274 70.460 1.00 23.10 105 GLY F CA 1
ATOM 6138 C C . GLY F 1 125 ? 59.202 30.050 70.538 1.00 22.92 105 GLY F C 1
ATOM 6139 O O . GLY F 1 125 ? 60.293 29.509 70.308 1.00 22.44 105 GLY F O 1
ATOM 6140 N N . GLU F 1 126 ? 59.099 31.332 70.867 1.00 23.52 106 GLU F N 1
ATOM 6141 C CA . GLU F 1 126 ? 60.304 32.148 70.996 1.00 24.28 106 GLU F CA 1
ATOM 6142 C C . GLU F 1 126 ? 61.259 31.602 72.064 1.00 24.11 106 GLU F C 1
ATOM 6143 O O . GLU F 1 126 ? 62.478 31.669 71.895 1.00 24.64 106 GLU F O 1
ATOM 6149 N N . GLY F 1 127 ? 60.696 31.041 73.137 1.00 23.92 107 GLY F N 1
ATOM 6150 C CA . GLY F 1 127 ? 61.486 30.414 74.208 1.00 23.02 107 GLY F CA 1
ATOM 6151 C C . GLY F 1 127 ? 62.377 29.274 73.737 1.00 22.82 107 GLY F C 1
ATOM 6152 O O . GLY F 1 127 ? 63.467 29.049 74.289 1.00 22.38 107 GLY F O 1
ATOM 6153 N N . ALA F 1 128 ? 61.932 28.568 72.699 1.00 22.22 108 ALA F N 1
ATOM 6154 C CA . ALA F 1 128 ? 62.672 27.419 72.177 1.00 21.89 108 ALA F CA 1
ATOM 6155 C C . ALA F 1 128 ? 64.017 27.832 71.567 1.00 21.89 108 ALA F C 1
ATOM 6156 O O . ALA F 1 128 ? 64.907 27.010 71.402 1.00 21.72 108 ALA F O 1
ATOM 6158 N N . ARG F 1 129 ? 64.173 29.115 71.248 1.00 22.31 109 ARG F N 1
ATOM 6159 C CA . ARG F 1 129 ? 65.466 29.592 70.744 1.00 23.28 109 ARG F CA 1
ATOM 6160 C C . ARG F 1 129 ? 66.557 29.476 71.816 1.00 22.97 109 ARG F C 1
ATOM 6161 O O . ARG F 1 129 ? 67.747 29.484 71.501 1.00 24.29 109 ARG F O 1
ATOM 6169 N N . GLY F 1 130 ? 66.146 29.332 73.075 1.00 22.42 110 GLY F N 1
ATOM 6170 C CA . GLY F 1 130 ? 67.087 29.154 74.183 1.00 21.24 110 GLY F CA 1
ATOM 6171 C C . GLY F 1 130 ? 67.464 27.700 74.460 1.00 20.27 110 GLY F C 1
ATOM 6172 O O . GLY F 1 130 ? 68.258 27.437 75.355 1.00 20.17 110 GLY F O 1
ATOM 6173 N N . LEU F 1 131 ? 66.904 26.763 73.694 1.00 18.29 111 LEU F N 1
ATOM 6174 C CA . LEU F 1 131 ? 67.294 25.345 73.841 1.00 17.78 111 LEU F CA 1
ATOM 6175 C C . LEU F 1 131 ? 68.788 25.146 73.577 1.00 17.14 111 LEU F C 1
ATOM 6176 O O . LEU F 1 131 ? 69.376 25.831 72.710 1.00 18.35 111 LEU F O 1
ATOM 6181 N N . ALA F 1 132 ? 69.407 24.210 74.299 1.00 16.88 112 ALA F N 1
ATOM 6182 C CA . ALA F 1 132 ? 70.815 23.881 74.108 1.00 16.38 112 ALA F CA 1
ATOM 6183 C C . ALA F 1 132 ? 71.031 22.869 72.996 1.00 16.68 112 ALA F C 1
ATOM 6184 O O . ALA F 1 132 ? 72.070 22.877 72.336 1.00 17.86 112 ALA F O 1
ATOM 6186 N N . GLY F 1 133 ? 70.070 21.968 72.804 1.00 16.52 113 GLY F N 1
ATOM 6187 C CA . GLY F 1 133 ? 70.264 20.914 71.825 1.00 16.35 113 GLY F CA 1
ATOM 6188 C C . GLY F 1 133 ? 69.081 20.002 71.698 1.00 15.99 113 GLY F C 1
ATOM 6189 O O . GLY F 1 133 ? 68.069 20.195 72.372 1.00 15.83 113 GLY F O 1
ATOM 6190 N N . LEU F 1 134 ? 69.247 19.026 70.801 1.00 16.08 114 LEU F N 1
ATOM 6191 C CA . LEU F 1 134 ? 68.204 18.059 70.412 1.00 17.42 114 LEU F CA 1
ATOM 6192 C C . LEU F 1 134 ? 68.836 16.693 70.267 1.00 16.97 114 LEU F C 1
ATOM 6193 O O . LEU F 1 134 ? 69.976 16.569 69.858 1.00 16.90 114 LEU F O 1
ATOM 6198 N N . THR F 1 135 ? 68.070 15.663 70.594 1.00 15.85 115 THR F N 1
ATOM 6199 C CA . THR F 1 135 ? 68.437 14.297 70.265 1.00 16.30 115 THR F CA 1
ATOM 6200 C C . THR F 1 135 ? 67.203 13.665 69.655 1.00 15.84 115 THR F C 1
ATOM 6201 O O . THR F 1 135 ? 66.085 13.873 70.139 1.00 16.44 115 THR F O 1
ATOM 6205 N N . VAL F 1 136 ? 67.406 12.937 68.571 1.00 14.81 116 VAL F N 1
ATOM 6206 C CA . VAL F 1 136 ? 66.344 12.115 68.011 1.00 14.28 116 VAL F CA 1
ATOM 6207 C C . VAL F 1 136 ? 66.778 10.646 68.061 1.00 14.07 116 VAL F C 1
ATOM 6208 O O . VAL F 1 136 ? 67.877 10.303 67.623 1.00 13.91 116 VAL F O 1
ATOM 6212 N N . THR F 1 137 ? 65.888 9.787 68.568 1.00 13.46 117 THR F N 1
ATOM 6213 C CA . THR F 1 137 ? 66.122 8.365 68.672 1.00 14.08 117 THR F CA 1
ATOM 6214 C C . THR F 1 137 ? 65.015 7.662 67.899 1.00 14.38 117 THR F C 1
ATOM 6215 O O . THR F 1 137 ? 63.833 7.963 68.083 1.00 14.64 117 THR F O 1
ATOM 6219 N N . LEU F 1 138 ? 65.420 6.761 67.010 1.00 13.65 118 LEU F N 1
ATOM 6220 C CA . LEU F 1 138 ? 64.479 5.914 66.256 1.00 13.00 118 LEU F CA 1
ATOM 6221 C C . LEU F 1 138 ? 64.635 4.497 66.679 1.00 13.59 118 LEU F C 1
ATOM 6222 O O . LEU F 1 138 ? 65.752 3.973 66.693 1.00 13.16 118 LEU F O 1
ATOM 6227 N N . HIS F 1 139 ? 63.507 3.870 67.020 1.00 14.01 119 HIS F N 1
ATOM 6228 C CA . HIS F 1 139 ? 63.502 2.464 67.428 1.00 14.92 119 HIS F CA 1
ATOM 6229 C C . HIS F 1 139 ? 62.902 1.671 66.297 1.00 15.58 119 HIS F C 1
ATOM 6230 O O . HIS F 1 139 ? 61.726 1.848 65.968 1.00 16.00 119 HIS F O 1
ATOM 6237 N N . GLU F 1 140 ? 63.708 0.800 65.707 1.00 16.11 120 GLU F N 1
ATOM 6238 C CA . GLU F 1 140 ? 63.239 -0.021 64.588 1.00 17.02 120 GLU F CA 1
ATOM 6239 C C . GLU F 1 140 ? 62.589 -1.330 65.005 1.00 16.42 120 GLU F C 1
ATOM 6240 O O . GLU F 1 140 ? 61.848 -1.932 64.233 1.00 16.55 120 GLU F O 1
ATOM 6246 N N . SER F 1 141 ? 62.901 -1.775 66.212 1.00 15.64 121 SER F N 1
ATOM 6247 C CA . SER F 1 141 ? 62.360 -3.021 66.745 1.00 14.36 121 SER F CA 1
ATOM 6248 C C . SER F 1 141 ? 62.541 -3.031 68.251 1.00 14.60 121 SER F C 1
ATOM 6249 O O . SER F 1 141 ? 62.956 -2.016 68.826 1.00 16.01 121 SER F O 1
ATOM 6252 N N . HIS F 1 142 ? 62.236 -4.158 68.881 1.00 14.12 122 HIS F N 1
ATOM 6253 C CA . HIS F 1 142 ? 62.462 -4.285 70.311 1.00 14.03 122 HIS F CA 1
ATOM 6254 C C . HIS F 1 142 ? 63.950 -4.484 70.630 1.00 15.03 122 HIS F C 1
ATOM 6255 O O . HIS F 1 142 ? 64.345 -4.440 71.792 1.00 15.89 122 HIS F O 1
ATOM 6262 N N . VAL F 1 143 ? 64.778 -4.688 69.603 1.00 14.71 123 VAL F N 1
ATOM 6263 C CA . VAL F 1 143 ? 66.172 -5.025 69.847 1.00 15.03 123 VAL F CA 1
ATOM 6264 C C . VAL F 1 143 ? 67.171 -4.148 69.084 1.00 14.81 123 VAL F C 1
ATOM 6265 O O . VAL F 1 143 ? 68.368 -4.442 69.115 1.00 14.94 123 VAL F O 1
ATOM 6269 N N . ALA F 1 144 ? 66.708 -3.106 68.395 1.00 15.14 124 ALA F N 1
ATOM 6270 C CA . ALA F 1 144 ? 67.607 -2.179 67.706 1.00 15.61 124 ALA F CA 1
ATOM 6271 C C . ALA F 1 144 ? 67.036 -0.785 67.659 1.00 15.43 124 ALA F C 1
ATOM 6272 O O . ALA F 1 144 ? 65.873 -0.600 67.305 1.00 15.22 124 ALA F O 1
ATOM 6274 N N . TRP F 1 145 ? 67.857 0.188 68.050 1.00 15.36 125 TRP F N 1
ATOM 6275 C CA . TRP F 1 145 ? 67.482 1.573 67.938 1.00 15.38 125 TRP F CA 1
ATOM 6276 C C . TRP F 1 145 ? 68.711 2.402 67.610 1.00 15.66 125 TRP F C 1
ATOM 6277 O O . TRP F 1 145 ? 69.838 1.880 67.682 1.00 17.60 125 TRP F O 1
ATOM 6288 N N . ALA F 1 146 ? 68.508 3.647 67.178 1.00 14.78 126 ALA F N 1
ATOM 6289 C CA . ALA F 1 146 ? 69.618 4.516 66.773 1.00 14.38 126 ALA F CA 1
ATOM 6290 C C . ALA F 1 146 ? 69.293 5.924 67.185 1.00 14.62 126 ALA F C 1
ATOM 6291 O O . ALA F 1 146 ? 68.110 6.282 67.373 1.00 15.13 126 ALA F O 1
ATOM 6293 N N . SER F 1 147 ? 70.332 6.745 67.316 1.00 14.10 127 SER F N 1
ATOM 6294 C CA . SER F 1 147 ? 70.117 8.123 67.716 1.00 14.86 127 SER F CA 1
ATOM 6295 C C . SER F 1 147 ? 71.082 9.080 67.053 1.00 14.84 127 SER F C 1
ATOM 6296 O O . SER F 1 147 ? 72.174 8.700 66.607 1.00 14.95 127 SER F O 1
ATOM 6299 N N . TYR F 1 148 ? 70.664 10.334 67.014 1.00 14.19 128 TYR F N 1
ATOM 6300 C CA . TYR F 1 148 ? 71.531 11.437 66.627 1.00 14.96 128 TYR F CA 1
ATOM 6301 C C . TYR F 1 148 ? 71.349 12.588 67.599 1.00 15.69 128 TYR F C 1
ATOM 6302 O O . TYR F 1 148 ? 70.228 13.026 67.856 1.00 16.21 128 TYR F O 1
ATOM 6311 N N . GLU F 1 149 ? 72.467 13.111 68.101 1.00 15.58 129 GLU F N 1
ATOM 6312 C CA . GLU F 1 149 ? 72.454 14.229 69.047 1.00 16.76 129 GLU F CA 1
ATOM 6313 C C . GLU F 1 149 ? 73.151 15.400 68.387 1.00 16.58 129 GLU F C 1
ATOM 6314 O O . GLU F 1 149 ? 74.195 15.214 67.778 1.00 16.13 129 GLU F O 1
ATOM 6320 N N . ARG F 1 150 ? 72.568 16.583 68.509 1.00 15.94 130 ARG F N 1
ATOM 6321 C CA . ARG F 1 150 ? 73.193 17.818 68.028 1.00 17.49 130 ARG F CA 1
ATOM 6322 C C . ARG F 1 150 ? 72.893 19.019 68.920 1.00 18.43 130 ARG F C 1
ATOM 6323 O O . ARG F 1 150 ? 71.968 19.020 69.724 1.00 18.55 130 ARG F O 1
ATOM 6331 N N . ALA F 1 151 ? 73.715 20.049 68.779 1.00 19.19 131 ALA F N 1
ATOM 6332 C CA . ALA F 1 151 ? 73.429 21.337 69.389 1.00 20.73 131 ALA F CA 1
ATOM 6333 C C . ALA F 1 151 ? 72.413 22.130 68.581 1.00 21.58 131 ALA F C 1
ATOM 6334 O O . ALA F 1 151 ? 72.231 21.890 67.385 1.00 22.21 131 ALA F O 1
ATOM 6336 N N . LEU F 1 152 ? 71.759 23.072 69.255 1.00 23.59 132 LEU F N 1
ATOM 6337 C CA . LEU F 1 152 ? 70.921 24.087 68.623 1.00 25.73 132 LEU F CA 1
ATOM 6338 C C . LEU F 1 152 ? 71.550 25.467 68.830 1.00 26.96 132 LEU F C 1
ATOM 6339 O O . LEU F 1 152 ? 72.395 25.649 69.712 1.00 28.61 132 LEU F O 1
#

CATH classification: 3.30.479.10

InterPro domains:
  IPR007115 6-pyruvoyl tetrahydropterin synthase/QueD family [PF01242] (4-130)
  IPR007115 6-pyruvoyl tetrahydropterin synthase/QueD family [PTHR12589] (3-130)
  IPR038418 6-pyruvoyl tetrahydropterin synthase/QueD superfamily [G3DSA:3.30.479.10] (1-132)

Solvent-accessible surface area: 30102 Å² total

Foldseek 3Di:
DADKDKDKDKAEWEAFDDCVCPPSNDIDDFIKIKIKMWAARAADPVRHQFDVVLVVVQLCVLCVVVHPYHVCPPPVQPPHGPDQQNVQVVSQVSVVVCLVVQSRHPSSVRTFWMKMKIDRDPPDIYMDIDTD/DADKDKDKDKAEWEADDDPVCPPSNDIDIFIKIKIKMWAADAADPVRHRFDVVLVCVQLCVLCVVHHPYHVCPPPVQPPHGPDQQNVQVVSQVSVVVCLVVQSRHPSSVRIFWMKMKIDRDPPDIYMDIDTD/DPADKDKDKDKAEWEADDDCVCPPSNDIDDFIKIKIKMWAADAADPVRHRFDVVLVCVQLCVLCVVVHPYHCCPPPVQPPHDPDQQNVQVVSQVSVVVCLVVQSRHPSSVRIFWMKMKIDRDPPDIYMDIDGD/DADKDKDKDKAEWEADDDPVCVPSNDIDDFIKIKIKMWAADAADPVRHRFDVVLVCVQLCVLCVVHHPYHVCPPPVQPPHGPDQANVQVVSQVSVVVCLVVQSRHPSSVRIFWMKMKIDRDPPDIYMDIDTD/DADKDKDKDKAEWEADDDCVCPPSNDIDDFMKIKIKMWAARAADPVRHLADVPLVVVQLCVLCVVVHPYHCCPPPVQPPHGPDQQNVQVSSQVSVVVCLVVQSRHPSSVRIQWMKMKIDRDPPDIYMDIDTD/DPADKDKDKDKAEWEADDDCVCPPSNDIDIFIKIKIKMWAADAADPVRHRFDVVLVCVQLCVLCVVVHPYHCCPPPVQDPHGPDQQNVQVSSQVSSVVCLVVQSRHPSSVRIFWMKMKIDRDPPDIYMDIDGD

Nearest PDB structures (foldseek):
  3d7j-assembly1_D  TM=1.005E+00  e=3.209E-27  Streptomyces coelicolor
  4ntm-assembly1_C  TM=8.373E-01  e=2.192E-07  Escherichia coli K-12
  2oba-assembly1_D  TM=8.591E-01  e=1.688E-06  Pseudomonas aeruginosa
  3qn9-assembly1_A  TM=7.725E-01  e=1.917E-06  Escherichia coli BL21(DE3)
  4ntk-assembly1_F  TM=7.204E-01  e=2.475E-06  Escherichia coli K-12

B-factor: mean 20.42, std 6.21, range [8.92, 51.89]

Secondary structure (DSSP, 8-state):
---EEEEEEE--EE---SGGGGGGGSSEE---EEEEEEE-SS--TTSSSS-HHHHHHHHHHHHHTTTT-BGGG-GGGTTS---HHHHHHHHHHHHHHHHHTTTT-GGGGG--EEEEEEE-SSSEEEEEEEE-/---EEEEEEE--EE---SGGGGGGGS-EE-PPEEEEEEE-SS--TTSSSS-HHHHHHHHHHHHHTTTT-BGGG-GGGTTS---HHHHHHHHHHHHHHHHHTTTT-GGGGG--EEEEEEE-SSSEEEEEEEE-/----EEEEEEE--EE---SGGGGGGGSSEE---EEEEEEE-SS--TTSSSS-HHHHHHHHHHHHHTTTTSBGGG-GGGTTS---HHHHHHHHHHHHHHHHHTTTT-GGGGG--EEEEEEE-SSSEEEEEEEE-/---EEEEEEE--EE---SGGGGGGGS-EE---EEEEEEE-SS--TTSSSS-HHHHHHHHHHHHHTTTTSBGGG-GGGTTS---HHHHHHHHHHHHHHHHHTTTT-GGGGG--EEEEEEE-SSSEEEEEEEE-/---EEEEEEE--EE---SGGGGGGGSSEE---EEEEEEE-SS--TTSSSS-HHHHHHHHHHHHHTTTT-BGGG-GGGTTS---HHHHHHHHHHHHHHHHHHTTT-GGGGG--EEEEEEE-SSSEEEEEEEE-/----EEEEEEE--EE---SGGGGGGGSSEE---EEEEEEE-SS--TTSSSS-HHHHHHHHHHHHHTTTT-BGGG-GGGTTS---HHHHHHHHHHHHHHHHHTTTT-GGGGG--EEEEEEE-SSSEEEEEEEE-